Protein AF-0000000079762748 (afdb_homodimer)

InterPro domains:
  IPR027417 P-loop containing nucleoside triphosphate hydrolase [G3DSA:3.40.50.300] (1-261)
  IPR027417 P-loop containing nucleoside triphosphate hydrolase [G3DSA:3.40.50.300] (298-510)
  IPR027417 P-loop containing nucleoside triphosphate hydrolase [SSF52540] (1-504)
  IPR027417 P-loop containing nucleoside triphosphate hydrolase [SSF52540] (238-505)
  IPR038729 Rad50/SbcC-type AAA domain [PF13476] (6-224)

Structure (mmCIF, N/CA/C/O backbone):
data_AF-0000000079762748-model_v1
#
loop_
_entity.id
_entity.type
_entity.pdbx_description
1 polymer 'Rad50/SbcC-type AAA domain-containing protein'
#
loop_
_atom_site.group_PDB
_atom_site.id
_atom_site.type_symbol
_atom_site.label_atom_id
_atom_site.label_alt_id
_atom_site.label_comp_id
_atom_site.label_asym_id
_atom_site.label_entity_id
_atom_site.label_seq_id
_atom_site.pdbx_PDB_ins_code
_atom_site.Cartn_x
_atom_site.Cartn_y
_atom_site.Cartn_z
_atom_site.occupancy
_atom_site.B_iso_or_equiv
_atom_site.auth_seq_id
_atom_site.auth_comp_id
_atom_site.auth_asym_id
_atom_site.auth_atom_id
_atom_site.pdbx_PDB_model_num
ATOM 1 N N . MET A 1 1 ? -28.141 -17.484 -10.062 1 89.75 1 MET A N 1
ATOM 2 C CA . MET A 1 1 ? -27.703 -16.922 -11.344 1 89.75 1 MET A CA 1
ATOM 3 C C . MET A 1 1 ? -26.578 -17.766 -11.953 1 89.75 1 MET A C 1
ATOM 5 O O . MET A 1 1 ? -25.688 -18.203 -11.242 1 89.75 1 MET A O 1
ATOM 9 N N . LYS A 1 2 ? -26.656 -18.016 -13.219 1 94.06 2 LYS A N 1
ATOM 10 C CA . LYS A 1 2 ? -25.625 -18.703 -13.984 1 94.06 2 LYS A CA 1
ATOM 11 C C . LYS A 1 2 ? -25.328 -17.953 -15.289 1 94.06 2 LYS A C 1
ATOM 13 O O . LYS A 1 2 ? -26.25 -17.641 -16.047 1 94.06 2 LYS A O 1
ATOM 18 N N . ILE A 1 3 ? -24.094 -17.672 -15.484 1 96.25 3 ILE A N 1
ATOM 19 C CA . ILE A 1 3 ? -23.703 -16.984 -16.703 1 96.25 3 ILE A CA 1
ATOM 20 C C . ILE A 1 3 ? -23.547 -18 -17.844 1 96.25 3 ILE A C 1
ATOM 22 O O . ILE A 1 3 ? -22.906 -19.047 -17.688 1 96.25 3 ILE A O 1
ATOM 26 N N . THR A 1 4 ? -24.094 -17.688 -18.984 1 96.62 4 THR A N 1
ATOM 27 C CA . THR A 1 4 ? -24.109 -18.672 -20.062 1 96.62 4 THR A CA 1
ATOM 28 C C . THR A 1 4 ? -23.266 -18.188 -21.25 1 96.62 4 THR A C 1
ATOM 30 O O . THR A 1 4 ? -22.672 -19 -21.969 1 96.62 4 THR A O 1
ATOM 33 N N . GLU A 1 5 ? -23.312 -16.875 -21.391 1 97.12 5 GLU A N 1
ATOM 34 C CA . GLU A 1 5 ? -22.625 -16.375 -22.578 1 97.12 5 GLU A CA 1
ATOM 35 C C . GLU A 1 5 ? -22.109 -14.961 -22.359 1 97.12 5 GLU A C 1
ATOM 37 O O . GLU A 1 5 ? -22.797 -14.125 -21.766 1 97.12 5 GLU A O 1
ATOM 42 N N . LEU A 1 6 ? -20.922 -14.758 -22.891 1 96.69 6 LEU A N 1
ATOM 43 C CA . LEU A 1 6 ? -20.312 -13.43 -22.922 1 96.69 6 LEU A CA 1
ATOM 44 C C . LEU A 1 6 ? -19.969 -13.031 -24.359 1 96.69 6 LEU A C 1
ATOM 46 O O . LEU A 1 6 ? -19.359 -13.805 -25.094 1 96.69 6 LEU A O 1
ATOM 50 N N . ILE A 1 7 ? -20.422 -11.922 -24.75 1 95.69 7 ILE A N 1
ATOM 51 C CA . ILE A 1 7 ? -20.078 -11.383 -26.062 1 95.69 7 ILE A CA 1
ATOM 52 C C . ILE A 1 7 ? -19.391 -10.031 -25.891 1 95.69 7 ILE A C 1
ATOM 54 O O . ILE A 1 7 ? -20.031 -9.047 -25.531 1 95.69 7 ILE A O 1
ATOM 58 N N . LEU A 1 8 ? -18.141 -10.023 -26.156 1 93.31 8 LEU A N 1
ATOM 59 C CA . LEU A 1 8 ? -17.391 -8.781 -26.109 1 93.31 8 LEU A CA 1
ATOM 60 C C . LEU A 1 8 ? -17.344 -8.117 -27.484 1 93.31 8 LEU A C 1
ATOM 62 O O . LEU A 1 8 ? -16.578 -8.531 -28.359 1 93.31 8 LEU A O 1
ATOM 66 N N . LYS A 1 9 ? -18.172 -7.203 -27.734 1 90.62 9 LYS A N 1
ATOM 67 C CA . LYS A 1 9 ? -18.141 -6.488 -29.016 1 90.62 9 LYS A CA 1
ATOM 68 C C . LYS A 1 9 ? -16.844 -5.723 -29.188 1 90.62 9 LYS A C 1
ATOM 70 O O . LYS A 1 9 ? -16.062 -6.012 -30.109 1 90.62 9 LYS A O 1
ATOM 75 N N . ASN A 1 10 ? -16.625 -4.789 -28.344 1 88.19 10 ASN A N 1
ATOM 76 C CA . ASN A 1 10 ? -15.359 -4.082 -28.219 1 88.19 10 ASN A CA 1
ATOM 77 C C . ASN A 1 10 ? -15.023 -3.766 -26.766 1 88.19 10 ASN A C 1
ATOM 79 O O . ASN A 1 10 ? -15.711 -2.967 -26.125 1 88.19 10 ASN A O 1
ATOM 83 N N . PHE A 1 11 ? -13.984 -4.434 -26.297 1 88.12 11 PHE A N 1
ATOM 84 C CA . PHE A 1 11 ? -13.578 -4.258 -24.906 1 88.12 11 PHE A CA 1
ATOM 85 C C . PHE A 1 11 ? -12.102 -4.605 -24.734 1 88.12 11 PHE A C 1
ATOM 87 O O . PHE A 1 11 ? -11.711 -5.762 -24.891 1 88.12 11 PHE A O 1
ATOM 94 N N . GLY A 1 12 ? -11.352 -3.615 -24.422 1 82 12 GLY A N 1
ATOM 95 C CA . GLY A 1 12 ? -9.922 -3.854 -24.328 1 82 12 GLY A CA 1
ATOM 96 C C . GLY A 1 12 ? -9.328 -4.398 -25.625 1 82 12 GLY A C 1
ATOM 97 O O . GLY A 1 12 ? -9.516 -3.824 -26.688 1 82 12 GLY A O 1
ATOM 98 N N . LYS A 1 13 ? -8.68 -5.508 -25.516 1 82.44 13 LYS A N 1
ATOM 99 C CA . LYS A 1 13 ? -8.023 -6.082 -26.688 1 82.44 13 LYS A CA 1
ATOM 100 C C . LYS A 1 13 ? -8.984 -6.941 -27.484 1 82.44 13 LYS A C 1
ATOM 102 O O . LYS A 1 13 ? -8.672 -7.352 -28.609 1 82.44 13 LYS A O 1
ATOM 107 N N . PHE A 1 14 ? -10.188 -7.18 -26.938 1 89 14 PHE A N 1
ATOM 108 C CA . PHE A 1 14 ? -11.125 -8.094 -27.578 1 89 14 PHE A CA 1
ATOM 109 C C . PHE A 1 14 ? -12.062 -7.336 -28.516 1 89 14 PHE A C 1
ATOM 111 O O . PHE A 1 14 ? -12.516 -6.238 -28.188 1 89 14 PHE A O 1
ATOM 118 N N . THR A 1 15 ? -12.219 -7.863 -29.688 1 89.5 15 THR A N 1
ATOM 119 C CA . THR A 1 15 ? -13.211 -7.41 -30.656 1 89.5 15 THR A CA 1
ATOM 120 C C . THR A 1 15 ? -14.078 -8.57 -31.125 1 89.5 15 THR A C 1
ATOM 122 O O . THR A 1 15 ? -13.57 -9.539 -31.703 1 89.5 15 THR A O 1
ATOM 125 N N . ASN A 1 16 ? -15.289 -8.523 -30.828 1 89.75 16 ASN A N 1
ATOM 126 C CA . ASN A 1 16 ? -16.281 -9.508 -31.234 1 89.75 16 ASN A CA 1
ATOM 127 C C . ASN A 1 16 ? -15.891 -10.914 -30.781 1 89.75 16 ASN A C 1
ATOM 129 O O . ASN A 1 16 ? -15.836 -11.844 -31.594 1 89.75 16 ASN A O 1
ATOM 133 N N . LYS A 1 17 ? -15.555 -11.039 -29.547 1 93.25 17 LYS A N 1
ATOM 134 C CA . LYS A 1 17 ? -15.219 -12.328 -28.938 1 93.25 17 LYS A CA 1
ATOM 135 C C . LYS A 1 17 ? -16.406 -12.922 -28.203 1 93.25 17 LYS A C 1
ATOM 137 O O . LYS A 1 17 ? -17.062 -12.25 -27.406 1 93.25 17 LYS A O 1
ATOM 142 N N . GLN A 1 18 ? -16.734 -14.102 -28.625 1 95.62 18 GLN A N 1
ATOM 143 C CA . GLN A 1 18 ? -17.828 -14.812 -27.984 1 95.62 18 GLN A CA 1
ATOM 144 C C . GLN A 1 18 ? -17.328 -15.945 -27.094 1 95.62 18 GLN A C 1
ATOM 146 O O . GLN A 1 18 ? -16.5 -16.75 -27.531 1 95.62 18 GLN A O 1
ATOM 151 N N . ILE A 1 19 ? -17.766 -15.992 -25.875 1 96.81 19 ILE A N 1
ATOM 152 C CA . ILE A 1 19 ? -17.375 -17.031 -24.922 1 96.81 19 ILE A CA 1
ATOM 153 C C . ILE A 1 19 ? -18.609 -17.719 -24.359 1 96.81 19 ILE A C 1
ATOM 155 O O . ILE A 1 19 ? -19.5 -17.047 -23.828 1 96.81 19 ILE A O 1
ATOM 159 N N . LEU A 1 20 ? -18.656 -19.016 -24.484 1 97.31 20 LEU A N 1
ATOM 160 C CA . LEU A 1 20 ? -19.766 -19.797 -23.953 1 97.31 20 LEU A CA 1
ATOM 161 C C . LEU A 1 20 ? -19.359 -20.484 -22.656 1 97.31 20 LEU A C 1
ATOM 163 O O . LEU A 1 20 ? -18.266 -21.062 -22.562 1 97.31 20 LEU A O 1
ATOM 167 N N . LEU A 1 21 ? -20.188 -20.328 -21.656 1 97.25 21 LEU A N 1
ATOM 168 C CA . LEU A 1 21 ? -19.922 -20.953 -20.359 1 97.25 21 LEU A CA 1
ATOM 169 C C . LEU A 1 21 ? -20.969 -22 -20.031 1 97.25 21 LEU A C 1
ATOM 171 O O . LEU A 1 21 ? -22.031 -22.047 -20.656 1 97.25 21 LEU A O 1
ATOM 175 N N . THR A 1 22 ? -20.641 -22.938 -19.188 1 95.94 22 THR A N 1
ATOM 176 C CA . THR A 1 22 ? -21.547 -24 -18.75 1 95.94 22 THR A CA 1
ATOM 177 C C . THR A 1 22 ? -21.672 -24.016 -17.234 1 95.94 22 THR A C 1
ATOM 179 O O . THR A 1 22 ? -21 -23.25 -16.531 1 95.94 22 THR A O 1
ATOM 182 N N . ASP A 1 23 ? -22.609 -24.859 -16.828 1 93.5 23 ASP A N 1
ATOM 183 C CA . ASP A 1 23 ? -22.719 -25.062 -15.383 1 93.5 23 ASP A CA 1
ATOM 184 C C . ASP A 1 23 ? -21.531 -25.844 -14.844 1 93.5 23 ASP A C 1
ATOM 186 O O . ASP A 1 23 ? -20.875 -26.594 -15.586 1 93.5 23 ASP A O 1
ATOM 190 N N . GLY A 1 24 ? -21.141 -25.609 -13.703 1 94.62 24 GLY A N 1
ATOM 191 C CA . GLY A 1 24 ? -19.984 -26.266 -13.125 1 94.62 24 GLY A CA 1
ATOM 192 C C . GLY A 1 24 ? -18.703 -25.469 -13.281 1 94.62 24 GLY A C 1
ATOM 193 O O . GLY A 1 24 ? -18.734 -24.234 -13.25 1 94.62 24 GLY A O 1
ATOM 194 N N . ILE A 1 25 ? -17.609 -26.203 -13.422 1 96.94 25 ILE A N 1
ATOM 195 C CA . ILE A 1 25 ? -16.312 -25.547 -13.453 1 96.94 25 ILE A CA 1
ATOM 196 C C . ILE A 1 25 ? -15.953 -25.172 -14.891 1 96.94 25 ILE A C 1
ATOM 198 O O . ILE A 1 25 ? -15.961 -26.031 -15.773 1 96.94 25 ILE A O 1
ATOM 202 N N . ASN A 1 26 ? -15.734 -23.922 -15.172 1 98.12 26 ASN A N 1
ATOM 203 C CA . ASN A 1 26 ? -15.219 -23.391 -16.422 1 98.12 26 ASN A CA 1
ATOM 204 C C . ASN A 1 26 ? -13.797 -22.859 -16.266 1 98.12 26 ASN A C 1
ATOM 206 O O . ASN A 1 26 ? -13.539 -22.031 -15.383 1 98.12 26 ASN A O 1
ATOM 210 N N . ILE A 1 27 ? -12.898 -23.344 -17.031 1 97.88 27 ILE A N 1
ATOM 211 C CA . ILE A 1 27 ? -11.539 -22.828 -17 1 97.88 27 ILE A CA 1
ATOM 212 C C . ILE A 1 27 ? -11.25 -22.062 -18.297 1 97.88 27 ILE A C 1
ATOM 214 O O . ILE A 1 27 ? -11.289 -22.625 -19.391 1 97.88 27 ILE A O 1
ATOM 218 N N . ILE A 1 28 ? -11.086 -20.844 -18.172 1 97.62 28 ILE A N 1
ATOM 219 C CA . ILE A 1 28 ? -10.641 -19.984 -19.266 1 97.62 28 ILE A CA 1
ATOM 220 C C . ILE A 1 28 ? -9.117 -19.859 -19.234 1 97.62 28 ILE A C 1
ATOM 222 O O . ILE A 1 28 ? -8.57 -19.094 -18.438 1 97.62 28 ILE A O 1
ATOM 226 N N . TYR A 1 29 ? -8.484 -20.578 -20.062 1 96.75 29 TYR A N 1
ATOM 227 C CA . TYR A 1 29 ? -7.027 -20.641 -20.094 1 96.75 29 TYR A CA 1
ATOM 228 C C . TYR A 1 29 ? -6.465 -19.672 -21.141 1 96.75 29 TYR A C 1
ATOM 230 O O . TYR A 1 29 ? -6.996 -19.578 -22.25 1 96.75 29 TYR A O 1
ATOM 238 N N . GLY A 1 30 ? -5.438 -18.938 -20.781 1 95.62 30 GLY A N 1
ATOM 239 C CA . GLY A 1 30 ? -4.695 -18.062 -21.688 1 95.62 30 GLY A CA 1
ATOM 240 C C . GLY A 1 30 ? -3.338 -17.672 -21.141 1 95.62 30 GLY A C 1
ATOM 241 O O . GLY A 1 30 ? -3.178 -17.484 -19.922 1 95.62 30 GLY A O 1
ATOM 242 N N . GLU A 1 31 ? -2.398 -17.547 -22 1 94.62 31 GLU A N 1
ATOM 243 C CA . GLU A 1 31 ? -1.068 -17.094 -21.609 1 94.62 31 GLU A CA 1
ATOM 244 C C . GLU A 1 31 ? -1.104 -15.656 -21.109 1 94.62 31 GLU A C 1
ATOM 246 O O . GLU A 1 31 ? -2.156 -15.016 -21.109 1 94.62 31 GLU A O 1
ATOM 251 N N . ASN A 1 32 ? 0.036 -15.266 -20.547 1 92.12 32 ASN A N 1
ATOM 252 C CA . ASN A 1 32 ? 0.114 -13.883 -20.094 1 92.12 32 ASN A CA 1
ATOM 253 C C . ASN A 1 32 ? -0.262 -12.906 -21.203 1 92.12 32 ASN A C 1
ATOM 255 O O . ASN A 1 32 ? 0.153 -13.078 -22.344 1 92.12 32 ASN A O 1
ATOM 259 N N . GLU A 1 33 ? -1.134 -11.906 -20.953 1 89.62 33 GLU A N 1
ATOM 260 C CA . GLU A 1 33 ? -1.592 -10.844 -21.844 1 89.62 33 GLU A CA 1
ATOM 261 C C . GLU A 1 33 ? -2.598 -11.375 -22.859 1 89.62 33 GLU A C 1
ATOM 263 O O . GLU A 1 33 ? -2.795 -10.766 -23.922 1 89.62 33 GLU A O 1
ATOM 268 N N . SER A 1 34 ? -3.184 -12.547 -22.562 1 91.75 34 SER A N 1
ATOM 269 C CA . SER A 1 34 ? -4.188 -13.109 -23.453 1 91.75 34 SER A CA 1
ATOM 270 C C . SER A 1 34 ? -5.539 -12.43 -23.266 1 91.75 34 SER A C 1
ATOM 272 O O . SER A 1 34 ? -6.434 -12.562 -24.109 1 91.75 34 SER A O 1
ATOM 274 N N . GLY A 1 35 ? -5.746 -11.742 -22.125 1 91.19 35 GLY A N 1
ATOM 275 C CA . GLY A 1 35 ? -6.977 -11 -21.906 1 91.19 35 GLY A CA 1
ATOM 276 C C . GLY A 1 35 ? -7.82 -11.562 -20.781 1 91.19 35 GLY A C 1
ATOM 277 O O . GLY A 1 35 ? -9.008 -11.242 -20.656 1 91.19 35 GLY A O 1
ATOM 278 N N . LYS A 1 36 ? -7.293 -12.414 -19.984 1 93 36 LYS A N 1
ATOM 279 C CA . LYS A 1 36 ? -8.016 -13.008 -18.859 1 93 36 LYS A CA 1
ATOM 280 C C . LYS A 1 36 ? -8.547 -11.938 -17.906 1 93 36 LYS A C 1
ATOM 282 O O . LYS A 1 36 ? -9.734 -11.922 -17.578 1 93 36 LYS A O 1
ATOM 287 N N . THR A 1 37 ? -7.645 -11.07 -17.531 1 88.94 37 THR A N 1
ATOM 288 C CA . THR A 1 37 ? -8.039 -10 -16.625 1 88.94 37 THR A CA 1
ATOM 289 C C . THR A 1 37 ? -9.023 -9.047 -17.297 1 88.94 37 THR A C 1
ATOM 291 O O . THR A 1 37 ? -9.906 -8.5 -16.641 1 88.94 37 THR A O 1
ATOM 294 N N . THR A 1 38 ? -8.867 -8.859 -18.609 1 89.25 38 THR A N 1
ATOM 295 C CA . THR A 1 38 ? -9.82 -8.055 -19.359 1 89.25 38 THR A CA 1
ATOM 296 C C . THR A 1 38 ? -11.219 -8.648 -19.266 1 89.25 38 THR A C 1
ATOM 298 O O . THR A 1 38 ? -12.195 -7.926 -19.047 1 89.25 38 THR A O 1
ATOM 301 N N . LEU A 1 39 ? -11.258 -9.938 -19.391 1 93.5 39 LEU A N 1
ATOM 302 C CA . LEU A 1 39 ? -12.539 -10.625 -19.297 1 93.5 39 LEU A CA 1
ATOM 303 C C . LEU A 1 39 ? -13.117 -10.516 -17.891 1 93.5 39 LEU A C 1
ATOM 305 O O . LEU A 1 39 ? -14.32 -10.32 -17.719 1 93.5 39 LEU A O 1
ATOM 309 N N . HIS A 1 40 ? -12.242 -10.711 -16.922 1 93.25 40 HIS A N 1
ATOM 310 C CA . HIS A 1 40 ? -12.656 -10.562 -15.523 1 93.25 40 HIS A CA 1
ATOM 311 C C . HIS A 1 40 ? -13.25 -9.188 -15.273 1 93.25 40 HIS A C 1
ATOM 313 O O . HIS A 1 40 ? -14.305 -9.07 -14.648 1 93.25 40 HIS A O 1
ATOM 319 N N . THR A 1 41 ? -12.609 -8.164 -15.812 1 89.69 41 THR A N 1
ATOM 320 C CA . THR A 1 41 ? -13.07 -6.789 -15.664 1 89.69 41 THR A CA 1
ATOM 321 C C . THR A 1 41 ? -14.359 -6.559 -16.453 1 89.69 41 THR A C 1
ATOM 323 O O . THR A 1 41 ? -15.234 -5.812 -16.016 1 89.69 41 THR A O 1
ATOM 326 N N . PHE A 1 42 ? -14.445 -7.172 -17.578 1 91.94 42 PHE A N 1
ATOM 327 C CA . PHE A 1 42 ? -15.641 -7.09 -18.406 1 91.94 42 PHE A CA 1
ATOM 328 C C . PHE A 1 42 ? -16.859 -7.574 -17.641 1 91.94 42 PHE A C 1
ATOM 330 O O . PHE A 1 42 ? -17.906 -6.922 -17.656 1 91.94 42 PHE A O 1
ATOM 337 N N . LEU A 1 43 ? -16.688 -8.672 -17 1 94.06 43 LEU A N 1
ATOM 338 C CA . LEU A 1 43 ? -17.781 -9.242 -16.234 1 94.06 43 LEU A CA 1
ATOM 339 C C . LEU A 1 43 ? -18.25 -8.273 -15.148 1 94.06 43 LEU A C 1
ATOM 341 O O . LEU A 1 43 ? -19.453 -8.039 -14.992 1 94.06 43 LEU A O 1
ATOM 345 N N . LYS A 1 44 ? -17.359 -7.734 -14.453 1 91.81 44 LYS A N 1
ATOM 346 C CA . LYS A 1 44 ? -17.688 -6.762 -13.414 1 91.81 44 LYS A CA 1
ATOM 347 C C . LYS A 1 44 ? -18.375 -5.539 -14.008 1 91.81 44 LYS A C 1
ATOM 349 O O . LYS A 1 44 ? -19.391 -5.082 -13.477 1 91.81 44 LYS A O 1
ATOM 354 N N . GLY A 1 45 ? -17.859 -5.023 -15.094 1 90.12 45 GLY A N 1
ATOM 355 C CA . GLY A 1 45 ? -18.438 -3.873 -15.766 1 90.12 45 GLY A CA 1
ATOM 356 C C . GLY A 1 45 ? -19.844 -4.129 -16.266 1 90.12 45 GLY A C 1
ATOM 357 O O . GLY A 1 45 ? -20.703 -3.24 -16.219 1 90.12 45 GLY A O 1
ATOM 358 N N . MET A 1 46 ? -20.031 -5.277 -16.688 1 92.38 46 MET A N 1
ATOM 359 C CA . MET A 1 46 ? -21.359 -5.633 -17.188 1 92.38 46 MET A CA 1
ATOM 360 C C . MET A 1 46 ? -22.375 -5.691 -16.047 1 92.38 46 MET A C 1
ATOM 362 O O . MET A 1 46 ? -23.5 -5.203 -16.188 1 92.38 46 MET A O 1
ATOM 366 N N . LEU A 1 47 ? -21.953 -6.219 -14.984 1 91.88 47 LEU A N 1
ATOM 367 C CA . LEU A 1 47 ? -22.891 -6.441 -13.883 1 91.88 47 LEU A CA 1
ATOM 368 C C . LEU A 1 47 ? -23.141 -5.148 -13.117 1 91.88 47 LEU A C 1
ATOM 370 O O . LEU A 1 47 ? -24.266 -4.906 -12.656 1 91.88 47 LEU A O 1
ATOM 374 N N . PHE A 1 48 ? -22.188 -4.281 -13.031 1 89.12 48 PHE A N 1
ATOM 375 C CA . PHE A 1 48 ? -22.359 -3.15 -12.125 1 89.12 48 PHE A CA 1
ATOM 376 C C . PHE A 1 48 ? -22.062 -1.836 -12.844 1 89.12 48 PHE A C 1
ATOM 378 O O . PHE A 1 48 ? -22.266 -0.759 -12.273 1 89.12 48 PHE A O 1
ATOM 385 N N . GLY A 1 49 ? -21.641 -1.907 -13.992 1 85 49 GLY A N 1
ATOM 386 C CA . GLY A 1 49 ? -21.281 -0.697 -14.719 1 85 49 GLY A CA 1
ATOM 387 C C . GLY A 1 49 ? -19.875 -0.216 -14.438 1 85 49 GLY A C 1
ATOM 388 O O . GLY A 1 49 ? -19.188 -0.76 -13.562 1 85 49 GLY A O 1
ATOM 389 N N . MET A 1 50 ? -19.406 0.722 -15.273 1 81.69 50 MET A N 1
ATOM 390 C CA . MET A 1 50 ? -18.078 1.292 -15.109 1 81.69 50 MET A CA 1
ATOM 391 C C . MET A 1 50 ? -18.141 2.807 -14.945 1 81.69 50 MET A C 1
ATOM 393 O O . MET A 1 50 ? -18.734 3.498 -15.781 1 81.69 50 MET A O 1
ATOM 397 N N . GLU A 1 51 ? -17.719 3.207 -13.797 1 68.06 51 GLU A N 1
ATOM 398 C CA . GLU A 1 51 ? -17.734 4.648 -13.555 1 68.06 51 GLU A CA 1
ATOM 399 C C . GLU A 1 51 ? -16.422 5.297 -13.953 1 68.06 51 GLU A C 1
ATOM 401 O O . GLU A 1 51 ? -15.352 4.738 -13.711 1 68.06 51 GLU A O 1
ATOM 406 N N . ARG A 1 52 ? -16.594 6.398 -14.656 1 68.5 52 ARG A N 1
ATOM 407 C CA . ARG A 1 52 ? -15.422 7.195 -15.008 1 68.5 52 ARG A CA 1
ATOM 408 C C . ARG A 1 52 ? -15.023 8.125 -13.867 1 68.5 52 ARG A C 1
ATOM 410 O O . ARG A 1 52 ? -15.867 8.828 -13.312 1 68.5 52 ARG A O 1
ATOM 417 N N . LYS A 1 53 ? -13.828 7.883 -13.43 1 62.62 53 LYS A N 1
ATOM 418 C CA . LYS A 1 53 ? -13.344 8.812 -12.414 1 62.62 53 LYS A CA 1
ATOM 419 C C . LYS A 1 53 ? -12.969 10.164 -13.031 1 62.62 53 LYS A C 1
ATOM 421 O O . LYS A 1 53 ? -12.828 10.266 -14.25 1 62.62 53 LYS A O 1
ATOM 426 N N . ARG A 1 54 ? -13.172 11.352 -12.266 1 65 54 ARG A N 1
ATOM 427 C CA . ARG A 1 54 ? -12.875 12.703 -12.742 1 65 54 ARG A CA 1
ATOM 428 C C . ARG A 1 54 ? -11.484 13.148 -12.305 1 65 54 ARG A C 1
ATOM 430 O O . ARG A 1 54 ? -10.898 12.555 -11.398 1 65 54 ARG A O 1
ATOM 437 N N . GLY A 1 55 ? -10.844 14.016 -13.18 1 55.56 55 GLY A N 1
ATOM 438 C CA . GLY A 1 55 ? -9.578 14.633 -12.828 1 55.56 55 GLY A CA 1
ATOM 439 C C . GLY A 1 55 ? -8.391 13.719 -13.055 1 55.56 55 GLY A C 1
ATOM 440 O O . GLY A 1 55 ? -8.32 13.023 -14.07 1 55.56 55 GLY A O 1
ATOM 441 N N . ARG A 1 56 ? -7.469 13.836 -12.141 1 60.28 56 ARG A N 1
ATOM 442 C CA . ARG A 1 56 ? -6.207 13.109 -12.219 1 60.28 56 ARG A CA 1
ATOM 443 C C . ARG A 1 56 ? -6.43 11.609 -12.086 1 60.28 56 ARG A C 1
ATOM 445 O O . ARG A 1 56 ? -5.676 10.812 -12.641 1 60.28 56 ARG A O 1
ATOM 452 N N . ALA A 1 57 ? -7.406 11.273 -11.469 1 57.25 57 ALA A N 1
ATOM 453 C CA . ALA A 1 57 ? -7.707 9.867 -11.25 1 57.25 57 ALA A CA 1
ATOM 454 C C . ALA A 1 57 ? -8.227 9.211 -12.523 1 57.25 57 ALA A C 1
ATOM 456 O O . ALA A 1 57 ? -8.227 7.984 -12.648 1 57.25 57 ALA A O 1
ATOM 457 N N . ALA A 1 58 ? -8.57 9.945 -13.477 1 58.28 58 ALA A N 1
ATOM 458 C CA . ALA A 1 58 ? -9.125 9.461 -14.734 1 58.28 58 ALA A CA 1
ATOM 459 C C . ALA A 1 58 ? -8.055 8.758 -15.57 1 58.28 58 ALA A C 1
ATOM 461 O O . ALA A 1 58 ? -8.359 7.855 -16.359 1 58.28 58 ALA A O 1
ATOM 462 N N . ALA A 1 59 ? -6.883 9.164 -15.344 1 55.59 59 ALA A N 1
ATOM 463 C CA . ALA A 1 59 ? -5.797 8.633 -16.172 1 55.59 59 ALA A CA 1
ATOM 464 C C . ALA A 1 59 ? -5.562 7.152 -15.859 1 55.59 59 ALA A C 1
ATOM 466 O O . ALA A 1 59 ? -5.148 6.391 -16.734 1 55.59 59 ALA A O 1
ATOM 467 N N . THR A 1 60 ? -5.922 6.773 -14.711 1 57 60 THR A N 1
ATOM 468 C CA . THR A 1 60 ? -5.633 5.398 -14.328 1 57 60 THR A CA 1
ATOM 469 C C . THR A 1 60 ? -6.922 4.641 -14.031 1 57 60 THR A C 1
ATOM 471 O O . THR A 1 60 ? -6.898 3.598 -13.367 1 57 60 THR A O 1
ATOM 474 N N . ASP A 1 61 ? -7.906 5.18 -14.602 1 65.38 61 ASP A N 1
ATOM 475 C CA . ASP A 1 61 ? -9.195 4.562 -14.273 1 65.38 61 ASP A CA 1
ATOM 476 C C . ASP A 1 61 ? -9.422 3.303 -15.109 1 65.38 61 ASP A C 1
ATOM 478 O O . ASP A 1 61 ? -8.828 3.145 -16.172 1 65.38 61 ASP A O 1
ATOM 482 N N . THR A 1 62 ? -10.219 2.393 -14.555 1 69.56 62 THR A N 1
ATOM 483 C CA . THR A 1 62 ? -10.555 1.129 -15.203 1 69.56 62 THR A CA 1
ATOM 484 C C . THR A 1 62 ? -11.156 1.37 -16.578 1 69.56 62 THR A C 1
ATOM 486 O O . THR A 1 62 ? -10.891 0.613 -17.516 1 69.56 62 THR A O 1
ATOM 489 N N . PHE A 1 63 ? -11.812 2.453 -16.75 1 69.81 63 PHE A N 1
ATOM 490 C CA . PHE A 1 63 ? -12.477 2.775 -18 1 69.81 63 PHE A CA 1
ATOM 491 C C . PHE A 1 63 ? -11.453 3.021 -19.109 1 69.81 63 PHE A C 1
ATOM 493 O O . PHE A 1 63 ? -11.562 2.461 -20.203 1 69.81 63 PHE A O 1
ATOM 500 N N . ARG A 1 64 ? -10.531 3.773 -18.781 1 67.69 64 ARG A N 1
ATOM 501 C CA . ARG A 1 64 ? -9.523 4.137 -19.766 1 67.69 64 ARG A CA 1
ATOM 502 C C . ARG A 1 64 ? -8.594 2.963 -20.062 1 67.69 64 ARG A C 1
ATOM 504 O O . ARG A 1 64 ? -8.172 2.768 -21.203 1 67.69 64 ARG A O 1
ATOM 511 N N . THR A 1 65 ? -8.359 2.264 -19.141 1 69.5 65 THR A N 1
ATOM 512 C CA . THR A 1 65 ? -7.418 1.157 -19.266 1 69.5 65 THR A CA 1
ATOM 513 C C . THR A 1 65 ? -7.941 0.116 -20.25 1 69.5 65 THR A C 1
ATOM 515 O O . THR A 1 65 ? -7.164 -0.485 -21 1 69.5 65 THR A O 1
ATOM 518 N N . TYR A 1 66 ? -9.273 0.001 -20.281 1 72.88 66 TYR A N 1
ATOM 519 C CA . TYR A 1 66 ? -9.805 -1.08 -21.109 1 72.88 66 TYR A CA 1
ATOM 520 C C . TYR A 1 66 ? -10.594 -0.527 -22.297 1 72.88 66 TYR A C 1
ATOM 522 O O . TYR A 1 66 ? -11.43 -1.228 -22.875 1 72.88 66 TYR A O 1
ATOM 530 N N . GLU A 1 67 ? -10.328 0.72 -22.547 1 75.88 67 GLU A N 1
ATOM 531 C CA . GLU A 1 67 ? -10.852 1.27 -23.797 1 75.88 67 GLU A CA 1
ATOM 532 C C . GLU A 1 67 ? -10.367 0.465 -25 1 75.88 67 GLU A C 1
ATOM 534 O O . GLU A 1 67 ? -9.211 0.05 -25.047 1 75.88 67 GLU A O 1
ATOM 539 N N . PRO A 1 68 ? -11.359 0.161 -25.781 1 73.5 68 PRO A N 1
ATOM 540 C CA . PRO A 1 68 ? -10.992 -0.693 -26.906 1 73.5 68 PRO A CA 1
ATOM 541 C C . PRO A 1 68 ? -9.812 -0.148 -27.703 1 73.5 68 PRO A C 1
ATOM 543 O O . PRO A 1 68 ? -9.727 1.06 -27.953 1 73.5 68 PRO A O 1
ATOM 546 N N . TRP A 1 69 ? -8.977 -1.014 -27.938 1 67.31 69 TRP A N 1
ATOM 547 C CA . TRP A 1 69 ? -7.789 -0.64 -28.703 1 67.31 69 TRP A CA 1
ATOM 548 C C . TRP A 1 69 ? -8.156 -0.26 -30.125 1 67.31 69 TRP A C 1
ATOM 550 O O . TRP A 1 69 ? -7.562 0.654 -30.703 1 67.31 69 TRP A O 1
ATOM 560 N N . GLU A 1 70 ? -9.148 -1.062 -30.562 1 68.25 70 GLU A N 1
ATOM 561 C CA . GLU A 1 70 ? -9.672 -0.81 -31.891 1 68.25 70 GLU A CA 1
ATOM 562 C C . GLU A 1 70 ? -11.062 -0.174 -31.844 1 68.25 70 GLU A C 1
ATOM 564 O O . GLU A 1 70 ? -11.922 -0.622 -31.078 1 68.25 70 GLU A O 1
ATOM 569 N N . ASN A 1 71 ? -11.352 0.827 -32.531 1 67.38 71 ASN A N 1
ATOM 570 C CA . ASN A 1 71 ? -12.641 1.509 -32.594 1 67.38 71 ASN A CA 1
ATOM 571 C C . ASN A 1 71 ? -13.148 1.919 -31.219 1 67.38 71 ASN A C 1
ATOM 573 O O . ASN A 1 71 ? -14.109 1.342 -30.703 1 67.38 71 ASN A O 1
ATOM 577 N N . PRO A 1 72 ? -12.531 2.795 -30.625 1 65.38 72 PRO A N 1
ATOM 578 C CA . PRO A 1 72 ? -12.82 3.178 -29.234 1 65.38 72 PRO A CA 1
ATOM 579 C C . PRO A 1 72 ? -14.25 3.67 -29.047 1 65.38 72 PRO A C 1
ATOM 581 O O . PRO A 1 72 ? -14.766 3.664 -27.922 1 65.38 72 PRO A O 1
ATOM 584 N N . ASN A 1 73 ? -14.93 3.902 -30.078 1 66.75 73 ASN A N 1
ATOM 585 C CA . ASN A 1 73 ? -16.25 4.5 -29.969 1 66.75 73 ASN A CA 1
ATOM 586 C C . ASN A 1 73 ? -17.328 3.445 -29.734 1 66.75 73 ASN A C 1
ATOM 588 O O . ASN A 1 73 ? -18.469 3.775 -29.422 1 66.75 73 ASN A O 1
ATOM 592 N N . PHE A 1 74 ? -16.969 2.203 -29.906 1 77.94 74 PHE A N 1
ATOM 593 C CA . PHE A 1 74 ? -17.953 1.151 -29.672 1 77.94 74 PHE A CA 1
ATOM 594 C C . PHE A 1 74 ? -17.531 0.268 -28.5 1 77.94 74 PHE A C 1
ATOM 596 O O . PHE A 1 74 ? -17.156 -0.889 -28.703 1 77.94 74 PHE A O 1
ATOM 603 N N . TYR A 1 75 ? -17.562 0.822 -27.344 1 81.38 75 TYR A N 1
ATOM 604 C CA . TYR A 1 75 ? -17.25 0.16 -26.078 1 81.38 75 TYR A CA 1
ATOM 605 C C . TYR A 1 75 ? -18.484 -0.502 -25.5 1 81.38 75 TYR A C 1
ATOM 607 O O . TYR A 1 75 ? -19.266 0.146 -24.797 1 81.38 75 TYR A O 1
ATOM 615 N N . ALA A 1 76 ? -18.75 -1.814 -25.984 1 87.12 76 ALA A N 1
ATOM 616 C CA . ALA A 1 76 ? -20 -2.451 -25.625 1 87.12 76 ALA A CA 1
ATOM 617 C C . ALA A 1 76 ? -19.828 -3.959 -25.469 1 87.12 76 ALA A C 1
ATOM 619 O O . ALA A 1 76 ? -18.797 -4.516 -25.844 1 87.12 76 ALA A O 1
ATOM 620 N N . GLY A 1 77 ? -20.828 -4.562 -24.797 1 92.69 77 GLY A N 1
ATOM 621 C CA . GLY A 1 77 ? -20.844 -6.008 -24.625 1 92.69 77 GLY A CA 1
ATOM 622 C C . GLY A 1 77 ? -22.219 -6.555 -24.266 1 92.69 77 GLY A C 1
ATOM 623 O O . GLY A 1 77 ? -23.156 -5.789 -24.062 1 92.69 77 GLY A O 1
ATOM 624 N N . ILE A 1 78 ? -22.312 -7.844 -24.391 1 94.94 78 ILE A N 1
ATOM 625 C CA . ILE A 1 78 ? -23.547 -8.539 -24.047 1 94.94 78 ILE A CA 1
ATOM 626 C C . ILE A 1 78 ? -23.25 -9.672 -23.062 1 94.94 78 ILE A C 1
ATOM 628 O O . ILE A 1 78 ? -22.25 -10.383 -23.219 1 94.94 78 ILE A O 1
ATOM 632 N N . LEU A 1 79 ? -24.047 -9.781 -22.078 1 96.12 79 LEU A N 1
ATOM 633 C CA . LEU A 1 79 ? -23.969 -10.852 -21.078 1 96.12 79 LEU A CA 1
ATOM 634 C C . LEU A 1 79 ? -25.297 -11.602 -21 1 96.12 79 LEU A C 1
ATOM 636 O O . LEU A 1 79 ? -26.359 -10.984 -20.828 1 96.12 79 LEU A O 1
ATOM 640 N N . ARG A 1 80 ? -25.25 -12.867 -21.188 1 96.56 80 ARG A N 1
ATOM 641 C CA . ARG A 1 80 ? -26.438 -13.703 -21.016 1 96.56 80 ARG A CA 1
ATOM 642 C C . ARG A 1 80 ? -26.328 -14.562 -19.75 1 96.56 80 ARG A C 1
ATOM 644 O O . ARG A 1 80 ? -25.266 -15.109 -19.469 1 96.56 80 ARG A O 1
ATOM 651 N N . PHE A 1 81 ? -27.344 -14.625 -18.953 1 95.5 81 PHE A N 1
ATOM 652 C CA . PHE A 1 81 ? -27.344 -15.422 -17.734 1 95.5 81 PHE A CA 1
ATOM 653 C C . PHE A 1 81 ? -28.734 -15.945 -17.422 1 95.5 81 PHE A C 1
ATOM 655 O O . PHE A 1 81 ? -29.719 -15.5 -18.016 1 95.5 81 PHE A O 1
ATOM 662 N N . THR A 1 82 ? -28.75 -16.906 -16.625 1 94.06 82 THR A N 1
ATOM 663 C CA . THR A 1 82 ? -30.016 -17.5 -16.188 1 94.06 82 THR A CA 1
ATOM 664 C C . THR A 1 82 ? -30.219 -17.266 -14.695 1 94.06 82 THR A C 1
ATOM 666 O O . THR A 1 82 ? -29.266 -17.266 -13.914 1 94.06 82 THR A O 1
ATOM 669 N N . CYS A 1 83 ? -31.312 -16.938 -14.297 1 89.75 83 CYS A N 1
ATOM 670 C CA . CYS A 1 83 ? -31.766 -16.859 -12.914 1 89.75 83 CYS A CA 1
ATOM 671 C C . CYS A 1 83 ? -33 -17.703 -12.695 1 89.75 83 CYS A C 1
ATOM 673 O O . CYS A 1 83 ? -34.062 -17.422 -13.258 1 89.75 83 CYS A O 1
ATOM 675 N N . GLY A 1 84 ? -32.812 -18.703 -11.883 1 83.12 84 GLY A N 1
ATOM 676 C CA . GLY A 1 84 ? -33.906 -19.656 -11.789 1 83.12 84 GLY A CA 1
ATOM 677 C C . GLY A 1 84 ? -34.156 -20.406 -13.086 1 83.12 84 GLY A C 1
ATOM 678 O O . GLY A 1 84 ? -33.25 -21.031 -13.633 1 83.12 84 GLY A O 1
ATOM 679 N N . ASP A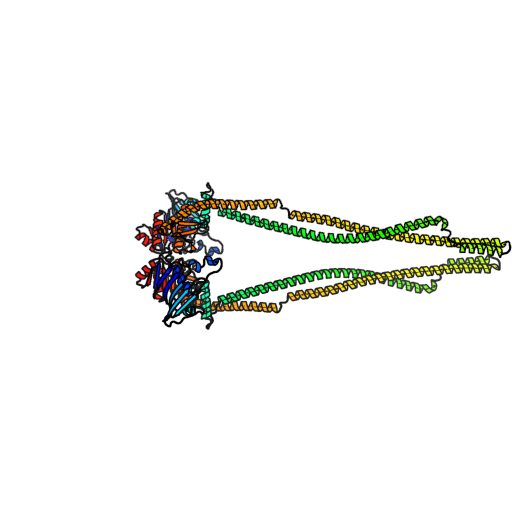 1 85 ? -35.344 -20.203 -13.727 1 86 85 ASP A N 1
ATOM 680 C CA . ASP A 1 85 ? -35.688 -20.891 -14.977 1 86 85 ASP A CA 1
ATOM 681 C C . ASP A 1 85 ? -35.844 -19.891 -16.109 1 86 85 ASP A C 1
ATOM 683 O O . ASP A 1 85 ? -36.344 -20.234 -17.188 1 86 85 ASP A O 1
ATOM 687 N N . ARG A 1 86 ? -35.438 -18.672 -15.898 1 92.88 86 ARG A N 1
ATOM 688 C CA . ARG A 1 86 ? -35.594 -17.641 -16.906 1 92.88 86 ARG A CA 1
ATOM 689 C C . ARG A 1 86 ? -34.219 -17.203 -17.469 1 92.88 86 ARG A C 1
ATOM 691 O O . ARG A 1 86 ? -33.219 -17.25 -16.766 1 92.88 86 ARG A O 1
ATOM 698 N N . ARG A 1 87 ? -34.312 -16.859 -18.75 1 95.31 87 ARG A N 1
ATOM 699 C CA . ARG A 1 87 ? -33.094 -16.422 -19.438 1 95.31 87 ARG A CA 1
ATOM 700 C C . ARG A 1 87 ? -33.094 -14.906 -19.609 1 95.31 87 ARG A C 1
ATOM 702 O O . ARG A 1 87 ? -34.094 -14.32 -20.016 1 95.31 87 ARG A O 1
ATOM 709 N N . PHE A 1 88 ? -31.891 -14.289 -19.297 1 95.56 88 PHE A N 1
ATOM 710 C CA . PHE A 1 88 ? -31.781 -12.836 -19.375 1 95.56 88 PHE A CA 1
ATOM 711 C C . PHE A 1 88 ? -30.609 -12.422 -20.25 1 95.56 88 PHE A C 1
ATOM 713 O O . PHE A 1 88 ? -29.578 -13.109 -20.297 1 95.56 88 PHE A O 1
ATOM 720 N N . ARG A 1 89 ? -30.844 -11.336 -20.953 1 96.19 89 ARG A N 1
ATOM 721 C CA . ARG A 1 89 ? -29.812 -10.727 -21.781 1 96.19 89 ARG A CA 1
ATOM 722 C C . ARG A 1 89 ? -29.516 -9.297 -21.328 1 96.19 89 ARG A C 1
ATOM 724 O O . ARG A 1 89 ? -30.406 -8.453 -21.328 1 96.19 89 ARG A O 1
ATOM 731 N N . LEU A 1 90 ? -28.266 -9.117 -20.953 1 95.25 90 LEU A N 1
ATOM 732 C CA . LEU A 1 90 ? -27.828 -7.797 -20.516 1 95.25 90 LEU A CA 1
ATOM 733 C C . LEU A 1 90 ? -26.891 -7.172 -21.547 1 95.25 90 LEU A C 1
ATOM 735 O O . LEU A 1 90 ? -25.859 -7.754 -21.891 1 95.25 90 LEU A O 1
ATOM 739 N N . GLU A 1 91 ? -27.281 -6.035 -22.109 1 93.81 91 GLU A N 1
ATOM 740 C CA . GLU A 1 91 ? -26.438 -5.281 -23.031 1 93.81 91 GLU A CA 1
ATOM 741 C C . GLU A 1 91 ? -26.031 -3.934 -22.438 1 93.81 91 GLU A C 1
ATOM 743 O O . GLU A 1 91 ? -26.875 -3.217 -21.891 1 93.81 91 GLU A O 1
ATOM 748 N N . ARG A 1 92 ? -24.734 -3.697 -22.453 1 91.38 92 ARG A N 1
ATOM 749 C CA . ARG A 1 92 ? -24.266 -2.418 -21.938 1 91.38 92 ARG A CA 1
ATOM 750 C C . ARG A 1 92 ? -23.344 -1.729 -22.938 1 91.38 92 ARG A C 1
ATOM 752 O O . ARG A 1 92 ? -22.609 -2.393 -23.672 1 91.38 92 ARG A O 1
ATOM 759 N N . ASN A 1 93 ? -23.547 -0.449 -22.969 1 87.25 93 ASN A N 1
ATOM 760 C CA . ASN A 1 93 ? -22.641 0.424 -23.703 1 87.25 93 ASN A CA 1
ATOM 761 C C . ASN A 1 93 ? -21.828 1.32 -22.75 1 87.25 93 ASN A C 1
ATOM 763 O O . ASN A 1 93 ? -22.406 2.107 -22 1 87.25 93 ASN A O 1
ATOM 767 N N . PHE A 1 94 ? -20.531 1.186 -22.797 1 82.94 94 PHE A N 1
ATOM 768 C CA . PHE A 1 94 ? -19.672 1.9 -21.859 1 82.94 94 PHE A CA 1
ATOM 769 C C . PHE A 1 94 ? -19.156 3.191 -22.484 1 82.94 94 PHE A C 1
ATOM 771 O O . PHE A 1 94 ? -18.312 3.873 -21.891 1 82.94 94 PHE A O 1
ATOM 778 N N . ASP A 1 95 ? -19.641 3.58 -23.516 1 75.69 95 ASP A N 1
ATOM 779 C CA . ASP A 1 95 ? -19.141 4.762 -24.203 1 75.69 95 ASP A CA 1
ATOM 780 C C . ASP A 1 95 ? -19.422 6.031 -23.391 1 75.69 95 ASP A C 1
ATOM 782 O O . ASP A 1 95 ? -20.359 6.078 -22.609 1 75.69 95 ASP A O 1
ATOM 786 N N . ARG A 1 96 ? -18.594 7.07 -23.547 1 69.38 96 ARG A N 1
ATOM 787 C CA . ARG A 1 96 ? -18.625 8.336 -22.812 1 69.38 96 ARG A CA 1
ATOM 788 C C . ARG A 1 96 ? -19.922 9.086 -23.078 1 69.38 96 ARG A C 1
ATOM 790 O O . ARG A 1 96 ? -20.484 9.695 -22.156 1 69.38 96 ARG A O 1
ATOM 797 N N . TYR A 1 97 ? -20.312 9.07 -24.172 1 63.97 97 TYR A N 1
ATOM 798 C CA . TYR A 1 97 ? -21.406 9.938 -24.578 1 63.97 97 TYR A CA 1
ATOM 799 C C . TYR A 1 97 ? -22.734 9.195 -24.547 1 63.97 97 TYR A C 1
ATOM 801 O O . TYR A 1 97 ? -23.812 9.812 -24.453 1 63.97 97 TYR A O 1
ATOM 809 N N . ALA A 1 98 ? -22.703 7.949 -24.609 1 64.62 98 ALA A N 1
ATOM 810 C CA . ALA A 1 98 ? -23.938 7.168 -24.656 1 64.62 98 ALA A CA 1
ATOM 811 C C . ALA A 1 98 ? -23.891 6.027 -23.641 1 64.62 98 ALA A C 1
ATOM 813 O O . ALA A 1 98 ? -23.875 4.855 -24.016 1 64.62 98 ALA A O 1
ATOM 814 N N . LYS A 1 99 ? -23.766 6.488 -22.375 1 69 99 LYS A N 1
ATOM 815 C CA . LYS A 1 99 ? -23.828 5.445 -21.359 1 69 99 LYS A CA 1
ATOM 816 C C . LYS A 1 99 ? -25.25 4.867 -21.25 1 69 99 LYS A C 1
ATOM 818 O O . LYS A 1 99 ? -26.219 5.613 -21.25 1 69 99 LYS A O 1
ATOM 823 N N . GLY A 1 100 ? -25.359 3.559 -21.641 1 78.62 100 GLY A N 1
ATOM 824 C CA . GLY A 1 100 ? -26.672 2.945 -21.516 1 78.62 100 GLY A CA 1
ATOM 825 C C . GLY A 1 100 ? -26.625 1.429 -21.531 1 78.62 100 GLY A C 1
ATOM 826 O O . GLY A 1 100 ? -25.562 0.837 -21.688 1 78.62 100 GLY A O 1
ATOM 827 N N . GLY A 1 101 ? -27.625 0.808 -21.031 1 86.19 101 GLY A N 1
ATOM 828 C CA . GLY A 1 101 ? -27.75 -0.641 -21.047 1 86.19 101 GLY A CA 1
ATOM 829 C C . GLY A 1 101 ? -29.203 -1.111 -21.062 1 86.19 101 GLY A C 1
ATOM 830 O O . GLY A 1 101 ? -30.125 -0.317 -20.859 1 86.19 101 GLY A O 1
ATOM 831 N N . SER A 1 102 ? -29.359 -2.254 -21.641 1 90.94 102 SER A N 1
ATOM 832 C CA . SER A 1 102 ? -30.688 -2.865 -21.672 1 90.94 102 SER A CA 1
ATOM 833 C C . SER A 1 102 ? -30.656 -4.27 -21.078 1 90.94 102 SER A C 1
ATOM 835 O O . SER A 1 102 ? -29.672 -4.992 -21.219 1 90.94 102 SER A O 1
ATOM 837 N N . LEU A 1 103 ? -31.641 -4.531 -20.297 1 94.06 103 LEU A N 1
ATOM 838 C CA . LEU A 1 103 ? -31.859 -5.852 -19.719 1 94.06 103 LEU A CA 1
ATOM 839 C C . LEU A 1 103 ? -33.188 -6.445 -20.203 1 94.06 103 LEU A C 1
ATOM 841 O O . LEU A 1 103 ? -34.25 -5.867 -20 1 94.06 103 LEU A O 1
ATOM 845 N N . ILE A 1 104 ? -33.031 -7.555 -20.891 1 95 104 ILE A N 1
ATOM 846 C CA . ILE A 1 104 ? -34.219 -8.156 -21.5 1 95 104 ILE A CA 1
ATOM 847 C C . ILE A 1 104 ? -34.375 -9.602 -21.031 1 95 104 ILE A C 1
ATOM 849 O O . ILE A 1 104 ? -33.375 -10.344 -20.969 1 95 104 ILE A O 1
ATOM 853 N N . CYS A 1 105 ? -35.5 -9.969 -20.641 1 94.44 105 CYS A N 1
ATOM 854 C CA . CYS A 1 105 ? -35.844 -11.375 -20.422 1 94.44 105 CYS A CA 1
ATOM 855 C C . CYS A 1 105 ? -36.156 -12.07 -21.734 1 94.44 105 CYS A C 1
ATOM 857 O O . CYS A 1 105 ? -37.125 -11.742 -22.406 1 94.44 105 CYS A O 1
ATOM 859 N N . GLU A 1 106 ? -35.375 -12.945 -22.047 1 93.38 106 GLU A N 1
ATOM 860 C CA . GLU A 1 106 ? -35.469 -13.555 -23.359 1 93.38 106 GLU A CA 1
ATOM 861 C C . GLU A 1 106 ? -36.656 -14.523 -23.438 1 93.38 106 GLU A C 1
ATOM 863 O O . GLU A 1 106 ? -37.125 -14.844 -24.531 1 93.38 106 GLU A O 1
ATOM 868 N N . ASP A 1 107 ? -37.125 -14.969 -22.344 1 91.69 107 ASP A N 1
ATOM 869 C CA . ASP A 1 107 ? -38.25 -15.906 -22.328 1 91.69 107 ASP A CA 1
ATOM 870 C C . ASP A 1 107 ? -39.531 -15.188 -22.672 1 91.69 107 ASP A C 1
ATOM 872 O O . ASP A 1 107 ? -40.375 -15.711 -23.422 1 91.69 107 ASP A O 1
ATOM 876 N N . ASP A 1 108 ? -39.844 -14.016 -22.156 1 89.69 108 ASP A N 1
ATOM 877 C CA . ASP A 1 108 ? -41.094 -13.312 -22.375 1 89.69 108 ASP A CA 1
ATOM 878 C C . ASP A 1 108 ? -40.875 -11.992 -23.109 1 89.69 108 ASP A C 1
ATOM 880 O O . ASP A 1 108 ? -41.812 -11.305 -23.484 1 89.69 108 ASP A O 1
ATOM 884 N N . GLY A 1 109 ? -39.688 -11.594 -23.328 1 88.75 109 GLY A N 1
ATOM 885 C CA . GLY A 1 109 ? -39.344 -10.383 -24.047 1 88.75 109 GLY A CA 1
ATOM 886 C C . GLY A 1 109 ? -39.5 -9.125 -23.219 1 88.75 109 GLY A C 1
ATOM 887 O O . GLY A 1 109 ? -39.406 -8.016 -23.734 1 88.75 109 GLY A O 1
ATOM 888 N N . GLU A 1 110 ? -39.75 -9.25 -21.984 1 91 110 GLU A N 1
ATOM 889 C CA . GLU A 1 110 ? -39.938 -8.102 -21.094 1 91 110 GLU A CA 1
ATOM 890 C C . GLU A 1 110 ? -38.625 -7.344 -20.891 1 91 110 GLU A C 1
ATOM 892 O O . GLU A 1 110 ? -37.562 -7.949 -20.688 1 91 110 GLU A O 1
ATOM 897 N N . GLU A 1 111 ? -38.75 -6.066 -21.062 1 91.44 111 GLU A N 1
ATOM 898 C CA . GLU A 1 111 ? -37.594 -5.211 -20.812 1 91.44 111 GLU A CA 1
ATOM 899 C C . GLU A 1 111 ? -37.562 -4.703 -19.375 1 91.44 111 GLU A C 1
ATOM 901 O O . GLU A 1 111 ? -38.531 -4.121 -18.906 1 91.44 111 GLU A O 1
ATOM 906 N N . LEU A 1 112 ? -36.5 -5.02 -18.734 1 90.62 112 LEU A N 1
ATOM 907 C CA . LEU A 1 112 ? -36.344 -4.598 -17.359 1 90.62 112 LEU A CA 1
ATOM 908 C C . LEU A 1 112 ? -35.5 -3.328 -17.266 1 90.62 112 LEU A C 1
ATOM 910 O O . LEU A 1 112 ? -34.719 -3.033 -18.172 1 90.62 112 LEU A O 1
ATOM 914 N N . SER A 1 113 ? -35.719 -2.623 -16.25 1 87.81 113 SER A N 1
ATOM 915 C CA . SER A 1 113 ? -35.031 -1.345 -16.109 1 87.81 113 SER A CA 1
ATOM 916 C C . SER A 1 113 ? -33.75 -1.496 -15.289 1 87.81 113 SER A C 1
ATOM 918 O O . SER A 1 113 ? -33.781 -1.917 -14.133 1 87.81 113 SER A O 1
ATOM 920 N N . LEU A 1 114 ? -32.688 -1.062 -15.805 1 85.81 114 LEU A N 1
ATOM 921 C CA . LEU A 1 114 ? -31.406 -1.076 -15.094 1 85.81 114 LEU A CA 1
ATOM 922 C C . LEU A 1 114 ? -31.328 0.05 -14.07 1 85.81 114 LEU A C 1
ATOM 924 O O . LEU A 1 114 ? -30.734 -0.109 -13.008 1 85.81 114 LEU A O 1
ATOM 928 N N . GLU A 1 115 ? -32.031 1.157 -14.336 1 79.69 115 GLU A N 1
ATOM 929 C CA . GLU A 1 115 ? -31.984 2.35 -13.492 1 79.69 115 GLU A CA 1
ATOM 930 C C . GLU A 1 115 ? -32.781 2.141 -12.203 1 79.69 115 GLU A C 1
ATOM 932 O O . GLU A 1 115 ? -32.438 2.703 -11.164 1 79.69 115 GLU A O 1
ATOM 937 N N . HIS A 1 116 ? -33.719 1.309 -12.328 1 79.56 116 HIS A N 1
ATOM 938 C CA . HIS A 1 116 ? -34.594 1.142 -11.164 1 79.56 116 HIS A CA 1
ATOM 939 C C . HIS A 1 116 ? -34.156 -0.067 -10.336 1 79.56 116 HIS A C 1
ATOM 941 O O . HIS A 1 116 ? -34.938 -0.561 -9.508 1 79.56 116 HIS A O 1
ATOM 947 N N . GLY A 1 117 ? -33.094 -0.727 -10.664 1 84.88 117 GLY A N 1
ATOM 948 C CA . GLY A 1 117 ? -32.5 -1.708 -9.773 1 84.88 117 GLY A CA 1
ATOM 949 C C . GLY A 1 117 ? -32.969 -3.125 -10.047 1 84.88 117 GLY A C 1
ATOM 950 O O . GLY A 1 117 ? -32.875 -3.996 -9.18 1 84.88 117 GLY A O 1
ATOM 951 N N . ASP A 1 118 ? -33.531 -3.373 -11.227 1 88.19 118 ASP A N 1
ATOM 952 C CA . ASP A 1 118 ? -34 -4.723 -11.539 1 88.19 118 ASP A CA 1
ATOM 953 C C . ASP A 1 118 ? -32.844 -5.707 -11.594 1 88.19 118 ASP A C 1
ATOM 955 O O . ASP A 1 118 ? -32.969 -6.859 -11.172 1 88.19 118 ASP A O 1
ATOM 959 N N . LEU A 1 119 ? -31.812 -5.25 -12.055 1 89.56 119 LEU A N 1
ATOM 960 C CA . LEU A 1 119 ? -30.641 -6.121 -12.094 1 89.56 119 LEU A CA 1
ATOM 961 C C . LEU A 1 119 ? -30.156 -6.453 -10.68 1 89.56 119 LEU A C 1
ATOM 963 O O . LEU A 1 119 ? -29.797 -7.598 -10.398 1 89.56 119 LEU A O 1
ATOM 967 N N . GLU A 1 120 ? -30.188 -5.52 -9.859 1 86.25 120 GLU A N 1
ATOM 968 C CA . GLU A 1 120 ? -29.781 -5.73 -8.477 1 86.25 120 GLU A CA 1
ATOM 969 C C . GLU A 1 120 ? -30.656 -6.77 -7.789 1 86.25 120 GLU A C 1
ATOM 971 O O . GLU A 1 120 ? -30.172 -7.57 -6.988 1 86.25 120 GLU A O 1
ATOM 976 N N . ILE A 1 121 ? -31.859 -6.699 -8.148 1 84.44 121 ILE A N 1
ATOM 977 C CA . ILE A 1 121 ? -32.812 -7.652 -7.574 1 84.44 121 ILE A CA 1
ATOM 978 C C . ILE A 1 121 ? -32.5 -9.055 -8.086 1 84.44 121 ILE A C 1
ATOM 980 O O . ILE A 1 121 ? -32.5 -10.023 -7.324 1 84.44 121 ILE A O 1
ATOM 984 N N . LEU A 1 122 ? -32.188 -9.07 -9.336 1 86.12 122 LEU A N 1
ATOM 985 C CA . LEU A 1 122 ? -31.859 -10.367 -9.914 1 86.12 122 LEU A CA 1
ATOM 986 C C . LEU A 1 122 ? -30.578 -10.922 -9.289 1 86.12 122 LEU A C 1
ATOM 988 O O . LEU A 1 122 ? -30.422 -12.141 -9.172 1 86.12 122 LEU A O 1
ATOM 992 N N . LEU A 1 123 ? -29.734 -10.055 -8.891 1 86.56 123 LEU A N 1
ATOM 993 C CA . LEU A 1 123 ? -28.469 -10.453 -8.297 1 86.56 123 LEU A CA 1
ATOM 994 C C . LEU A 1 123 ? -28.625 -10.695 -6.797 1 86.56 123 LEU A C 1
ATOM 996 O O . LEU A 1 123 ? -27.641 -10.953 -6.102 1 86.56 123 LEU A O 1
ATOM 1000 N N . GLY A 1 124 ? -29.781 -10.617 -6.281 1 81.06 124 GLY A N 1
ATOM 1001 C CA . GLY A 1 124 ? -30.047 -10.859 -4.871 1 81.06 124 GLY A CA 1
ATOM 1002 C C . GLY A 1 124 ? -29.562 -9.734 -3.975 1 81.06 124 GLY A C 1
ATOM 1003 O O . GLY A 1 124 ? -29.109 -9.977 -2.854 1 81.06 124 GLY A O 1
ATOM 1004 N N . GLY A 1 125 ? -29.484 -8.555 -4.59 1 80.69 125 GLY A N 1
ATOM 1005 C CA . GLY A 1 125 ? -29.062 -7.41 -3.797 1 80.69 125 GLY A CA 1
ATOM 1006 C C . GLY A 1 125 ? -27.562 -7.281 -3.682 1 80.69 125 GLY A C 1
ATOM 1007 O O . GLY A 1 125 ? -27.047 -6.516 -2.854 1 80.69 125 GLY A O 1
ATOM 1008 N N . MET A 1 126 ? -26.859 -7.945 -4.516 1 83.81 126 MET A N 1
ATOM 1009 C CA . MET A 1 126 ? -25.391 -7.898 -4.469 1 83.81 126 MET A CA 1
ATOM 1010 C C . MET A 1 126 ? -24.875 -6.566 -5.008 1 83.81 126 MET A C 1
ATOM 1012 O O . MET A 1 126 ? -25.25 -6.156 -6.109 1 83.81 126 MET A O 1
ATOM 1016 N N . THR A 1 127 ? -24.109 -5.934 -4.152 1 82.81 127 THR A N 1
ATOM 1017 C CA . THR A 1 127 ? -23.469 -4.699 -4.586 1 82.81 127 THR A CA 1
ATOM 1018 C C . THR A 1 127 ? -22.109 -4.988 -5.215 1 82.81 127 THR A C 1
ATOM 1020 O O . THR A 1 127 ? -21.609 -6.109 -5.121 1 82.81 127 THR A O 1
ATOM 1023 N N . GLU A 1 128 ? -21.594 -3.994 -5.852 1 85.19 128 GLU A N 1
ATOM 1024 C CA . GLU A 1 128 ? -20.281 -4.125 -6.457 1 85.19 128 GLU A CA 1
ATOM 1025 C C . GLU A 1 128 ? -19.219 -4.469 -5.41 1 85.19 128 GLU A C 1
ATOM 1027 O O . GLU A 1 128 ? -18.344 -5.309 -5.652 1 85.19 128 GLU A O 1
ATOM 1032 N N . SER A 1 129 ? -19.359 -3.85 -4.328 1 79.56 129 SER A N 1
ATOM 1033 C CA . SER A 1 129 ? -18.422 -4.098 -3.244 1 79.56 129 SER A CA 1
ATOM 1034 C C . SER A 1 129 ? -18.547 -5.527 -2.725 1 79.56 129 SER A C 1
ATOM 1036 O O . SER A 1 129 ? -17.531 -6.188 -2.469 1 79.56 129 SER A O 1
ATOM 1038 N N . ASP A 1 130 ? -19.75 -6.02 -2.619 1 83 130 ASP A N 1
ATOM 1039 C CA . ASP A 1 130 ? -19.984 -7.402 -2.205 1 83 130 ASP A CA 1
ATOM 1040 C C . ASP A 1 130 ? -19.391 -8.383 -3.217 1 83 130 ASP A C 1
ATOM 1042 O O . ASP A 1 130 ? -18.734 -9.352 -2.836 1 83 130 ASP A O 1
ATOM 1046 N N . TYR A 1 131 ? -19.609 -8.016 -4.406 1 88.62 131 TYR A N 1
ATOM 1047 C CA . TYR A 1 131 ? -19.125 -8.852 -5.5 1 88.62 131 TYR A CA 1
ATOM 1048 C C . TYR A 1 131 ? -17.625 -9.008 -5.438 1 88.62 131 TYR A C 1
ATOM 1050 O O . TYR A 1 131 ? -17.109 -10.133 -5.488 1 88.62 131 TYR A O 1
ATOM 1058 N N . GLU A 1 132 ? -16.891 -8.008 -5.168 1 87.06 132 GLU A N 1
ATOM 1059 C CA . GLU A 1 132 ? -15.438 -7.984 -5.207 1 87.06 132 GLU A CA 1
ATOM 1060 C C . GLU A 1 132 ? -14.844 -8.594 -3.941 1 87.06 132 GLU A C 1
ATOM 1062 O O . GLU A 1 132 ? -13.672 -8.977 -3.924 1 87.06 132 GLU A O 1
ATOM 1067 N N . ASN A 1 133 ? -15.633 -8.672 -2.936 1 85.19 133 ASN A N 1
ATOM 1068 C CA . ASN A 1 133 ? -15.078 -9.125 -1.665 1 85.19 133 ASN A CA 1
ATOM 1069 C C . ASN A 1 133 ? -15.594 -10.508 -1.29 1 85.19 133 ASN A C 1
ATOM 1071 O O . ASN A 1 133 ? -15.266 -11.031 -0.224 1 85.19 133 ASN A O 1
ATOM 1075 N N . THR A 1 134 ? -16.375 -11.125 -2.16 1 88.75 134 THR A N 1
ATOM 1076 C CA . THR A 1 134 ? -16.891 -12.453 -1.854 1 88.75 134 THR A CA 1
ATOM 1077 C C . THR A 1 134 ? -16.656 -13.406 -3.021 1 88.75 134 THR A C 1
ATOM 1079 O O . THR A 1 134 ? -15.641 -14.109 -3.061 1 88.75 134 THR A O 1
ATOM 1082 N N . VAL A 1 135 ? -17.406 -13.195 -4.102 1 91 135 VAL A N 1
ATOM 1083 C CA . VAL A 1 135 ? -17.469 -14.234 -5.121 1 91 135 VAL A CA 1
ATOM 1084 C C . VAL A 1 135 ? -16.406 -13.977 -6.188 1 91 135 VAL A C 1
ATOM 1086 O O . VAL A 1 135 ? -16.016 -14.891 -6.922 1 91 135 VAL A O 1
ATOM 1089 N N . SER A 1 136 ? -16 -12.812 -6.352 1 92.38 136 SER A N 1
ATOM 1090 C CA . SER A 1 136 ? -15.008 -12.469 -7.363 1 92.38 136 SER A CA 1
ATOM 1091 C C . SER A 1 136 ? -13.641 -12.211 -6.734 1 92.38 136 SER A C 1
ATOM 1093 O O . SER A 1 136 ? -13.492 -11.273 -5.941 1 92.38 136 SER A O 1
ATOM 1095 N N . ILE A 1 137 ? -12.734 -13.047 -7.062 1 90.19 137 ILE A N 1
ATOM 1096 C CA . ILE A 1 137 ? -11.383 -12.875 -6.547 1 90.19 137 ILE A CA 1
ATOM 1097 C C . ILE A 1 137 ? -10.453 -12.445 -7.68 1 90.19 137 ILE A C 1
ATOM 1099 O O . ILE A 1 137 ? -10.219 -13.203 -8.625 1 90.19 137 ILE A O 1
ATOM 1103 N N . GLY A 1 138 ? -10.055 -11.219 -7.578 1 85.31 138 GLY A N 1
ATOM 1104 C CA . GLY A 1 138 ? -9.117 -10.703 -8.57 1 85.31 138 GLY A CA 1
ATOM 1105 C C . GLY A 1 138 ? -7.684 -11.117 -8.312 1 85.31 138 GLY A C 1
ATOM 1106 O O . GLY A 1 138 ? -7.371 -11.656 -7.246 1 85.31 138 GLY A O 1
ATOM 1107 N N . GLN A 1 139 ? -6.961 -10.797 -9.219 1 76.62 139 GLN A N 1
ATOM 1108 C CA . GLN A 1 139 ? -5.543 -11.125 -9.117 1 76.62 139 GLN A CA 1
ATOM 1109 C C . GLN A 1 139 ? -4.887 -10.383 -7.957 1 76.62 139 GLN A C 1
ATOM 1111 O O . GLN A 1 139 ? -4.965 -9.156 -7.879 1 76.62 139 GLN A O 1
ATOM 1116 N N . LEU A 1 140 ? -4.27 -11.031 -7.059 1 63.16 140 LEU A N 1
ATOM 1117 C CA . LEU A 1 140 ? -3.562 -10.531 -5.887 1 63.16 140 LEU A CA 1
ATOM 1118 C C . LEU A 1 140 ? -4.496 -9.711 -5 1 63.16 140 LEU A C 1
ATOM 1120 O O . LEU A 1 140 ? -4.047 -8.82 -4.27 1 63.16 140 LEU A O 1
ATOM 1124 N N . ARG A 1 141 ? -5.75 -9.828 -5.199 1 65.88 141 ARG A N 1
ATOM 1125 C CA . ARG A 1 141 ? -6.715 -9.07 -4.402 1 65.88 141 ARG A CA 1
ATOM 1126 C C . ARG A 1 141 ? -7.555 -10.008 -3.535 1 65.88 141 ARG A C 1
ATOM 1128 O O . ARG A 1 141 ? -8.773 -9.836 -3.432 1 65.88 141 ARG A O 1
ATOM 1135 N N . VAL A 1 142 ? -6.816 -10.867 -2.975 1 70.56 142 VAL A N 1
ATOM 1136 C CA . VAL A 1 142 ? -7.559 -11.852 -2.191 1 70.56 142 VAL A CA 1
ATOM 1137 C C . VAL A 1 142 ? -7.867 -11.281 -0.808 1 70.56 142 VAL A C 1
ATOM 1139 O O . VAL A 1 142 ? -8.82 -11.711 -0.151 1 70.56 142 VAL A O 1
ATOM 1142 N N . GLN A 1 143 ? -7.02 -10.305 -0.431 1 63.44 143 GLN A N 1
ATOM 1143 C CA . GLN A 1 143 ? -7.164 -9.766 0.916 1 63.44 143 GLN A CA 1
ATOM 1144 C C . GLN A 1 143 ? -8.438 -8.938 1.042 1 63.44 143 GLN A C 1
ATOM 1146 O O . GLN A 1 143 ? -8.75 -8.125 0.171 1 63.44 143 GLN A O 1
ATOM 1151 N N . THR A 1 144 ? -9.273 -9.484 1.864 1 64.44 144 THR A N 1
ATOM 1152 C CA . THR A 1 144 ? -10.484 -8.734 2.18 1 64.44 144 THR A CA 1
ATOM 1153 C C . THR A 1 144 ? -10.398 -8.125 3.576 1 64.44 144 THR A C 1
ATOM 1155 O O . THR A 1 144 ? -9.656 -8.625 4.43 1 64.44 144 THR A O 1
ATOM 1158 N N . GLY A 1 145 ? -10.523 -6.812 3.816 1 60.91 145 GLY A N 1
ATOM 1159 C CA . GLY A 1 145 ? -10.367 -6.309 5.172 1 60.91 145 GLY A CA 1
ATOM 1160 C C . GLY A 1 145 ? -11.578 -5.543 5.672 1 60.91 145 GLY A C 1
ATOM 1161 O O . GLY A 1 145 ? -12.625 -6.137 5.934 1 60.91 145 GLY A O 1
ATOM 1162 N N . GLU A 1 146 ? -11.398 -4.348 5.469 1 58.53 146 GLU A N 1
ATOM 1163 C CA . GLU A 1 146 ? -12.281 -3.447 6.199 1 58.53 146 GLU A CA 1
ATOM 1164 C C . GLU A 1 146 ? -13.664 -3.387 5.551 1 58.53 146 GLU A C 1
ATOM 1166 O O . GLU A 1 146 ? -14.68 -3.373 6.246 1 58.53 146 GLU A O 1
ATOM 1171 N N . ILE A 1 147 ? -13.656 -3.637 4.238 1 61.06 147 ILE A N 1
ATOM 1172 C CA . ILE A 1 147 ? -14.922 -3.486 3.529 1 61.06 147 ILE A CA 1
ATOM 1173 C C . ILE A 1 147 ? -15.797 -4.715 3.77 1 61.06 147 ILE A C 1
ATOM 1175 O O . ILE A 1 147 ? -17 -4.586 4.031 1 61.06 147 ILE A O 1
ATOM 1179 N N . LEU A 1 148 ? -15.227 -5.812 3.717 1 69.62 148 LEU A N 1
ATOM 1180 C CA . LEU A 1 148 ? -15.992 -7.031 3.955 1 69.62 148 LEU A CA 1
ATOM 1181 C C . LEU A 1 148 ? -16.469 -7.094 5.402 1 69.62 148 LEU A C 1
ATOM 1183 O O . LEU A 1 148 ? -17.594 -7.523 5.664 1 69.62 148 LEU A O 1
ATOM 1187 N N . ALA A 1 149 ? -15.586 -6.688 6.242 1 68.69 149 ALA A N 1
ATOM 1188 C CA . ALA A 1 149 ? -15.977 -6.668 7.652 1 68.69 149 ALA A CA 1
ATOM 1189 C C . ALA A 1 149 ? -17.203 -5.777 7.867 1 68.69 149 ALA A C 1
ATOM 1191 O O . ALA A 1 149 ? -18.109 -6.137 8.617 1 68.69 149 ALA A O 1
ATOM 1192 N N . ALA A 1 150 ? -17.203 -4.672 7.211 1 66.06 150 ALA A N 1
ATOM 1193 C CA . ALA A 1 150 ? -18.328 -3.742 7.32 1 66.06 150 ALA A CA 1
ATOM 1194 C C . ALA A 1 150 ? -19.594 -4.363 6.766 1 66.06 150 ALA A C 1
ATOM 1196 O O . ALA A 1 150 ? -20.672 -4.203 7.344 1 66.06 150 ALA A O 1
ATOM 1197 N N . GLU A 1 151 ? -19.422 -5.02 5.672 1 67.69 151 GLU A N 1
ATOM 1198 C CA . GLU A 1 151 ? -20.578 -5.66 5.047 1 67.69 151 GLU A CA 1
ATOM 1199 C C . GLU A 1 151 ? -21.156 -6.754 5.938 1 67.69 151 GLU A C 1
ATOM 1201 O O . GLU A 1 151 ? -22.375 -6.91 6.031 1 67.69 151 GLU A O 1
ATOM 1206 N N . LEU A 1 152 ? -20.328 -7.414 6.539 1 68.44 152 LEU A N 1
ATOM 1207 C CA . LEU A 1 152 ? -20.766 -8.484 7.43 1 68.44 152 LEU A CA 1
ATOM 1208 C C . LEU A 1 152 ? -21.453 -7.918 8.664 1 68.44 152 LEU A C 1
ATOM 1210 O O . LEU A 1 152 ? -22.438 -8.477 9.148 1 68.44 152 LEU A O 1
ATOM 1214 N N . LYS A 1 153 ? -20.906 -6.863 9.094 1 66.75 153 LYS A N 1
ATOM 1215 C CA . LYS A 1 153 ? -21.516 -6.184 10.234 1 66.75 153 LYS A CA 1
ATOM 1216 C C . LYS A 1 153 ? -22.922 -5.68 9.883 1 66.75 153 LYS A C 1
ATOM 1218 O O . LYS A 1 153 ? -23.844 -5.805 10.68 1 66.75 153 LYS A O 1
ATOM 1223 N N . ASN A 1 154 ? -23.016 -5.102 8.719 1 65 154 ASN A N 1
ATOM 1224 C CA . ASN A 1 154 ? -24.312 -4.617 8.258 1 65 154 ASN A CA 1
ATOM 1225 C C . ASN A 1 154 ? -25.312 -5.754 8.102 1 65 154 ASN A C 1
ATOM 1227 O O . ASN A 1 154 ? -26.484 -5.602 8.445 1 65 154 ASN A O 1
ATOM 1231 N N . TYR A 1 155 ? -24.891 -6.75 7.562 1 63.94 155 TYR A N 1
ATOM 1232 C CA . TYR A 1 155 ? -25.75 -7.922 7.414 1 63.94 155 TYR A CA 1
ATOM 1233 C C . TYR A 1 155 ? -26.25 -8.406 8.766 1 63.94 155 TYR A C 1
ATOM 1235 O O . TYR A 1 155 ? -27.438 -8.695 8.93 1 63.94 155 TYR A O 1
ATOM 1243 N N . ALA A 1 156 ? -25.328 -8.539 9.664 1 63.59 156 ALA A N 1
ATOM 1244 C CA . ALA A 1 156 ? -25.688 -8.992 11 1 63.59 156 ALA A CA 1
ATOM 1245 C C . ALA A 1 156 ? -26.734 -8.07 11.633 1 63.59 156 ALA A C 1
ATOM 1247 O O . ALA A 1 156 ? -27.672 -8.531 12.289 1 63.59 156 ALA A O 1
ATOM 1248 N N . ALA A 1 157 ? -26.5 -6.891 11.367 1 60.59 157 ALA A N 1
ATOM 1249 C CA . ALA A 1 157 ? -27.422 -5.898 11.914 1 60.59 157 ALA A CA 1
ATOM 1250 C C . ALA A 1 157 ? -28.812 -6.039 11.297 1 60.59 157 ALA A C 1
ATOM 1252 O O . ALA A 1 157 ? -29.812 -5.926 12 1 60.59 157 ALA A O 1
ATOM 1253 N N . ASN A 1 158 ? -28.766 -6.195 10.023 1 57.81 158 ASN A N 1
ATOM 1254 C CA . ASN A 1 158 ? -30.031 -6.297 9.312 1 57.81 158 ASN A CA 1
ATOM 1255 C C . ASN A 1 158 ? -30.734 -7.621 9.602 1 57.81 158 ASN A C 1
ATOM 1257 O O . ASN A 1 158 ? -31.953 -7.672 9.68 1 57.81 158 ASN A O 1
ATOM 1261 N N . TYR A 1 159 ? -29.922 -8.609 9.445 1 55.22 159 TYR A N 1
ATOM 1262 C CA . TYR A 1 159 ? -30.484 -9.938 9.648 1 55.22 159 TYR A CA 1
ATOM 1263 C C . TYR A 1 159 ? -31.125 -10.047 11.023 1 55.22 159 TYR A C 1
ATOM 1265 O O . TYR A 1 159 ? -32.219 -10.625 11.156 1 55.22 159 TYR A O 1
ATOM 1273 N N . TYR A 1 160 ? -30.328 -9.641 12.047 1 51.94 160 TYR A N 1
ATOM 1274 C CA . TYR A 1 160 ? -30.859 -9.828 13.391 1 51.94 160 TYR A CA 1
ATOM 1275 C C . TYR A 1 160 ? -31.812 -8.695 13.773 1 51.94 160 TYR A C 1
ATOM 1277 O O . TYR A 1 160 ? -32.594 -8.828 14.711 1 51.94 160 TYR A O 1
ATOM 1285 N N . ALA A 1 161 ? -31.469 -7.531 13.211 1 48.91 161 ALA A N 1
ATOM 1286 C CA . ALA A 1 161 ? -32.531 -6.555 13.375 1 48.91 161 ALA A CA 1
ATOM 1287 C C . ALA A 1 161 ? -33.812 -6.984 12.633 1 48.91 161 ALA A C 1
ATOM 1289 O O . ALA A 1 161 ? -33.719 -7.719 11.648 1 48.91 161 ALA A O 1
ATOM 1290 N N . THR A 1 162 ? -34.875 -7.094 13.227 1 43.22 162 THR A N 1
ATOM 1291 C CA . THR A 1 162 ? -36.094 -7.664 12.664 1 43.22 162 THR A CA 1
ATOM 1292 C C . THR A 1 162 ? -36.094 -7.566 11.141 1 43.22 162 THR A C 1
ATOM 1294 O O . THR A 1 162 ? -36.312 -8.562 10.453 1 43.22 162 THR A O 1
ATOM 1297 N N . GLY A 1 163 ? -37.094 -6.633 10.477 1 36.22 163 GLY A N 1
ATOM 1298 C CA . GLY A 1 163 ? -37.781 -6.484 9.195 1 36.22 163 GLY A CA 1
ATOM 1299 C C . GLY A 1 163 ? -36.844 -6.082 8.07 1 36.22 163 GLY A C 1
ATOM 1300 O O . GLY A 1 163 ? -35.625 -5.973 8.273 1 36.22 163 GLY A O 1
ATOM 1301 N N . ASN A 1 164 ? -37.438 -5.52 6.852 1 38.38 164 ASN A N 1
ATOM 1302 C CA . ASN A 1 164 ? -37.125 -5.113 5.488 1 38.38 164 ASN A CA 1
ATOM 1303 C C . ASN A 1 164 ? -36 -4.082 5.457 1 38.38 164 ASN A C 1
ATOM 1305 O O . ASN A 1 164 ? -35.781 -3.422 4.441 1 38.38 164 ASN A O 1
ATOM 1309 N N . SER A 1 165 ? -35.531 -3.357 6.602 1 41.72 165 SER A N 1
ATOM 1310 C CA . SER A 1 165 ? -34.875 -2.064 6.43 1 41.72 165 SER A CA 1
ATOM 1311 C C . SER A 1 165 ? -33.375 -2.227 6.293 1 41.72 165 SER A C 1
ATOM 1313 O O . SER A 1 165 ? -32.75 -2.99 7.035 1 41.72 165 SER A O 1
ATOM 1315 N N . GLU A 1 166 ? -32.781 -2.1 5.176 1 51 166 GLU A N 1
ATOM 1316 C CA . GLU A 1 166 ? -31.375 -1.962 4.781 1 51 166 GLU A CA 1
ATOM 1317 C C . GLU A 1 166 ? -30.625 -1.018 5.715 1 51 166 GLU A C 1
ATOM 1319 O O . GLU A 1 166 ? -30.719 0.204 5.574 1 51 166 GLU A O 1
ATOM 1324 N N . ILE A 1 167 ? -30.375 -1.396 6.977 1 53.5 167 ILE A N 1
ATOM 1325 C CA . ILE A 1 167 ? -29.672 -0.535 7.922 1 53.5 167 ILE A CA 1
ATOM 1326 C C . ILE A 1 167 ? -28.172 -0.509 7.59 1 53.5 167 ILE A C 1
ATOM 1328 O O . ILE A 1 167 ? -27.531 -1.559 7.504 1 53.5 167 ILE A O 1
ATOM 1332 N N . ASP A 1 168 ? -27.703 0.456 6.996 1 60.03 168 ASP A N 1
ATOM 1333 C CA . ASP A 1 168 ? -26.281 0.769 6.828 1 60.03 168 ASP A CA 1
ATOM 1334 C C . ASP A 1 168 ? -25.688 1.3 8.125 1 60.03 168 ASP A C 1
ATOM 1336 O O . ASP A 1 168 ? -25.734 2.5 8.398 1 60.03 168 ASP A O 1
ATOM 1340 N N . LEU A 1 169 ? -25.25 0.356 8.969 1 64.19 169 LEU A N 1
ATOM 1341 C CA . LEU A 1 169 ? -24.75 0.751 10.281 1 64.19 169 LEU A CA 1
ATOM 1342 C C . LEU A 1 169 ? -23.5 1.629 10.141 1 64.19 169 LEU A C 1
ATOM 1344 O O . LEU A 1 169 ? -23.359 2.617 10.859 1 64.19 169 LEU A O 1
ATOM 1348 N N . GLU A 1 170 ? -22.641 1.233 9.289 1 62.12 170 GLU A N 1
ATOM 1349 C CA . GLU A 1 170 ? -21.422 2.021 9.125 1 62.12 170 GLU A CA 1
ATOM 1350 C C . GLU A 1 170 ? -21.734 3.428 8.617 1 62.12 170 GLU A C 1
ATOM 1352 O O . GLU A 1 170 ? -21.141 4.402 9.078 1 62.12 170 GLU A O 1
ATOM 1357 N N . GLY A 1 171 ? -22.594 3.352 7.754 1 65.5 171 GLY A N 1
ATOM 1358 C CA . GLY A 1 171 ? -23.016 4.66 7.277 1 65.5 171 GLY A CA 1
ATOM 1359 C C . GLY A 1 171 ? -23.672 5.504 8.352 1 65.5 171 GLY A C 1
ATOM 1360 O O . GLY A 1 171 ? -23.422 6.703 8.461 1 65.5 171 GLY A O 1
ATOM 1361 N N . ALA A 1 172 ? -24.5 4.816 9.117 1 71.31 172 ALA A N 1
ATOM 1362 C CA . ALA A 1 172 ? -25.188 5.52 10.195 1 71.31 172 ALA A CA 1
ATOM 1363 C C . ALA A 1 172 ? -24.188 6.035 11.227 1 71.31 172 ALA A C 1
ATOM 1365 O O . ALA A 1 172 ? -24.297 7.168 11.703 1 71.31 172 ALA A O 1
ATOM 1366 N N . LEU A 1 173 ? -23.188 5.254 11.445 1 73.81 173 LEU A N 1
ATOM 1367 C CA . LEU A 1 173 ? -22.188 5.664 12.422 1 73.81 173 LEU A CA 1
ATOM 1368 C C . LEU A 1 173 ? -21.312 6.785 11.867 1 73.81 173 LEU A C 1
ATOM 1370 O O . LEU A 1 173 ? -20.938 7.711 12.594 1 73.81 173 LEU A O 1
ATOM 1374 N N . ALA A 1 174 ? -21.062 6.609 10.641 1 71.12 174 ALA A N 1
ATOM 1375 C CA . ALA A 1 174 ? -20.281 7.672 10.008 1 71.12 174 ALA A CA 1
ATOM 1376 C C . ALA A 1 174 ? -21.047 8.992 10.016 1 71.12 174 ALA A C 1
ATOM 1378 O O . ALA A 1 174 ? -20.469 10.055 10.281 1 71.12 174 ALA A O 1
ATOM 1379 N N . LEU A 1 175 ? -22.297 8.93 9.781 1 74.69 175 LEU A N 1
ATOM 1380 C CA . LEU A 1 175 ? -23.141 10.117 9.812 1 74.69 175 LEU A CA 1
ATOM 1381 C C . LEU A 1 175 ? -23.203 10.711 11.219 1 74.69 175 LEU A C 1
ATOM 1383 O O . LEU A 1 175 ? -23.156 11.93 11.383 1 74.69 175 LEU A O 1
ATOM 1387 N N . LEU A 1 176 ? -23.281 9.852 12.117 1 78.38 176 LEU A N 1
ATOM 1388 C CA . LEU A 1 176 ? -23.344 10.32 13.5 1 78.38 176 LEU A CA 1
ATOM 1389 C C . LEU A 1 176 ? -22.016 10.906 13.93 1 78.38 176 LEU A C 1
ATOM 1391 O O . LEU A 1 176 ? -21.969 11.906 14.656 1 78.38 176 LEU A O 1
ATOM 1395 N N . LYS A 1 177 ? -21 10.328 13.438 1 81.19 177 LYS A N 1
ATOM 1396 C CA . LYS A 1 177 ? -19.672 10.859 13.75 1 81.19 177 LYS A CA 1
ATOM 1397 C C . LYS A 1 177 ? -19.469 12.234 13.109 1 81.19 177 LYS A C 1
ATOM 1399 O O . LYS A 1 177 ? -18.906 13.133 13.734 1 81.19 177 LYS A O 1
ATOM 1404 N N . GLU A 1 178 ? -19.906 12.336 11.969 1 80.75 178 GLU A N 1
ATOM 1405 C CA . GLU A 1 178 ? -19.828 13.633 11.297 1 80.75 178 GLU A CA 1
ATOM 1406 C C . GLU A 1 178 ? -20.672 14.672 12.016 1 80.75 178 GLU A C 1
ATOM 1408 O O . GLU A 1 178 ? -20.25 15.82 12.18 1 80.75 178 GLU A O 1
ATOM 1413 N N . ARG A 1 179 ? -21.797 14.258 12.375 1 82.62 179 ARG A N 1
ATOM 1414 C CA . ARG A 1 179 ? -22.672 15.156 13.117 1 82.62 179 ARG A CA 1
ATOM 1415 C C . ARG A 1 179 ? -22.047 15.555 14.445 1 82.62 179 ARG A C 1
ATOM 1417 O O . ARG A 1 179 ? -22.141 16.703 14.867 1 82.62 179 ARG A O 1
ATOM 1424 N N . LYS A 1 180 ? -21.453 14.656 15.07 1 85.75 180 LYS A N 1
ATOM 1425 C CA . LYS A 1 180 ? -20.766 14.953 16.328 1 85.75 180 LYS A CA 1
ATOM 1426 C C . LYS A 1 180 ? -19.625 15.953 16.109 1 85.75 180 LYS A C 1
ATOM 1428 O O . LYS A 1 180 ? -19.469 16.891 16.891 1 85.75 180 LYS A O 1
ATOM 1433 N N . LYS A 1 181 ? -18.969 15.781 15.086 1 84.38 181 LYS A N 1
ATOM 1434 C CA . LYS A 1 181 ? -17.875 16.688 14.766 1 84.38 181 LYS A CA 1
ATOM 1435 C C . LYS A 1 181 ? -18.391 18.094 14.477 1 84.38 181 LYS A C 1
ATOM 1437 O O . LYS A 1 181 ? -17.797 19.094 14.898 1 84.38 181 LYS A O 1
ATOM 1442 N N . GLU A 1 182 ? -19.438 18.094 13.781 1 82.94 182 GLU A N 1
ATOM 1443 C CA . GLU A 1 182 ? -20.062 19.375 13.484 1 82.94 182 GLU A CA 1
ATOM 1444 C C . GLU A 1 182 ? -20.516 20.078 14.758 1 82.94 182 GLU A C 1
ATOM 1446 O O . GLU A 1 182 ? -20.328 21.281 14.922 1 82.94 182 GLU A O 1
ATOM 1451 N N . LEU A 1 183 ? -21.125 19.312 15.555 1 83.81 183 LEU A N 1
ATOM 1452 C CA . LEU A 1 183 ? -21.625 19.859 16.812 1 83.81 183 LEU A CA 1
ATOM 1453 C C . LEU A 1 183 ? -20.469 20.312 17.703 1 83.81 183 LEU A C 1
ATOM 1455 O O . LEU A 1 183 ? -20.562 21.359 18.359 1 83.81 183 LEU A O 1
ATOM 1459 N N . GLU A 1 184 ? -19.453 19.641 17.641 1 86.81 184 GLU A N 1
ATOM 1460 C CA . GLU A 1 184 ? -18.281 20.016 18.422 1 86.81 184 GLU A CA 1
ATOM 1461 C C . GLU A 1 184 ? -17.609 21.266 17.875 1 86.81 184 GLU A C 1
ATOM 1463 O O . GLU A 1 184 ? -17.172 22.125 18.641 1 86.81 184 GLU A O 1
ATOM 1468 N N . LYS A 1 185 ? -17.578 21.328 16.672 1 83.56 185 LYS A N 1
ATOM 1469 C CA . LYS A 1 185 ? -17.031 22.531 16.047 1 83.56 185 LYS A CA 1
ATOM 1470 C C . LYS A 1 185 ? -17.875 23.75 16.375 1 83.56 185 LYS A C 1
ATOM 1472 O O . LYS A 1 185 ? -17.344 24.797 16.719 1 83.56 185 LYS A O 1
ATOM 1477 N N . GLU A 1 186 ? -19.125 23.578 16.172 1 81.25 186 GLU A N 1
ATOM 1478 C CA . GLU A 1 186 ? -20.047 24.672 16.516 1 81.25 186 GLU A CA 1
ATOM 1479 C C . GLU A 1 186 ? -19.891 25.078 17.984 1 81.25 186 GLU A C 1
ATOM 1481 O O . GLU A 1 186 ? -19.906 26.281 18.297 1 81.25 186 GLU A O 1
ATOM 1486 N N . GLU A 1 187 ? -19.734 24.094 18.766 1 82.12 187 GLU A N 1
ATOM 1487 C CA . GLU A 1 187 ? -19.562 24.359 20.188 1 82.12 187 GLU A CA 1
ATOM 1488 C C . GLU A 1 187 ? -18.25 25.109 20.453 1 82.12 187 GLU A C 1
ATOM 1490 O O . GLU A 1 187 ? -18.219 26.031 21.266 1 82.12 187 GLU A O 1
ATOM 1495 N N . ARG A 1 188 ? -17.312 24.75 19.828 1 81.19 188 ARG A N 1
ATOM 1496 C CA . ARG A 1 188 ? -16.016 25.391 20.016 1 81.19 188 ARG A CA 1
ATOM 1497 C C . ARG A 1 188 ? -16.047 26.828 19.516 1 81.19 188 ARG A C 1
ATOM 1499 O O . ARG A 1 188 ? -15.508 27.719 20.172 1 81.19 188 ARG A O 1
ATOM 1506 N N . GLU A 1 189 ? -16.609 27 18.438 1 82.44 189 GLU A N 1
ATOM 1507 C CA . GLU A 1 189 ? -16.719 28.359 17.875 1 82.44 189 GLU A CA 1
ATOM 1508 C C . GLU A 1 189 ? -17.531 29.266 18.797 1 82.44 189 GLU A C 1
ATOM 1510 O O . GLU A 1 189 ? -17.141 30.406 19.047 1 82.44 189 GLU A O 1
ATOM 1515 N N . LYS A 1 190 ? -18.578 28.766 19.219 1 81.56 190 LYS A N 1
ATOM 1516 C CA . LYS A 1 190 ? -19.422 29.562 20.109 1 81.56 190 LYS A CA 1
ATOM 1517 C C . LYS A 1 190 ? -18.734 29.812 21.438 1 81.56 190 LYS A C 1
ATOM 1519 O O . LYS A 1 190 ? -18.844 30.922 22 1 81.56 190 LYS A O 1
ATOM 1524 N N . ARG A 1 191 ? -18.047 28.859 21.875 1 80.62 191 ARG A N 1
ATOM 1525 C CA . ARG A 1 191 ? -17.312 29.031 23.125 1 80.62 191 ARG A CA 1
ATOM 1526 C C . ARG A 1 191 ? -16.188 30.047 22.953 1 80.62 191 ARG A C 1
ATOM 1528 O O . ARG A 1 191 ? -15.914 30.828 23.875 1 80.62 191 ARG A O 1
ATOM 1535 N N . GLN A 1 192 ? -15.641 30.016 21.891 1 82.06 192 GLN A N 1
ATOM 1536 C CA . GLN A 1 192 ? -14.586 31 21.625 1 82.06 192 GLN A CA 1
ATOM 1537 C C . GLN A 1 192 ? -15.156 32.406 21.531 1 82.06 192 GLN A C 1
ATOM 1539 O O . GLN A 1 192 ? -14.57 33.344 22.062 1 82.06 192 GLN A O 1
ATOM 1544 N N . LEU A 1 193 ? -16.219 32.469 20.875 1 79.25 193 LEU A N 1
ATOM 1545 C CA . LEU A 1 193 ? -16.875 33.781 20.781 1 79.25 193 LEU A CA 1
ATOM 1546 C C . LEU A 1 193 ? -17.266 34.281 22.156 1 79.25 193 LEU A C 1
ATOM 1548 O O . LEU A 1 193 ? -17.094 35.469 22.453 1 79.25 193 LEU A O 1
ATOM 1552 N N . ILE A 1 194 ? -17.797 33.406 22.938 1 80.19 194 ILE A N 1
ATOM 1553 C CA . ILE A 1 194 ? -18.203 33.781 24.297 1 80.19 194 ILE A CA 1
ATOM 1554 C C . ILE A 1 194 ? -16.984 34.156 25.125 1 80.19 194 ILE A C 1
ATOM 1556 O O . ILE A 1 194 ? -17 35.125 25.891 1 80.19 194 ILE A O 1
ATOM 1560 N N . SER A 1 195 ? -15.977 33.531 24.906 1 81 195 SER A N 1
ATOM 1561 C CA . SER A 1 195 ? -14.75 33.812 25.641 1 81 195 SER A CA 1
ATOM 1562 C C . SER A 1 195 ? -14.148 35.125 25.234 1 81 195 SER A C 1
ATOM 1564 O O . SER A 1 195 ? -13.672 35.906 26.078 1 81 195 SER A O 1
ATOM 1566 N N . GLU A 1 196 ? -14.266 35.344 24.031 1 78.94 196 GLU A N 1
ATOM 1567 C CA . GLU A 1 196 ? -13.773 36.625 23.547 1 78.94 196 GLU A CA 1
ATOM 1568 C C . GLU A 1 196 ? -14.609 37.781 24.094 1 78.94 196 GLU A C 1
ATOM 1570 O O . GLU A 1 196 ? -14.062 38.812 24.516 1 78.94 196 GLU A O 1
ATOM 1575 N N . LYS A 1 197 ? -15.844 37.562 24.031 1 79.81 197 LYS A N 1
ATOM 1576 C CA . LYS A 1 197 ? -16.734 38.594 24.562 1 79.81 197 LYS A CA 1
ATOM 1577 C C . LYS A 1 197 ? -16.516 38.781 26.062 1 79.81 197 LYS A C 1
ATOM 1579 O O . LYS A 1 197 ? -16.531 39.938 26.562 1 79.81 197 LYS A O 1
ATOM 1584 N N . LYS A 1 198 ? -16.266 37.75 26.688 1 80.31 198 LYS A N 1
ATOM 1585 C CA . LYS A 1 198 ? -15.992 37.812 28.125 1 80.31 198 LYS A CA 1
ATOM 1586 C C . LYS A 1 198 ? -14.672 38.531 28.406 1 80.31 198 LYS A C 1
ATOM 1588 O O . LYS A 1 198 ? -14.602 39.375 29.312 1 80.31 198 LYS A O 1
ATOM 1593 N N . GLU A 1 199 ? -13.773 38.219 27.656 1 78.38 199 GLU A N 1
ATOM 1594 C CA . GLU A 1 199 ? -12.477 38.844 27.844 1 78.38 199 GLU A CA 1
ATOM 1595 C C . GLU A 1 199 ? -12.562 40.344 27.594 1 78.38 199 GLU A C 1
ATOM 1597 O O . GLU A 1 199 ? -11.953 41.156 28.312 1 78.38 199 GLU A O 1
ATOM 1602 N N . ARG A 1 200 ? -13.273 40.625 26.656 1 77.44 200 ARG A N 1
ATOM 1603 C CA . ARG A 1 200 ? -13.461 42.062 26.359 1 77.44 200 ARG A CA 1
ATOM 1604 C C . ARG A 1 200 ? -14.18 42.75 27.516 1 77.44 200 ARG A C 1
ATOM 1606 O O . ARG A 1 200 ? -13.797 43.844 27.922 1 77.44 200 ARG A O 1
ATOM 1613 N N . ALA A 1 201 ? -15.203 42.094 27.953 1 77.75 201 ALA A N 1
ATOM 1614 C CA . ALA A 1 201 ? -15.953 42.688 29.062 1 77.75 201 ALA A CA 1
ATOM 1615 C C . ALA A 1 201 ? -15.102 42.75 30.328 1 77.75 201 ALA A C 1
ATOM 1617 O O . ALA A 1 201 ? -15.172 43.75 31.078 1 77.75 201 ALA A O 1
ATOM 1618 N N . GLU A 1 202 ? -14.242 41.938 30.469 1 80.69 202 GLU A N 1
ATOM 1619 C CA . GLU A 1 202 ? -13.352 41.938 31.625 1 80.69 202 GLU A CA 1
ATOM 1620 C C . GLU A 1 202 ? -12.289 43.031 31.516 1 80.69 202 GLU A C 1
ATOM 1622 O O . GLU A 1 202 ? -11.953 43.688 32.5 1 80.69 202 GLU A O 1
ATOM 1627 N N . MET A 1 203 ? -11.898 43.156 30.375 1 78 203 MET A N 1
ATOM 1628 C CA . MET A 1 203 ? -10.914 44.219 30.156 1 78 203 MET A CA 1
ATOM 1629 C C . MET A 1 203 ? -11.539 45.562 30.406 1 78 203 MET A C 1
ATOM 1631 O O . MET A 1 203 ? -10.922 46.438 31.031 1 78 203 MET A O 1
ATOM 1635 N N . GLU A 1 204 ? -12.68 45.75 29.875 1 76.44 204 GLU A N 1
ATOM 1636 C CA . GLU A 1 204 ? -13.383 47.031 30.125 1 76.44 204 GLU A CA 1
ATOM 1637 C C . GLU A 1 204 ? -13.633 47.219 31.609 1 76.44 204 GLU A C 1
ATOM 1639 O O . GLU A 1 204 ? -13.469 48.344 32.125 1 76.44 204 GLU A O 1
ATOM 1644 N N . ALA A 1 205 ? -13.977 46.188 32.25 1 79.38 205 ALA A N 1
ATOM 1645 C CA . ALA A 1 205 ? -14.227 46.25 33.688 1 79.38 205 ALA A CA 1
ATOM 1646 C C . ALA A 1 205 ? -12.938 46.562 34.438 1 79.38 205 ALA A C 1
ATOM 1648 O O . ALA A 1 205 ? -12.953 47.344 35.406 1 79.38 205 ALA A O 1
ATOM 1649 N N . SER A 1 206 ? -11.922 46.125 34 1 79.5 206 SER A N 1
ATOM 1650 C CA . SER A 1 206 ? -10.641 46.375 34.656 1 79.5 206 SER A CA 1
ATOM 1651 C C . SER A 1 206 ? -10.219 47.844 34.469 1 79.5 206 SER A C 1
ATOM 1653 O O . SER A 1 206 ? -9.688 48.438 35.406 1 79.5 206 SER A O 1
ATOM 1655 N N . TYR A 1 207 ? -10.508 48.344 33.344 1 76.25 207 TYR A N 1
ATOM 1656 C CA . TYR A 1 207 ? -10.211 49.75 33.094 1 76.25 207 TYR A CA 1
ATOM 1657 C C . TYR A 1 207 ? -11.055 50.656 34 1 76.25 207 TYR A C 1
ATOM 1659 O O . TYR A 1 207 ? -10.539 51.594 34.594 1 76.25 207 TYR A O 1
ATOM 1667 N N . VAL A 1 208 ? -12.281 50.281 34.062 1 79.38 208 VAL A N 1
ATOM 1668 C CA . VAL A 1 208 ? -13.18 51.062 34.906 1 79.38 208 VAL A CA 1
ATOM 1669 C C . VAL A 1 208 ? -12.797 50.938 36.375 1 79.38 208 VAL A C 1
ATOM 1671 O O . VAL A 1 208 ? -12.844 51.906 37.125 1 79.38 208 VAL A O 1
ATOM 1674 N N . TRP A 1 209 ? -12.289 49.844 36.688 1 83.31 209 TRP A N 1
ATOM 1675 C CA . TRP A 1 209 ? -11.828 49.594 38.062 1 83.31 209 TRP A CA 1
ATOM 1676 C C . TRP A 1 209 ? -10.609 50.469 38.375 1 83.31 209 TRP A C 1
ATOM 1678 O O . TRP A 1 209 ? -10.523 51.031 39.469 1 83.31 209 TRP A O 1
ATOM 1688 N N . ARG A 1 210 ? -9.789 50.625 37.5 1 80.62 210 ARG A N 1
ATOM 1689 C CA . ARG A 1 210 ? -8.609 51.438 37.719 1 80.62 210 ARG A CA 1
ATOM 1690 C C . ARG A 1 210 ? -9 52.906 37.844 1 80.62 210 ARG A C 1
ATOM 1692 O O . ARG A 1 210 ? -8.477 53.625 38.719 1 80.62 210 ARG A O 1
ATOM 1699 N N . ASP A 1 211 ? -9.938 53.312 36.969 1 78.19 211 ASP A N 1
ATOM 1700 C CA . ASP A 1 211 ? -10.43 54.656 37.062 1 78.19 211 ASP A CA 1
ATOM 1701 C C . ASP A 1 211 ? -11.125 54.906 38.406 1 78.19 211 ASP A C 1
ATOM 1703 O O . ASP A 1 211 ? -10.961 56 39 1 78.19 211 ASP A O 1
ATOM 1707 N N . LEU A 1 212 ? -11.82 53.969 38.844 1 82.5 212 LEU A N 1
ATOM 1708 C CA . LEU A 1 212 ? -12.531 54.062 40.125 1 82.5 212 LEU A CA 1
ATOM 1709 C C . LEU A 1 212 ? -11.555 54.156 41.281 1 82.5 212 LEU A C 1
ATOM 1711 O O . LEU A 1 212 ? -11.766 54.969 42.188 1 82.5 212 LEU A O 1
ATOM 1715 N N . HIS A 1 213 ? -10.555 53.469 41.188 1 83.06 213 HIS A N 1
ATOM 1716 C CA . HIS A 1 213 ? -9.578 53.5 42.25 1 83.06 213 HIS A CA 1
ATOM 1717 C C . HIS A 1 213 ? -8.805 54.812 42.25 1 83.06 213 HIS A C 1
ATOM 1719 O O . HIS A 1 213 ? -8.484 55.375 43.312 1 83.06 213 HIS A O 1
ATOM 1725 N N . GLN A 1 214 ? -8.617 55.406 41.188 1 79.88 214 GLN A N 1
ATOM 1726 C CA . GLN A 1 214 ? -7.98 56.719 41.094 1 79.88 214 GLN A CA 1
ATOM 1727 C C . GLN A 1 214 ? -8.898 57.812 41.625 1 79.88 214 GLN A C 1
ATOM 1729 O O . GLN A 1 214 ? -8.461 58.688 42.344 1 79.88 214 GLN A O 1
ATOM 1734 N N . LEU A 1 215 ? -10.125 57.625 41.281 1 80.38 215 LEU A N 1
ATOM 1735 C CA . LEU A 1 215 ? -11.102 58.594 41.75 1 80.38 215 LEU A CA 1
ATOM 1736 C C . LEU A 1 215 ? -11.32 58.5 43.25 1 80.38 215 LEU A C 1
ATOM 1738 O O . LEU A 1 215 ? -11.492 59.5 43.938 1 80.38 215 LEU A O 1
ATOM 1742 N N . GLU A 1 216 ? -11.18 57.375 43.688 1 83.94 216 GLU A N 1
ATOM 1743 C CA . GLU A 1 216 ? -11.297 57.156 45.125 1 83.94 216 GLU A CA 1
ATOM 1744 C C . GLU A 1 216 ? -10.133 57.781 45.906 1 83.94 216 GLU A C 1
ATOM 1746 O O . GLU A 1 216 ? -10.336 58.438 46.938 1 83.94 216 GLU A O 1
ATOM 1751 N N . ASN A 1 217 ? -9.031 57.719 45.281 1 81.25 217 ASN A N 1
ATOM 1752 C CA . ASN A 1 217 ? -7.855 58.312 45.906 1 81.25 217 ASN A CA 1
ATOM 1753 C C . ASN A 1 217 ? -7.922 59.844 45.844 1 81.25 217 ASN A C 1
ATOM 1755 O O . ASN A 1 217 ? -7.582 60.5 46.812 1 81.25 217 ASN A O 1
ATOM 1759 N N . GLU A 1 218 ? -8.453 60.281 44.812 1 80.12 218 GLU A N 1
ATOM 1760 C CA . GLU A 1 218 ? -8.625 61.719 44.688 1 80.12 218 GLU A CA 1
ATOM 1761 C C . GLU A 1 218 ? -9.695 62.25 45.625 1 80.12 218 GLU A C 1
ATOM 1763 O O . GLU A 1 218 ? -9.523 63.312 46.25 1 80.12 218 GLU A O 1
ATOM 1768 N N . ALA A 1 219 ? -10.719 61.531 45.75 1 80.62 219 ALA A N 1
ATOM 1769 C CA . ALA A 1 219 ? -11.789 61.906 46.656 1 80.62 219 ALA A CA 1
ATOM 1770 C C . ALA A 1 219 ? -11.312 61.875 48.125 1 80.62 219 ALA A C 1
ATOM 1772 O O . ALA A 1 219 ? -11.656 62.75 48.906 1 80.62 219 ALA A O 1
ATOM 1773 N N . GLU A 1 220 ? -10.445 61 48.344 1 82.19 220 GLU A N 1
ATOM 1774 C CA . GLU A 1 220 ? -9.914 60.906 49.719 1 82.19 220 GLU A CA 1
ATOM 1775 C C . GLU A 1 220 ? -8.977 62.094 50 1 82.19 220 GLU A C 1
ATOM 1777 O O . GLU A 1 220 ? -9.008 62.625 51.125 1 82.19 220 GLU A O 1
ATOM 1782 N N . GLN A 1 221 ? -8.273 62.5 49.125 1 80.69 221 GLN A N 1
ATOM 1783 C CA . GLN A 1 221 ? -7.379 63.625 49.281 1 80.69 221 GLN A CA 1
ATOM 1784 C C . GLN A 1 221 ? -8.164 64.938 49.438 1 80.69 221 GLN A C 1
ATOM 1786 O O . GLN A 1 221 ? -7.863 65.75 50.281 1 80.69 221 GLN A O 1
ATOM 1791 N N . LEU A 1 222 ? -9.195 64.938 48.656 1 80.62 222 LEU A N 1
ATOM 1792 C CA . LEU A 1 222 ? -10.023 66.188 48.719 1 80.62 222 LEU A CA 1
ATOM 1793 C C . LEU A 1 222 ? -10.82 66.188 50 1 80.62 222 LEU A C 1
ATOM 1795 O O . LEU A 1 222 ? -11.016 67.25 50.594 1 80.62 222 LEU A O 1
ATOM 1799 N N . LYS A 1 223 ? -11.141 65.125 50.531 1 82.44 223 LYS A N 1
ATOM 1800 C CA . LYS A 1 223 ? -11.828 65.062 51.812 1 82.44 223 LYS A CA 1
ATOM 1801 C C . LYS A 1 223 ? -10.922 65.438 52.938 1 82.44 223 LYS A C 1
ATOM 1803 O O . LYS A 1 223 ? -11.344 66.188 53.844 1 82.44 223 LYS A O 1
ATOM 1808 N N . ARG A 1 224 ? -9.711 65.188 52.812 1 81.19 224 ARG A N 1
ATOM 1809 C CA . ARG A 1 224 ? -8.734 65.562 53.812 1 81.19 224 ARG A CA 1
ATOM 1810 C C . ARG A 1 224 ? -8.484 67.062 53.781 1 81.19 224 ARG A C 1
ATOM 1812 O O . ARG A 1 224 ? -8.438 67.75 54.844 1 81.19 224 ARG A O 1
ATOM 1819 N N . SER A 1 225 ? -8.477 67.5 52.594 1 79.31 225 SER A N 1
ATOM 1820 C CA . SER A 1 225 ? -8.258 68.938 52.438 1 79.31 225 SER A CA 1
ATOM 1821 C C . SER A 1 225 ? -9.477 69.75 52.906 1 79.31 225 SER A C 1
ATOM 1823 O O . SER A 1 225 ? -9.328 70.75 53.531 1 79.31 225 SER A O 1
ATOM 1825 N N . CYS A 1 226 ? -10.648 69.25 52.656 1 78.38 226 CYS A N 1
ATOM 1826 C CA . CYS A 1 226 ? -11.883 69.875 53.094 1 78.38 226 CYS A CA 1
ATOM 1827 C C . CYS A 1 226 ? -11.992 69.875 54.625 1 78.38 226 CYS A C 1
ATOM 1829 O O . CYS A 1 226 ? -12.406 70.812 55.219 1 78.38 226 CYS A O 1
ATOM 1831 N N . GLU A 1 227 ? -11.516 68.875 55.188 1 81.31 227 GLU A N 1
ATOM 1832 C CA . GLU A 1 227 ? -11.562 68.75 56.625 1 81.31 227 GLU A CA 1
ATOM 1833 C C . GLU A 1 227 ? -10.57 69.75 57.281 1 81.31 227 GLU A C 1
ATOM 1835 O O . GLU A 1 227 ? -10.875 70.312 58.312 1 81.31 227 GLU A O 1
ATOM 1840 N N . GLU A 1 228 ? -9.539 69.938 56.656 1 80.56 228 GLU A N 1
ATOM 1841 C CA . GLU A 1 228 ? -8.539 70.875 57.156 1 80.56 228 GLU A CA 1
ATOM 1842 C C . GLU A 1 228 ? -9.039 72.312 57.062 1 80.56 228 GLU A C 1
ATOM 1844 O O . GLU A 1 228 ? -8.898 73.062 58.031 1 80.56 228 GLU A O 1
ATOM 1849 N N .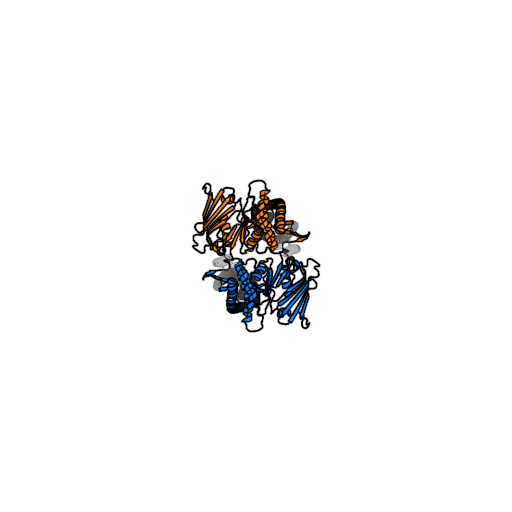 LYS A 1 229 ? -9.727 72.562 56.031 1 78.06 229 LYS A N 1
ATOM 1850 C CA . LYS A 1 229 ? -10.234 73.938 55.844 1 78.06 229 LYS A CA 1
ATOM 1851 C C . LYS A 1 229 ? -11.453 74.188 56.75 1 78.06 229 LYS A C 1
ATOM 1853 O O . LYS A 1 229 ? -11.648 75.25 57.25 1 78.06 229 LYS A O 1
ATOM 1858 N N . ARG A 1 230 ? -12.141 73.125 57 1 77.62 230 ARG A N 1
ATOM 1859 C CA . ARG A 1 230 ? -13.273 73.188 57.906 1 77.62 230 ARG A CA 1
ATOM 1860 C C . ARG A 1 230 ? -12.797 73.5 59.344 1 77.62 230 ARG A C 1
ATOM 1862 O O . ARG A 1 230 ? -13.359 74.312 60.031 1 77.62 230 ARG A O 1
ATOM 1869 N N . ARG A 1 231 ? -11.766 72.938 59.625 1 79.06 231 ARG A N 1
ATOM 1870 C CA . ARG A 1 231 ? -11.203 73.062 60.938 1 79.06 231 ARG A CA 1
ATOM 1871 C C . ARG A 1 231 ? -10.664 74.5 61.125 1 79.06 231 ARG A C 1
ATOM 1873 O O . ARG A 1 231 ? -10.844 75.125 62.188 1 79.06 231 ARG A O 1
ATOM 1880 N N . GLU A 1 232 ? -10.133 75 60.094 1 77.5 232 GLU A N 1
ATOM 1881 C CA . GLU A 1 232 ? -9.625 76.375 60.125 1 77.5 232 GLU A CA 1
ATOM 1882 C C . GLU A 1 232 ? -10.758 77.375 60.219 1 77.5 232 GLU A C 1
ATOM 1884 O O . GLU A 1 232 ? -10.672 78.312 61 1 77.5 232 GLU A O 1
ATOM 1889 N N . TRP A 1 233 ? -11.781 77.062 59.5 1 76.06 233 TRP A N 1
ATOM 1890 C CA . TRP A 1 233 ? -12.945 77.938 59.531 1 76.06 233 TRP A CA 1
ATOM 1891 C C . TRP A 1 233 ? -13.656 77.875 60.875 1 76.06 233 TRP A C 1
ATOM 1893 O O . TRP A 1 233 ? -14.039 78.875 61.438 1 76.06 233 TRP A O 1
ATOM 1903 N N . GLU A 1 234 ? -13.742 76.812 61.438 1 77.94 234 GLU A N 1
ATOM 1904 C CA . GLU A 1 234 ? -14.383 76.625 62.75 1 77.94 234 GLU A CA 1
ATOM 1905 C C . GLU A 1 234 ? -13.555 77.25 63.844 1 77.94 234 GLU A C 1
ATOM 1907 O O . GLU A 1 234 ? -14.102 77.875 64.75 1 77.94 234 GLU A O 1
ATOM 1912 N N . SER A 1 235 ? -12.344 77.188 63.656 1 77.56 235 SER A N 1
ATOM 1913 C CA . SER A 1 235 ? -11.461 77.875 64.625 1 77.56 235 SER A CA 1
ATOM 1914 C C . SER A 1 235 ? -11.578 79.375 64.5 1 77.56 235 SER A C 1
ATOM 1916 O O . SER A 1 235 ? -11.594 80.062 65.562 1 77.56 235 SER A O 1
ATOM 1918 N N . TRP A 1 236 ? -11.805 79.812 63.281 1 74.5 236 TRP A N 1
ATOM 1919 C CA . TRP A 1 236 ? -11.984 81.25 63.094 1 74.5 236 TRP A CA 1
ATOM 1920 C C . TRP A 1 236 ? -13.328 81.688 63.625 1 74.5 236 TRP A C 1
ATOM 1922 O O . TRP A 1 236 ? -13.406 82.688 64.312 1 74.5 236 TRP A O 1
ATOM 1932 N N . VAL A 1 237 ? -14.359 80.938 63.531 1 74.19 237 VAL A N 1
ATOM 1933 C CA . VAL A 1 237 ? -15.695 81.25 64 1 74.19 237 VAL A CA 1
ATOM 1934 C C . VAL A 1 237 ? -15.703 81.25 65.5 1 74.19 237 VAL A C 1
ATOM 1936 O O . VAL A 1 237 ? -16.281 82.188 66.125 1 74.19 237 VAL A O 1
ATOM 1939 N N . ASN A 1 238 ? -14.992 80.438 66.062 1 75.88 238 ASN A N 1
ATOM 1940 C CA . ASN A 1 238 ? -14.922 80.375 67.5 1 75.88 238 ASN A CA 1
ATOM 1941 C C . ASN A 1 238 ? -14.109 81.5 68.062 1 75.88 238 ASN A C 1
ATOM 1943 O O . ASN A 1 238 ? -14.477 82.125 69.125 1 75.88 238 ASN A O 1
ATOM 1947 N N . GLU A 1 239 ? -13.117 81.938 67.312 1 74.12 239 GLU A N 1
ATOM 1948 C CA . GLU A 1 239 ? -12.305 83.062 67.75 1 74.12 239 GLU A CA 1
ATOM 1949 C C . GLU A 1 239 ? -13.055 84.375 67.562 1 74.12 239 GLU A C 1
ATOM 1951 O O . GLU A 1 239 ? -12.953 85.25 68.375 1 74.12 239 GLU A O 1
ATOM 1956 N N . ASP A 1 240 ? -13.891 84.438 66.562 1 72.31 240 ASP A N 1
ATOM 1957 C CA . ASP A 1 240 ? -14.703 85.562 66.312 1 72.31 240 ASP A CA 1
ATOM 1958 C C . ASP A 1 240 ? -15.836 85.688 67.312 1 72.31 240 ASP A C 1
ATOM 1960 O O . ASP A 1 240 ? -16.141 86.812 67.812 1 72.31 240 ASP A O 1
ATOM 1964 N N . LYS A 1 241 ? -16.328 84.688 67.75 1 72.88 241 LYS A N 1
ATOM 1965 C CA . LYS A 1 241 ? -17.359 84.688 68.812 1 72.88 241 LYS A CA 1
ATOM 1966 C C . LYS A 1 241 ? -16.781 85.125 70.188 1 72.88 241 LYS A C 1
ATOM 1968 O O . LYS A 1 241 ? -17.406 85.875 70.875 1 72.88 241 LYS A O 1
ATOM 1973 N N . LYS A 1 242 ? -15.625 84.75 70.375 1 72.75 242 LYS A N 1
ATOM 1974 C CA . LYS A 1 242 ? -14.969 85.125 71.625 1 72.75 242 LYS A CA 1
ATOM 1975 C C . LYS A 1 242 ? -14.602 86.562 71.625 1 72.75 242 LYS A C 1
ATOM 1977 O O . LYS A 1 242 ? -14.773 87.312 72.625 1 72.75 242 LYS A O 1
ATOM 1982 N N . ARG A 1 243 ? -14.234 86.938 70.375 1 69.25 243 ARG A N 1
ATOM 1983 C CA . ARG A 1 243 ? -13.883 88.375 70.25 1 69.25 243 ARG A CA 1
ATOM 1984 C C . ARG A 1 243 ? -15.117 89.25 70.375 1 69.25 243 ARG A C 1
ATOM 1986 O O . ARG A 1 243 ? -15.078 90.312 71.062 1 69.25 243 ARG A O 1
ATOM 1993 N N . LYS A 1 244 ? -16.266 88.875 69.875 1 70.62 244 LYS A N 1
ATOM 1994 C CA . LYS A 1 244 ? -17.516 89.688 69.938 1 70.62 244 LYS A CA 1
ATOM 1995 C C . LYS A 1 244 ? -18.047 89.688 71.375 1 70.62 244 LYS A C 1
ATOM 1997 O O . LYS A 1 244 ? -18.516 90.688 71.875 1 70.62 244 LYS A O 1
ATOM 2002 N N . LYS A 1 245 ? -17.891 88.625 71.938 1 68.44 245 LYS A N 1
ATOM 2003 C CA . LYS A 1 245 ? -18.312 88.562 73.375 1 68.44 245 LYS A CA 1
ATOM 2004 C C . LYS A 1 245 ? -17.438 89.438 74.25 1 68.44 245 LYS A C 1
ATOM 2006 O O . LYS A 1 245 ? -17.922 90.125 75.125 1 68.44 245 LYS A O 1
ATOM 2011 N N . ARG A 1 246 ? -16.188 89.562 73.875 1 64.31 246 ARG A N 1
ATOM 2012 C CA . ARG A 1 246 ? -15.273 90.375 74.625 1 64.31 246 ARG A CA 1
ATOM 2013 C C . ARG A 1 246 ? -15.547 91.875 74.312 1 64.31 246 ARG A C 1
ATOM 2015 O O . ARG A 1 246 ? -15.492 92.688 75.25 1 64.31 246 ARG A O 1
ATOM 2022 N N . GLU A 1 247 ? -15.93 92.125 73.125 1 65.81 247 GLU A N 1
ATOM 2023 C CA . GLU A 1 247 ? -16.234 93.5 72.75 1 65.81 247 GLU A CA 1
ATOM 2024 C C . GLU A 1 247 ? -17.594 93.938 73.312 1 65.81 247 GLU A C 1
ATOM 2026 O O . GLU A 1 247 ? -17.75 95.062 73.75 1 65.81 247 GLU A O 1
ATOM 2031 N N . GLU A 1 248 ? -18.594 93.188 73.25 1 62.94 248 GLU A N 1
ATOM 2032 C CA . GLU A 1 248 ? -19.891 93.5 73.875 1 62.94 248 GLU A CA 1
ATOM 2033 C C . GLU A 1 248 ? -19.75 93.625 75.375 1 62.94 248 GLU A C 1
ATOM 2035 O O . GLU A 1 248 ? -20.391 94.5 76 1 62.94 248 GLU A O 1
ATOM 2040 N N . ALA A 1 249 ? -18.953 93 75.938 1 59.78 249 ALA A N 1
ATOM 2041 C CA . ALA A 1 249 ? -18.672 93.188 77.375 1 59.78 249 ALA A CA 1
ATOM 2042 C C . ALA A 1 249 ? -17.859 94.438 77.625 1 59.78 249 ALA A C 1
ATOM 2044 O O . ALA A 1 249 ? -18.078 95.125 78.625 1 59.78 249 ALA A O 1
ATOM 2045 N N . ALA A 1 250 ? -17.062 94.875 76.625 1 55.44 250 ALA A N 1
ATOM 2046 C CA . ALA A 1 250 ? -16.234 96.062 76.75 1 55.44 250 ALA A CA 1
ATOM 2047 C C . ALA A 1 250 ? -17 97.312 76.312 1 55.44 250 ALA A C 1
ATOM 2049 O O . ALA A 1 250 ? -16.531 98.438 76.5 1 55.44 250 ALA A O 1
ATOM 2050 N N . GLY A 1 251 ? -18.047 97.375 75.625 1 50.5 251 GLY A N 1
ATOM 2051 C CA . GLY A 1 251 ? -18.812 98.5 75.125 1 50.5 251 GLY A CA 1
ATOM 2052 C C . GLY A 1 251 ? -19.188 99.438 76.188 1 50.5 251 GLY A C 1
ATOM 2053 O O . GLY A 1 251 ? -19.453 100.625 75.938 1 50.5 251 GLY A O 1
ATOM 2054 N N . TYR A 1 252 ? -19.594 99.062 77.375 1 46.44 252 TYR A N 1
ATOM 2055 C CA . TYR A 1 252 ? -19.938 100.125 78.312 1 46.44 252 TYR A CA 1
ATOM 2056 C C . TYR A 1 252 ? -18.766 101.062 78.562 1 46.44 252 TYR A C 1
ATOM 2058 O O . TYR A 1 252 ? -18.938 102.312 78.625 1 46.44 252 TYR A O 1
ATOM 2066 N N . PHE A 1 253 ? -17.562 100.75 78.938 1 44.66 253 PHE A N 1
ATOM 2067 C CA . PHE A 1 253 ? -16.469 101.562 79.438 1 44.66 253 PHE A CA 1
ATOM 2068 C C . PHE A 1 253 ? -15.516 101.875 78.312 1 44.66 253 PHE A C 1
ATOM 2070 O O . PHE A 1 253 ? -14.625 102.75 78.438 1 44.66 253 PHE A O 1
ATOM 2077 N N . ALA A 1 254 ? -15.5 101.25 77.312 1 47.16 254 ALA A N 1
ATOM 2078 C CA . ALA A 1 254 ? -14.328 101.188 76.438 1 47.16 254 ALA A CA 1
ATOM 2079 C C . ALA A 1 254 ? -14.344 102.375 75.438 1 47.16 254 ALA A C 1
ATOM 2081 O O . ALA A 1 254 ? -13.445 102.5 74.625 1 47.16 254 ALA A O 1
ATOM 2082 N N . GLY A 1 255 ? -15.453 103.062 75.25 1 46.66 255 GLY A N 1
ATOM 2083 C CA . GLY A 1 255 ? -15.414 104.188 74.312 1 46.66 255 GLY A CA 1
ATOM 2084 C C . GLY A 1 255 ? -14.414 105.25 74.75 1 46.66 255 GLY A C 1
ATOM 2085 O O . GLY A 1 255 ? -14.188 106.25 74.062 1 46.66 255 GLY A O 1
ATOM 2086 N N . TRP A 1 256 ? -14.242 105.5 76.062 1 46.94 256 TRP A N 1
ATOM 2087 C CA . TRP A 1 256 ? -13.484 106.688 76.562 1 46.94 256 TRP A CA 1
ATOM 2088 C C . TRP A 1 256 ? -11.984 106.438 76.375 1 46.94 256 TRP A C 1
ATOM 2090 O O . TRP A 1 256 ? -11.367 105.75 77.188 1 46.94 256 TRP A O 1
ATOM 2100 N N . ARG A 1 257 ? -11.523 106.25 75.25 1 53.25 257 ARG A N 1
ATOM 2101 C CA . ARG A 1 257 ? -10.094 106 75.062 1 53.25 257 ARG A CA 1
ATOM 2102 C C . ARG A 1 257 ? -9.289 107.25 75.438 1 53.25 257 ARG A C 1
ATOM 2104 O O . ARG A 1 257 ? -8.141 107.375 75 1 53.25 257 ARG A O 1
ATOM 2111 N N . ILE A 1 258 ? -9.852 108.375 75.875 1 53.09 258 ILE A N 1
ATOM 2112 C CA . ILE A 1 258 ? -8.898 109.375 76.25 1 53.09 258 ILE A CA 1
ATOM 2113 C C . ILE A 1 258 ? -7.984 108.938 77.375 1 53.09 258 ILE A C 1
ATOM 2115 O O . ILE A 1 258 ? -8.461 108.438 78.375 1 53.09 258 ILE A O 1
ATOM 2119 N N . HIS A 1 259 ? -6.781 108.5 77.062 1 56.12 259 HIS A N 1
ATOM 2120 C CA . HIS A 1 259 ? -5.844 108.25 78.188 1 56.12 259 HIS A CA 1
ATOM 2121 C C . HIS A 1 259 ? -6.035 109.25 79.312 1 56.12 259 HIS A C 1
ATOM 2123 O O . HIS A 1 259 ? -6.23 110.438 79.125 1 56.12 259 HIS A O 1
ATOM 2129 N N . PRO A 1 260 ? -6.414 108.75 80.438 1 59.81 260 PRO A N 1
ATOM 2130 C CA . PRO A 1 260 ? -6.641 109.688 81.625 1 59.81 260 PRO A CA 1
ATOM 2131 C C . PRO A 1 260 ? -5.605 110.75 81.75 1 59.81 260 PRO A C 1
ATOM 2133 O O . PRO A 1 260 ? -5.934 111.875 82.125 1 59.81 260 PRO A O 1
ATOM 2136 N N . LEU A 1 261 ? -4.422 110.5 81.25 1 61.41 261 LEU A N 1
ATOM 2137 C CA . LEU A 1 261 ? -3.398 111.562 81.375 1 61.41 261 LEU A CA 1
ATOM 2138 C C . LEU A 1 261 ? -3.684 112.688 80.375 1 61.41 261 LEU A C 1
ATOM 2140 O O . LEU A 1 261 ? -3.424 113.875 80.688 1 61.41 261 LEU A O 1
ATOM 2144 N N . GLU A 1 262 ? -4.305 112.312 79.312 1 62.75 262 GLU A N 1
ATOM 2145 C CA . GLU A 1 262 ? -4.605 113.375 78.312 1 62.75 262 GLU A CA 1
ATOM 2146 C C . GLU A 1 262 ? -5.828 114.188 78.75 1 62.75 262 GLU A C 1
ATOM 2148 O O . GLU A 1 262 ? -5.875 115.438 78.562 1 62.75 262 GLU A O 1
ATOM 2153 N N . ALA A 1 263 ? -6.738 113.562 79.5 1 65.31 263 ALA A N 1
ATOM 2154 C CA . ALA A 1 263 ? -7.879 114.312 80.062 1 65.31 263 ALA A CA 1
ATOM 2155 C C . ALA A 1 263 ? -7.426 115.188 81.188 1 65.31 263 ALA A C 1
ATOM 2157 O O . ALA A 1 263 ? -7.914 116.312 81.312 1 65.31 263 ALA A O 1
ATOM 2158 N N . VAL A 1 264 ? -6.406 114.688 81.938 1 68.31 264 VAL A N 1
ATOM 2159 C CA . VAL A 1 264 ? -5.859 115.5 83.062 1 68.31 264 VAL A CA 1
ATOM 2160 C C . VAL A 1 264 ? -5.082 116.688 82.438 1 68.31 264 VAL A C 1
ATOM 2162 O O . VAL A 1 264 ? -5.191 117.812 82.938 1 68.31 264 VAL A O 1
ATOM 2165 N N . SER A 1 265 ? -4.332 116.375 81.438 1 66.5 265 SER A N 1
ATOM 2166 C CA . SER A 1 265 ? -3.545 117.5 80.875 1 66.5 265 SER A CA 1
ATOM 2167 C C . SER A 1 265 ? -4.434 118.5 80.188 1 66.5 265 SER A C 1
ATOM 2169 O O . SER A 1 265 ? -4.156 119.688 80.188 1 66.5 265 SER A O 1
ATOM 2171 N N . MET A 1 266 ? -5.664 118.188 79.688 1 69.31 266 MET A N 1
ATOM 2172 C CA . MET A 1 266 ? -6.621 119.125 79.062 1 69.31 266 MET A CA 1
ATOM 2173 C C . MET A 1 266 ? -7.375 119.938 80.125 1 69.31 266 MET A C 1
ATOM 2175 O O . MET A 1 266 ? -7.609 121.125 79.938 1 69.31 266 MET A O 1
ATOM 2179 N N . LEU A 1 267 ? -7.648 119.188 81.188 1 70.31 267 LEU A N 1
ATOM 2180 C CA . LEU A 1 267 ? -8.227 119.938 82.312 1 70.31 267 LEU A CA 1
ATOM 2181 C C . LEU A 1 267 ? -7.203 120.875 82.938 1 70.31 267 LEU A C 1
ATOM 2183 O O . LEU A 1 267 ? -7.547 122 83.375 1 70.31 267 LEU A O 1
ATOM 2187 N N . GLY A 1 268 ? -5.887 120.438 83.062 1 68.69 268 GLY A N 1
ATOM 2188 C CA . GLY A 1 268 ? -4.844 121.312 83.562 1 68.69 268 GLY A CA 1
ATOM 2189 C C . GLY A 1 268 ? -4.613 122.5 82.625 1 68.69 268 GLY A C 1
ATOM 2190 O O . GLY A 1 268 ? -4.453 123.625 83.125 1 68.69 268 GLY A O 1
ATOM 2191 N N . ALA A 1 269 ? -4.703 122.375 81.375 1 67.69 269 ALA A N 1
ATOM 2192 C CA . ALA A 1 269 ? -4.508 123.5 80.5 1 67.69 269 ALA A CA 1
ATOM 2193 C C . ALA A 1 269 ? -5.699 124.438 80.5 1 67.69 269 ALA A C 1
ATOM 2195 O O . ALA A 1 269 ? -5.527 125.688 80.438 1 67.69 269 ALA A O 1
ATOM 2196 N N . PHE A 1 270 ? -6.922 123.938 80.75 1 66.62 270 PHE A N 1
ATOM 2197 C CA . PHE A 1 270 ? -8.109 124.75 81 1 66.62 270 PHE A CA 1
ATOM 2198 C C . PHE A 1 270 ? -7.953 125.562 82.25 1 66.62 270 PHE A C 1
ATOM 2200 O O . PHE A 1 270 ? -8.219 126.75 82.25 1 66.62 270 PHE A O 1
ATOM 2207 N N . PHE A 1 271 ? -7.453 124.875 83.312 1 69.62 271 PHE A N 1
ATOM 2208 C CA . PHE A 1 271 ? -7.297 125.562 84.562 1 69.62 271 PHE A CA 1
ATOM 2209 C C . PHE A 1 271 ? -6.121 126.562 84.5 1 69.62 271 PHE A C 1
ATOM 2211 O O . PHE A 1 271 ? -6.199 127.688 85.062 1 69.62 271 PHE A O 1
ATOM 2218 N N . VAL A 1 272 ? -5.059 126.25 83.938 1 67.75 272 VAL A N 1
ATOM 2219 C CA . VAL A 1 272 ? -3.928 127.188 83.875 1 67.75 272 VAL A CA 1
ATOM 2220 C C . VAL A 1 272 ? -4.273 128.375 83 1 67.75 272 VAL A C 1
ATOM 2222 O O . VAL A 1 272 ? -3.961 129.5 83.375 1 67.75 272 VAL A O 1
ATOM 2225 N N . THR A 1 273 ? -5 128.25 81.938 1 63.56 273 THR A N 1
ATOM 2226 C CA . THR A 1 273 ? -5.367 129.375 81.125 1 63.56 273 THR A CA 1
ATOM 2227 C C . THR A 1 273 ? -6.445 130.125 81.812 1 63.56 273 THR A C 1
ATOM 2229 O O . THR A 1 273 ? -6.434 131.375 81.75 1 63.56 273 THR A O 1
ATOM 2232 N N . PHE A 1 274 ? -7.305 129.625 82.5 1 66 274 PHE A N 1
ATOM 2233 C CA . PHE A 1 274 ? -8.281 130.25 83.312 1 66 274 PHE A CA 1
ATOM 2234 C C . PHE A 1 274 ? -7.598 131.125 84.438 1 66 274 PHE A C 1
ATOM 2236 O O . PHE A 1 274 ? -7.996 132.25 84.75 1 66 274 PHE A O 1
ATOM 2243 N N . LEU A 1 275 ? -6.52 130.625 85.062 1 65.25 275 LEU A N 1
ATOM 2244 C CA . LEU A 1 275 ? -5.82 131.375 86.125 1 65.25 275 LEU A CA 1
ATOM 2245 C C . LEU A 1 275 ? -4.848 132.375 85.562 1 65.25 275 LEU A C 1
ATOM 2247 O O . LEU A 1 275 ? -4.605 133.375 86.125 1 65.25 275 LEU A O 1
ATOM 2251 N N . LEU A 1 276 ? -4.191 132.125 84.562 1 63.34 276 LEU A N 1
ATOM 2252 C CA . LEU A 1 276 ? -3.145 133.125 84.125 1 63.34 276 LEU A CA 1
ATOM 2253 C C . LEU A 1 276 ? -3.746 134.25 83.438 1 63.34 276 LEU A C 1
ATOM 2255 O O . LEU A 1 276 ? -3.168 135.375 83.438 1 63.34 276 LEU A O 1
ATOM 2259 N N . PHE A 1 277 ? -4.844 134.125 82.75 1 63.34 277 PHE A N 1
ATOM 2260 C CA . PHE A 1 277 ? -5.387 135.375 82.125 1 63.34 277 PHE A CA 1
ATOM 2261 C C . PHE A 1 277 ? -6.457 136 83 1 63.34 277 PHE A C 1
ATOM 2263 O O . PHE A 1 277 ? -7.152 135.375 83.75 1 63.34 277 PHE A O 1
ATOM 2270 N N . HIS A 1 278 ? -6.191 137.375 83.312 1 62.53 278 HIS A N 1
ATOM 2271 C CA . HIS A 1 278 ? -7.051 138.25 84.188 1 62.53 278 HIS A CA 1
ATOM 2272 C C . HIS A 1 278 ? -8.484 138.25 83.688 1 62.53 278 HIS A C 1
ATOM 2274 O O . HIS A 1 278 ? -8.734 138 82.5 1 62.53 278 HIS A O 1
ATOM 2280 N N . LYS A 1 279 ? -9.422 138.375 84.625 1 62.28 279 LYS A N 1
ATOM 2281 C CA . LYS A 1 279 ? -10.836 138.625 84.312 1 62.28 279 LYS A CA 1
ATOM 2282 C C . LYS A 1 279 ? -11.023 139.75 83.375 1 62.28 279 LYS A C 1
ATOM 2284 O O . LYS A 1 279 ? -10.195 140.75 83.312 1 62.28 279 LYS A O 1
ATOM 2289 N N . PRO A 1 280 ? -11.891 139.5 82.5 1 58.16 280 PRO A N 1
ATOM 2290 C CA . PRO A 1 280 ? -12.961 138.625 82.188 1 58.16 280 PRO A CA 1
ATOM 2291 C C . PRO A 1 280 ? -12.609 137.75 81.062 1 58.16 280 PRO A C 1
ATOM 2293 O O . PRO A 1 280 ? -13.445 136.875 80.562 1 58.16 280 PRO A O 1
ATOM 2296 N N . TRP A 1 281 ? -11.586 137.875 80.438 1 62.53 281 TRP A N 1
ATOM 2297 C CA . TRP A 1 281 ? -11.234 137.25 79.188 1 62.53 281 TRP A CA 1
ATOM 2298 C C . TRP A 1 281 ? -10.891 135.75 79.438 1 62.53 281 TRP A C 1
ATOM 2300 O O . TRP A 1 281 ? -10.789 135 78.5 1 62.53 281 TRP A O 1
ATOM 2310 N N . ASN A 1 282 ? -10.672 135.375 80.75 1 64.06 282 ASN A N 1
ATOM 2311 C CA . ASN A 1 282 ? -10.32 134 81.125 1 64.06 282 ASN A CA 1
ATOM 2312 C C . ASN A 1 282 ? -11.406 133 80.688 1 64.06 282 ASN A C 1
ATOM 2314 O O . ASN A 1 282 ? -11.102 131.875 80.312 1 64.06 282 ASN A O 1
ATOM 2318 N N . PHE A 1 283 ? -12.617 133.625 80.75 1 63.44 283 PHE A N 1
ATOM 2319 C CA . PHE A 1 283 ? -13.734 132.75 80.375 1 63.44 283 PHE A CA 1
ATOM 2320 C C . PHE A 1 283 ? -13.719 132.375 78.875 1 63.44 283 PHE A C 1
ATOM 2322 O O . PHE A 1 283 ? -13.977 131.25 78.5 1 63.44 283 PHE A O 1
ATOM 2329 N N . LEU A 1 284 ? -13.398 133.375 78.125 1 65.06 284 LEU A N 1
ATOM 2330 C CA . LEU A 1 284 ? -13.438 133.25 76.688 1 65.06 284 LEU A CA 1
ATOM 2331 C C . LEU A 1 284 ? -12.328 132.25 76.25 1 65.06 284 LEU A C 1
ATOM 2333 O O . LEU A 1 284 ? -12.555 131.375 75.375 1 65.06 284 LEU A O 1
ATOM 2337 N N . VAL A 1 285 ? -11.148 132.375 76.875 1 69.19 285 VAL A N 1
ATOM 2338 C CA . VAL A 1 285 ? -10.031 131.625 76.438 1 69.19 285 VAL A CA 1
ATOM 2339 C C . VAL A 1 285 ? -10.281 130.125 76.938 1 69.19 285 VAL A C 1
ATOM 2341 O O . VAL A 1 285 ? -9.977 129.25 76.25 1 69.19 285 VAL A O 1
ATOM 2344 N N . ALA A 1 286 ? -10.906 130 78.062 1 64.88 286 ALA A N 1
ATOM 2345 C CA . ALA A 1 286 ? -11.234 128.75 78.625 1 64.88 286 ALA A CA 1
ATOM 2346 C C . ALA A 1 286 ? -12.219 127.938 77.688 1 64.88 286 ALA A C 1
ATOM 2348 O O . ALA A 1 286 ? -12.102 126.75 77.438 1 64.88 286 ALA A O 1
ATOM 2349 N N . ILE A 1 287 ? -13.117 128.75 77.125 1 67.38 287 ILE A N 1
ATOM 2350 C CA . ILE A 1 287 ? -14.094 128.25 76.188 1 67.38 287 ILE A CA 1
ATOM 2351 C C . ILE A 1 287 ? -13.391 127.75 74.938 1 67.38 287 ILE A C 1
ATOM 2353 O O . ILE A 1 287 ? -13.68 126.688 74.375 1 67.38 287 ILE A O 1
ATOM 2357 N N . VAL A 1 288 ? -12.375 128.5 74.5 1 68.5 288 VAL A N 1
ATOM 2358 C CA . VAL A 1 288 ? -11.664 128.125 73.312 1 68.5 288 VAL A CA 1
ATOM 2359 C C . VAL A 1 288 ? -10.82 126.938 73.5 1 68.5 288 VAL A C 1
ATOM 2361 O O . VAL A 1 288 ? -10.773 126.062 72.625 1 68.5 288 VAL A O 1
ATOM 2364 N N . VAL A 1 289 ? -10.125 126.812 74.688 1 71.94 289 VAL A N 1
ATOM 2365 C CA . VAL A 1 289 ? -9.297 125.688 74.938 1 71.94 289 VAL A CA 1
ATOM 2366 C C . VAL A 1 289 ? -10.18 124.438 75.125 1 71.94 289 VAL A C 1
ATOM 2368 O O . VAL A 1 289 ? -9.852 123.375 74.625 1 71.94 289 VAL A O 1
ATOM 2371 N N . ALA A 1 290 ? -11.344 124.688 75.812 1 69.69 290 ALA A N 1
ATOM 2372 C CA . ALA A 1 290 ? -12.281 123.562 75.938 1 69.69 290 ALA A CA 1
ATOM 2373 C C . ALA A 1 290 ? -12.797 123.062 74.625 1 69.69 290 ALA A C 1
ATOM 2375 O O . ALA A 1 290 ? -12.945 121.875 74.375 1 69.69 290 ALA A O 1
ATOM 2376 N N . LEU A 1 291 ? -13.008 124 73.688 1 71 291 LEU A N 1
ATOM 2377 C CA . LEU A 1 291 ? -13.484 123.625 72.375 1 71 291 LEU A CA 1
ATOM 2378 C C . LEU A 1 291 ? -12.391 122.938 71.562 1 71 291 LEU A C 1
ATOM 2380 O O . LEU A 1 291 ? -12.664 121.938 70.875 1 71 291 LEU A O 1
ATOM 2384 N N . ALA A 1 292 ? -11.133 123.375 71.75 1 71.62 292 ALA A N 1
ATOM 2385 C CA . ALA A 1 292 ? -10.008 122.75 71.062 1 71.62 292 ALA A CA 1
ATOM 2386 C C . ALA A 1 292 ? -9.773 121.312 71.625 1 71.62 292 ALA A C 1
ATOM 2388 O O . ALA A 1 292 ? -9.5 120.438 70.812 1 71.62 292 ALA A O 1
ATOM 2389 N N . GLU A 1 293 ? -9.836 121.188 72.938 1 68.88 293 GLU A N 1
ATOM 2390 C CA . GLU A 1 293 ? -9.688 119.875 73.562 1 68.88 293 GLU A CA 1
ATOM 2391 C C . GLU A 1 293 ? -10.836 118.938 73.125 1 68.88 293 GLU A C 1
ATOM 2393 O O . GLU A 1 293 ? -10.633 117.75 72.875 1 68.88 293 GLU A O 1
ATOM 2398 N N . GLY A 1 294 ? -12.07 119.562 73.125 1 67.88 294 GLY A N 1
ATOM 2399 C CA . GLY A 1 294 ? -13.211 118.812 72.625 1 67.88 294 GLY A CA 1
ATOM 2400 C C . GLY A 1 294 ? -13.031 118.312 71.188 1 67.88 294 GLY A C 1
ATOM 2401 O O . GLY A 1 294 ? -13.383 117.188 70.875 1 67.88 294 GLY A O 1
ATOM 2402 N N . LEU A 1 295 ? -12.422 119.125 70.375 1 68.31 295 LEU A N 1
ATOM 2403 C CA . LEU A 1 295 ? -12.188 118.75 69 1 68.31 295 LEU A CA 1
ATOM 2404 C C . LEU A 1 295 ? -11.125 117.688 68.875 1 68.31 295 LEU A C 1
ATOM 2406 O O . LEU A 1 295 ? -11.242 116.75 68.062 1 68.31 295 LEU A O 1
ATOM 2410 N N . TYR A 1 296 ? -10.078 117.688 69.688 1 66.88 296 TYR A N 1
ATOM 2411 C CA . TYR A 1 296 ? -9.031 116.688 69.75 1 66.88 296 TYR A CA 1
ATOM 2412 C C . TYR A 1 296 ? -9.602 115.312 70.188 1 66.88 296 TYR A C 1
ATOM 2414 O O . TYR A 1 296 ? -9.32 114.312 69.562 1 66.88 296 TYR A O 1
ATOM 2422 N N . VAL A 1 297 ? -10.391 115.375 71.312 1 65.81 297 VAL A N 1
ATOM 2423 C CA . VAL A 1 297 ? -11.008 114.125 71.812 1 65.81 297 VAL A CA 1
ATOM 2424 C C . VAL A 1 297 ? -11.961 113.562 70.75 1 65.81 297 VAL A C 1
ATOM 2426 O O . VAL A 1 297 ? -12.008 112.375 70.562 1 65.81 297 VAL A O 1
ATOM 2429 N N . TRP A 1 298 ? -12.648 114.5 70 1 64.62 298 TRP A N 1
ATOM 2430 C CA . TRP A 1 298 ? -13.578 114.125 68.938 1 64.62 298 TRP A CA 1
ATOM 2431 C C . TRP A 1 298 ? -12.836 113.438 67.75 1 64.62 298 TRP A C 1
ATOM 2433 O O . TRP A 1 298 ? -13.289 112.438 67.25 1 64.62 298 TRP A O 1
ATOM 2443 N N . ASN A 1 299 ? -11.688 113.938 67.5 1 63.34 299 ASN A N 1
ATOM 2444 C CA . ASN A 1 299 ? -10.906 113.375 66.375 1 63.34 299 ASN A CA 1
ATOM 2445 C C . ASN A 1 299 ? -10.297 112 66.75 1 63.34 299 ASN A C 1
ATOM 2447 O O . ASN A 1 299 ? -10.242 111.125 65.938 1 63.34 299 ASN A O 1
ATOM 2451 N N . CYS A 1 300 ? -9.781 112 67.938 1 62.22 300 CYS A N 1
ATOM 2452 C CA . CYS A 1 300 ? -9.211 110.688 68.438 1 62.22 300 CYS A CA 1
ATOM 2453 C C . CYS A 1 300 ? -10.273 109.625 68.5 1 62.22 300 CYS A C 1
ATOM 2455 O O . CYS A 1 300 ? -10.016 108.5 68.125 1 62.22 300 CYS A O 1
ATOM 2457 N N . LEU A 1 301 ? -11.5 110 68.938 1 64.25 301 LEU A N 1
ATOM 2458 C CA . LEU A 1 301 ? -12.609 109.062 69 1 64.25 301 LEU A CA 1
ATOM 2459 C C . LEU A 1 301 ? -13.031 108.625 67.562 1 64.25 301 LEU A C 1
ATOM 2461 O O . LEU A 1 301 ? -13.352 107.438 67.375 1 64.25 301 LEU A O 1
ATOM 2465 N N . LYS A 1 302 ? -13 109.562 66.75 1 62.75 302 LYS A N 1
ATOM 2466 C CA . LYS A 1 302 ? -13.367 109.25 65.375 1 62.75 302 LYS A CA 1
ATOM 2467 C C . LYS A 1 302 ? -12.352 108.312 64.688 1 62.75 302 LYS A C 1
ATOM 2469 O O . LYS A 1 302 ? -12.727 107.375 64 1 62.75 302 LYS A O 1
ATOM 2474 N N . ASP A 1 303 ? -11.07 108.438 65 1 64.19 303 ASP A N 1
ATOM 2475 C CA . ASP A 1 303 ? -10.016 107.625 64.438 1 64.19 303 ASP A CA 1
ATOM 2476 C C . ASP A 1 303 ? -10.047 106.188 65.062 1 64.19 303 ASP A C 1
ATOM 2478 O O . ASP A 1 303 ? -9.789 105.188 64.375 1 64.19 303 ASP A O 1
ATOM 2482 N N . GLY A 1 304 ? -10.32 106.25 66.312 1 60.75 304 GLY A N 1
ATOM 2483 C CA . GLY A 1 304 ? -10.445 105 66.938 1 60.75 304 GLY A CA 1
ATOM 2484 C C . GLY A 1 304 ? -11.594 104.125 66.438 1 60.75 304 GLY A C 1
ATOM 2485 O O . GLY A 1 304 ? -11.453 102.938 66.25 1 60.75 304 GLY A O 1
ATOM 2486 N N . LYS A 1 305 ? -12.688 104.812 66.188 1 63.06 305 LYS A N 1
ATOM 2487 C CA . LYS A 1 305 ? -13.852 104.125 65.625 1 63.06 305 LYS A CA 1
ATOM 2488 C C . LYS A 1 305 ? -13.555 103.625 64.188 1 63.06 305 LYS A C 1
ATOM 2490 O O . LYS A 1 305 ? -13.977 102.562 63.812 1 63.06 305 LYS A O 1
ATOM 2495 N N . LYS A 1 306 ? -12.789 104.375 63.469 1 63.38 306 LYS A N 1
ATOM 2496 C CA . LYS A 1 306 ? -12.469 104 62.094 1 63.38 306 LYS A CA 1
ATOM 2497 C C . LYS A 1 306 ? -11.523 102.812 62.062 1 63.38 306 LYS A C 1
ATOM 2499 O O . LYS A 1 306 ? -11.695 101.875 61.25 1 63.38 306 LYS A O 1
ATOM 2504 N N . LYS A 1 307 ? -10.531 102.75 62.938 1 65 307 LYS A N 1
ATOM 2505 C CA . LYS A 1 307 ? -9.602 101.625 62.969 1 65 307 LYS A CA 1
ATOM 2506 C C . LYS A 1 307 ? -10.305 100.375 63.438 1 65 307 LYS A C 1
ATOM 2508 O O . LYS A 1 307 ? -10.031 99.25 62.938 1 65 307 LYS A O 1
ATOM 2513 N N . LYS A 1 308 ? -11.148 100.5 64.312 1 62.84 308 LYS A N 1
ATOM 2514 C CA . LYS A 1 308 ? -11.93 99.312 64.812 1 62.84 308 LYS A CA 1
ATOM 2515 C C . LYS A 1 308 ? -12.844 98.812 63.688 1 62.84 308 LYS A C 1
ATOM 2517 O O . LYS A 1 308 ? -12.977 97.625 63.5 1 62.84 308 LYS A O 1
ATOM 2522 N N . LYS A 1 309 ? -13.445 99.75 63 1 64.94 309 LYS A N 1
ATOM 2523 C CA . LYS A 1 309 ? -14.289 99.312 61.875 1 64.94 309 LYS A CA 1
ATOM 2524 C C . LYS A 1 309 ? -13.469 98.625 60.781 1 64.94 309 LYS A C 1
ATOM 2526 O O . LYS A 1 309 ? -13.898 97.625 60.188 1 64.94 309 LYS A O 1
ATOM 2531 N N . ALA A 1 310 ? -12.312 99.062 60.562 1 66.75 310 ALA A N 1
ATOM 2532 C CA . ALA A 1 310 ? -11.445 98.438 59.531 1 66.75 310 ALA A CA 1
ATOM 2533 C C . ALA A 1 310 ? -10.977 97.062 59.938 1 66.75 310 ALA A C 1
ATOM 2535 O O . ALA A 1 310 ? -10.953 96.125 59.125 1 66.75 310 ALA A O 1
ATOM 2536 N N . ARG A 1 311 ? -10.531 96.938 61.156 1 64.75 311 ARG A N 1
ATOM 2537 C CA . ARG A 1 311 ? -10.094 95.625 61.625 1 64.75 311 ARG A CA 1
ATOM 2538 C C . ARG A 1 311 ? -11.242 94.625 61.625 1 64.75 311 ARG A C 1
ATOM 2540 O O . ARG A 1 311 ? -11.055 93.438 61.281 1 64.75 311 ARG A O 1
ATOM 2547 N N . LEU A 1 312 ? -12.352 95.125 62 1 66.88 312 LEU A N 1
ATOM 2548 C CA . LEU A 1 312 ? -13.531 94.25 62 1 66.88 312 LEU A CA 1
ATOM 2549 C C . LEU A 1 312 ? -13.883 93.875 60.562 1 66.88 312 LEU A C 1
ATOM 2551 O O . LEU A 1 312 ? -14.297 92.75 60.312 1 66.88 312 LEU A O 1
ATOM 2555 N N . GLN A 1 313 ? -13.742 94.75 59.688 1 70.81 313 GLN A N 1
ATOM 2556 C CA . GLN A 1 313 ? -14 94.438 58.281 1 70.81 313 GLN A CA 1
ATOM 2557 C C . GLN A 1 313 ? -12.969 93.5 57.719 1 70.81 313 GLN A C 1
ATOM 2559 O O . GLN A 1 313 ? -13.312 92.562 56.969 1 70.81 313 GLN A O 1
ATOM 2564 N N . GLU A 1 314 ? -11.758 93.562 58.156 1 70.62 314 GLU A N 1
ATOM 2565 C CA . GLU A 1 314 ? -10.711 92.625 57.719 1 70.62 314 GLU A CA 1
ATOM 2566 C C . GLU A 1 314 ? -10.977 91.188 58.25 1 70.62 314 GLU A C 1
ATOM 2568 O O . GLU A 1 314 ? -10.797 90.188 57.531 1 70.62 314 GLU A O 1
ATOM 2573 N N . ILE A 1 315 ? -11.312 91.125 59.438 1 67.38 315 ILE A N 1
ATOM 2574 C CA . ILE A 1 315 ? -11.633 89.812 60.031 1 67.38 315 ILE A CA 1
ATOM 2575 C C . ILE A 1 315 ? -12.852 89.188 59.344 1 67.38 315 ILE A C 1
ATOM 2577 O O . ILE A 1 315 ? -12.891 88 59.062 1 67.38 315 ILE A O 1
ATOM 2581 N N . LYS A 1 316 ? -13.766 90.188 59.125 1 71 316 LYS A N 1
ATOM 2582 C CA . LYS A 1 316 ? -14.945 89.688 58.406 1 71 316 LYS A CA 1
ATOM 2583 C C . LYS A 1 316 ? -14.586 89.25 57 1 71 316 LYS A C 1
ATOM 2585 O O . LYS A 1 316 ? -15.109 88.188 56.531 1 71 316 LYS A O 1
ATOM 2590 N N . GLU A 1 317 ? -13.719 89.812 56.406 1 74.25 317 GLU A N 1
ATOM 2591 C CA . GLU A 1 317 ? -13.312 89.5 55.031 1 74.25 317 GLU A CA 1
ATOM 2592 C C . GLU A 1 317 ? -12.484 88.188 55.031 1 74.25 317 GLU A C 1
ATOM 2594 O O . GLU A 1 317 ? -12.617 87.375 54.125 1 74.25 317 GLU A O 1
ATOM 2599 N N . GLN A 1 318 ? -11.68 88 56.062 1 73.25 318 GLN A N 1
ATOM 2600 C CA . GLN A 1 318 ? -10.938 86.75 56.188 1 73.25 318 GLN A CA 1
ATOM 2601 C C . GLN A 1 318 ? -11.883 85.562 56.406 1 73.25 318 GLN A C 1
ATOM 2603 O O . GLN A 1 318 ? -11.68 84.5 55.844 1 73.25 318 GLN A O 1
ATOM 2608 N N . GLY A 1 319 ? -12.844 85.812 57.219 1 71 319 GLY A N 1
ATOM 2609 C CA . GLY A 1 319 ? -13.852 84.812 57.469 1 71 319 GLY A CA 1
ATOM 2610 C C . GLY A 1 319 ? -14.625 84.438 56.219 1 71 319 GLY A C 1
ATOM 2611 O O . GLY A 1 319 ? -14.875 83.25 55.969 1 71 319 GLY A O 1
ATOM 2612 N N . ILE A 1 320 ? -14.977 85.375 55.438 1 76 320 ILE A N 1
ATOM 2613 C CA . ILE A 1 320 ? -15.711 85.188 54.188 1 76 320 ILE A CA 1
ATOM 2614 C C . ILE A 1 320 ? -14.828 84.438 53.188 1 76 320 ILE A C 1
ATOM 2616 O O . ILE A 1 320 ? -15.289 83.5 52.5 1 76 320 ILE A O 1
ATOM 2620 N N . SER A 1 321 ? -13.547 84.75 53.219 1 76.81 321 SER A N 1
ATOM 2621 C CA . SER A 1 321 ? -12.633 84.062 52.312 1 76.81 321 SER A CA 1
ATOM 2622 C C . SER A 1 321 ? -12.422 82.625 52.656 1 76.81 321 SER A C 1
ATOM 2624 O O . SER A 1 321 ? -12.406 81.75 51.781 1 76.81 321 SER A O 1
ATOM 2626 N N . LEU A 1 322 ? -12.297 82.375 53.906 1 75.38 322 LEU A N 1
ATOM 2627 C CA . LEU A 1 322 ? -12.109 81 54.344 1 75.38 322 LEU A CA 1
ATOM 2628 C C . LEU A 1 322 ? -13.359 80.188 54.094 1 75.38 322 LEU A C 1
ATOM 2630 O O . LEU A 1 322 ? -13.266 79 53.719 1 75.38 322 LEU A O 1
ATOM 2634 N N . LYS A 1 323 ? -14.461 80.812 54.344 1 76.44 323 LYS A N 1
ATOM 2635 C CA . LYS A 1 323 ? -15.719 80.125 54.062 1 76.44 323 LYS A CA 1
ATOM 2636 C C . LYS A 1 323 ? -15.883 79.875 52.562 1 76.44 323 LYS A C 1
ATOM 2638 O O . LYS A 1 323 ? -16.328 78.812 52.156 1 76.44 323 LYS A O 1
ATOM 2643 N N . ALA A 1 324 ? -15.5 80.75 51.812 1 78.88 324 ALA A N 1
ATOM 2644 C CA . ALA A 1 324 ? -15.594 80.625 50.375 1 78.88 324 ALA A CA 1
ATOM 2645 C C . ALA A 1 324 ? -14.664 79.5 49.875 1 78.88 324 ALA A C 1
ATOM 2647 O O . ALA A 1 324 ? -15.031 78.75 48.969 1 78.88 324 ALA A O 1
ATOM 2648 N N . ASP A 1 325 ? -13.523 79.312 50.5 1 77.94 325 ASP A N 1
ATOM 2649 C CA . ASP A 1 325 ? -12.578 78.25 50.125 1 77.94 325 ASP A CA 1
ATOM 2650 C C . ASP A 1 325 ? -13.102 76.875 50.531 1 77.94 325 ASP A C 1
ATOM 2652 O O . ASP A 1 325 ? -12.945 75.938 49.781 1 77.94 325 ASP A O 1
ATOM 2656 N N . TYR A 1 326 ? -13.703 76.875 51.594 1 77.31 326 TYR A N 1
ATOM 2657 C CA . TYR A 1 326 ? -14.305 75.625 52.062 1 77.31 326 TYR A CA 1
ATOM 2658 C C . TYR A 1 326 ? -15.438 75.188 51.125 1 77.31 326 TYR A C 1
ATOM 2660 O O . TYR A 1 326 ? -15.523 74 50.75 1 77.31 326 TYR A O 1
ATOM 2668 N N . GLU A 1 327 ? -16.219 76.125 50.844 1 79.75 327 GLU A N 1
ATOM 2669 C CA . GLU A 1 327 ? -17.344 75.812 50 1 79.75 327 GLU A CA 1
ATOM 2670 C C . GLU A 1 327 ? -16.875 75.438 48.594 1 79.75 327 GLU A C 1
ATOM 2672 O O . GLU A 1 327 ? -17.453 74.5 47.969 1 79.75 327 GLU A O 1
ATOM 2677 N N . ARG A 1 328 ? -15.805 75.875 48.188 1 79.38 328 ARG A N 1
ATOM 2678 C CA . ARG A 1 328 ? -15.242 75.5 46.875 1 79.38 328 ARG A CA 1
ATOM 2679 C C . ARG A 1 328 ? -14.68 74.125 46.906 1 79.38 328 ARG A C 1
ATOM 2681 O O . ARG A 1 328 ? -14.898 73.312 45.969 1 79.38 328 ARG A O 1
ATOM 2688 N N . GLN A 1 329 ? -13.984 73.875 47.906 1 79.25 329 GLN A N 1
ATOM 2689 C CA . GLN A 1 329 ? -13.414 72.5 48 1 79.25 329 GLN A CA 1
ATOM 2690 C C . GLN A 1 329 ? -14.508 71.438 48.219 1 79.25 329 GLN A C 1
ATOM 2692 O O . GLN A 1 329 ? -14.414 70.375 47.688 1 79.25 329 GLN A O 1
ATOM 2697 N N . LYS A 1 330 ? -15.508 71.875 48.906 1 79.81 330 LYS A N 1
ATOM 2698 C CA . LYS A 1 330 ? -16.672 71 49.094 1 79.81 330 LYS A CA 1
ATOM 2699 C C . LYS A 1 330 ? -17.391 70.75 47.781 1 79.81 330 LYS A C 1
ATOM 2701 O O . LYS A 1 330 ? -17.828 69.625 47.531 1 79.81 330 LYS A O 1
ATOM 2706 N N . GLY A 1 331 ? -17.438 71.75 47.031 1 81.12 331 GLY A N 1
ATOM 2707 C CA . GLY A 1 331 ? -18.031 71.625 45.688 1 81.12 331 GLY A CA 1
ATOM 2708 C C . GLY A 1 331 ? -17.234 70.688 44.781 1 81.12 331 GLY A C 1
ATOM 2709 O O . GLY A 1 331 ? -17.828 69.875 44.094 1 81.12 331 GLY A O 1
ATOM 2710 N N . LYS A 1 332 ? -15.938 70.75 44.844 1 81.44 332 LYS A N 1
ATOM 2711 C CA . LYS A 1 332 ? -15.086 69.812 44.062 1 81.44 332 LYS A CA 1
ATOM 2712 C C . LYS A 1 332 ? -15.234 68.375 44.531 1 81.44 332 LYS A C 1
ATOM 2714 O O . LYS A 1 332 ? -15.281 67.438 43.719 1 81.44 332 LYS A O 1
ATOM 2719 N N . LEU A 1 333 ? -15.297 68.188 45.719 1 80.38 333 LEU A N 1
ATOM 2720 C CA . LEU A 1 333 ? -15.469 66.875 46.281 1 80.38 333 LEU A CA 1
ATOM 2721 C C . LEU A 1 333 ? -16.797 66.25 45.875 1 80.38 333 LEU A C 1
ATOM 2723 O O . LEU A 1 333 ? -16.875 65.062 45.531 1 80.38 333 LEU A O 1
ATOM 2727 N N . ALA A 1 334 ? -17.781 67.062 45.938 1 81.56 334 ALA A N 1
ATOM 2728 C CA . ALA A 1 334 ? -19.109 66.625 45.562 1 81.56 334 ALA A CA 1
ATOM 2729 C C . ALA A 1 334 ? -19.125 66.188 44.094 1 81.56 334 ALA A C 1
ATOM 2731 O O . ALA A 1 334 ? -19.719 65.125 43.75 1 81.56 334 ALA A O 1
ATOM 2732 N N . LYS A 1 335 ? -18.375 66.812 43.312 1 82.12 335 LYS A N 1
ATOM 2733 C CA . LYS A 1 335 ? -18.312 66.438 41.906 1 82.12 335 LYS A CA 1
ATOM 2734 C C . LYS A 1 335 ? -17.547 65.125 41.688 1 82.12 335 LYS A C 1
ATOM 2736 O O . LYS A 1 335 ? -17.953 64.312 40.875 1 82.12 335 LYS A O 1
ATOM 2741 N N . VAL A 1 336 ? -16.516 65 42.344 1 81.56 336 VAL A N 1
ATOM 2742 C CA . VAL A 1 336 ? -15.703 63.781 42.219 1 81.56 336 VAL A CA 1
ATOM 2743 C C . VAL A 1 336 ? -16.484 62.594 42.75 1 81.56 336 VAL A C 1
ATOM 2745 O O . VAL A 1 336 ? -16.422 61.5 42.188 1 81.56 336 VAL A O 1
ATOM 2748 N N . GLN A 1 337 ? -17.234 62.812 43.719 1 80.62 337 GLN A N 1
ATOM 2749 C CA . GLN A 1 337 ? -18.031 61.75 44.312 1 80.62 337 GLN A CA 1
ATOM 2750 C C . GLN A 1 337 ? -19.156 61.344 43.344 1 80.62 337 GLN A C 1
ATOM 2752 O O . GLN A 1 337 ? -19.5 60.156 43.25 1 80.62 337 GLN A O 1
ATOM 2757 N N . GLU A 1 338 ? -19.672 62.312 42.719 1 81.56 338 GLU A N 1
ATOM 2758 C CA . GLU A 1 338 ? -20.703 62 41.75 1 81.56 338 GLU A CA 1
ATOM 2759 C C . GLU A 1 338 ? -20.141 61.188 40.594 1 81.56 338 GLU A C 1
ATOM 2761 O O . GLU A 1 338 ? -20.75 60.219 40.156 1 81.56 338 GLU A O 1
ATOM 2766 N N . THR A 1 339 ? -18.984 61.531 40.188 1 82.5 339 THR A N 1
ATOM 2767 C CA . THR A 1 339 ? -18.328 60.781 39.094 1 82.5 339 THR A CA 1
ATOM 2768 C C . THR A 1 339 ? -17.969 59.375 39.562 1 82.5 339 THR A C 1
ATOM 2770 O O . THR A 1 339 ? -18.047 58.406 38.781 1 82.5 339 THR A O 1
ATOM 2773 N N . TYR A 1 340 ? -17.609 59.281 40.75 1 82.5 340 TYR A N 1
ATOM 2774 C CA . TYR A 1 340 ? -17.297 57.969 41.312 1 82.5 340 TYR A CA 1
ATOM 2775 C C . TYR A 1 340 ? -18.516 57.062 41.312 1 82.5 340 TYR A C 1
ATOM 2777 O O . TYR A 1 340 ? -18.422 55.906 40.938 1 82.5 340 TYR A O 1
ATOM 2785 N N . HIS A 1 341 ? -19.609 57.625 41.719 1 82.06 341 HIS A N 1
ATOM 2786 C CA . HIS A 1 341 ? -20.828 56.812 41.781 1 82.06 341 HIS A CA 1
ATOM 2787 C C . HIS A 1 341 ? -21.281 56.375 40.375 1 82.06 341 HIS A C 1
ATOM 2789 O O . HIS A 1 341 ? -21.734 55.25 40.188 1 82.06 341 HIS A O 1
ATOM 2795 N N . GLU A 1 342 ? -21.078 57.219 39.469 1 81.5 342 GLU A N 1
ATOM 2796 C CA . GLU A 1 342 ? -21.438 56.875 38.094 1 81.5 342 GLU A CA 1
ATOM 2797 C C . GLU A 1 342 ? -20.578 55.75 37.562 1 81.5 342 GLU A C 1
ATOM 2799 O O . GLU A 1 342 ? -21.094 54.812 36.938 1 81.5 342 GLU A O 1
ATOM 2804 N N . LYS A 1 343 ? -19.359 55.812 37.844 1 81.75 343 LYS A N 1
ATOM 2805 C CA . LYS A 1 343 ? -18.438 54.781 37.375 1 81.75 343 LYS A CA 1
ATOM 2806 C C . LYS A 1 343 ? -18.609 53.469 38.156 1 81.75 343 LYS A C 1
ATOM 2808 O O . LYS A 1 343 ? -18.375 52.375 37.594 1 81.75 343 LYS A O 1
ATOM 2813 N N . GLU A 1 344 ? -19.016 53.625 39.344 1 81.75 344 GLU A N 1
ATOM 2814 C CA . GLU A 1 344 ? -19.297 52.438 40.156 1 81.75 344 GLU A CA 1
ATOM 2815 C C . GLU A 1 344 ? -20.469 51.656 39.562 1 81.75 344 GLU A C 1
ATOM 2817 O O . GLU A 1 344 ? -20.422 50.438 39.5 1 81.75 344 GLU A O 1
ATOM 2822 N N . VAL A 1 345 ? -21.484 52.312 39.219 1 82.75 345 VAL A N 1
ATOM 2823 C CA . VAL A 1 345 ? -22.641 51.688 38.594 1 82.75 345 VAL A CA 1
ATOM 2824 C C . VAL A 1 345 ? -22.234 51.031 37.281 1 82.75 345 VAL A C 1
ATOM 2826 O O . VAL A 1 345 ? -22.656 49.906 36.969 1 82.75 345 VAL A O 1
ATOM 2829 N N . LEU A 1 346 ? -21.375 51.656 36.562 1 82.75 346 LEU A N 1
ATOM 2830 C CA . LEU A 1 346 ? -20.875 51.094 35.312 1 82.75 346 LEU A CA 1
ATOM 2831 C C . LEU A 1 346 ? -20.078 49.812 35.562 1 82.75 346 LEU A C 1
ATOM 2833 O O . LEU A 1 346 ? -20.219 48.844 34.844 1 82.75 346 LEU A O 1
ATOM 2837 N N . TYR A 1 347 ? -19.328 49.844 36.562 1 83.81 347 TYR A N 1
ATOM 2838 C CA . TYR A 1 347 ? -18.516 48.656 36.938 1 83.81 347 TYR A CA 1
ATOM 2839 C C . TYR A 1 347 ? -19.406 47.5 37.344 1 83.81 347 TYR A C 1
ATOM 2841 O O . TYR A 1 347 ? -19.156 46.344 36.938 1 83.81 347 TYR A O 1
ATOM 2849 N N . GLU A 1 348 ? -20.375 47.75 38.031 1 80.69 348 GLU A N 1
ATOM 2850 C CA . GLU A 1 348 ? -21.297 46.688 38.469 1 80.69 348 GLU A CA 1
ATOM 2851 C C . GLU A 1 348 ? -22.031 46.094 37.281 1 80.69 348 GLU A C 1
ATOM 2853 O O . GLU A 1 348 ? -22.219 44.875 37.219 1 80.69 348 GLU A O 1
ATOM 2858 N N . ASN A 1 349 ? -22.406 46.906 36.375 1 81.44 349 ASN A N 1
ATOM 2859 C CA . ASN A 1 349 ? -23.078 46.438 35.156 1 81.44 349 ASN A CA 1
ATOM 2860 C C . ASN A 1 349 ? -22.156 45.562 34.312 1 81.44 349 ASN A C 1
ATOM 2862 O O . ASN A 1 349 ? -22.578 44.531 33.781 1 81.44 349 ASN A O 1
ATOM 2866 N N . LEU A 1 350 ? -20.969 45.938 34.312 1 81.12 350 LEU A N 1
ATOM 2867 C CA . LEU A 1 350 ? -19.984 45.188 33.531 1 81.12 350 LEU A CA 1
ATOM 2868 C C . LEU A 1 350 ? -19.688 43.844 34.219 1 81.12 350 LEU A C 1
ATOM 2870 O O . LEU A 1 350 ? -19.516 42.844 33.531 1 81.12 350 LEU A O 1
ATOM 2874 N N . GLN A 1 351 ? -19.656 43.844 35.438 1 79.31 351 GLN A N 1
ATOM 2875 C CA . GLN A 1 351 ? -19.438 42.625 36.188 1 79.31 351 GLN A CA 1
ATOM 2876 C C . GLN A 1 351 ? -20.609 41.656 36 1 79.31 351 GLN A C 1
ATOM 2878 O O . GLN A 1 351 ? -20.406 40.438 35.875 1 79.31 351 GLN A O 1
ATOM 2883 N N . GLU A 1 352 ? -21.703 42.188 35.969 1 79.88 352 GLU A N 1
ATOM 2884 C CA . GLU A 1 352 ? -22.891 41.375 35.719 1 79.88 352 GLU A CA 1
ATOM 2885 C C . GLU A 1 352 ? -22.875 40.781 34.312 1 79.88 352 GLU A C 1
ATOM 2887 O O . GLU A 1 352 ? -23.25 39.625 34.125 1 79.88 352 GLU A O 1
ATOM 2892 N N . ARG A 1 353 ? -22.438 41.562 33.438 1 79.75 353 ARG A N 1
ATOM 2893 C CA . ARG A 1 353 ? -22.328 41.094 32.062 1 79.75 353 ARG A CA 1
ATOM 2894 C C . ARG A 1 353 ? -21.312 39.969 31.922 1 79.75 353 ARG A C 1
ATOM 2896 O O . ARG A 1 353 ? -21.531 39 31.188 1 79.75 353 ARG A O 1
ATOM 2903 N N . VAL A 1 354 ? -20.281 40.094 32.656 1 79.56 354 VAL A N 1
ATOM 2904 C CA . VAL A 1 354 ? -19.25 39.062 32.656 1 79.56 354 VAL A CA 1
ATOM 2905 C C . VAL A 1 354 ? -19.797 37.781 33.281 1 79.56 354 VAL A C 1
ATOM 2907 O O . VAL A 1 354 ? -19.516 36.656 32.812 1 79.56 354 VAL A O 1
ATOM 2910 N N . GLY A 1 355 ? -20.516 37.906 34.281 1 76.81 355 GLY A N 1
ATOM 2911 C CA . GLY A 1 355 ? -21.141 36.781 34.969 1 76.81 355 GLY A CA 1
ATOM 2912 C C . GLY A 1 355 ? -22.141 36.062 34.094 1 76.81 355 GLY A C 1
ATOM 2913 O O . GLY A 1 355 ? -22.297 34.844 34.188 1 76.81 355 GLY A O 1
ATOM 2914 N N . GLU A 1 356 ? -22.719 36.812 33.219 1 76.69 356 GLU A N 1
ATOM 2915 C CA . GLU A 1 356 ? -23.703 36.25 32.312 1 76.69 356 GLU A CA 1
ATOM 2916 C C . GLU A 1 356 ? -23.047 35.312 31.297 1 76.69 356 GLU A C 1
ATOM 2918 O O . GLU A 1 356 ? -23.656 34.312 30.859 1 76.69 356 GLU A O 1
ATOM 2923 N N . PHE A 1 357 ? -21.812 35.625 31.078 1 77.25 357 PHE A N 1
ATOM 2924 C CA . PHE A 1 357 ? -21.094 34.781 30.125 1 77.25 357 PHE A CA 1
ATOM 2925 C C . PHE A 1 357 ? -20.75 33.438 30.734 1 77.25 357 PHE A C 1
ATOM 2927 O O . PHE A 1 357 ? -20.562 32.469 30.031 1 77.25 357 PHE A O 1
ATOM 2934 N N . ASP A 1 358 ? -20.625 33.438 32.031 1 67.44 358 ASP A N 1
ATOM 2935 C CA . ASP A 1 358 ? -20.25 32.188 32.688 1 67.44 358 ASP A CA 1
ATOM 2936 C C . ASP A 1 358 ? -21.453 31.266 32.844 1 67.44 358 ASP A C 1
ATOM 2938 O O . ASP A 1 358 ? -21.297 30.062 33 1 67.44 358 ASP A O 1
ATOM 2942 N N . GLU A 1 359 ? -22.641 31.812 32.812 1 64.94 359 GLU A N 1
ATOM 2943 C CA . GLU A 1 359 ? -23.844 30.984 32.938 1 64.94 359 GLU A CA 1
ATOM 2944 C C . GLU A 1 359 ? -24.203 30.328 31.609 1 64.94 359 GLU A C 1
ATOM 2946 O O . GLU A 1 359 ? -24.016 30.906 30.531 1 64.94 359 GLU A O 1
ATOM 2951 N N . MET A 1 360 ? -24.422 28.906 31.703 1 63.94 360 MET A N 1
ATOM 2952 C CA . MET A 1 360 ? -24.766 28.141 30.516 1 63.94 360 MET A CA 1
ATOM 2953 C C . MET A 1 360 ? -26.125 28.562 29.953 1 63.94 360 MET A C 1
ATOM 2955 O O . MET A 1 360 ? -27.094 28.641 30.703 1 63.94 360 MET A O 1
ATOM 2959 N N . ASN A 1 361 ? -26.047 29.234 28.844 1 66 361 ASN A N 1
ATOM 2960 C CA . ASN A 1 361 ? -27.281 29.656 28.172 1 66 361 ASN A CA 1
ATOM 2961 C C . ASN A 1 361 ? -28.094 28.453 27.703 1 66 361 ASN A C 1
ATOM 2963 O O . ASN A 1 361 ? -27.578 27.344 27.578 1 66 361 ASN A O 1
ATOM 2967 N N . SER A 1 362 ? -29.484 28.578 27.75 1 72.31 362 SER A N 1
ATOM 2968 C CA . SER A 1 362 ? -30.422 27.578 27.281 1 72.31 362 SER A CA 1
ATOM 2969 C C . SER A 1 362 ? -29.969 26.969 25.953 1 72.31 362 SER A C 1
ATOM 2971 O O . SER A 1 362 ? -30.078 25.766 25.734 1 72.31 362 SER A O 1
ATOM 2973 N N . GLU A 1 363 ? -29.312 27.812 25.203 1 76.25 363 GLU A N 1
ATOM 2974 C CA . GLU A 1 363 ? -28.844 27.328 23.906 1 76.25 363 GLU A CA 1
ATOM 2975 C C . GLU A 1 363 ? -27.672 26.375 24.062 1 76.25 363 GLU A C 1
ATOM 2977 O O . GLU A 1 363 ? -27.562 25.391 23.344 1 76.25 363 GLU A O 1
ATOM 2982 N N . GLU A 1 364 ? -26.938 26.578 25.094 1 77.38 364 GLU A N 1
ATOM 2983 C CA . GLU A 1 364 ? -25.797 25.703 25.344 1 77.38 364 GLU A CA 1
ATOM 2984 C C . GLU A 1 364 ? -26.234 24.344 25.875 1 77.38 364 GLU A C 1
ATOM 2986 O O . GLU A 1 364 ? -25.672 23.312 25.5 1 77.38 364 GLU A O 1
ATOM 2991 N N . ILE A 1 365 ? -27.234 24.438 26.688 1 77.44 365 ILE A N 1
ATOM 2992 C CA . ILE A 1 365 ? -27.75 23.188 27.25 1 77.44 365 ILE A CA 1
ATOM 2993 C C . ILE A 1 365 ? -28.344 22.328 26.125 1 77.44 365 ILE A C 1
ATOM 2995 O O . ILE A 1 365 ? -28.156 21.109 26.109 1 77.44 365 ILE A O 1
ATOM 2999 N N . GLU A 1 366 ? -29.031 23 25.312 1 79.69 366 GLU A N 1
ATOM 3000 C CA . GLU A 1 366 ? -29.625 22.266 24.188 1 79.69 366 GLU A CA 1
ATOM 3001 C C . GLU A 1 366 ? -28.547 21.656 23.297 1 79.69 366 GLU A C 1
ATOM 3003 O O . GLU A 1 366 ? -28.688 20.531 22.828 1 79.69 366 GLU A O 1
ATOM 3008 N N . ARG A 1 367 ? -27.531 22.312 23.109 1 80.75 367 ARG A N 1
ATOM 3009 C CA . ARG A 1 367 ? -26.438 21.812 22.281 1 80.75 367 ARG A CA 1
ATOM 3010 C C . ARG A 1 367 ? -25.75 20.625 22.953 1 80.75 367 ARG A C 1
ATOM 3012 O O . ARG A 1 367 ? -25.391 19.656 22.281 1 80.75 367 ARG A O 1
ATOM 3019 N N . LEU A 1 368 ? -25.688 20.75 24.234 1 80.31 368 LEU A N 1
ATOM 3020 C CA . LEU A 1 368 ? -25.078 19.641 24.969 1 80.31 368 LEU A CA 1
ATOM 3021 C C . LEU A 1 368 ? -25.969 18.406 24.922 1 80.31 368 LEU A C 1
ATOM 3023 O O . LEU A 1 368 ? -25.484 17.281 24.812 1 80.31 368 LEU A O 1
ATOM 3027 N N . LYS A 1 369 ? -27.188 18.656 25.016 1 83.12 369 LYS A N 1
ATOM 3028 C CA . LYS A 1 369 ? -28.141 17.547 24.938 1 83.12 369 LYS A CA 1
ATOM 3029 C C . LYS A 1 369 ? -28.078 16.875 23.562 1 83.12 369 LYS A C 1
ATOM 3031 O O . LYS A 1 369 ? -28.125 15.648 23.469 1 83.12 369 LYS A O 1
ATOM 3036 N N . ASN A 1 370 ? -28.016 17.734 22.609 1 83.69 370 ASN A N 1
ATOM 3037 C CA . ASN A 1 370 ? -27.906 17.188 21.25 1 83.69 370 ASN A CA 1
ATOM 3038 C C . ASN A 1 370 ? -26.625 16.391 21.078 1 83.69 370 ASN A C 1
ATOM 3040 O O . ASN A 1 370 ? -26.641 15.312 20.469 1 83.69 370 ASN A O 1
ATOM 3044 N N . LYS A 1 371 ? -25.594 16.844 21.625 1 84.56 371 LYS A N 1
ATOM 3045 C CA . LYS A 1 371 ? -24.312 16.125 21.562 1 84.56 371 LYS A CA 1
ATOM 3046 C C . LYS A 1 371 ? -24.391 14.797 22.312 1 84.56 371 LYS A C 1
ATOM 3048 O O . LYS A 1 371 ? -23.922 13.773 21.812 1 84.56 371 LYS A O 1
ATOM 3053 N N . GLN A 1 372 ? -24.984 14.891 23.438 1 84.69 372 GLN A N 1
ATOM 3054 C CA . GLN A 1 372 ? -25.141 13.672 24.234 1 84.69 372 GLN A CA 1
ATOM 3055 C C . GLN A 1 372 ? -26.047 12.672 23.531 1 84.69 372 GLN A C 1
ATOM 3057 O O . GLN A 1 372 ? -25.812 11.461 23.594 1 84.69 372 GLN A O 1
ATOM 3062 N N . GLY A 1 373 ? -27.062 13.203 22.938 1 84.5 373 GLY A N 1
ATOM 3063 C CA . GLY A 1 373 ? -27.938 12.336 22.156 1 84.5 373 GLY A CA 1
ATOM 3064 C C . GLY A 1 373 ? -27.203 11.602 21.062 1 84.5 373 GLY A C 1
ATOM 3065 O O . GLY A 1 373 ? -27.406 10.398 20.859 1 84.5 373 GLY A O 1
ATOM 3066 N N . VAL A 1 374 ? -26.406 12.305 20.328 1 85.12 374 VAL A N 1
ATOM 3067 C CA . VAL A 1 374 ? -25.625 11.703 19.25 1 85.12 374 VAL A CA 1
ATOM 3068 C C . VAL A 1 374 ? -24.656 10.672 19.812 1 85.12 374 VAL A C 1
ATOM 3070 O O . VAL A 1 374 ? -24.484 9.594 19.25 1 85.12 374 VAL A O 1
ATOM 3073 N N . GLU A 1 375 ? -24.109 10.945 20.922 1 83.75 375 GLU A N 1
ATOM 3074 C CA . GLU A 1 375 ? -23.172 10.031 21.562 1 83.75 375 GLU A CA 1
ATOM 3075 C C . GLU A 1 375 ? -23.875 8.766 22.047 1 83.75 375 GLU A C 1
ATOM 3077 O O . GLU A 1 375 ? -23.344 7.66 21.906 1 83.75 375 GLU A O 1
ATOM 3082 N N . LEU A 1 376 ? -25.047 8.984 22.609 1 83.5 376 LEU A N 1
ATOM 3083 C CA . LEU A 1 376 ? -25.844 7.844 23.062 1 83.5 376 LEU A CA 1
ATOM 3084 C C . LEU A 1 376 ? -26.266 6.973 21.891 1 83.5 376 LEU A C 1
ATOM 3086 O O . LEU A 1 376 ? -26.266 5.742 21.984 1 83.5 376 LEU A O 1
ATOM 3090 N N . ALA A 1 377 ? -26.688 7.598 20.875 1 82.69 377 ALA A N 1
ATOM 3091 C CA . ALA A 1 377 ? -27.062 6.871 19.656 1 82.69 377 ALA A CA 1
ATOM 3092 C C . ALA A 1 377 ? -25.891 6.055 19.125 1 82.69 377 ALA A C 1
ATOM 3094 O O . ALA A 1 377 ? -26.062 4.895 18.734 1 82.69 377 ALA A O 1
ATOM 3095 N N . MET A 1 378 ? -24.797 6.621 19.125 1 81 378 MET A N 1
ATOM 3096 C CA . MET A 1 378 ? -23.594 5.934 18.656 1 81 378 MET A CA 1
ATOM 3097 C C . MET A 1 378 ? -23.266 4.738 19.547 1 81 378 MET A C 1
ATOM 3099 O O . MET A 1 378 ? -22.922 3.666 19.047 1 81 378 MET A O 1
ATOM 3103 N N . GLU A 1 379 ? -23.375 4.98 20.797 1 78.56 379 GLU A N 1
ATOM 3104 C CA . GLU A 1 379 ? -23.094 3.916 21.75 1 78.56 379 GLU A CA 1
ATOM 3105 C C . GLU A 1 379 ? -24.078 2.758 21.594 1 78.56 379 GLU A C 1
ATOM 3107 O O . GLU A 1 379 ? -23.688 1.592 21.625 1 78.56 379 GLU A O 1
ATOM 3112 N N . GLN A 1 380 ? -25.312 3.129 21.484 1 79.62 380 GLN A N 1
ATOM 3113 C CA . GLN A 1 380 ? -26.344 2.1 21.312 1 79.62 380 GLN A CA 1
ATOM 3114 C C . GLN A 1 380 ? -26.156 1.335 20.016 1 79.62 380 GLN A C 1
ATOM 3116 O O . GLN A 1 380 ? -26.297 0.11 19.984 1 79.62 380 GLN A O 1
ATOM 3121 N N . LEU A 1 381 ? -25.859 2.051 19.047 1 74.19 381 LEU A N 1
ATOM 3122 C CA . LEU A 1 381 ? -25.641 1.414 17.75 1 74.19 381 LEU A CA 1
ATOM 3123 C C . LEU A 1 381 ? -24.422 0.493 17.812 1 74.19 381 LEU A C 1
ATOM 3125 O O . LEU A 1 381 ? -24.438 -0.603 17.234 1 74.19 381 LEU A O 1
ATOM 3129 N N . THR A 1 382 ? -23.469 0.972 18.453 1 71.56 382 THR A N 1
ATOM 3130 C CA . THR A 1 382 ? -22.266 0.172 18.594 1 71.56 382 THR A CA 1
ATOM 3131 C C . THR A 1 382 ? -22.531 -1.089 19.406 1 71.56 382 THR A C 1
ATOM 3133 O O . THR A 1 382 ? -22.031 -2.166 19.078 1 71.56 382 THR A O 1
ATOM 3136 N N . ARG A 1 383 ? -23.312 -0.933 20.453 1 72.56 383 ARG A N 1
ATOM 3137 C CA . ARG A 1 383 ? -23.672 -2.076 21.297 1 72.56 383 ARG A CA 1
ATOM 3138 C C . ARG A 1 383 ? -24.484 -3.098 20.5 1 72.56 383 ARG A C 1
ATOM 3140 O O . ARG A 1 383 ? -24.234 -4.301 20.594 1 72.56 383 ARG A O 1
ATOM 3147 N N . LEU A 1 384 ? -25.453 -2.645 19.844 1 68.25 384 LEU A N 1
ATOM 3148 C CA . LEU A 1 384 ? -26.266 -3.521 19.016 1 68.25 384 LEU A CA 1
ATOM 3149 C C . LEU A 1 384 ? -25.422 -4.191 17.938 1 68.25 384 LEU A C 1
ATOM 3151 O O . LEU A 1 384 ? -25.594 -5.379 17.656 1 68.25 384 LEU A O 1
ATOM 3155 N N . ALA A 1 385 ? -24.625 -3.404 17.391 1 66.44 385 ALA A N 1
ATOM 3156 C CA . ALA A 1 385 ? -23.703 -3.928 16.375 1 66.44 385 ALA A CA 1
ATOM 3157 C C . ALA A 1 385 ? -22.812 -5.027 16.953 1 66.44 385 ALA A C 1
ATOM 3159 O O . ALA A 1 385 ? -22.578 -6.047 16.297 1 66.44 385 ALA A O 1
ATOM 3160 N N . ALA A 1 386 ? -22.453 -4.848 18.156 1 66.56 386 ALA A N 1
ATOM 3161 C CA . ALA A 1 386 ? -21.562 -5.809 18.812 1 66.56 386 ALA A CA 1
ATOM 3162 C C . ALA A 1 386 ? -22.281 -7.133 19.047 1 66.56 386 ALA A C 1
ATOM 3164 O O . ALA A 1 386 ? -21.688 -8.203 18.875 1 66.56 386 ALA A O 1
ATOM 3165 N N . GLN A 1 387 ? -23.531 -7.113 19.516 1 67.5 387 GLN A N 1
ATOM 3166 C CA . GLN A 1 387 ? -24.297 -8.328 19.766 1 67.5 387 GLN A CA 1
ATOM 3167 C C . GLN A 1 387 ? -24.562 -9.086 18.469 1 67.5 387 GLN A C 1
ATOM 3169 O O . GLN A 1 387 ? -24.469 -10.312 18.422 1 67.5 387 GLN A O 1
ATOM 3174 N N . MET A 1 388 ? -24.922 -8.391 17.578 1 65.19 388 MET A N 1
ATOM 3175 C CA . MET A 1 388 ? -25.188 -8.984 16.281 1 65.19 388 MET A CA 1
ATOM 3176 C C . MET A 1 388 ? -23.906 -9.555 15.664 1 65.19 388 MET A C 1
ATOM 3178 O O . MET A 1 388 ? -23.938 -10.602 15.023 1 65.19 388 MET A O 1
ATOM 3182 N N . GLN A 1 389 ? -22.984 -8.875 15.914 1 68.44 389 GLN A N 1
ATOM 3183 C CA . GLN A 1 389 ? -21.688 -9.266 15.391 1 68.44 389 GLN A CA 1
ATOM 3184 C C . GLN A 1 389 ? -21.219 -10.578 16.016 1 68.44 389 GLN A C 1
ATOM 3186 O O . GLN A 1 389 ? -20.578 -11.398 15.344 1 68.44 389 GLN A O 1
ATOM 3191 N N . SER A 1 390 ? -21.609 -10.812 17.281 1 71.12 390 SER A N 1
ATOM 3192 C CA . SER A 1 390 ? -21.172 -12.039 17.938 1 71.12 390 SER A CA 1
ATOM 3193 C C . SER A 1 390 ? -21.797 -13.266 17.281 1 71.12 390 SER A C 1
ATOM 3195 O O . SER A 1 390 ? -21.125 -14.281 17.094 1 71.12 390 SER A O 1
ATOM 3197 N N . ARG A 1 391 ? -23.047 -13.281 16.938 1 69.31 391 ARG A N 1
ATOM 3198 C CA . ARG A 1 391 ? -23.703 -14.414 16.281 1 69.31 391 ARG A CA 1
ATOM 3199 C C . ARG A 1 391 ? -23.141 -14.633 14.883 1 69.31 391 ARG A C 1
ATOM 3201 O O . ARG A 1 391 ? -22.922 -15.773 14.469 1 69.31 391 ARG A O 1
ATOM 3208 N N . THR A 1 392 ? -23.109 -13.617 14.242 1 75.44 392 THR A N 1
ATOM 3209 C CA . THR A 1 392 ? -22.562 -13.711 12.891 1 75.44 392 THR A CA 1
ATOM 3210 C C . THR A 1 392 ? -21.125 -14.203 12.922 1 75.44 392 THR A C 1
ATOM 3212 O O . THR A 1 392 ? -20.703 -14.953 12.039 1 75.44 392 THR A O 1
ATOM 3215 N N . SER A 1 393 ? -20.562 -13.852 13.977 1 77.69 393 SER A N 1
ATOM 3216 C CA . SER A 1 393 ? -19.172 -14.273 14.125 1 77.69 393 SER A CA 1
ATOM 3217 C C . SER A 1 393 ? -19.062 -15.781 14.328 1 77.69 393 SER A C 1
ATOM 3219 O O . SER A 1 393 ? -18.172 -16.438 13.789 1 77.69 393 SER A O 1
ATOM 3221 N N . ASP A 1 394 ? -20.016 -16.312 15.078 1 82.44 394 ASP A N 1
ATOM 3222 C CA . ASP A 1 394 ? -20 -17.75 15.305 1 82.44 394 ASP A CA 1
ATOM 3223 C C . ASP A 1 394 ? -20.266 -18.516 14.008 1 82.44 394 ASP A C 1
ATOM 3225 O O . ASP A 1 394 ? -19.609 -19.531 13.734 1 82.44 394 ASP A O 1
ATOM 3229 N N . LEU A 1 395 ? -21.188 -17.969 13.289 1 83.75 395 LEU A N 1
ATOM 3230 C CA . LEU A 1 395 ? -21.469 -18.594 12 1 83.75 395 LEU A CA 1
ATOM 3231 C C . LEU A 1 395 ? -20.266 -18.484 11.07 1 83.75 395 LEU A C 1
ATOM 3233 O O . LEU A 1 395 ? -19.938 -19.438 10.367 1 83.75 395 LEU A O 1
ATOM 3237 N N . MET A 1 396 ? -19.75 -17.438 11.109 1 86.75 396 MET A N 1
ATOM 3238 C CA . MET A 1 396 ? -18.562 -17.203 10.281 1 86.75 396 MET A CA 1
ATOM 3239 C C . MET A 1 396 ? -17.438 -18.141 10.672 1 86.75 396 MET A C 1
ATOM 3241 O O . MET A 1 396 ? -16.797 -18.75 9.812 1 86.75 396 MET A O 1
ATOM 3245 N N . ASN A 1 397 ? -17.203 -18.281 11.953 1 89.81 397 ASN A N 1
ATOM 3246 C CA . ASN A 1 397 ? -16.141 -19.156 12.438 1 89.81 397 ASN A CA 1
ATOM 3247 C C . ASN A 1 397 ? -16.375 -20.609 12.016 1 89.81 397 ASN A C 1
ATOM 3249 O O . ASN A 1 397 ? -15.43 -21.281 11.602 1 89.81 397 ASN A O 1
ATOM 3253 N N . THR A 1 398 ? -17.594 -20.938 12.055 1 92.12 398 THR A N 1
ATOM 3254 C CA . THR A 1 398 ? -17.938 -22.312 11.695 1 92.12 398 THR A CA 1
ATOM 3255 C C . THR A 1 398 ? -17.719 -22.547 10.203 1 92.12 398 THR A C 1
ATOM 3257 O O . THR A 1 398 ? -17.094 -23.547 9.812 1 92.12 398 THR A O 1
ATOM 3260 N N . GLU A 1 399 ? -18.172 -21.656 9.414 1 92.31 399 GLU A N 1
ATOM 3261 C CA . GLU A 1 399 ? -18.078 -21.828 7.965 1 92.31 399 GLU A CA 1
ATOM 3262 C C . GLU A 1 399 ? -16.625 -21.719 7.488 1 92.31 399 GLU A C 1
ATOM 3264 O O . GLU A 1 399 ? -16.188 -22.516 6.645 1 92.31 399 GLU A O 1
ATOM 3269 N N . VAL A 1 400 ? -15.945 -20.812 7.988 1 93.19 400 VAL A N 1
ATOM 3270 C CA . VAL A 1 400 ? -14.547 -20.625 7.598 1 93.19 400 VAL A CA 1
ATOM 3271 C C . VAL A 1 400 ? -13.734 -21.859 8.008 1 93.19 400 VAL A C 1
ATOM 3273 O O . VAL A 1 400 ? -12.883 -22.328 7.254 1 93.19 400 VAL A O 1
ATOM 3276 N N . SER A 1 401 ? -13.977 -22.328 9.203 1 94.88 401 SER A N 1
ATOM 3277 C CA . SER A 1 401 ? -13.266 -23.5 9.695 1 94.88 401 SER A CA 1
ATOM 3278 C C . SER A 1 401 ? -13.539 -24.734 8.828 1 94.88 401 SER A C 1
ATOM 3280 O O . SER A 1 401 ? -12.641 -25.516 8.555 1 94.88 401 SER A O 1
ATOM 3282 N N . ALA A 1 402 ? -14.742 -24.812 8.359 1 95.31 402 ALA A N 1
ATOM 3283 C CA . ALA A 1 402 ? -15.109 -25.938 7.5 1 95.31 402 ALA A CA 1
ATOM 3284 C C . ALA A 1 402 ? -14.375 -25.875 6.168 1 95.31 402 ALA A C 1
ATOM 3286 O O . ALA A 1 402 ? -13.852 -26.891 5.691 1 95.31 402 ALA A O 1
ATOM 3287 N N . VAL A 1 403 ? -14.352 -24.75 5.574 1 95.5 403 VAL A N 1
ATOM 3288 C CA . VAL A 1 403 ? -13.672 -24.562 4.293 1 95.5 403 VAL A CA 1
ATOM 3289 C C . VAL A 1 403 ? -12.18 -24.828 4.461 1 95.5 403 VAL A C 1
ATOM 3291 O O . VAL A 1 403 ? -11.57 -25.547 3.67 1 95.5 403 VAL A O 1
ATOM 3294 N N . MET A 1 404 ? -11.578 -24.266 5.543 1 95.56 404 MET A N 1
ATOM 3295 C CA . MET A 1 404 ? -10.141 -24.406 5.777 1 95.56 404 MET A CA 1
ATOM 3296 C C . MET A 1 404 ? -9.789 -25.859 6.074 1 95.56 404 MET A C 1
ATOM 3298 O O . MET A 1 404 ? -8.75 -26.359 5.645 1 95.56 404 MET A O 1
ATOM 3302 N N . ASP A 1 405 ? -10.648 -26.5 6.762 1 95.5 405 ASP A N 1
ATOM 3303 C CA . ASP A 1 405 ? -10.438 -27.906 7.055 1 95.5 405 ASP A CA 1
ATOM 3304 C C . ASP A 1 405 ? -10.391 -28.734 5.773 1 95.5 405 ASP A C 1
ATOM 3306 O O . ASP A 1 405 ? -9.516 -29.578 5.605 1 95.5 405 ASP A O 1
ATOM 3310 N N . ALA A 1 406 ? -11.266 -28.438 4.863 1 95.94 406 ALA A N 1
ATOM 3311 C CA . ALA A 1 406 ? -11.352 -29.172 3.596 1 95.94 406 ALA A CA 1
ATOM 3312 C C . ALA A 1 406 ? -10.133 -28.875 2.721 1 95.94 406 ALA A C 1
ATOM 3314 O O . ALA A 1 406 ? -9.555 -29.797 2.127 1 95.94 406 ALA A O 1
ATOM 3315 N N . ILE A 1 407 ? -9.695 -27.656 2.662 1 95.75 407 ILE A N 1
ATOM 3316 C CA . ILE A 1 407 ? -8.648 -27.219 1.743 1 95.75 407 ILE A CA 1
ATOM 3317 C C . ILE A 1 407 ? -7.281 -27.656 2.271 1 95.75 407 ILE A C 1
ATOM 3319 O O . ILE A 1 407 ? -6.379 -27.984 1.494 1 95.75 407 ILE A O 1
ATOM 3323 N N . THR A 1 408 ? -7.117 -27.703 3.666 1 95.25 408 THR A N 1
ATOM 3324 C CA . THR A 1 408 ? -5.82 -28.016 4.254 1 95.25 408 THR A CA 1
ATOM 3325 C C . THR A 1 408 ? -5.754 -29.484 4.66 1 95.25 408 THR A C 1
ATOM 3327 O O . THR A 1 408 ? -4.824 -29.906 5.355 1 95.25 408 THR A O 1
ATOM 3330 N N . ASP A 1 409 ? -6.758 -30.219 4.223 1 93.06 409 ASP A N 1
ATOM 3331 C CA . ASP A 1 409 ? -6.82 -31.641 4.531 1 93.06 409 ASP A CA 1
ATOM 3332 C C . ASP A 1 409 ? -6.711 -31.875 6.035 1 93.06 409 ASP A C 1
ATOM 3334 O O . ASP A 1 409 ? -5.918 -32.719 6.484 1 93.06 409 ASP A O 1
ATOM 3338 N N . GLY A 1 410 ? -7.32 -31.016 6.805 1 91.94 410 GLY A N 1
ATOM 3339 C CA . GLY A 1 410 ? -7.469 -31.219 8.242 1 91.94 410 GLY A CA 1
ATOM 3340 C C . GLY A 1 410 ? -6.379 -30.547 9.055 1 91.94 410 GLY A C 1
ATOM 3341 O O . GLY A 1 410 ? -6.371 -30.641 10.281 1 91.94 410 GLY A O 1
ATOM 3342 N N . LYS A 1 411 ? -5.414 -29.891 8.492 1 91.94 411 LYS A N 1
ATOM 3343 C CA . LYS A 1 411 ? -4.34 -29.25 9.25 1 91.94 411 LYS A CA 1
ATOM 3344 C C . LYS A 1 411 ? -4.887 -28.141 10.141 1 91.94 411 LYS A C 1
ATOM 3346 O O . LYS A 1 411 ? -4.469 -28 11.297 1 91.94 411 LYS A O 1
ATOM 3351 N N . TYR A 1 412 ? -5.754 -27.375 9.523 1 92.69 412 TYR A N 1
ATOM 3352 C CA . TYR A 1 412 ? -6.43 -26.312 10.273 1 92.69 412 TYR A CA 1
ATOM 3353 C C . TYR A 1 412 ? -7.926 -26.578 10.367 1 92.69 412 TYR A C 1
ATOM 3355 O O . TYR A 1 412 ? -8.641 -26.5 9.367 1 92.69 412 TYR A O 1
ATOM 3363 N N . ASN A 1 413 ? -8.383 -26.812 11.57 1 90.12 413 ASN A N 1
ATOM 3364 C CA . ASN A 1 413 ? -9.781 -27.219 11.711 1 90.12 413 ASN A CA 1
ATOM 3365 C C . ASN A 1 413 ? -10.57 -26.203 12.539 1 90.12 413 ASN A C 1
ATOM 3367 O O . ASN A 1 413 ? -11.789 -26.328 12.664 1 90.12 413 ASN A O 1
ATOM 3371 N N . ARG A 1 414 ? -9.875 -25.359 13.219 1 90.69 414 ARG A N 1
ATOM 3372 C CA . ARG A 1 414 ? -10.562 -24.344 14 1 90.69 414 ARG A CA 1
ATOM 3373 C C . ARG A 1 414 ? -9.922 -22.969 13.789 1 90.69 414 ARG A C 1
ATOM 3375 O O . ARG A 1 414 ? -8.727 -22.797 14 1 90.69 414 ARG A O 1
ATOM 3382 N N . LEU A 1 415 ? -10.719 -22.078 13.25 1 91.31 415 LEU A N 1
ATOM 3383 C CA . LEU A 1 415 ? -10.281 -20.703 13.031 1 91.31 415 LEU A CA 1
ATOM 3384 C C . LEU A 1 415 ? -11.18 -19.719 13.789 1 91.31 415 LEU A C 1
ATOM 3386 O O . LEU A 1 415 ? -12.383 -19.953 13.938 1 91.31 415 LEU A O 1
ATOM 3390 N N . TRP A 1 416 ? -10.602 -18.734 14.328 1 88.31 416 TRP A N 1
ATOM 3391 C CA . TRP A 1 416 ? -11.336 -17.656 14.984 1 88.31 416 TRP A CA 1
ATOM 3392 C C . TRP A 1 416 ? -11.18 -16.344 14.219 1 88.31 416 TRP A C 1
ATOM 3394 O O . TRP A 1 416 ? -10.062 -15.875 14 1 88.31 416 TRP A O 1
ATOM 3404 N N . VAL A 1 417 ? -12.312 -15.836 13.773 1 83.81 417 VAL A N 1
ATOM 3405 C CA . VAL A 1 417 ? -12.312 -14.578 13.039 1 83.81 417 VAL A CA 1
ATOM 3406 C C . VAL A 1 417 ? -12.867 -13.461 13.93 1 83.81 417 VAL A C 1
ATOM 3408 O O . VAL A 1 417 ? -13.969 -13.578 14.469 1 83.81 417 VAL A O 1
ATOM 3411 N N . ASP A 1 418 ? -12.141 -12.477 14.086 1 77.44 418 ASP A N 1
ATOM 3412 C CA . ASP A 1 418 ? -12.594 -11.375 14.922 1 77.44 418 ASP A CA 1
ATOM 3413 C C . ASP A 1 418 ? -13.445 -10.391 14.125 1 77.44 418 ASP A C 1
ATOM 3415 O O . ASP A 1 418 ? -13.766 -10.641 12.961 1 77.44 418 ASP A O 1
ATOM 3419 N N . GLU A 1 419 ? -13.781 -9.312 14.727 1 70 419 GLU A N 1
ATOM 3420 C CA . GLU A 1 419 ? -14.695 -8.344 14.117 1 70 419 GLU A CA 1
ATOM 3421 C C . GLU A 1 419 ? -14.039 -7.633 12.938 1 70 419 GLU A C 1
ATOM 3423 O O . GLU A 1 419 ? -14.727 -7.16 12.031 1 70 419 GLU A O 1
ATOM 3428 N N . ASN A 1 420 ? -12.836 -7.594 13 1 68.69 420 ASN A N 1
ATOM 3429 C CA . ASN A 1 420 ? -12.109 -6.934 11.922 1 68.69 420 ASN A CA 1
ATOM 3430 C C . ASN A 1 420 ? -11.562 -7.941 10.922 1 68.69 420 ASN A C 1
ATOM 3432 O O . ASN A 1 420 ? -10.719 -7.598 10.086 1 68.69 420 ASN A O 1
ATOM 3436 N N . LEU A 1 421 ? -11.977 -9.156 11.023 1 71.25 421 LEU A N 1
ATOM 3437 C CA . LEU A 1 421 ? -11.672 -10.266 10.133 1 71.25 421 LEU A CA 1
ATOM 3438 C C . LEU A 1 421 ? -10.219 -10.695 10.289 1 71.25 421 LEU A C 1
ATOM 3440 O O . LEU A 1 421 ? -9.617 -11.234 9.352 1 71.25 421 LEU A O 1
ATOM 3444 N N . HIS A 1 422 ? -9.664 -10.359 11.453 1 77.69 422 HIS A N 1
ATOM 3445 C CA . HIS A 1 422 ? -8.391 -10.984 11.789 1 77.69 422 HIS A CA 1
ATOM 3446 C C . HIS A 1 422 ? -8.586 -12.422 12.242 1 77.69 422 HIS A C 1
ATOM 3448 O O . HIS A 1 422 ? -9.539 -12.727 12.969 1 77.69 422 HIS A O 1
ATOM 3454 N N . VAL A 1 423 ? -7.789 -13.188 11.703 1 83.25 423 VAL A N 1
ATOM 3455 C CA . VAL A 1 423 ? -8.023 -14.609 11.898 1 83.25 423 VAL A CA 1
ATOM 3456 C C . VAL A 1 423 ? -6.914 -15.203 12.766 1 83.25 423 VAL A C 1
ATOM 3458 O O . VAL A 1 423 ? -5.746 -14.836 12.633 1 83.25 423 VAL A O 1
ATOM 3461 N N . GLN A 1 424 ? -7.305 -15.977 13.664 1 87.12 424 GLN A N 1
ATOM 3462 C CA . GLN A 1 424 ? -6.406 -16.828 14.438 1 87.12 424 GLN A CA 1
ATOM 3463 C C . GLN A 1 424 ? -6.668 -18.297 14.148 1 87.12 424 GLN A C 1
ATOM 3465 O O . GLN A 1 424 ? -7.82 -18.734 14.062 1 87.12 424 GLN A O 1
ATOM 3470 N N . LEU A 1 425 ? -5.59 -18.922 13.844 1 89.75 425 LEU A N 1
ATOM 3471 C CA . LEU A 1 425 ? -5.703 -20.344 13.523 1 89.75 425 LEU A CA 1
ATOM 3472 C C . LEU A 1 425 ? -5.25 -21.219 14.688 1 89.75 425 LEU A C 1
ATOM 3474 O O . LEU A 1 425 ? -4.379 -20.812 15.461 1 89.75 425 LEU A O 1
ATOM 3478 N N . MET A 1 426 ? -5.922 -22.266 14.797 1 85.75 426 MET A N 1
ATOM 3479 C CA . MET A 1 426 ? -5.508 -23.266 15.789 1 85.75 426 MET A CA 1
ATOM 3480 C C . MET A 1 426 ? -4.918 -24.484 15.109 1 85.75 426 MET A C 1
ATOM 3482 O O . MET A 1 426 ? -5.535 -25.078 14.219 1 85.75 426 MET A O 1
ATOM 3486 N N . SER A 1 427 ? -3.627 -24.688 15.359 1 80.81 427 SER A N 1
ATOM 3487 C CA . SER A 1 427 ? -2.965 -25.891 14.859 1 80.81 427 SER A CA 1
ATOM 3488 C C . SER A 1 427 ? -2.303 -26.656 15.992 1 80.81 427 SER A C 1
ATOM 3490 O O . SER A 1 427 ? -1.469 -26.109 16.719 1 80.81 427 SER A O 1
ATOM 3492 N N . ASN A 1 428 ? -2.615 -27.922 16.125 1 78.88 428 ASN A N 1
ATOM 3493 C CA . ASN A 1 428 ? -2.049 -28.781 17.156 1 78.88 428 ASN A CA 1
ATOM 3494 C C . ASN A 1 428 ? -2.098 -28.125 18.531 1 78.88 428 ASN A C 1
ATOM 3496 O O . ASN A 1 428 ? -1.104 -28.125 19.25 1 78.88 428 ASN A O 1
ATOM 3500 N N . GLY A 1 429 ? -3.178 -27.406 18.844 1 75.06 429 GLY A N 1
ATOM 3501 C CA . GLY A 1 429 ? -3.418 -26.828 20.156 1 75.06 429 GLY A CA 1
ATOM 3502 C C . GLY A 1 429 ? -2.785 -25.469 20.344 1 75.06 429 GLY A C 1
ATOM 3503 O O . GLY A 1 429 ? -2.91 -24.859 21.406 1 75.06 429 GLY A O 1
ATOM 3504 N N . LYS A 1 430 ? -2.078 -24.969 19.422 1 79 430 LYS A N 1
ATOM 3505 C CA . LYS A 1 430 ? -1.434 -23.656 19.531 1 79 430 LYS A CA 1
ATOM 3506 C C . LYS A 1 430 ? -2.115 -22.625 18.625 1 79 430 LYS A C 1
ATOM 3508 O O . LYS A 1 430 ? -2.543 -22.953 17.516 1 79 430 LYS A O 1
ATOM 3513 N N . LYS A 1 431 ? -2.182 -21.531 19.203 1 83.44 431 LYS A N 1
ATOM 3514 C CA . LYS A 1 431 ? -2.756 -20.422 18.438 1 83.44 431 LYS A CA 1
ATOM 3515 C C . LYS A 1 431 ? -1.701 -19.766 17.562 1 83.44 431 LYS A C 1
ATOM 3517 O O . LYS A 1 431 ? -0.597 -19.469 18.016 1 83.44 431 LYS A O 1
ATOM 3522 N N . ILE A 1 432 ? -2.059 -19.672 16.312 1 83.44 432 ILE A N 1
ATOM 3523 C CA . ILE A 1 432 ? -1.143 -19.078 15.344 1 83.44 432 ILE A CA 1
ATOM 3524 C C . ILE A 1 432 ? -1.787 -17.844 14.703 1 83.44 432 ILE A C 1
ATOM 3526 O O . ILE A 1 432 ? -2.943 -17.906 14.273 1 83.44 432 ILE A O 1
ATOM 3530 N N . SER A 1 433 ? -1.079 -16.859 14.664 1 77.94 433 SER A N 1
ATOM 3531 C CA . SER A 1 433 ? -1.595 -15.633 14.055 1 77.94 433 SER A CA 1
ATOM 3532 C C . SER A 1 433 ? -1.37 -15.633 12.547 1 77.94 433 SER A C 1
ATOM 3534 O O . SER A 1 433 ? -0.557 -16.406 12.031 1 77.94 433 SER A O 1
ATOM 3536 N N . MET A 1 434 ? -2.023 -14.75 11.805 1 80.12 434 MET A N 1
ATOM 3537 C CA . MET A 1 434 ? -1.963 -14.641 10.352 1 80.12 434 MET A CA 1
ATOM 3538 C C . MET A 1 434 ? -0.573 -14.211 9.891 1 80.12 434 MET A C 1
ATOM 3540 O O . MET A 1 434 ? -0.142 -14.547 8.789 1 80.12 434 MET A O 1
ATOM 3544 N N . ASP A 1 435 ? 0.07 -13.617 10.805 1 70.69 435 ASP A N 1
ATOM 3545 C CA . ASP A 1 435 ? 1.389 -13.094 10.453 1 70.69 435 ASP A CA 1
ATOM 3546 C C . ASP A 1 435 ? 2.439 -14.203 10.477 1 70.69 435 ASP A C 1
ATOM 3548 O O . ASP A 1 435 ? 3.539 -14.031 9.945 1 70.69 435 ASP A O 1
ATOM 3552 N N . GLN A 1 436 ? 2.062 -15.336 10.938 1 77 436 GLN A N 1
ATOM 3553 C CA . GLN A 1 436 ? 3.027 -16.406 11.125 1 77 436 GLN A CA 1
ATOM 3554 C C . GLN A 1 436 ? 2.867 -17.484 10.055 1 77 436 GLN A C 1
ATOM 3556 O O . GLN A 1 436 ? 3.646 -18.438 10.008 1 77 436 GLN A O 1
ATOM 3561 N N . VAL A 1 437 ? 1.851 -17.344 9.305 1 83.25 437 VAL A N 1
ATOM 3562 C CA . VAL A 1 437 ? 1.618 -18.359 8.297 1 83.25 437 VAL A CA 1
ATOM 3563 C C . VAL A 1 437 ? 2.186 -17.906 6.957 1 83.25 437 VAL A C 1
ATOM 3565 O O . VAL A 1 437 ? 2.521 -16.734 6.785 1 83.25 437 VAL A O 1
ATOM 3568 N N . SER A 1 438 ? 2.348 -18.812 6.074 1 84.94 438 SER A N 1
ATOM 3569 C CA . SER A 1 438 ? 2.904 -18.531 4.758 1 84.94 438 SER A CA 1
ATOM 3570 C C . SER A 1 438 ? 1.906 -17.766 3.895 1 84.94 438 SER A C 1
ATOM 3572 O O . SER A 1 438 ? 0.718 -17.703 4.215 1 84.94 438 SER A O 1
ATOM 3574 N N . ARG A 1 439 ? 2.406 -17.25 2.736 1 83.69 439 ARG A N 1
ATOM 3575 C CA . ARG A 1 439 ? 1.556 -16.516 1.802 1 83.69 439 ARG A CA 1
ATOM 3576 C C . ARG A 1 439 ? 0.474 -17.422 1.223 1 83.69 439 ARG A C 1
ATOM 3578 O O . ARG A 1 439 ? -0.683 -17.016 1.099 1 83.69 439 ARG A O 1
ATOM 3585 N N . GLY A 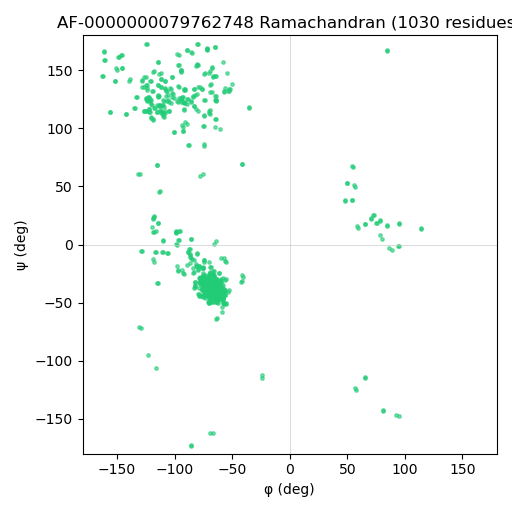1 440 ? 0.861 -18.609 0.895 1 87.81 440 GLY A N 1
ATOM 3586 C CA . GLY A 1 440 ? -0.125 -19.562 0.397 1 87.81 440 GLY A CA 1
ATOM 3587 C C . GLY A 1 440 ? -1.256 -19.812 1.376 1 87.81 440 GLY A C 1
ATOM 3588 O O . GLY A 1 440 ? -2.428 -19.781 0.997 1 87.81 440 GLY A O 1
ATOM 3589 N N . THR A 1 441 ? -0.906 -19.984 2.57 1 89.94 441 THR A N 1
ATOM 3590 C CA . THR A 1 441 ? -1.91 -20.234 3.6 1 89.94 441 THR A CA 1
ATOM 3591 C C . THR A 1 441 ? -2.768 -18.984 3.826 1 89.94 441 THR A C 1
ATOM 3593 O O . THR A 1 441 ? -3.98 -19.094 4.023 1 89.94 441 THR A O 1
ATOM 3596 N N . LEU A 1 442 ? -2.107 -17.922 3.779 1 86 442 LEU A N 1
ATOM 3597 C CA . LEU A 1 442 ? -2.842 -16.672 3.93 1 86 442 LEU A CA 1
ATOM 3598 C C . LEU A 1 442 ? -3.904 -16.531 2.846 1 86 442 LEU A C 1
ATOM 3600 O O . LEU A 1 442 ? -5.043 -16.156 3.131 1 86 442 LEU A O 1
ATOM 3604 N N . GLU A 1 443 ? -3.516 -16.797 1.658 1 88.38 443 GLU A N 1
ATOM 3605 C CA . GLU A 1 443 ? -4.465 -16.719 0.55 1 88.38 443 GLU A CA 1
ATOM 3606 C C . GLU A 1 443 ? -5.602 -17.719 0.726 1 88.38 443 GLU A C 1
ATOM 3608 O O . GLU A 1 443 ? -6.746 -17.422 0.37 1 88.38 443 GLU A O 1
ATOM 3613 N N . GLN A 1 444 ? -5.266 -18.828 1.271 1 92.62 444 GLN A N 1
ATOM 3614 C CA . GLN A 1 444 ? -6.285 -19.828 1.532 1 92.62 444 GLN A CA 1
ATOM 3615 C C . GLN A 1 444 ? -7.25 -19.375 2.621 1 92.62 444 GLN A C 1
ATOM 3617 O O . GLN A 1 444 ? -8.453 -19.641 2.547 1 92.62 444 GLN A O 1
ATOM 3622 N N . ILE A 1 445 ? -6.719 -18.688 3.619 1 90.12 445 ILE A N 1
ATOM 3623 C CA . ILE A 1 445 ? -7.559 -18.141 4.68 1 90.12 445 ILE A CA 1
ATOM 3624 C C . ILE A 1 445 ? -8.539 -17.141 4.09 1 90.12 445 ILE A C 1
ATOM 3626 O O . ILE A 1 445 ? -9.742 -17.203 4.363 1 90.12 445 ILE A O 1
ATOM 3630 N N . TYR A 1 446 ? -8.055 -16.297 3.25 1 87.75 446 TYR A N 1
ATOM 3631 C CA . TYR A 1 446 ? -8.914 -15.281 2.645 1 87.75 446 TYR A CA 1
ATOM 3632 C C . TYR A 1 446 ? -9.945 -15.914 1.725 1 87.75 446 TYR A C 1
ATOM 3634 O O . TYR A 1 446 ? -11.078 -15.445 1.638 1 87.75 446 TYR A O 1
ATOM 3642 N N . PHE A 1 447 ? -9.531 -16.891 1.054 1 92.56 447 PHE A N 1
ATOM 3643 C CA . PHE A 1 447 ? -10.477 -17.641 0.234 1 92.56 447 PHE A CA 1
ATOM 3644 C C . PHE A 1 447 ? -11.609 -18.203 1.087 1 92.56 447 PHE A C 1
ATOM 3646 O O . PHE A 1 447 ? -12.781 -18.062 0.74 1 92.56 447 PHE A O 1
ATOM 3653 N N . ALA A 1 448 ? -11.219 -18.766 2.174 1 92.75 448 ALA A N 1
ATOM 3654 C CA . ALA A 1 448 ? -12.188 -19.359 3.08 1 92.75 448 ALA A CA 1
ATOM 3655 C C . ALA A 1 448 ? -13.148 -18.312 3.633 1 92.75 448 ALA A C 1
ATOM 3657 O O . ALA A 1 448 ? -14.352 -18.547 3.723 1 92.75 448 ALA A O 1
ATOM 3658 N N . ILE A 1 449 ? -12.617 -17.203 3.973 1 88.31 449 ILE A N 1
ATOM 3659 C CA . ILE A 1 449 ? -13.422 -16.109 4.504 1 88.31 449 ILE A CA 1
ATOM 3660 C C . ILE A 1 449 ? -14.43 -15.648 3.451 1 88.31 449 ILE A C 1
ATOM 3662 O O . ILE A 1 449 ? -15.609 -15.477 3.746 1 88.31 449 ILE A O 1
ATOM 3666 N N . ARG A 1 450 ? -13.969 -15.523 2.252 1 89.12 450 ARG A N 1
ATOM 3667 C CA . ARG A 1 450 ? -14.82 -15.055 1.161 1 89.12 450 ARG A CA 1
ATOM 3668 C C . ARG A 1 450 ? -15.93 -16.062 0.876 1 89.12 450 ARG A C 1
ATOM 3670 O O . ARG A 1 450 ? -17.094 -15.672 0.697 1 89.12 450 ARG A O 1
ATOM 3677 N N . MET A 1 451 ? -15.586 -17.297 0.851 1 92 451 MET A N 1
ATOM 3678 C CA . MET A 1 451 ? -16.578 -18.328 0.58 1 92 451 MET A CA 1
ATOM 3679 C C . MET A 1 451 ? -17.609 -18.406 1.711 1 92 451 MET A C 1
ATOM 3681 O O . MET A 1 451 ? -18.797 -18.578 1.464 1 92 451 MET A O 1
ATOM 3685 N N . ALA A 1 452 ? -17.078 -18.266 2.92 1 89.56 452 ALA A N 1
ATOM 3686 C CA . ALA A 1 452 ? -17.984 -18.25 4.066 1 89.56 452 ALA A CA 1
ATOM 3687 C C . ALA A 1 452 ? -18.922 -17.047 4.02 1 89.56 452 ALA A C 1
ATOM 3689 O O . ALA A 1 452 ? -20.125 -17.172 4.262 1 89.56 452 ALA A O 1
ATOM 3690 N N . ALA A 1 453 ? -18.359 -15.922 3.73 1 86.38 453 ALA A N 1
ATOM 3691 C CA . ALA A 1 453 ? -19.141 -14.703 3.629 1 86.38 453 ALA A CA 1
ATOM 3692 C C . ALA A 1 453 ? -20.203 -14.82 2.529 1 86.38 453 ALA A C 1
ATOM 3694 O O . ALA A 1 453 ? -21.328 -14.344 2.688 1 86.38 453 ALA A O 1
ATOM 3695 N N . THR A 1 454 ? -19.812 -15.406 1.414 1 87.62 454 THR A N 1
ATOM 3696 C CA . THR A 1 454 ? -20.734 -15.617 0.306 1 87.62 454 THR A CA 1
ATOM 3697 C C . THR A 1 454 ? -21.922 -16.453 0.749 1 87.62 454 THR A C 1
ATOM 3699 O O . THR A 1 454 ? -23.078 -16.125 0.421 1 87.62 454 THR A O 1
ATOM 3702 N N . LYS A 1 455 ? -21.672 -17.438 1.49 1 86.25 455 LYS A N 1
ATOM 3703 C CA . LYS A 1 455 ? -22.719 -18.328 1.974 1 86.25 455 LYS A CA 1
ATOM 3704 C C . LYS A 1 455 ? -23.656 -17.594 2.939 1 86.25 455 LYS A C 1
ATOM 3706 O O . LYS A 1 455 ? -24.859 -17.797 2.912 1 86.25 455 LYS A O 1
ATOM 3711 N N . ILE A 1 456 ? -23.062 -16.766 3.721 1 81.5 456 ILE A N 1
ATOM 3712 C CA . ILE A 1 456 ? -23.812 -16.094 4.766 1 81.5 456 ILE A CA 1
ATOM 3713 C C . ILE A 1 456 ? -24.609 -14.938 4.156 1 81.5 456 ILE A C 1
ATOM 3715 O O . ILE A 1 456 ? -25.797 -14.766 4.465 1 81.5 456 ILE A O 1
ATOM 3719 N N . LEU A 1 457 ? -24 -14.18 3.299 1 78.38 457 LEU A N 1
ATOM 3720 C CA . LEU A 1 457 ? -24.594 -12.953 2.779 1 78.38 457 LEU A CA 1
ATOM 3721 C C . LEU A 1 457 ? -25.547 -13.266 1.625 1 78.38 457 LEU A C 1
ATOM 3723 O O . LEU A 1 457 ? -26.516 -12.523 1.392 1 78.38 457 LEU A O 1
ATOM 3727 N N . HIS A 1 458 ? -25.172 -14.273 0.844 1 78.12 458 HIS A N 1
ATOM 3728 C CA . HIS A 1 458 ? -25.938 -14.508 -0.374 1 78.12 458 HIS A CA 1
ATOM 3729 C C . HIS A 1 458 ? -26.578 -15.891 -0.361 1 78.12 458 HIS A C 1
ATOM 3731 O O . HIS A 1 458 ? -25.875 -16.906 -0.337 1 78.12 458 HIS A O 1
ATOM 3737 N N . GLU A 1 459 ? -27.812 -15.859 -0.19 1 71.31 459 GLU A N 1
ATOM 3738 C CA . GLU A 1 459 ? -28.578 -17.109 -0.174 1 71.31 459 GLU A CA 1
ATOM 3739 C C . GLU A 1 459 ? -28.656 -17.719 -1.569 1 71.31 459 GLU A C 1
ATOM 3741 O O . GLU A 1 459 ? -28.625 -18.938 -1.719 1 71.31 459 GLU A O 1
ATOM 3746 N N . GLU A 1 460 ? -28.719 -16.781 -2.549 1 72.62 460 GLU A N 1
ATOM 3747 C CA . GLU A 1 460 ? -28.859 -17.25 -3.924 1 72.62 460 GLU A CA 1
ATOM 3748 C C . GLU A 1 460 ? -27.531 -17.688 -4.508 1 72.62 460 GLU A C 1
ATOM 3750 O O . GLU A 1 460 ? -26.469 -17.234 -4.066 1 72.62 460 GLU A O 1
ATOM 3755 N N . GLU A 1 461 ? -27.672 -18.562 -5.465 1 81.5 461 GLU A N 1
ATOM 3756 C CA . GLU A 1 461 ? -26.484 -19.109 -6.102 1 81.5 461 GLU A CA 1
ATOM 3757 C C . GLU A 1 461 ? -25.844 -18.094 -7.039 1 81.5 461 GLU A C 1
ATOM 3759 O O . GLU A 1 461 ? -26.5 -17.562 -7.938 1 81.5 461 GLU A O 1
ATOM 3764 N N . CYS A 1 462 ? -24.75 -17.625 -6.707 1 88.06 462 CYS A N 1
ATOM 3765 C CA . CYS A 1 462 ? -23.938 -16.75 -7.559 1 88.06 462 CYS A CA 1
ATOM 3766 C C . CYS A 1 462 ? -22.656 -17.438 -8.008 1 88.06 462 CYS A C 1
ATOM 3768 O O . CYS A 1 462 ? -22.094 -18.25 -7.262 1 88.06 462 CYS A O 1
ATOM 3770 N N . PRO A 1 463 ? -22.281 -17.172 -9.211 1 94.44 463 PRO A N 1
ATOM 3771 C CA . PRO A 1 463 ? -21.047 -17.797 -9.703 1 94.44 463 PRO A CA 1
ATOM 3772 C C . PRO A 1 463 ? -19.797 -17.297 -8.977 1 94.44 463 PRO A C 1
ATOM 3774 O O . PRO A 1 463 ? -19.766 -16.141 -8.539 1 94.44 463 PRO A O 1
ATOM 3777 N N . ILE A 1 464 ? -18.891 -18.219 -8.805 1 95.38 464 ILE A N 1
ATOM 3778 C CA . ILE A 1 464 ? -17.594 -17.875 -8.242 1 95.38 464 ILE A CA 1
ATOM 3779 C C . ILE A 1 464 ? -16.609 -17.578 -9.375 1 95.38 464 ILE A C 1
ATOM 3781 O O . ILE A 1 464 ? -16.453 -18.391 -10.289 1 95.38 464 ILE A O 1
ATOM 3785 N N . ILE A 1 465 ? -16.016 -16.438 -9.406 1 96.5 465 ILE A N 1
ATOM 3786 C CA . ILE A 1 465 ? -15.078 -16.031 -10.445 1 96.5 465 ILE A CA 1
ATOM 3787 C C . ILE A 1 465 ? -13.688 -15.844 -9.852 1 96.5 465 ILE A C 1
ATOM 3789 O O . ILE A 1 465 ? -13.492 -15.023 -8.945 1 96.5 465 ILE A O 1
ATOM 3793 N N . LEU A 1 466 ? -12.773 -16.578 -10.344 1 95 466 LEU A N 1
ATOM 3794 C CA . LEU A 1 466 ? -11.414 -16.594 -9.805 1 95 466 LEU A CA 1
ATOM 3795 C C . LEU A 1 466 ? -10.398 -16.203 -10.875 1 95 466 LEU A C 1
ATOM 3797 O O . LEU A 1 466 ? -10.203 -16.938 -11.844 1 95 466 LEU A O 1
ATOM 3801 N N . ASP A 1 467 ? -9.734 -15.078 -10.734 1 93.56 467 ASP A N 1
ATOM 3802 C CA . ASP A 1 467 ? -8.711 -14.617 -11.68 1 93.56 467 ASP A CA 1
ATOM 3803 C C . ASP A 1 467 ? -7.309 -14.914 -11.156 1 93.56 467 ASP A C 1
ATOM 3805 O O . ASP A 1 467 ? -6.75 -14.125 -10.391 1 93.56 467 ASP A O 1
ATOM 3809 N N . ASP A 1 468 ? -6.758 -15.992 -11.602 1 91.25 468 ASP A N 1
ATOM 3810 C CA . ASP A 1 468 ? -5.43 -16.422 -11.188 1 91.25 468 ASP A CA 1
ATOM 3811 C C . ASP A 1 468 ? -5.297 -16.406 -9.664 1 91.25 468 ASP A C 1
ATOM 3813 O O . ASP A 1 468 ? -4.336 -15.859 -9.125 1 91.25 468 ASP A O 1
ATOM 3817 N N . ALA A 1 469 ? -6.199 -17.047 -9.031 1 89.44 469 ALA A N 1
ATOM 3818 C CA . ALA A 1 469 ? -6.352 -16.969 -7.582 1 89.44 469 ALA A CA 1
ATOM 3819 C C . ALA A 1 469 ? -5.5 -18.016 -6.879 1 89.44 469 ALA A C 1
ATOM 3821 O O . ALA A 1 469 ? -5.312 -17.969 -5.66 1 89.44 469 ALA A O 1
ATOM 3822 N N . PHE A 1 470 ? -4.855 -18.922 -7.648 1 92.31 470 PHE A N 1
ATOM 3823 C CA . PHE A 1 470 ? -4.223 -20.062 -6.992 1 92.31 470 PHE A CA 1
ATOM 3824 C C . PHE A 1 470 ? -2.715 -20.047 -7.223 1 92.31 470 PHE A C 1
ATOM 3826 O O . PHE A 1 470 ? -2.057 -21.078 -7.121 1 92.31 470 PHE A O 1
ATOM 3833 N N . GLY A 1 471 ? -2.188 -18.938 -7.48 1 87.88 471 GLY A N 1
ATOM 3834 C CA . GLY A 1 471 ? -0.786 -18.812 -7.848 1 87.88 471 GLY A CA 1
ATOM 3835 C C . GLY A 1 471 ? 0.158 -19.297 -6.762 1 87.88 471 GLY A C 1
ATOM 3836 O O . GLY A 1 471 ? 1.252 -19.781 -7.055 1 87.88 471 GLY A O 1
ATOM 3837 N N . TYR A 1 472 ? -0.251 -19.297 -5.5 1 89.88 472 TYR A N 1
ATOM 3838 C CA . TYR A 1 472 ? 0.659 -19.625 -4.402 1 89.88 472 TYR A CA 1
ATOM 3839 C C . TYR A 1 472 ? 0.194 -20.859 -3.654 1 89.88 472 TYR A C 1
ATOM 3841 O O . TYR A 1 472 ? 0.69 -21.156 -2.564 1 89.88 472 TYR A O 1
ATOM 3849 N N . TYR A 1 473 ? -0.78 -21.531 -4.242 1 93.94 473 TYR A N 1
ATOM 3850 C CA . TYR A 1 473 ? -1.219 -22.797 -3.664 1 93.94 473 TYR A CA 1
ATOM 3851 C C . TYR A 1 473 ? -0.266 -23.938 -4.039 1 93.94 473 TYR A C 1
ATOM 3853 O O . TYR A 1 473 ? 0.192 -24.016 -5.18 1 93.94 473 TYR A O 1
ATOM 3861 N N . ASP A 1 474 ? 0.067 -24.766 -3.074 1 95 474 ASP A N 1
ATOM 3862 C CA . ASP A 1 474 ? 0.784 -25.984 -3.434 1 95 474 ASP A CA 1
ATOM 3863 C C . ASP A 1 474 ? -0.137 -26.969 -4.145 1 95 474 ASP A C 1
ATOM 3865 O O . ASP A 1 474 ? -1.353 -26.766 -4.195 1 95 474 ASP A O 1
ATOM 3869 N N . ASP A 1 475 ? 0.438 -27.984 -4.727 1 95.19 475 ASP A N 1
ATOM 3870 C CA . ASP A 1 475 ? -0.32 -28.906 -5.566 1 95.19 475 ASP A CA 1
ATOM 3871 C C . ASP A 1 475 ? -1.385 -29.641 -4.754 1 95.19 475 ASP A C 1
ATOM 3873 O O . ASP A 1 475 ? -2.52 -29.812 -5.211 1 95.19 475 ASP A O 1
ATOM 3877 N N . ARG A 1 476 ? -1.088 -29.984 -3.57 1 95.44 476 ARG A N 1
ATOM 3878 C CA . ARG A 1 476 ? -2.02 -30.75 -2.742 1 95.44 476 ARG A CA 1
ATOM 3879 C C . ARG A 1 476 ? -3.219 -29.891 -2.344 1 95.44 476 ARG A C 1
ATOM 3881 O O . ARG A 1 476 ? -4.367 -30.312 -2.506 1 95.44 476 ARG A O 1
ATOM 3888 N N . ARG A 1 477 ? -2.967 -28.781 -1.855 1 96.12 477 ARG A N 1
ATOM 3889 C CA . ARG A 1 477 ? -4.043 -27.906 -1.4 1 96.12 477 ARG A CA 1
ATOM 3890 C C . ARG A 1 477 ? -4.867 -27.391 -2.576 1 96.12 477 ARG A C 1
ATOM 3892 O O . ARG A 1 477 ? -6.07 -27.141 -2.439 1 96.12 477 ARG A O 1
ATOM 3899 N N . LEU A 1 478 ? -4.215 -27.219 -3.699 1 96.94 478 LEU A N 1
ATOM 3900 C CA . LEU A 1 478 ? -4.961 -26.828 -4.887 1 96.94 478 LEU A CA 1
ATOM 3901 C C . LEU A 1 478 ? -5.957 -27.906 -5.289 1 96.94 478 LEU A C 1
ATOM 3903 O O . LEU A 1 478 ? -7.109 -27.609 -5.617 1 96.94 478 LEU A O 1
ATOM 3907 N N . ILE A 1 479 ? -5.508 -29.156 -5.258 1 96.88 479 ILE A N 1
ATOM 3908 C CA . ILE A 1 479 ? -6.383 -30.266 -5.594 1 96.88 479 ILE A CA 1
ATOM 3909 C C . ILE A 1 479 ? -7.586 -30.281 -4.656 1 96.88 479 ILE A C 1
ATOM 3911 O O . ILE A 1 479 ? -8.727 -30.438 -5.102 1 96.88 479 ILE A O 1
ATOM 3915 N N . GLN A 1 480 ? -7.348 -30.047 -3.383 1 96.69 480 GLN A N 1
ATOM 3916 C CA . GLN A 1 480 ? -8.422 -30.031 -2.398 1 96.69 480 GLN A CA 1
ATOM 3917 C C . GLN A 1 480 ? -9.367 -28.859 -2.637 1 96.69 480 GLN A C 1
ATOM 3919 O O . GLN A 1 480 ? -10.586 -28.984 -2.471 1 96.69 480 GLN A O 1
ATOM 3924 N N . THR A 1 481 ? -8.812 -27.781 -2.992 1 97.31 481 THR A N 1
ATOM 3925 C CA . THR A 1 481 ? -9.625 -26.594 -3.25 1 97.31 481 THR A CA 1
ATOM 3926 C C . THR A 1 481 ? -10.516 -26.812 -4.477 1 97.31 481 THR A C 1
ATOM 3928 O O . THR A 1 481 ? -11.695 -26.469 -4.461 1 97.31 481 THR A O 1
ATOM 3931 N N . LEU A 1 482 ? -9.938 -27.359 -5.535 1 97.06 482 LEU A N 1
ATOM 3932 C CA . LEU A 1 482 ? -10.711 -27.656 -6.742 1 97.06 482 LEU A CA 1
ATOM 3933 C C . LEU A 1 482 ? -11.82 -28.656 -6.453 1 97.06 482 LEU A C 1
ATOM 3935 O O . LEU A 1 482 ? -12.93 -28.516 -6.98 1 97.06 482 LEU A O 1
ATOM 3939 N N . ARG A 1 483 ? -11.531 -29.578 -5.633 1 95.88 483 ARG A N 1
ATOM 3940 C CA . ARG A 1 483 ? -12.547 -30.531 -5.215 1 95.88 483 ARG A CA 1
ATOM 3941 C C . ARG A 1 483 ? -13.672 -29.844 -4.445 1 95.88 483 ARG A C 1
ATOM 3943 O O . ARG A 1 483 ? -14.852 -30.125 -4.676 1 95.88 483 ARG A O 1
ATOM 3950 N N . TRP A 1 484 ? -13.234 -29 -3.557 1 96 484 TRP A N 1
ATOM 3951 C CA . TRP A 1 484 ? -14.219 -28.266 -2.779 1 96 484 TRP A CA 1
ATOM 3952 C C . TRP A 1 484 ? -15.109 -27.422 -3.691 1 96 484 TRP A C 1
ATOM 3954 O O . TRP A 1 484 ? -16.328 -27.375 -3.5 1 96 484 TRP A O 1
ATOM 3964 N N . LEU A 1 485 ? -14.555 -26.766 -4.691 1 95.75 485 LEU A N 1
ATOM 3965 C CA . LEU A 1 485 ? -15.297 -25.953 -5.641 1 95.75 485 LEU A CA 1
ATOM 3966 C C . LEU A 1 485 ? -16.281 -26.797 -6.441 1 95.75 485 LEU A C 1
ATOM 3968 O O . LEU A 1 485 ? -17.406 -26.359 -6.707 1 95.75 485 LEU A O 1
ATOM 3972 N N . LYS A 1 486 ? -15.875 -27.938 -6.82 1 94.56 486 LYS A N 1
ATOM 3973 C CA . LYS A 1 486 ? -16.75 -28.859 -7.547 1 94.56 486 LYS A CA 1
ATOM 3974 C C . LYS A 1 486 ? -17.953 -29.266 -6.699 1 94.56 486 LYS A C 1
ATOM 3976 O O . LYS A 1 486 ? -19.078 -29.281 -7.18 1 94.56 486 LYS A O 1
ATOM 3981 N N . ASP A 1 487 ? -17.672 -29.484 -5.449 1 92.62 487 ASP A N 1
ATOM 3982 C CA . ASP A 1 487 ? -18.688 -29.984 -4.539 1 92.62 487 ASP A CA 1
ATOM 3983 C C . ASP A 1 487 ? -19.656 -28.875 -4.133 1 92.62 487 ASP A C 1
ATOM 3985 O O . ASP A 1 487 ? -20.75 -29.141 -3.645 1 92.62 487 ASP A O 1
ATOM 3989 N N . SER A 1 488 ? -19.266 -27.625 -4.277 1 88.88 488 SER A N 1
ATOM 3990 C CA . SER A 1 488 ? -20.125 -26.5 -3.918 1 88.88 488 SER A CA 1
ATOM 3991 C C . SER A 1 488 ? -21.312 -26.391 -4.859 1 88.88 488 SER A C 1
ATOM 3993 O O . SER A 1 488 ? -22.297 -25.719 -4.547 1 88.88 488 SER A O 1
ATOM 3995 N N . LYS A 1 489 ? -21.375 -26.938 -6.047 1 85.44 489 LYS A N 1
ATOM 3996 C CA . LYS A 1 489 ? -22.438 -26.984 -7.051 1 85.44 489 LYS A CA 1
ATOM 3997 C C . LYS A 1 489 ? -22.734 -25.594 -7.605 1 85.44 489 LYS A C 1
ATOM 3999 O O . LYS A 1 489 ? -23.844 -25.344 -8.102 1 85.44 489 LYS A O 1
ATOM 4004 N N . ARG A 1 490 ? -21.875 -24.703 -7.422 1 91.62 490 ARG A N 1
ATOM 4005 C CA . ARG A 1 490 ? -21.969 -23.375 -8.023 1 91.62 490 ARG A CA 1
ATOM 4006 C C . ARG A 1 490 ? -21.188 -23.312 -9.328 1 91.62 490 ARG A C 1
ATOM 4008 O O . ARG A 1 490 ? -20.297 -24.141 -9.57 1 91.62 490 ARG A O 1
ATOM 4015 N N . GLN A 1 491 ? -21.672 -22.469 -10.18 1 95.88 491 GLN A N 1
ATOM 4016 C CA . GLN A 1 491 ? -20.859 -22.203 -11.359 1 95.88 491 GLN A CA 1
ATOM 4017 C C . GLN A 1 491 ? -19.531 -21.547 -10.977 1 95.88 491 GLN A C 1
ATOM 4019 O O . GLN A 1 491 ? -19.5 -20.594 -10.188 1 95.88 491 GLN A O 1
ATOM 4024 N N . VAL A 1 492 ? -18.469 -22.125 -11.453 1 96.75 492 VAL A N 1
ATOM 4025 C CA . VAL A 1 492 ? -17.141 -21.625 -11.141 1 96.75 492 VAL A CA 1
ATOM 4026 C C . VAL A 1 492 ? -16.406 -21.25 -12.438 1 96.75 492 VAL A C 1
ATOM 4028 O O . VAL A 1 492 ? -16.359 -22.031 -13.375 1 96.75 492 VAL A O 1
ATOM 4031 N N . ILE A 1 493 ? -15.984 -20.016 -12.516 1 97.69 493 ILE A N 1
ATOM 4032 C CA . ILE A 1 493 ? -15.195 -19.531 -13.641 1 97.69 493 ILE A CA 1
ATOM 4033 C C . ILE A 1 493 ? -13.773 -19.234 -13.172 1 97.69 493 ILE A C 1
ATOM 4035 O O . ILE A 1 493 ? -13.562 -18.312 -12.367 1 97.69 493 ILE A O 1
ATOM 4039 N N . ILE A 1 494 ? -12.82 -20 -13.664 1 97.5 494 ILE A N 1
ATOM 4040 C CA . ILE A 1 494 ? -11.422 -19.844 -13.273 1 97.5 494 ILE A CA 1
ATOM 4041 C C . ILE A 1 494 ? -10.609 -19.328 -14.453 1 97.5 494 ILE A C 1
ATOM 4043 O O . ILE A 1 494 ? -10.562 -19.969 -15.508 1 97.5 494 ILE A O 1
ATOM 4047 N N . PHE A 1 495 ? -10.094 -18.156 -14.312 1 96.62 495 PHE A N 1
ATOM 4048 C CA . PHE A 1 495 ? -9.086 -17.672 -15.25 1 96.62 495 PHE A CA 1
ATOM 4049 C C . PHE A 1 495 ? -7.695 -18.125 -14.828 1 96.62 495 PHE A C 1
ATOM 4051 O O . PHE A 1 495 ? -7.281 -17.891 -13.688 1 96.62 495 PHE A O 1
ATOM 4058 N N . SER A 1 496 ? -6.98 -18.812 -15.68 1 94.75 496 SER A N 1
ATOM 4059 C CA . SER A 1 496 ? -5.668 -19.328 -15.289 1 94.75 496 SER A CA 1
ATOM 4060 C C . SER A 1 496 ? -4.66 -19.172 -16.422 1 94.75 496 SER A C 1
ATOM 4062 O O . SER A 1 496 ? -4.996 -19.375 -17.594 1 94.75 496 SER A O 1
ATOM 4064 N N . CYS A 1 497 ? -3.473 -18.828 -16.094 1 93.81 497 CYS A N 1
ATOM 4065 C CA . CYS A 1 497 ? -2.383 -18.781 -17.062 1 93.81 497 CYS A CA 1
ATOM 4066 C C . CYS A 1 497 ? -1.538 -20.047 -17.016 1 93.81 497 CYS A C 1
ATOM 4068 O O . CYS A 1 497 ? -0.589 -20.188 -17.781 1 93.81 497 CYS A O 1
ATOM 4070 N N . GLN A 1 498 ? -1.888 -20.953 -16.141 1 94.25 498 GLN A N 1
ATOM 4071 C CA . GLN A 1 498 ? -1.16 -22.203 -15.969 1 94.25 498 GLN A CA 1
ATOM 4072 C C . GLN A 1 498 ? -2.049 -23.406 -16.281 1 94.25 498 GLN A C 1
ATOM 4074 O O . GLN A 1 498 ? -3.256 -23.375 -16.031 1 94.25 498 GLN A O 1
ATOM 4079 N N . LYS A 1 499 ? -1.481 -24.438 -16.75 1 94.88 499 LYS A N 1
ATOM 4080 C CA . LYS A 1 499 ? -2.236 -25.609 -17.141 1 94.88 499 LYS A CA 1
ATOM 4081 C C . LYS A 1 499 ? -2.451 -26.547 -15.961 1 94.88 499 LYS A C 1
ATOM 4083 O O . LYS A 1 499 ? -3.193 -27.531 -16.062 1 94.88 499 LYS A O 1
ATOM 4088 N N . ARG A 1 500 ? -1.914 -26.25 -14.867 1 93.38 500 ARG A N 1
ATOM 4089 C CA . ARG A 1 500 ? -1.9 -27.172 -13.742 1 93.38 500 ARG A CA 1
ATOM 4090 C C . ARG A 1 500 ? -3.312 -27.422 -13.227 1 93.38 500 ARG A C 1
ATOM 4092 O O . ARG A 1 500 ? -3.639 -28.547 -12.812 1 93.38 500 ARG A O 1
ATOM 4099 N N . GLU A 1 501 ? -4.18 -26.375 -13.242 1 95.56 501 GLU A N 1
ATOM 4100 C CA . GLU A 1 501 ? -5.555 -26.562 -12.789 1 95.56 501 GLU A CA 1
ATOM 4101 C C . GLU A 1 501 ? -6.293 -27.578 -13.656 1 95.56 501 GLU A C 1
ATOM 4103 O O . GLU A 1 501 ? -6.988 -28.453 -13.133 1 95.56 501 GLU A O 1
ATOM 4108 N N . MET A 1 502 ? -6.113 -27.469 -14.945 1 96.25 502 MET A N 1
ATOM 4109 C CA . MET A 1 502 ? -6.758 -28.391 -15.875 1 96.25 502 MET A CA 1
ATOM 4110 C C . MET A 1 502 ? -6.223 -29.812 -15.688 1 96.25 502 MET A C 1
ATOM 4112 O O . MET A 1 502 ? -6.996 -30.766 -15.656 1 96.25 502 MET A O 1
ATOM 4116 N N . GLU A 1 503 ? -4.914 -29.906 -15.547 1 95.31 503 GLU A N 1
ATOM 4117 C CA . GLU A 1 503 ? -4.285 -31.219 -15.367 1 95.31 503 GLU A CA 1
ATOM 4118 C C . GLU A 1 503 ? -4.773 -31.891 -14.102 1 95.31 503 GLU A C 1
ATOM 4120 O O . GLU A 1 503 ? -5.039 -33.094 -14.102 1 95.31 503 GLU A O 1
ATOM 4125 N N . MET A 1 504 ? -4.914 -31.172 -13.07 1 95.88 504 MET A N 1
ATOM 4126 C CA . MET A 1 504 ? -5.352 -31.719 -11.789 1 95.88 504 MET A CA 1
ATOM 4127 C C . MET A 1 504 ? -6.809 -32.156 -11.859 1 95.88 504 MET A C 1
ATOM 4129 O O . MET A 1 504 ? -7.164 -33.219 -11.32 1 95.88 504 MET A O 1
ATOM 4133 N N . LEU A 1 505 ? -7.668 -31.375 -12.531 1 96.69 505 LEU A N 1
ATOM 4134 C CA . LEU A 1 505 ? -9.07 -31.75 -12.688 1 96.69 505 LEU A CA 1
ATOM 4135 C C . LEU A 1 505 ? -9.195 -33.031 -13.508 1 96.69 505 LEU A C 1
ATOM 4137 O O . LEU A 1 505 ? -10.031 -33.875 -13.203 1 96.69 505 LEU A O 1
ATOM 4141 N N . GLU A 1 506 ? -8.375 -33.156 -14.516 1 96.38 506 GLU A N 1
ATOM 4142 C CA . GLU A 1 506 ? -8.375 -34.375 -15.344 1 96.38 506 GLU A CA 1
ATOM 4143 C C . GLU A 1 506 ? -7.938 -35.594 -14.539 1 96.38 506 GLU A C 1
ATOM 4145 O O . GLU A 1 506 ? -8.547 -36.656 -14.641 1 96.38 506 GLU A O 1
ATOM 4150 N N . LYS A 1 507 ? -6.895 -35.375 -13.766 1 94.75 507 LYS A N 1
ATOM 4151 C CA . LYS A 1 507 ? -6.391 -36.469 -12.938 1 94.75 507 LYS A CA 1
ATOM 4152 C C . LYS A 1 507 ? -7.441 -36.938 -11.93 1 94.75 507 LYS A C 1
ATOM 4154 O O . LYS A 1 507 ? -7.527 -38.125 -11.609 1 94.75 507 LYS A O 1
ATOM 4159 N N . MET A 1 508 ? -8.273 -36 -11.469 1 94.56 508 MET A N 1
ATOM 4160 C CA . MET A 1 508 ? -9.305 -36.312 -10.484 1 94.56 508 MET A CA 1
ATOM 4161 C C . MET A 1 508 ? -10.562 -36.844 -11.156 1 94.56 508 MET A C 1
ATOM 4163 O O . MET A 1 508 ? -11.484 -37.312 -10.484 1 94.56 508 MET A O 1
ATOM 4167 N N . GLY A 1 509 ? -10.672 -36.719 -12.477 1 93.56 509 GLY A N 1
ATOM 4168 C CA . GLY A 1 509 ? -11.852 -37.156 -13.211 1 93.56 509 GLY A CA 1
ATOM 4169 C C . GLY A 1 509 ? -13.008 -36.188 -13.109 1 93.56 509 GLY A C 1
ATOM 4170 O O . GLY A 1 509 ? -14.172 -36.562 -13.195 1 93.56 509 GLY A O 1
ATOM 4171 N N . CYS A 1 510 ? -12.68 -35.031 -12.797 1 93.25 510 CYS A N 1
ATOM 4172 C CA . CYS A 1 510 ? -13.703 -34 -12.695 1 93.25 510 CYS A CA 1
ATOM 4173 C C . CYS A 1 510 ? -13.914 -33.312 -14.039 1 93.25 510 CYS A C 1
ATOM 4175 O O . CYS A 1 510 ? -12.961 -32.844 -14.656 1 93.25 510 CYS A O 1
ATOM 4177 N N . GLY A 1 511 ? -15.195 -33.312 -14.492 1 93.75 511 GLY A N 1
ATOM 4178 C CA . GLY A 1 511 ? -15.516 -32.625 -15.727 1 93.75 511 GLY A CA 1
ATOM 4179 C C . GLY A 1 511 ? -15.406 -31.109 -15.609 1 93.75 511 GLY A C 1
ATOM 4180 O O . GLY A 1 511 ? -15.719 -30.547 -14.562 1 93.75 511 GLY A O 1
ATOM 4181 N N . TYR A 1 512 ? -14.859 -30.516 -16.578 1 95.88 512 TYR A N 1
ATOM 4182 C CA . TYR A 1 512 ? -14.789 -29.062 -16.656 1 95.88 512 TYR A CA 1
ATOM 4183 C C . TYR A 1 512 ? -14.906 -28.578 -18.094 1 95.88 512 TYR A C 1
ATOM 4185 O O . TYR A 1 512 ? -14.688 -29.344 -19.031 1 95.88 512 TYR A O 1
ATOM 4193 N N . HIS A 1 513 ? -15.422 -27.375 -18.266 1 97.44 513 HIS A N 1
ATOM 4194 C CA . HIS A 1 513 ? -15.516 -26.75 -19.578 1 97.44 513 HIS A CA 1
ATOM 4195 C C . HIS A 1 513 ? -14.281 -25.906 -19.875 1 97.44 513 HIS A C 1
ATOM 4197 O O . HIS A 1 513 ? -13.984 -24.953 -19.141 1 97.44 513 HIS A O 1
ATOM 4203 N N . LYS A 1 514 ? -13.586 -26.312 -20.875 1 96.81 514 LYS A N 1
ATOM 4204 C CA . LYS A 1 514 ? -12.328 -25.672 -21.219 1 96.81 514 LYS A CA 1
ATOM 4205 C C . LYS A 1 514 ? -12.531 -24.594 -22.297 1 96.81 514 LYS A C 1
ATOM 4207 O O . LYS A 1 514 ? -13.133 -24.875 -23.344 1 96.81 514 LYS A O 1
ATOM 4212 N N . ILE A 1 515 ? -12.086 -23.375 -22.016 1 96.56 515 ILE A N 1
ATOM 4213 C CA . ILE A 1 515 ? -12.109 -22.266 -22.969 1 96.56 515 ILE A CA 1
ATOM 4214 C C . ILE A 1 515 ? -10.695 -21.734 -23.188 1 96.56 515 ILE A C 1
ATOM 4216 O O . ILE A 1 515 ? -10 -21.391 -22.219 1 96.56 515 ILE A O 1
ATOM 4220 N N . MET A 1 516 ? -10.227 -21.688 -24.344 1 94.62 516 MET A N 1
ATOM 4221 C CA . MET A 1 516 ? -8.898 -21.188 -24.688 1 94.62 516 MET A CA 1
ATOM 4222 C C . MET A 1 516 ? -8.961 -19.766 -25.234 1 94.62 516 MET A C 1
ATOM 4224 O O . MET A 1 516 ? -9.766 -19.469 -26.125 1 94.62 516 MET A O 1
ATOM 4228 N N . LEU A 1 517 ? -8.227 -18.922 -24.672 1 93.06 517 LEU A N 1
ATOM 4229 C CA . LEU A 1 517 ? -8.164 -17.547 -25.172 1 93.06 517 LEU A CA 1
ATOM 4230 C C . LEU A 1 517 ? -7.004 -17.375 -26.141 1 93.06 517 LEU A C 1
ATOM 4232 O O . LEU A 1 517 ? -5.934 -17.953 -25.953 1 93.06 517 LEU A O 1
ATOM 4236 N N . MET B 1 1 ? 30.719 -15.984 -5.77 1 89.69 1 MET B N 1
ATOM 4237 C CA . MET B 1 1 ? 30.312 -16.703 -4.566 1 89.69 1 MET B CA 1
ATOM 4238 C C . MET B 1 1 ? 29.297 -17.797 -4.902 1 89.69 1 MET B C 1
ATOM 4240 O O . MET B 1 1 ? 28.422 -17.594 -5.738 1 89.69 1 MET B O 1
ATOM 4244 N N . LYS B 1 2 ? 29.469 -18.922 -4.316 1 94.06 2 LYS B N 1
ATOM 4245 C CA . LYS B 1 2 ? 28.547 -20.047 -4.438 1 94.06 2 LYS B CA 1
ATOM 4246 C C . LYS B 1 2 ? 28.234 -20.656 -3.07 1 94.06 2 LYS B C 1
ATOM 4248 O O . LYS B 1 2 ? 29.156 -20.984 -2.312 1 94.06 2 LYS B O 1
ATOM 4253 N N . ILE B 1 3 ? 26.984 -20.766 -2.797 1 96.25 3 ILE B N 1
ATOM 4254 C CA . ILE B 1 3 ? 26.578 -21.344 -1.525 1 96.25 3 ILE B CA 1
ATOM 4255 C C . ILE B 1 3 ? 26.594 -22.875 -1.632 1 96.25 3 ILE B C 1
ATOM 4257 O O . ILE B 1 3 ? 26.047 -23.438 -2.582 1 96.25 3 ILE B O 1
ATOM 4261 N N . THR B 1 4 ? 27.172 -23.531 -0.65 1 96.62 4 THR B N 1
ATOM 4262 C CA . THR B 1 4 ? 27.328 -24.984 -0.767 1 96.62 4 THR B CA 1
ATOM 4263 C C . THR B 1 4 ? 26.5 -25.703 0.288 1 96.62 4 THR B C 1
ATOM 4265 O O . THR B 1 4 ? 26.031 -26.812 0.058 1 96.62 4 THR B O 1
ATOM 4268 N N . GLU B 1 5 ? 26.422 -25.016 1.419 1 97.12 5 GLU B N 1
ATOM 4269 C CA . GLU B 1 5 ? 25.734 -25.719 2.502 1 97.12 5 GLU B CA 1
ATOM 4270 C C . GLU B 1 5 ? 25.078 -24.75 3.469 1 97.12 5 GLU B C 1
ATOM 4272 O O . GLU B 1 5 ? 25.641 -23.703 3.795 1 97.12 5 GLU B O 1
ATOM 4277 N N . LEU B 1 6 ? 23.906 -25.141 3.889 1 96.69 6 LEU B N 1
ATOM 4278 C CA . LEU B 1 6 ? 23.172 -24.422 4.934 1 96.69 6 LEU B CA 1
ATOM 4279 C C . LEU B 1 6 ? 22.859 -25.344 6.105 1 96.69 6 LEU B C 1
ATOM 4281 O O . LEU B 1 6 ? 22.359 -26.453 5.914 1 96.69 6 LEU B O 1
ATOM 4285 N N . ILE B 1 7 ? 23.219 -24.938 7.246 1 95.62 7 ILE B N 1
ATOM 4286 C CA . ILE B 1 7 ? 22.891 -25.688 8.453 1 95.62 7 ILE B CA 1
ATOM 4287 C C . ILE B 1 7 ? 22.062 -24.797 9.391 1 95.62 7 ILE B C 1
ATOM 4289 O O . ILE B 1 7 ? 22.594 -23.844 9.969 1 95.62 7 ILE B O 1
ATOM 4293 N N . LEU B 1 8 ? 20.828 -25.125 9.508 1 93.31 8 LEU B N 1
ATOM 4294 C CA . LEU B 1 8 ? 19.953 -24.406 10.43 1 93.31 8 LEU B CA 1
ATOM 4295 C C . LEU B 1 8 ? 19.922 -25.094 11.789 1 93.31 8 LEU B C 1
ATOM 4297 O O . LEU B 1 8 ? 19.234 -26.109 11.961 1 93.31 8 LEU B O 1
ATOM 4301 N N . LYS B 1 9 ? 20.656 -24.656 12.695 1 90.56 9 LYS B N 1
ATOM 4302 C CA . LYS B 1 9 ? 20.625 -25.234 14.039 1 90.56 9 LYS B CA 1
ATOM 4303 C C . LYS B 1 9 ? 19.266 -25.031 14.688 1 90.56 9 LYS B C 1
ATOM 4305 O O . LYS B 1 9 ? 18.562 -26 14.977 1 90.56 9 LYS B O 1
ATOM 4310 N N . ASN B 1 10 ? 18.922 -23.812 14.906 1 88.12 10 ASN B N 1
ATOM 4311 C CA . ASN B 1 10 ? 17.578 -23.422 15.328 1 88.12 10 ASN B CA 1
ATOM 4312 C C . ASN B 1 10 ? 17.141 -22.109 14.664 1 88.12 10 ASN B C 1
ATOM 4314 O O . ASN B 1 10 ? 17.719 -21.062 14.938 1 88.12 10 ASN B O 1
ATOM 4318 N N . PHE B 1 11 ? 16.156 -22.25 13.805 1 88.12 11 PHE B N 1
ATOM 4319 C CA . PHE B 1 11 ? 15.664 -21.094 13.07 1 88.12 11 PHE B CA 1
ATOM 4320 C C . PHE B 1 11 ? 14.219 -21.312 12.617 1 88.12 11 PHE B C 1
ATOM 4322 O O . PHE B 1 11 ? 13.953 -22.172 11.789 1 88.12 11 PHE B O 1
ATOM 4329 N N . GLY B 1 12 ? 13.367 -20.531 13.172 1 82.12 12 GLY B N 1
ATOM 4330 C CA . GLY B 1 12 ? 11.961 -20.75 12.867 1 82.12 12 GLY B CA 1
ATOM 4331 C C . GLY B 1 12 ? 11.484 -22.156 13.188 1 82.12 12 GLY B C 1
ATOM 4332 O O . GLY B 1 12 ? 11.672 -22.641 14.312 1 82.12 12 GLY B O 1
ATOM 4333 N N . LYS B 1 13 ? 10.953 -22.812 12.219 1 82.38 13 LYS B N 1
ATOM 4334 C CA . LYS B 1 13 ? 10.406 -24.141 12.453 1 82.38 13 LYS B CA 1
ATOM 4335 C C . LYS B 1 13 ? 11.5 -25.203 12.32 1 82.38 13 LYS B C 1
ATOM 4337 O O . LYS B 1 13 ? 11.281 -26.375 12.672 1 82.38 13 LYS B O 1
ATOM 4342 N N . PHE B 1 14 ? 12.68 -24.797 11.836 1 89 14 PHE B N 1
ATOM 4343 C CA . PHE B 1 14 ? 13.734 -25.766 11.555 1 89 14 PHE B CA 1
ATOM 4344 C C . PHE B 1 14 ? 14.633 -25.953 12.766 1 89 14 PHE B C 1
ATOM 4346 O O . PHE B 1 14 ? 14.969 -24.984 13.445 1 89 14 PHE B O 1
ATOM 4353 N N . THR B 1 15 ? 14.906 -27.172 13.086 1 89.56 15 THR B N 1
ATOM 4354 C CA . THR B 1 15 ? 15.898 -27.562 14.086 1 89.56 15 THR B CA 1
ATOM 4355 C C . THR B 1 15 ? 16.891 -28.562 13.5 1 89.56 15 THR B C 1
ATOM 4357 O O . THR B 1 15 ? 16.516 -29.641 13.07 1 89.56 15 THR B O 1
ATOM 4360 N N . ASN B 1 16 ? 18.078 -28.172 13.414 1 89.75 16 ASN B N 1
ATOM 4361 C CA . ASN B 1 16 ? 19.188 -28.984 12.93 1 89.75 16 ASN B CA 1
ATOM 4362 C C . ASN B 1 16 ? 18.906 -29.531 11.523 1 89.75 16 ASN B C 1
ATOM 4364 O O . ASN B 1 16 ? 18.984 -30.734 11.297 1 89.75 16 ASN B O 1
ATOM 4368 N N . LYS B 1 17 ? 18.531 -28.656 10.648 1 93.25 17 LYS B N 1
ATOM 4369 C CA . LYS B 1 17 ? 18.281 -29 9.25 1 93.25 17 LYS B CA 1
ATOM 4370 C C . LYS B 1 17 ? 19.5 -28.672 8.383 1 93.25 17 LYS B C 1
ATOM 4372 O O . LYS B 1 17 ? 20.031 -27.562 8.453 1 93.25 17 LYS B O 1
ATOM 4377 N N . GLN B 1 18 ? 19.938 -29.688 7.723 1 95.62 18 GLN B N 1
ATOM 4378 C CA . GLN B 1 18 ? 21.078 -29.5 6.832 1 95.62 18 GLN B CA 1
ATOM 4379 C C . GLN B 1 18 ? 20.656 -29.547 5.371 1 95.62 18 GLN B C 1
ATOM 4381 O O . GLN B 1 18 ? 19.922 -30.453 4.961 1 95.62 18 GLN B O 1
ATOM 4386 N N . ILE B 1 19 ? 21.016 -28.562 4.605 1 96.81 19 ILE B N 1
ATOM 4387 C CA . ILE B 1 19 ? 20.688 -28.484 3.189 1 96.81 19 ILE B CA 1
ATOM 4388 C C . ILE B 1 19 ? 21.969 -28.328 2.363 1 96.81 19 ILE B C 1
ATOM 4390 O O . ILE B 1 19 ? 22.766 -27.422 2.605 1 96.81 19 ILE B O 1
ATOM 4394 N N . LEU B 1 20 ? 22.156 -29.219 1.412 1 97.38 20 LEU B N 1
ATOM 4395 C CA . LEU B 1 20 ? 23.297 -29.172 0.514 1 97.38 20 LEU B CA 1
ATOM 4396 C C . LEU B 1 20 ? 22.906 -28.594 -0.843 1 97.38 20 LEU B C 1
ATOM 4398 O O . LEU B 1 20 ? 21.875 -28.984 -1.407 1 97.38 20 LEU B O 1
ATOM 4402 N N . LEU B 1 21 ? 23.656 -27.641 -1.289 1 97.31 21 LEU B N 1
ATOM 4403 C CA . LEU B 1 21 ? 23.391 -27 -2.58 1 97.31 21 LEU B CA 1
ATOM 4404 C C . LEU B 1 21 ? 24.516 -27.297 -3.562 1 97.31 21 LEU B C 1
ATOM 4406 O O . LEU B 1 21 ? 25.609 -27.703 -3.158 1 97.31 21 LEU B O 1
ATOM 4410 N N . THR B 1 22 ? 24.25 -27.219 -4.848 1 95.94 22 THR B N 1
ATOM 4411 C CA . THR B 1 22 ? 25.234 -27.422 -5.91 1 95.94 22 THR B CA 1
ATOM 4412 C C . THR B 1 22 ? 25.281 -26.219 -6.848 1 95.94 22 THR B C 1
ATOM 4414 O O . THR B 1 22 ? 24.516 -25.281 -6.688 1 95.94 22 THR B O 1
ATOM 4417 N N . ASP B 1 23 ? 26.266 -26.312 -7.703 1 93.56 23 ASP B N 1
ATOM 4418 C CA . ASP B 1 23 ? 26.328 -25.297 -8.742 1 93.56 23 ASP B CA 1
ATOM 4419 C C . ASP B 1 23 ? 25.188 -25.453 -9.742 1 93.56 23 ASP B C 1
ATOM 4421 O O . ASP B 1 23 ? 24.641 -26.547 -9.891 1 93.56 23 ASP B O 1
ATOM 4425 N N . GLY B 1 24 ? 24.75 -24.453 -10.289 1 94.62 24 GLY B N 1
ATOM 4426 C CA . GLY B 1 24 ? 23.625 -24.5 -11.219 1 94.62 24 GLY B CA 1
ATOM 4427 C C . GLY B 1 24 ? 22.281 -24.266 -10.555 1 94.62 24 GLY B C 1
ATOM 4428 O O . GLY B 1 24 ? 22.188 -23.5 -9.594 1 94.62 24 GLY B O 1
ATOM 4429 N N . ILE B 1 25 ? 21.281 -24.938 -11.094 1 97 25 ILE B N 1
ATOM 4430 C CA . ILE B 1 25 ? 19.938 -24.688 -10.617 1 97 25 ILE B CA 1
ATOM 4431 C C . ILE B 1 25 ? 19.609 -25.641 -9.469 1 97 25 ILE B C 1
ATOM 4433 O O . ILE B 1 25 ? 19.75 -26.859 -9.602 1 97 25 ILE B O 1
ATOM 4437 N N . ASN B 1 26 ? 19.281 -25.125 -8.328 1 98.19 26 ASN B N 1
ATOM 4438 C CA . ASN B 1 26 ? 18.781 -25.844 -7.164 1 98.19 26 ASN B CA 1
ATOM 4439 C C . ASN B 1 26 ? 17.297 -25.531 -6.914 1 98.19 26 ASN B C 1
ATOM 4441 O O . ASN B 1 26 ? 16.922 -24.375 -6.809 1 98.19 26 ASN B O 1
ATOM 4445 N N . ILE B 1 27 ? 16.5 -26.531 -6.867 1 97.94 27 ILE B N 1
ATOM 4446 C CA . ILE B 1 27 ? 15.086 -26.328 -6.547 1 97.94 27 ILE B CA 1
ATOM 4447 C C . ILE B 1 27 ? 14.789 -26.906 -5.16 1 97.94 27 ILE B C 1
ATOM 4449 O O . ILE B 1 27 ? 14.938 -28.109 -4.934 1 97.94 27 ILE B O 1
ATOM 4453 N N . ILE B 1 28 ? 14.5 -26.078 -4.285 1 97.62 28 ILE B N 1
ATOM 4454 C CA . ILE B 1 28 ? 14.023 -26.484 -2.965 1 97.62 28 ILE B CA 1
ATOM 4455 C C . ILE B 1 28 ? 12.492 -26.516 -2.957 1 97.62 28 ILE B C 1
ATOM 4457 O O . ILE B 1 28 ? 11.844 -25.484 -2.873 1 97.62 28 ILE B O 1
ATOM 4461 N N . TYR B 1 29 ? 11.984 -27.688 -3.035 1 96.75 29 TYR B N 1
ATOM 4462 C CA . TYR B 1 29 ? 10.539 -27.875 -3.129 1 96.75 29 TYR B CA 1
ATOM 4463 C C . TYR B 1 29 ? 9.938 -28.172 -1.758 1 96.75 29 TYR B C 1
ATOM 4465 O O . TYR B 1 29 ? 10.516 -28.922 -0.971 1 96.75 29 TYR B O 1
ATOM 4473 N N . GLY B 1 30 ? 8.828 -27.547 -1.458 1 95.62 30 GLY B N 1
ATOM 4474 C CA . GLY B 1 30 ? 8.047 -27.797 -0.255 1 95.62 30 GLY B CA 1
ATOM 4475 C C . GLY B 1 30 ? 6.633 -27.266 -0.34 1 95.62 30 GLY B C 1
ATOM 4476 O O . GLY B 1 30 ? 6.395 -26.219 -0.947 1 95.62 30 GLY B O 1
ATOM 4477 N N . GLU B 1 31 ? 5.73 -27.969 0.246 1 94.62 31 GLU B N 1
ATOM 4478 C CA . GLU B 1 31 ? 4.344 -27.531 0.298 1 94.62 31 GLU B CA 1
ATOM 4479 C C . GLU B 1 31 ? 4.207 -26.25 1.124 1 94.62 31 GLU B C 1
ATOM 4481 O O . GLU B 1 31 ? 5.191 -25.75 1.68 1 94.62 31 GLU B O 1
ATOM 4486 N N . ASN B 1 32 ? 3.006 -25.688 1.036 1 92.12 32 ASN B N 1
ATOM 4487 C CA . ASN B 1 32 ? 2.768 -24.5 1.848 1 92.12 32 ASN B CA 1
ATOM 4488 C C . ASN B 1 32 ? 3.098 -24.75 3.316 1 92.12 32 ASN B C 1
ATOM 4490 O O . ASN B 1 32 ? 2.758 -25.797 3.865 1 92.12 32 ASN B O 1
ATOM 4494 N N . GLU B 1 33 ? 3.863 -23.844 3.988 1 89.62 33 GLU B N 1
ATOM 4495 C CA . GLU B 1 33 ? 4.258 -23.859 5.395 1 89.62 33 GLU B CA 1
ATOM 4496 C C . GLU B 1 33 ? 5.355 -24.891 5.652 1 89.62 33 GLU B C 1
ATOM 4498 O O . GLU B 1 33 ? 5.539 -25.344 6.785 1 89.62 33 GLU B O 1
ATOM 4503 N N . SER B 1 34 ? 6.043 -25.312 4.566 1 91.81 34 SER B N 1
ATOM 4504 C CA . SER B 1 34 ? 7.137 -26.25 4.727 1 91.81 34 SER B CA 1
ATOM 4505 C C . SER B 1 34 ? 8.406 -25.562 5.211 1 91.81 34 SER B C 1
ATOM 4507 O O . SER B 1 34 ? 9.352 -26.219 5.652 1 91.81 34 SER B O 1
ATOM 4509 N N . GLY B 1 35 ? 8.484 -24.219 5.066 1 91.25 35 GLY B N 1
ATOM 4510 C CA . GLY B 1 35 ? 9.625 -23.469 5.578 1 91.25 35 GLY B CA 1
ATOM 4511 C C . GLY B 1 35 ? 10.469 -22.844 4.48 1 91.25 35 GLY B C 1
ATOM 4512 O O . GLY B 1 35 ? 11.609 -22.453 4.719 1 91.25 35 GLY B O 1
ATOM 4513 N N . LYS B 1 36 ? 9.977 -22.781 3.301 1 92.94 36 LYS B N 1
ATOM 4514 C CA . LYS B 1 36 ? 10.703 -22.188 2.18 1 92.94 36 LYS B CA 1
ATOM 4515 C C . LYS B 1 36 ? 11.078 -20.734 2.469 1 92.94 36 LYS B C 1
ATOM 4517 O O . LYS B 1 36 ? 12.242 -20.359 2.338 1 92.94 36 LYS B O 1
ATOM 4522 N N . THR B 1 37 ? 10.078 -20 2.881 1 88.88 37 THR B N 1
ATOM 4523 C CA . THR B 1 37 ? 10.32 -18.594 3.182 1 88.88 37 THR B CA 1
ATOM 4524 C C . THR B 1 37 ? 11.234 -18.453 4.395 1 88.88 37 THR B C 1
ATOM 4526 O O . THR B 1 37 ? 12.031 -17.516 4.465 1 88.88 37 THR B O 1
ATOM 4529 N N . THR B 1 38 ? 11.133 -19.391 5.34 1 89.31 38 THR B N 1
ATOM 4530 C CA . THR B 1 38 ? 12.039 -19.391 6.484 1 89.31 38 THR B CA 1
ATOM 4531 C C . THR B 1 38 ? 13.484 -19.547 6.027 1 89.31 38 THR B C 1
ATOM 4533 O O . THR B 1 38 ? 14.367 -18.828 6.508 1 89.31 38 THR B O 1
ATOM 4536 N N . LEU B 1 39 ? 13.656 -20.422 5.09 1 93.5 39 LEU B N 1
ATOM 4537 C CA . LEU B 1 39 ? 14.992 -20.641 4.551 1 93.5 39 LEU B CA 1
ATOM 4538 C C . LEU B 1 39 ? 15.484 -19.406 3.803 1 93.5 39 LEU B C 1
ATOM 4540 O O . LEU B 1 39 ? 16.656 -19.031 3.914 1 93.5 39 LEU B O 1
ATOM 4544 N N . HIS B 1 40 ? 14.594 -18.844 3.008 1 93.25 40 HIS B N 1
ATOM 4545 C CA . HIS B 1 40 ? 14.922 -17.625 2.295 1 93.25 40 HIS B CA 1
ATOM 4546 C C . HIS B 1 40 ? 15.367 -16.531 3.256 1 93.25 40 HIS B C 1
ATOM 4548 O O . HIS B 1 40 ? 16.375 -15.852 3.016 1 93.25 40 HIS B O 1
ATOM 4554 N N . THR B 1 41 ? 14.656 -16.391 4.355 1 89.62 41 THR B N 1
ATOM 4555 C CA . THR B 1 41 ? 14.969 -15.391 5.375 1 89.62 41 THR B CA 1
ATOM 4556 C C . THR B 1 41 ? 16.266 -15.75 6.102 1 89.62 41 THR B C 1
ATOM 4558 O O . THR B 1 41 ? 17.031 -14.867 6.465 1 89.62 41 THR B O 1
ATOM 4561 N N . PHE B 1 42 ? 16.469 -17 6.312 1 91.94 42 PHE B N 1
ATOM 4562 C CA . PHE B 1 42 ? 17.688 -17.484 6.945 1 91.94 42 PHE B CA 1
ATOM 4563 C C . PHE B 1 42 ? 18.922 -17.062 6.152 1 91.94 42 PHE B C 1
ATOM 4565 O O . PHE B 1 42 ? 19.891 -16.562 6.723 1 91.94 42 PHE B O 1
ATOM 4572 N N . LEU B 1 43 ? 18.812 -17.234 4.891 1 94 43 LEU B N 1
ATOM 4573 C CA . LEU B 1 43 ? 19.922 -16.859 4.02 1 94 43 LEU B CA 1
ATOM 4574 C C . LEU B 1 43 ? 20.234 -15.375 4.145 1 94 43 LEU B C 1
ATOM 4576 O O . LEU B 1 43 ? 21.406 -15 4.297 1 94 43 LEU B O 1
ATOM 4580 N N . LYS B 1 44 ? 19.266 -14.594 4.094 1 91.75 44 LYS B N 1
ATOM 4581 C CA . LYS B 1 44 ? 19.438 -13.156 4.242 1 91.75 44 LYS B CA 1
ATOM 4582 C C . LYS B 1 44 ? 20.047 -12.812 5.598 1 91.75 44 LYS B C 1
ATOM 4584 O O . LYS B 1 44 ? 20.984 -12.016 5.684 1 91.75 44 LYS B O 1
ATOM 4589 N N . GLY B 1 45 ? 19.531 -13.398 6.645 1 90.06 45 GLY B N 1
ATOM 4590 C CA . GLY B 1 45 ? 20.031 -13.172 7.992 1 90.06 45 GLY B CA 1
ATOM 4591 C C . GLY B 1 45 ? 21.469 -13.586 8.164 1 90.06 45 GLY B C 1
ATOM 4592 O O . GLY B 1 45 ? 22.234 -12.922 8.875 1 90.06 45 GLY B O 1
ATOM 4593 N N . MET B 1 46 ? 21.781 -14.602 7.531 1 92.25 46 MET B N 1
ATOM 4594 C CA . MET B 1 46 ? 23.172 -15.086 7.621 1 92.25 46 MET B CA 1
ATOM 4595 C C . MET B 1 46 ? 24.125 -14.117 6.926 1 92.25 46 MET B C 1
ATOM 4597 O O . MET B 1 46 ? 25.203 -13.82 7.453 1 92.25 46 MET B O 1
ATOM 4601 N N . LEU B 1 47 ? 23.719 -13.633 5.84 1 91.75 47 LEU B N 1
ATOM 4602 C CA . LEU B 1 47 ? 24.609 -12.805 5.027 1 91.75 47 LEU B CA 1
ATOM 4603 C C . LEU B 1 47 ? 24.703 -11.398 5.598 1 91.75 47 LEU B C 1
ATOM 4605 O O . LEU B 1 47 ? 25.766 -10.781 5.559 1 91.75 47 LEU B O 1
ATOM 4609 N N . PHE B 1 48 ? 23.641 -10.898 6.176 1 89 48 PHE B N 1
ATOM 4610 C CA . PHE B 1 48 ? 23.656 -9.484 6.523 1 89 48 PHE B CA 1
ATOM 4611 C C . PHE B 1 48 ? 23.281 -9.281 7.984 1 89 48 PHE B C 1
ATOM 4613 O O . PHE B 1 48 ? 23.344 -8.156 8.492 1 89 48 PHE B O 1
ATOM 4620 N N . GLY B 1 49 ? 22.922 -10.273 8.617 1 84.81 49 GLY B N 1
ATOM 4621 C CA . GLY B 1 49 ? 22.484 -10.148 10 1 84.81 49 GLY B CA 1
ATOM 4622 C C . GLY B 1 49 ? 21.031 -9.766 10.141 1 84.81 49 GLY B C 1
ATOM 4623 O O . GLY B 1 49 ? 20.359 -9.477 9.141 1 84.81 49 GLY B O 1
ATOM 4624 N N . MET B 1 50 ? 20.516 -9.906 11.375 1 81.62 50 MET B N 1
ATOM 4625 C CA . MET B 1 50 ? 19.125 -9.555 11.656 1 81.62 50 MET B CA 1
ATOM 4626 C C . MET B 1 50 ? 19.031 -8.5 12.75 1 81.62 50 MET B C 1
ATOM 4628 O O . MET B 1 50 ? 19.594 -8.68 13.836 1 81.62 50 MET B O 1
ATOM 4632 N N . GLU B 1 51 ? 18.516 -7.395 12.336 1 67.81 51 GLU B N 1
ATOM 4633 C CA . GLU B 1 51 ? 18.391 -6.332 13.328 1 67.81 51 GLU B CA 1
ATOM 4634 C C . GLU B 1 51 ? 17.031 -6.375 14.016 1 67.81 51 GLU B C 1
ATOM 4636 O O . GLU B 1 51 ? 16.016 -6.629 13.367 1 67.81 51 GLU B O 1
ATOM 4641 N N . ARG B 1 52 ? 17.125 -6.25 15.32 1 68.25 52 ARG B N 1
ATOM 4642 C CA . ARG B 1 52 ? 15.898 -6.164 16.094 1 68.25 52 ARG B CA 1
ATOM 4643 C C . ARG B 1 52 ? 15.359 -4.734 16.109 1 68.25 52 ARG B C 1
ATOM 4645 O O . ARG B 1 52 ? 16.109 -3.787 16.359 1 68.25 52 ARG B O 1
ATOM 4652 N N . LYS B 1 53 ? 14.172 -4.676 15.578 1 62.19 53 LYS B N 1
ATOM 4653 C CA . LYS B 1 53 ? 13.555 -3.355 15.672 1 62.19 53 LYS B CA 1
ATOM 4654 C C . LYS B 1 53 ? 13.094 -3.059 17.094 1 62.19 53 LYS B C 1
ATOM 4656 O O . LYS B 1 53 ? 13 -3.965 17.922 1 62.19 53 LYS B O 1
ATOM 4661 N N . ARG B 1 54 ? 13.133 -1.692 17.578 1 63.56 54 ARG B N 1
ATOM 4662 C CA . ARG B 1 54 ? 12.734 -1.278 18.906 1 63.56 54 ARG B CA 1
ATOM 4663 C C . ARG B 1 54 ? 11.289 -0.807 18.938 1 63.56 54 ARG B C 1
ATOM 4665 O O . ARG B 1 54 ? 10.711 -0.501 17.891 1 63.56 54 ARG B O 1
ATOM 4672 N N . GLY B 1 55 ? 10.609 -1.025 20.141 1 55.66 55 GLY B N 1
ATOM 4673 C CA . GLY B 1 55 ? 9.273 -0.5 20.359 1 55.66 55 GLY B CA 1
ATOM 4674 C C . GLY B 1 55 ? 8.188 -1.354 19.734 1 55.66 55 GLY B C 1
ATOM 4675 O O . GLY B 1 55 ? 8.234 -2.584 19.797 1 55.66 55 GLY B O 1
ATOM 4676 N N . ARG B 1 56 ? 7.199 -0.641 19.234 1 60.38 56 ARG B N 1
ATOM 4677 C CA . ARG B 1 56 ? 6.02 -1.275 18.656 1 60.38 56 ARG B CA 1
ATOM 4678 C C . ARG B 1 56 ? 6.379 -2.059 17.391 1 60.38 56 ARG B C 1
ATOM 4680 O O . ARG B 1 56 ? 5.734 -3.059 17.078 1 60.38 56 ARG B O 1
ATOM 4687 N N . ALA B 1 57 ? 7.359 -1.664 16.797 1 56.97 57 ALA B N 1
ATOM 4688 C CA . ALA B 1 57 ? 7.785 -2.322 15.555 1 56.97 57 ALA B CA 1
ATOM 4689 C C . ALA B 1 57 ? 8.43 -3.674 15.852 1 56.97 57 ALA B C 1
ATOM 4691 O O . ALA B 1 57 ? 8.555 -4.516 14.961 1 56.97 57 ALA B O 1
ATOM 4692 N N . ALA B 1 58 ? 8.742 -3.941 17.016 1 58.12 58 ALA B N 1
ATOM 4693 C CA . ALA B 1 58 ? 9.398 -5.176 17.438 1 58.12 58 ALA B CA 1
ATOM 4694 C C . ALA B 1 58 ? 8.445 -6.363 17.344 1 58.12 58 ALA B C 1
ATOM 4696 O O . ALA B 1 58 ? 8.875 -7.5 17.141 1 58.12 58 ALA B O 1
ATOM 4697 N N . ALA B 1 59 ? 7.23 -6.047 17.484 1 55.84 59 ALA B N 1
ATOM 4698 C CA . ALA B 1 59 ? 6.242 -7.125 17.516 1 55.84 59 ALA B CA 1
ATOM 4699 C C . ALA B 1 59 ? 6.133 -7.809 16.156 1 55.84 59 ALA B C 1
ATOM 4701 O O . ALA B 1 59 ? 5.832 -9 16.078 1 55.84 59 ALA B O 1
ATOM 4702 N N . THR B 1 60 ? 6.465 -7.121 15.164 1 57 60 THR B N 1
ATOM 4703 C CA . THR B 1 60 ? 6.293 -7.684 13.828 1 57 60 THR B CA 1
ATOM 4704 C C . THR B 1 60 ? 7.633 -7.785 13.109 1 57 60 THR B C 1
ATOM 4706 O O . THR B 1 60 ? 7.672 -7.902 11.883 1 57 60 THR B O 1
ATOM 4709 N N . ASP B 1 61 ? 8.594 -7.793 13.914 1 65.19 61 ASP B N 1
ATOM 4710 C CA . ASP B 1 61 ? 9.914 -7.789 13.289 1 65.19 61 ASP B CA 1
ATOM 4711 C C . ASP B 1 61 ? 10.305 -9.188 12.82 1 65.19 61 ASP B C 1
ATOM 4713 O O . ASP B 1 61 ? 9.781 -10.188 13.32 1 65.19 61 ASP B O 1
ATOM 4717 N N . THR B 1 62 ? 11.164 -9.234 11.82 1 69.31 62 THR B N 1
ATOM 4718 C CA . THR B 1 62 ? 11.648 -10.477 11.234 1 69.31 62 THR B CA 1
ATOM 4719 C C . THR B 1 62 ? 12.289 -11.359 12.297 1 69.31 62 THR B C 1
ATOM 4721 O O . THR B 1 62 ? 12.148 -12.586 12.266 1 69.31 62 THR B O 1
ATOM 4724 N N . PHE B 1 63 ? 12.852 -10.766 13.281 1 69.5 63 PHE B N 1
ATOM 4725 C CA . PHE B 1 63 ? 13.539 -11.5 14.336 1 69.5 63 PHE B CA 1
ATOM 4726 C C . PHE B 1 63 ? 12.555 -12.32 15.156 1 69.5 63 PHE B C 1
ATOM 4728 O O . PHE B 1 63 ? 12.773 -13.508 15.383 1 69.5 63 PHE B O 1
ATOM 4735 N N . ARG B 1 64 ? 11.547 -11.688 15.492 1 67.44 64 ARG B N 1
ATOM 4736 C CA . ARG B 1 64 ? 10.555 -12.344 16.328 1 67.44 64 ARG B CA 1
ATOM 4737 C C . ARG B 1 64 ? 9.766 -13.383 15.539 1 67.44 64 ARG B C 1
ATOM 4739 O O . ARG B 1 64 ? 9.422 -14.445 16.062 1 67.44 64 ARG B O 1
ATOM 4746 N N . THR B 1 65 ? 9.547 -13.102 14.422 1 69.5 65 THR B N 1
ATOM 4747 C CA . THR B 1 65 ? 8.727 -13.969 13.586 1 69.5 65 THR B CA 1
ATOM 4748 C C . THR B 1 65 ? 9.398 -15.328 13.391 1 69.5 65 THR B C 1
ATOM 4750 O O . THR B 1 65 ? 8.727 -16.359 13.344 1 69.5 65 THR B O 1
ATOM 4753 N N . TYR B 1 66 ? 10.742 -15.297 13.375 1 72.88 66 TYR B N 1
ATOM 4754 C CA . TYR B 1 66 ? 11.414 -16.547 13.055 1 72.88 66 TYR B CA 1
ATOM 4755 C C . TYR B 1 66 ? 12.203 -17.062 14.25 1 72.88 66 TYR B C 1
ATOM 4757 O O . TYR B 1 66 ? 13.133 -17.859 14.094 1 72.88 66 TYR B O 1
ATOM 4765 N N . GLU B 1 67 ? 11.828 -16.531 15.375 1 75.81 67 GLU B N 1
ATOM 4766 C CA . GLU B 1 67 ? 12.359 -17.125 16.594 1 75.81 67 GLU B CA 1
ATOM 4767 C C . GLU B 1 67 ? 12.016 -18.609 16.672 1 75.81 67 GLU B C 1
ATOM 4769 O O . GLU B 1 67 ? 10.906 -19.016 16.328 1 75.81 67 GLU B O 1
ATOM 4774 N N . PRO B 1 68 ? 13.062 -19.328 16.984 1 73.31 68 PRO B N 1
ATOM 4775 C CA . PRO B 1 68 ? 12.836 -20.766 16.984 1 73.31 68 PRO B CA 1
ATOM 4776 C C . PRO B 1 68 ? 11.648 -21.188 17.844 1 73.31 68 PRO B C 1
ATOM 4778 O O . PRO B 1 68 ? 11.461 -20.641 18.938 1 73.31 68 PRO B O 1
ATOM 4781 N N . TRP B 1 69 ? 10.922 -21.984 17.266 1 67.25 69 TRP B N 1
ATOM 4782 C CA . TRP B 1 69 ? 9.734 -22.469 17.969 1 67.25 69 TRP B CA 1
ATOM 4783 C C . TRP B 1 69 ? 10.133 -23.328 19.156 1 67.25 69 TRP B C 1
ATOM 4785 O O . TRP B 1 69 ? 9.484 -23.281 20.203 1 67.25 69 TRP B O 1
ATOM 4795 N N . GLU B 1 70 ? 11.227 -24.062 18.844 1 68.06 70 GLU B N 1
ATOM 4796 C CA . GLU B 1 70 ? 11.789 -24.906 19.891 1 68.06 70 GLU B CA 1
ATOM 4797 C C . GLU B 1 70 ? 13.102 -24.344 20.422 1 68.06 70 GLU B C 1
ATOM 4799 O O . GLU B 1 70 ? 13.961 -23.922 19.641 1 68.06 70 GLU B O 1
ATOM 4804 N N . ASN B 1 71 ? 13.336 -24.234 21.641 1 67.25 71 ASN B N 1
ATOM 4805 C CA . ASN B 1 71 ? 14.547 -23.75 22.297 1 67.25 71 ASN B CA 1
ATOM 4806 C C . ASN B 1 71 ? 14.938 -22.359 21.797 1 67.25 71 ASN B C 1
ATOM 4808 O O . ASN B 1 71 ? 15.922 -22.219 21.078 1 67.25 71 ASN B O 1
ATOM 4812 N N . PRO B 1 72 ? 14.203 -21.422 22.062 1 65.25 72 PRO B N 1
ATOM 4813 C CA . PRO B 1 72 ? 14.383 -20.062 21.547 1 65.25 72 PRO B CA 1
ATOM 4814 C C . PRO B 1 72 ? 15.75 -19.469 21.891 1 65.25 72 PRO B C 1
ATOM 4816 O O . PRO B 1 72 ? 16.203 -18.547 21.219 1 65.25 72 PRO B O 1
ATOM 4819 N N . ASN B 1 73 ? 16.453 -20.078 22.734 1 66.81 73 ASN B N 1
ATOM 4820 C CA . ASN B 1 73 ? 17.703 -19.484 23.203 1 66.81 73 ASN B CA 1
ATOM 4821 C C . ASN B 1 73 ? 18.875 -19.844 22.281 1 66.81 73 ASN B C 1
ATOM 4823 O O . ASN B 1 73 ? 19.969 -19.281 22.406 1 66.81 73 ASN B O 1
ATOM 4827 N N . PHE B 1 74 ? 18.656 -20.766 21.391 1 78.12 74 PHE B N 1
ATOM 4828 C CA . PHE B 1 74 ? 19.719 -21.125 20.469 1 78.12 74 PHE B CA 1
ATOM 4829 C C .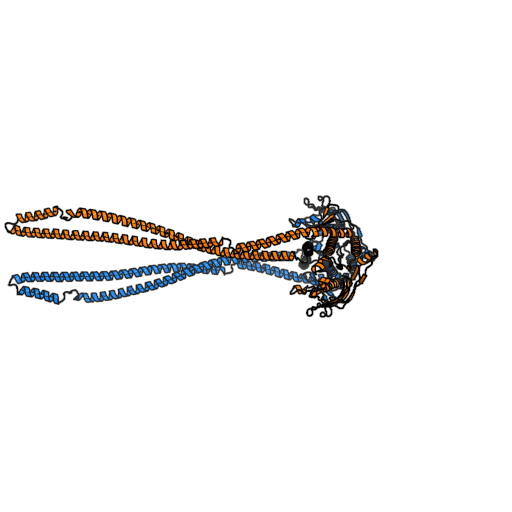 PHE B 1 74 ? 19.328 -20.781 19.031 1 78.12 74 PHE B C 1
ATOM 4831 O O . PHE B 1 74 ? 19.078 -21.688 18.219 1 78.12 74 PHE B O 1
ATOM 4838 N N . TYR B 1 75 ? 19.25 -19.531 18.766 1 81.06 75 TYR B N 1
ATOM 4839 C CA . TYR B 1 75 ? 18.938 -18.984 17.453 1 81.06 75 TYR B CA 1
ATOM 4840 C C . TYR B 1 75 ? 20.203 -18.797 16.625 1 81.06 75 TYR B C 1
ATOM 4842 O O . TYR B 1 75 ? 20.891 -17.781 16.734 1 81.06 75 TYR B O 1
ATOM 4850 N N . ALA B 1 76 ? 20.625 -19.953 15.906 1 87 76 ALA B N 1
ATOM 4851 C CA . ALA B 1 76 ? 21.922 -19.938 15.25 1 87 76 ALA B CA 1
ATOM 4852 C C . ALA B 1 76 ? 21.891 -20.734 13.953 1 87 76 ALA B C 1
ATOM 4854 O O . ALA B 1 76 ? 20.938 -21.469 13.695 1 87 76 ALA B O 1
ATOM 4855 N N . GLY B 1 77 ? 22.906 -20.484 13.109 1 92.62 77 GLY B N 1
ATOM 4856 C CA . GLY B 1 77 ? 23.047 -21.219 11.867 1 92.62 77 GLY B CA 1
ATOM 4857 C C . GLY B 1 77 ? 24.453 -21.141 11.281 1 92.62 77 GLY B C 1
ATOM 4858 O O . GLY B 1 77 ? 25.297 -20.406 11.797 1 92.62 77 GLY B O 1
ATOM 4859 N N . ILE B 1 78 ? 24.672 -22 10.336 1 94.94 78 ILE B N 1
ATOM 4860 C CA . ILE B 1 78 ? 25.969 -22.031 9.641 1 94.94 78 ILE B CA 1
ATOM 4861 C C . ILE B 1 78 ? 25.734 -21.984 8.133 1 94.94 78 ILE B C 1
ATOM 4863 O O . ILE B 1 78 ? 24.828 -22.625 7.613 1 94.94 78 ILE B O 1
ATOM 4867 N N . LEU B 1 79 ? 26.484 -21.188 7.477 1 96.12 79 LEU B N 1
ATOM 4868 C CA . LEU B 1 79 ? 26.469 -21.062 6.023 1 96.12 79 LEU B CA 1
ATOM 4869 C C . LEU B 1 79 ? 27.859 -21.312 5.441 1 96.12 79 LEU B C 1
ATOM 4871 O O . LEU B 1 79 ? 28.844 -20.703 5.871 1 96.12 79 LEU B O 1
ATOM 4875 N N . ARG B 1 80 ? 27.953 -22.234 4.555 1 96.62 80 ARG B N 1
ATOM 4876 C CA . ARG B 1 80 ? 29.203 -22.484 3.846 1 96.62 80 ARG B CA 1
ATOM 4877 C C . ARG B 1 80 ? 29.109 -22.016 2.395 1 96.62 80 ARG B C 1
ATOM 4879 O O . ARG B 1 80 ? 28.094 -22.234 1.734 1 96.62 80 ARG B O 1
ATOM 4886 N N . PHE B 1 81 ? 30.094 -21.344 1.903 1 95.5 81 PHE B N 1
ATOM 4887 C CA . PHE B 1 81 ? 30.109 -20.859 0.528 1 95.5 81 PHE B CA 1
ATOM 4888 C C . PHE B 1 81 ? 31.531 -20.797 -0.016 1 95.5 81 PHE B C 1
ATOM 4890 O O . PHE B 1 81 ? 32.5 -20.891 0.745 1 95.5 81 PHE B O 1
ATOM 4897 N N . THR B 1 82 ? 31.578 -20.75 -1.267 1 94 82 THR B N 1
ATOM 4898 C CA . THR B 1 82 ? 32.875 -20.641 -1.934 1 94 82 THR B CA 1
ATOM 4899 C C . THR B 1 82 ? 33 -19.297 -2.652 1 94 82 THR B C 1
ATOM 4901 O O . THR B 1 82 ? 32 -18.766 -3.176 1 94 82 THR B O 1
ATOM 4904 N N . CYS B 1 83 ? 34.031 -18.688 -2.584 1 89.75 83 CYS B N 1
ATOM 4905 C CA . CYS B 1 83 ? 34.406 -17.5 -3.342 1 89.75 83 CYS B CA 1
ATOM 4906 C C . CYS B 1 83 ? 35.719 -17.719 -4.082 1 89.75 83 CYS B C 1
ATOM 4908 O O . CYS B 1 83 ? 36.781 -17.891 -3.459 1 89.75 83 CYS B O 1
ATOM 4910 N N . GLY B 1 84 ? 35.594 -17.703 -5.387 1 83 84 GLY B N 1
ATOM 4911 C CA . GLY B 1 84 ? 36.781 -18.094 -6.145 1 83 84 GLY B CA 1
ATOM 4912 C C . GLY B 1 84 ? 37.156 -19.547 -5.926 1 83 84 GLY B C 1
ATOM 4913 O O . GLY B 1 84 ? 36.344 -20.453 -6.133 1 83 84 GLY B O 1
ATOM 4914 N N . ASP B 1 85 ? 38.312 -19.812 -5.305 1 85.88 85 ASP B N 1
ATOM 4915 C CA . ASP B 1 85 ? 38.781 -21.172 -5.066 1 85.88 85 ASP B CA 1
ATOM 4916 C C . ASP B 1 85 ? 38.938 -21.438 -3.57 1 85.88 85 ASP B C 1
ATOM 4918 O O . ASP B 1 85 ? 39.531 -22.453 -3.172 1 85.88 85 ASP B O 1
ATOM 4922 N N . ARG B 1 86 ? 38.375 -20.594 -2.775 1 92.88 86 ARG B N 1
ATOM 4923 C CA . ARG B 1 86 ? 38.469 -20.75 -1.328 1 92.88 86 ARG B CA 1
ATOM 4924 C C . ARG B 1 86 ? 37.094 -21.062 -0.711 1 92.88 86 ARG B C 1
ATOM 4926 O O . ARG B 1 86 ? 36.062 -20.641 -1.237 1 92.88 86 ARG B O 1
ATOM 4933 N N . ARG B 1 87 ? 37.219 -21.859 0.346 1 95.31 87 ARG B N 1
ATOM 4934 C CA . ARG B 1 87 ? 36 -22.25 1.06 1 95.31 87 ARG B CA 1
ATOM 4935 C C . ARG B 1 87 ? 35.844 -21.469 2.359 1 95.31 87 ARG B C 1
ATOM 4937 O O . ARG B 1 87 ? 36.812 -21.344 3.127 1 95.31 87 ARG B O 1
ATOM 4944 N N . PHE B 1 88 ? 34.594 -20.953 2.598 1 95.56 88 PHE B N 1
ATOM 4945 C CA . PHE B 1 88 ? 34.344 -20.141 3.783 1 95.56 88 PHE B CA 1
ATOM 4946 C C . PHE B 1 88 ? 33.188 -20.703 4.594 1 95.56 88 PHE B C 1
ATOM 4948 O O . PHE B 1 88 ? 32.219 -21.266 4.031 1 95.56 88 PHE B O 1
ATOM 4955 N N . ARG B 1 89 ? 33.344 -20.578 5.891 1 96.19 89 ARG B N 1
ATOM 4956 C CA . ARG B 1 89 ? 32.281 -20.953 6.824 1 96.19 89 ARG B CA 1
ATOM 4957 C C . ARG B 1 89 ? 31.844 -19.766 7.668 1 96.19 89 ARG B C 1
ATOM 4959 O O . ARG B 1 89 ? 32.656 -19.172 8.383 1 96.19 89 ARG B O 1
ATOM 4966 N N . LEU B 1 90 ? 30.562 -19.484 7.52 1 95.19 90 LEU B N 1
ATOM 4967 C CA . LEU B 1 90 ? 29.984 -18.375 8.281 1 95.19 90 LEU B CA 1
ATOM 4968 C C . LEU B 1 90 ? 29.031 -18.906 9.359 1 95.19 90 LEU B C 1
ATOM 4970 O O . LEU B 1 90 ? 28.078 -19.625 9.055 1 95.19 90 LEU B O 1
ATOM 4974 N N . GLU B 1 91 ? 29.312 -18.625 10.617 1 93.69 91 GLU B N 1
ATOM 4975 C CA . GLU B 1 91 ? 28.453 -18.984 11.734 1 93.69 91 GLU B CA 1
ATOM 4976 C C . GLU B 1 91 ? 27.891 -17.734 12.422 1 93.69 91 GLU B C 1
ATOM 4978 O O . GLU B 1 91 ? 28.625 -16.781 12.695 1 93.69 91 GLU B O 1
ATOM 4983 N N . ARG B 1 92 ? 26.594 -17.734 12.547 1 91.31 92 ARG B N 1
ATOM 4984 C CA . ARG B 1 92 ? 25.969 -16.594 13.211 1 91.31 92 ARG B CA 1
ATOM 4985 C C . ARG B 1 92 ? 25.031 -17.047 14.328 1 91.31 92 ARG B C 1
ATOM 4987 O O . ARG B 1 92 ? 24.391 -18.094 14.219 1 91.31 92 ARG B O 1
ATOM 4994 N N . ASN B 1 93 ? 25.109 -16.281 15.367 1 87.12 93 ASN B N 1
ATOM 4995 C CA . ASN B 1 93 ? 24.156 -16.422 16.453 1 87.12 93 ASN B CA 1
ATOM 4996 C C . ASN B 1 93 ? 23.219 -15.211 16.547 1 87.12 93 ASN B C 1
ATOM 4998 O O . ASN B 1 93 ? 23.688 -14.086 16.734 1 87.12 93 ASN B O 1
ATOM 5002 N N . PHE B 1 94 ? 21.953 -15.445 16.391 1 82.69 94 PHE B N 1
ATOM 5003 C CA . PHE B 1 94 ? 20.984 -14.359 16.344 1 82.69 94 PHE B CA 1
ATOM 5004 C C . PHE B 1 94 ? 20.375 -14.117 17.719 1 82.69 94 PHE B C 1
ATOM 5006 O O . PHE B 1 94 ? 19.438 -13.312 17.859 1 82.69 94 PHE B O 1
ATOM 5013 N N . ASP B 1 95 ? 20.859 -14.641 18.672 1 75.5 95 ASP B N 1
ATOM 5014 C CA . ASP B 1 95 ? 20.281 -14.523 20.016 1 75.5 95 ASP B CA 1
ATOM 5015 C C . ASP B 1 95 ? 20.406 -13.086 20.531 1 75.5 95 ASP B C 1
ATOM 5017 O O . ASP B 1 95 ? 21.297 -12.344 20.125 1 75.5 95 ASP B O 1
ATOM 5021 N N . ARG B 1 96 ? 19.5 -12.648 21.422 1 69.25 96 ARG B N 1
ATOM 5022 C CA . ARG B 1 96 ? 19.375 -11.305 21.984 1 69.25 96 ARG B CA 1
ATOM 5023 C C . ARG B 1 96 ? 20.609 -10.93 22.781 1 69.25 96 ARG B C 1
ATOM 5025 O O . ARG B 1 96 ? 21.078 -9.789 22.734 1 69.25 96 ARG B O 1
ATOM 5032 N N . TYR B 1 97 ? 21.047 -11.789 23.438 1 63.94 97 TYR B N 1
ATOM 5033 C CA . TYR B 1 97 ? 22.078 -11.477 24.422 1 63.94 97 TYR B CA 1
ATOM 5034 C C . TYR B 1 97 ? 23.469 -11.766 23.875 1 63.94 97 TYR B C 1
ATOM 5036 O O . TYR B 1 97 ? 24.469 -11.219 24.359 1 63.94 97 TYR B O 1
ATOM 5044 N N . ALA B 1 98 ? 23.562 -12.594 22.938 1 64.25 98 ALA B N 1
ATOM 5045 C CA . ALA B 1 98 ? 24.859 -12.977 22.406 1 64.25 98 ALA B CA 1
ATOM 5046 C C . ALA B 1 98 ? 24.875 -12.859 20.875 1 64.25 98 ALA B C 1
ATOM 5048 O O . ALA B 1 98 ? 24.969 -13.867 20.172 1 64.25 98 ALA B O 1
ATOM 5049 N N . LYS B 1 99 ? 24.641 -11.594 20.469 1 68.5 99 LYS B N 1
ATOM 5050 C CA . LYS B 1 99 ? 24.766 -11.414 19.031 1 68.5 99 LYS B CA 1
ATOM 5051 C C . LYS B 1 99 ? 26.203 -11.539 18.578 1 68.5 99 LYS B C 1
ATOM 5053 O O . LYS B 1 99 ? 27.109 -10.984 19.203 1 68.5 99 LYS B O 1
ATOM 5058 N N . GLY B 1 100 ? 26.484 -12.625 17.812 1 78.44 100 GLY B N 1
ATOM 5059 C CA . GLY B 1 100 ? 27.844 -12.766 17.297 1 78.44 100 GLY B CA 1
ATOM 5060 C C . GLY B 1 100 ? 27.953 -13.695 16.109 1 78.44 100 GLY B C 1
ATOM 5061 O O . GLY B 1 100 ? 26.953 -14.289 15.688 1 78.44 100 GLY B O 1
ATOM 5062 N N . GLY B 1 101 ? 28.953 -13.586 15.359 1 86.06 101 GLY B N 1
ATOM 5063 C CA . GLY B 1 101 ? 29.234 -14.453 14.219 1 86.06 101 GLY B CA 1
ATOM 5064 C C . GLY B 1 101 ? 30.719 -14.625 13.938 1 86.06 101 GLY B C 1
ATOM 5065 O O . GLY B 1 101 ? 31.547 -13.891 14.477 1 86.06 101 GLY B O 1
ATOM 5066 N N . SER B 1 102 ? 31.016 -15.75 13.406 1 90.75 102 SER B N 1
ATOM 5067 C CA . SER B 1 102 ? 32.375 -16.016 13.008 1 90.75 102 SER B CA 1
ATOM 5068 C C . SER B 1 102 ? 32.469 -16.406 11.531 1 90.75 102 SER B C 1
ATOM 5070 O O . SER B 1 102 ? 31.578 -17.047 11 1 90.75 102 SER B O 1
ATOM 5072 N N . LEU B 1 103 ? 33.438 -15.867 10.898 1 94.06 103 LEU B N 1
ATOM 5073 C CA . LEU B 1 103 ? 33.75 -16.188 9.516 1 94.06 103 LEU B CA 1
ATOM 5074 C C . LEU B 1 103 ? 35.156 -16.812 9.406 1 94.06 103 LEU B C 1
ATOM 5076 O O . LEU B 1 103 ? 36.156 -16.188 9.789 1 94.06 103 LEU B O 1
ATOM 5080 N N . ILE B 1 104 ? 35.156 -18.016 8.953 1 95 104 ILE B N 1
ATOM 5081 C CA . ILE B 1 104 ? 36.406 -18.734 8.898 1 95 104 ILE B CA 1
ATOM 5082 C C . ILE B 1 104 ? 36.656 -19.219 7.48 1 95 104 ILE B C 1
ATOM 5084 O O . ILE B 1 104 ? 35.75 -19.734 6.816 1 95 104 ILE B O 1
ATOM 5088 N N . CYS B 1 105 ? 37.844 -19.047 7.008 1 94.38 105 CYS B N 1
ATOM 5089 C CA . CYS B 1 105 ? 38.281 -19.703 5.781 1 94.38 105 CYS B CA 1
ATOM 5090 C C . CYS B 1 105 ? 38.719 -21.141 6.059 1 94.38 105 CYS B C 1
ATOM 5092 O O . CYS B 1 105 ? 39.688 -21.359 6.781 1 94.38 105 CYS B O 1
ATOM 5094 N N . GLU B 1 106 ? 38.031 -21.953 5.508 1 93.38 106 GLU B N 1
ATOM 5095 C CA . GLU B 1 106 ? 38.25 -23.359 5.852 1 93.38 106 GLU B CA 1
ATOM 5096 C C . GLU B 1 106 ? 39.531 -23.891 5.191 1 93.38 106 GLU B C 1
ATOM 5098 O O . GLU B 1 106 ? 40.094 -24.906 5.629 1 93.38 106 GLU B O 1
ATOM 5103 N N . ASP B 1 107 ? 40 -23.266 4.18 1 91.69 107 ASP B N 1
ATOM 5104 C CA . ASP B 1 107 ? 41.188 -23.719 3.492 1 91.69 107 ASP B CA 1
ATOM 5105 C C . ASP B 1 107 ? 42.438 -23.422 4.324 1 91.69 107 ASP B C 1
ATOM 5107 O O . ASP B 1 107 ? 43.344 -24.266 4.418 1 91.69 107 ASP B O 1
ATOM 5111 N N . ASP B 1 108 ? 42.594 -22.281 4.953 1 89.62 108 ASP B N 1
ATOM 5112 C CA . ASP B 1 108 ? 43.781 -21.906 5.707 1 89.62 108 ASP B CA 1
ATOM 5113 C C . ASP B 1 108 ? 43.469 -21.703 7.184 1 89.62 108 ASP B C 1
ATOM 5115 O O . ASP B 1 108 ? 44.375 -21.484 7.996 1 89.62 108 ASP B O 1
ATOM 5119 N N . GLY B 1 109 ? 42.25 -21.75 7.57 1 88.75 109 GLY B N 1
ATOM 5120 C CA . GLY B 1 109 ? 41.844 -21.625 8.961 1 88.75 109 GLY B CA 1
ATOM 5121 C C . GLY B 1 109 ? 41.812 -20.188 9.445 1 88.75 109 GLY B C 1
ATOM 5122 O O . GLY B 1 109 ? 41.656 -19.938 10.641 1 88.75 109 GLY B O 1
ATOM 5123 N N . GLU B 1 110 ? 42.031 -19.266 8.602 1 90.94 110 GLU B N 1
ATOM 5124 C CA . GLU B 1 110 ? 42.062 -17.844 8.977 1 90.94 110 GLU B CA 1
ATOM 5125 C C . GLU B 1 110 ? 40.688 -17.359 9.391 1 90.94 110 GLU B C 1
ATOM 5127 O O . GLU B 1 110 ? 39.688 -17.672 8.734 1 90.94 110 GLU B O 1
ATOM 5132 N N . GLU B 1 111 ? 40.688 -16.703 10.508 1 91.5 111 GLU B N 1
ATOM 5133 C CA . GLU B 1 111 ? 39.438 -16.094 10.977 1 91.5 111 GLU B CA 1
ATOM 5134 C C . GLU B 1 111 ? 39.312 -14.656 10.5 1 91.5 111 GLU B C 1
ATOM 5136 O O . GLU B 1 111 ? 40.188 -13.836 10.719 1 91.5 111 GLU B O 1
ATOM 5141 N N . LEU B 1 112 ? 38.25 -14.453 9.812 1 90.56 112 LEU B N 1
ATOM 5142 C CA . LEU B 1 112 ? 37.969 -13.125 9.281 1 90.56 112 LEU B CA 1
ATOM 5143 C C . LEU B 1 112 ? 37.031 -12.359 10.188 1 90.56 112 LEU B C 1
ATOM 5145 O O . LEU B 1 112 ? 36.25 -12.969 10.945 1 90.56 112 LEU B O 1
ATOM 5149 N N . SER B 1 113 ? 37.125 -11.109 10.117 1 87.81 113 SER B N 1
ATOM 5150 C CA . SER B 1 113 ? 36.312 -10.281 11 1 87.81 113 SER B CA 1
ATOM 5151 C C . SER B 1 113 ? 35 -9.852 10.32 1 87.81 113 SER B C 1
ATOM 5153 O O . SER B 1 113 ? 35.031 -9.18 9.289 1 87.81 113 SER B O 1
ATOM 5155 N N . LEU B 1 114 ? 33.906 -10.102 10.922 1 85.75 114 LEU B N 1
ATOM 5156 C CA . LEU B 1 114 ? 32.625 -9.68 10.414 1 85.75 114 LEU B CA 1
ATOM 5157 C C . LEU B 1 114 ? 32.375 -8.195 10.672 1 85.75 114 LEU B C 1
ATOM 5159 O O . LEU B 1 114 ? 31.75 -7.508 9.859 1 85.75 114 LEU B O 1
ATOM 5163 N N . GLU B 1 115 ? 32.969 -7.664 11.734 1 79.75 115 GLU B N 1
ATOM 5164 C CA . GLU B 1 115 ? 32.781 -6.277 12.156 1 79.75 115 GLU B CA 1
ATOM 5165 C C . GLU B 1 115 ? 33.531 -5.312 11.242 1 79.75 115 GLU B C 1
ATOM 5167 O O . GLU B 1 115 ? 33.062 -4.188 11.023 1 79.75 115 GLU B O 1
ATOM 5172 N N . HIS B 1 116 ? 34.562 -5.82 10.719 1 79.12 116 HIS B N 1
ATOM 5173 C CA . HIS B 1 116 ? 35.375 -4.918 9.906 1 79.12 116 HIS B CA 1
ATOM 5174 C C . HIS B 1 116 ? 35.031 -5.035 8.43 1 79.12 116 HIS B C 1
ATOM 5176 O O . HIS B 1 116 ? 35.812 -4.598 7.57 1 79.12 116 HIS B O 1
ATOM 5182 N N . GLY B 1 117 ? 34.062 -5.809 8.062 1 84.62 117 GLY B N 1
ATOM 5183 C CA . GLY B 1 117 ? 33.5 -5.766 6.715 1 84.62 117 GLY B CA 1
ATOM 5184 C C . GLY B 1 117 ? 34.125 -6.797 5.789 1 84.62 117 GLY B C 1
ATOM 5185 O O . GLY B 1 117 ? 34.062 -6.656 4.566 1 84.62 117 GLY B O 1
ATOM 5186 N N . ASP B 1 118 ? 34.781 -7.809 6.352 1 88 118 ASP B N 1
ATOM 5187 C CA . ASP B 1 118 ? 35.375 -8.828 5.504 1 88 118 ASP B CA 1
ATOM 5188 C C . ASP B 1 118 ? 34.344 -9.578 4.699 1 88 118 ASP B C 1
ATOM 5190 O O . ASP B 1 118 ? 34.562 -9.938 3.541 1 88 118 ASP B O 1
ATOM 5194 N N . LEU B 1 119 ? 33.281 -9.773 5.289 1 89.56 119 LEU B N 1
ATOM 5195 C CA . LEU B 1 119 ? 32.188 -10.453 4.566 1 89.56 119 LEU B CA 1
ATOM 5196 C C . LEU B 1 119 ? 31.688 -9.586 3.42 1 89.56 119 LEU B C 1
ATOM 5198 O O . LEU B 1 119 ? 31.422 -10.094 2.326 1 89.56 119 LEU B O 1
ATOM 5202 N N . GLU B 1 120 ? 31.594 -8.375 3.654 1 86.31 120 GLU B N 1
ATOM 5203 C CA . GLU B 1 120 ? 31.141 -7.449 2.619 1 86.31 120 GLU B CA 1
ATOM 5204 C C . GLU B 1 120 ? 32.094 -7.453 1.422 1 86.31 120 GLU B C 1
ATOM 5206 O O . GLU B 1 120 ? 31.641 -7.352 0.276 1 86.31 120 GLU B O 1
ATOM 5211 N N . ILE B 1 121 ? 33.281 -7.57 1.747 1 84.44 121 ILE B N 1
ATOM 5212 C CA . ILE B 1 121 ? 34.281 -7.602 0.69 1 84.44 121 ILE B CA 1
ATOM 5213 C C . ILE B 1 121 ? 34.125 -8.891 -0.119 1 84.44 121 ILE B C 1
ATOM 5215 O O . ILE B 1 121 ? 34.219 -8.867 -1.35 1 84.44 121 ILE B O 1
ATOM 5219 N N . LEU B 1 122 ? 33.906 -9.914 0.621 1 86.12 122 LEU B N 1
ATOM 5220 C CA . LEU B 1 122 ? 33.719 -11.188 -0.066 1 86.12 122 LEU B CA 1
ATOM 5221 C C . LEU B 1 122 ? 32.469 -11.164 -0.949 1 86.12 122 LEU B C 1
ATOM 5223 O O . LEU B 1 122 ? 32.438 -11.82 -1.989 1 86.12 122 LEU B O 1
ATOM 5227 N N . LEU B 1 123 ? 31.531 -10.406 -0.537 1 86.56 123 LEU B N 1
ATOM 5228 C CA . LEU B 1 123 ? 30.281 -10.297 -1.279 1 86.56 123 LEU B CA 1
ATOM 5229 C C . LEU B 1 123 ? 30.391 -9.25 -2.379 1 86.56 123 LEU B C 1
ATOM 5231 O O . LEU B 1 123 ? 29.406 -8.953 -3.059 1 86.56 123 LEU B O 1
ATOM 5235 N N . GLY B 1 124 ? 31.516 -8.68 -2.588 1 81.12 124 GLY B N 1
ATOM 5236 C CA . GLY B 1 124 ? 31.734 -7.684 -3.625 1 81.12 124 GLY B CA 1
ATOM 5237 C C . GLY B 1 124 ? 31.094 -6.344 -3.311 1 81.12 124 GLY B C 1
ATOM 5238 O O . GLY B 1 124 ? 30.609 -5.652 -4.211 1 81.12 124 GLY B O 1
ATOM 5239 N N . GLY B 1 125 ? 30.922 -6.125 -2.008 1 80.88 125 GLY B N 1
ATOM 5240 C CA . GLY B 1 125 ? 30.359 -4.848 -1.608 1 80.88 125 GLY B CA 1
ATOM 5241 C C . GLY B 1 125 ? 28.844 -4.828 -1.65 1 80.88 125 GLY B C 1
ATOM 5242 O O . GLY B 1 125 ? 28.219 -3.76 -1.58 1 80.88 125 GLY B O 1
ATOM 5243 N N . MET B 1 126 ? 28.25 -5.945 -1.706 1 83.88 126 MET B N 1
ATOM 5244 C CA . MET B 1 126 ? 26.781 -6.023 -1.769 1 83.88 126 MET B CA 1
ATOM 5245 C C . MET B 1 126 ? 26.172 -5.691 -0.415 1 83.88 126 MET B C 1
ATOM 5247 O O . MET B 1 126 ? 26.547 -6.277 0.604 1 83.88 126 MET B O 1
ATOM 5251 N N . THR B 1 127 ? 25.312 -4.711 -0.472 1 82.69 127 THR B N 1
ATOM 5252 C CA . THR B 1 127 ? 24.578 -4.367 0.736 1 82.69 127 THR B CA 1
ATOM 5253 C C . THR B 1 127 ? 23.281 -5.176 0.829 1 82.69 127 THR B C 1
ATOM 5255 O O . THR B 1 127 ? 22.891 -5.832 -0.136 1 82.69 127 THR B O 1
ATOM 5258 N N . GLU B 1 128 ? 22.703 -5.117 1.989 1 85.06 128 GLU B N 1
ATOM 5259 C CA . GLU B 1 128 ? 21.422 -5.805 2.195 1 85.06 128 GLU B CA 1
ATOM 5260 C C . GLU B 1 128 ? 20.359 -5.293 1.229 1 85.06 128 GLU B C 1
ATOM 5262 O O . GLU B 1 128 ? 19.594 -6.074 0.674 1 85.06 128 GLU B O 1
ATOM 5267 N N . SER B 1 129 ? 20.406 -4.051 1.062 1 79.25 129 SER B N 1
ATOM 5268 C CA . SER B 1 129 ? 19.438 -3.438 0.155 1 79.25 129 SER B CA 1
ATOM 5269 C C . SER B 1 129 ? 19.672 -3.887 -1.284 1 79.25 129 SER B C 1
ATOM 5271 O O . SER B 1 129 ? 18.719 -4.188 -2.006 1 79.25 129 SER B O 1
ATOM 5273 N N . ASP B 1 130 ? 20.906 -3.982 -1.69 1 82.88 130 ASP B N 1
ATOM 5274 C CA . ASP B 1 130 ? 21.25 -4.473 -3.023 1 82.88 130 ASP B CA 1
ATOM 5275 C C . ASP B 1 130 ? 20.812 -5.926 -3.203 1 82.88 130 ASP B C 1
ATOM 5277 O O . ASP B 1 130 ? 20.219 -6.277 -4.23 1 82.88 130 ASP B O 1
ATOM 5281 N N . TYR B 1 131 ? 21.062 -6.621 -2.168 1 88.5 131 TYR B N 1
ATOM 5282 C CA . TYR B 1 131 ? 20.719 -8.039 -2.176 1 88.5 131 TYR B CA 1
ATOM 5283 C C . TYR B 1 131 ? 19.219 -8.234 -2.412 1 88.5 131 TYR B C 1
ATOM 5285 O O . TYR B 1 131 ? 18.812 -9 -3.289 1 88.5 131 TYR B O 1
ATOM 5293 N N . GLU B 1 132 ? 18.391 -7.48 -1.829 1 86.81 132 GLU B N 1
ATOM 5294 C CA . GLU B 1 132 ? 16.938 -7.645 -1.854 1 86.81 132 GLU B CA 1
ATOM 5295 C C . GLU B 1 132 ? 16.344 -7.07 -3.137 1 86.81 132 GLU B C 1
ATOM 5297 O O . GLU B 1 132 ? 15.219 -7.41 -3.51 1 86.81 132 GLU B O 1
ATOM 5302 N N . ASN B 1 133 ? 17.078 -6.246 -3.779 1 84.94 133 ASN B N 1
ATOM 5303 C CA . ASN B 1 133 ? 16.516 -5.574 -4.941 1 84.94 133 ASN B CA 1
ATOM 5304 C C . ASN B 1 133 ? 17.141 -6.062 -6.238 1 84.94 133 ASN B C 1
ATOM 5306 O O . ASN B 1 133 ? 16.812 -5.57 -7.32 1 84.94 133 ASN B O 1
ATOM 5310 N N . THR B 1 134 ? 18.031 -7.035 -6.156 1 88.62 134 THR B N 1
ATOM 5311 C CA . THR B 1 134 ? 18.656 -7.551 -7.371 1 88.62 134 THR B CA 1
ATOM 5312 C C . THR B 1 134 ? 18.562 -9.07 -7.418 1 88.62 134 THR B C 1
ATOM 5314 O O . THR B 1 134 ? 17.625 -9.633 -7.996 1 88.62 134 THR B O 1
ATOM 5317 N N . VAL B 1 135 ? 19.344 -9.734 -6.559 1 90.94 135 VAL B N 1
ATOM 5318 C CA . VAL B 1 135 ? 19.547 -11.164 -6.746 1 90.94 135 VAL B CA 1
ATOM 5319 C C . VAL B 1 135 ? 18.516 -11.953 -5.941 1 90.94 135 VAL B C 1
ATOM 5321 O O . VAL B 1 135 ? 18.266 -13.125 -6.227 1 90.94 135 VAL B O 1
ATOM 5324 N N . SER B 1 136 ? 18.016 -11.414 -4.941 1 92.31 136 SER B N 1
ATOM 5325 C CA . SER B 1 136 ? 17.047 -12.102 -4.098 1 92.31 136 SER B CA 1
ATOM 5326 C C . SER B 1 136 ? 15.633 -11.578 -4.34 1 92.31 136 SER B C 1
ATOM 5328 O O . SER B 1 136 ? 15.352 -10.406 -4.09 1 92.31 136 SER B O 1
ATOM 5330 N N . ILE B 1 137 ? 14.836 -12.445 -4.836 1 89.94 137 ILE B N 1
ATOM 5331 C CA . ILE B 1 137 ? 13.445 -12.07 -5.078 1 89.94 137 ILE B CA 1
ATOM 5332 C C . ILE B 1 137 ? 12.539 -12.797 -4.09 1 89.94 137 ILE B C 1
ATOM 5334 O O . ILE B 1 137 ? 12.43 -14.023 -4.113 1 89.94 137 ILE B O 1
ATOM 5338 N N . GLY B 1 138 ? 12.008 -12 -3.211 1 85.12 138 GLY B N 1
ATOM 5339 C CA . GLY B 1 138 ? 11.078 -12.562 -2.242 1 85.12 138 GLY B CA 1
ATOM 5340 C C . GLY B 1 138 ? 9.68 -12.758 -2.797 1 85.12 138 GLY B C 1
ATOM 5341 O O . GLY B 1 138 ? 9.367 -12.281 -3.893 1 85.12 138 GLY B O 1
ATOM 5342 N N . GLN B 1 139 ? 8.969 -13.352 -2.016 1 76.62 139 GLN B N 1
ATOM 5343 C CA . GLN B 1 139 ? 7.586 -13.617 -2.408 1 76.62 139 GLN B CA 1
ATOM 5344 C C . GLN B 1 139 ? 6.801 -12.32 -2.561 1 76.62 139 GLN B C 1
ATOM 5346 O O . GLN B 1 139 ? 6.758 -11.5 -1.641 1 76.62 139 GLN B O 1
ATOM 5351 N N . LEU B 1 140 ? 6.203 -12.055 -3.645 1 63.09 140 LEU B N 1
ATOM 5352 C CA . LEU B 1 140 ? 5.387 -10.898 -3.994 1 63.09 140 LEU B CA 1
ATOM 5353 C C . LEU B 1 140 ? 6.195 -9.609 -3.865 1 63.09 140 LEU B C 1
ATOM 5355 O O . LEU B 1 140 ? 5.625 -8.531 -3.66 1 63.09 140 LEU B O 1
ATOM 5359 N N . ARG B 1 141 ? 7.473 -9.719 -3.771 1 64.81 141 ARG B N 1
ATOM 5360 C CA . ARG B 1 141 ? 8.32 -8.539 -3.635 1 64.81 141 ARG B CA 1
ATOM 5361 C C . ARG B 1 141 ? 9.195 -8.344 -4.871 1 64.81 141 ARG B C 1
ATOM 5363 O O . ARG B 1 141 ? 10.383 -8.047 -4.758 1 64.81 141 ARG B O 1
ATOM 5370 N N . VAL B 1 142 ? 8.492 -8.484 -5.926 1 69.62 142 VAL B N 1
ATOM 5371 C CA . VAL B 1 142 ? 9.273 -8.398 -7.152 1 69.62 142 VAL B CA 1
ATOM 5372 C C . VAL B 1 142 ? 9.461 -6.93 -7.539 1 69.62 142 VAL B C 1
ATOM 5374 O O . VAL B 1 142 ? 10.422 -6.582 -8.234 1 69.62 142 VAL B O 1
ATOM 5377 N N . GLN B 1 143 ? 8.5 -6.137 -7.043 1 62.69 143 GLN B N 1
ATOM 5378 C CA . GLN B 1 143 ? 8.531 -4.73 -7.43 1 62.69 143 GLN B CA 1
ATOM 5379 C C . GLN B 1 143 ? 9.719 -4.008 -6.793 1 62.69 143 GLN B C 1
ATOM 5381 O O . GLN B 1 143 ? 9.984 -4.184 -5.602 1 62.69 143 GLN B O 1
ATOM 5386 N N . THR B 1 144 ? 10.547 -3.602 -7.68 1 63.94 144 THR B N 1
ATOM 5387 C CA . THR B 1 144 ? 11.664 -2.785 -7.211 1 63.94 144 THR B CA 1
ATOM 5388 C C . THR B 1 144 ? 11.43 -1.312 -7.535 1 63.94 144 THR B C 1
ATOM 5390 O O . THR B 1 144 ? 10.68 -0.987 -8.461 1 63.94 144 THR B O 1
ATOM 5393 N N . GLY B 1 145 ? 11.406 -0.385 -6.598 1 60.31 145 GLY B N 1
ATOM 5394 C CA . GLY B 1 145 ? 11.078 0.995 -6.918 1 60.31 145 GLY B CA 1
ATOM 5395 C C . GLY B 1 145 ? 12.227 1.954 -6.656 1 60.31 145 GLY B C 1
ATOM 5396 O O . GLY B 1 145 ? 13.266 1.879 -7.309 1 60.31 145 GLY B O 1
ATOM 5397 N N . GLU B 1 146 ? 11.984 2.625 -5.641 1 58.56 146 GLU B N 1
ATOM 5398 C CA . GLU B 1 146 ? 12.758 3.836 -5.383 1 58.56 146 GLU B CA 1
ATOM 5399 C C . GLU B 1 146 ? 14.156 3.498 -4.875 1 58.56 146 GLU B C 1
ATOM 5401 O O . GLU B 1 146 ? 15.133 4.145 -5.254 1 58.56 146 GLU B O 1
ATOM 5406 N N . ILE B 1 147 ? 14.242 2.295 -4.281 1 60.5 147 ILE B N 1
ATOM 5407 C CA . ILE B 1 147 ? 15.523 1.956 -3.67 1 60.5 147 ILE B CA 1
ATOM 5408 C C . ILE B 1 147 ? 16.5 1.485 -4.746 1 60.5 147 ILE B C 1
ATOM 5410 O O . ILE B 1 147 ? 17.656 1.887 -4.754 1 60.5 147 ILE B O 1
ATOM 5414 N N . LEU B 1 148 ? 16.031 0.704 -5.609 1 69 148 LEU B N 1
ATOM 5415 C CA . LEU B 1 148 ? 16.891 0.228 -6.684 1 69 148 LEU B CA 1
ATOM 5416 C C . LEU B 1 148 ? 17.297 1.375 -7.598 1 69 148 LEU B C 1
ATOM 5418 O O . LEU B 1 148 ? 18.453 1.436 -8.047 1 69 148 LEU B O 1
ATOM 5422 N N . ALA B 1 149 ? 16.344 2.197 -7.82 1 68.44 149 ALA B N 1
ATOM 5423 C CA . ALA B 1 149 ? 16.656 3.357 -8.648 1 68.44 149 ALA B CA 1
ATOM 5424 C C . ALA B 1 149 ? 17.781 4.191 -8.031 1 68.44 149 ALA B C 1
ATOM 5426 O O . ALA B 1 149 ? 18.688 4.652 -8.734 1 68.44 149 ALA B O 1
ATOM 5427 N N . ALA B 1 150 ? 17.703 4.352 -6.77 1 65.88 150 ALA B N 1
ATOM 5428 C CA . ALA B 1 150 ? 18.734 5.117 -6.055 1 65.88 150 ALA B CA 1
ATOM 5429 C C . ALA B 1 150 ? 20.094 4.43 -6.145 1 65.88 150 ALA B C 1
ATOM 5431 O O . ALA B 1 150 ? 21.109 5.09 -6.332 1 65.88 150 ALA B O 1
ATOM 5432 N N . GLU B 1 151 ? 20.047 3.156 -6 1 66.69 151 GLU B N 1
ATOM 5433 C CA . GLU B 1 151 ? 21.281 2.389 -6.066 1 66.69 151 GLU B CA 1
ATOM 5434 C C . GLU B 1 151 ? 21.906 2.482 -7.453 1 66.69 151 GLU B C 1
ATOM 5436 O O . GLU B 1 151 ? 23.141 2.582 -7.578 1 66.69 151 GLU B O 1
ATOM 5441 N N . LEU B 1 152 ? 21.125 2.463 -8.375 1 68.19 152 LEU B N 1
ATOM 5442 C CA . LEU B 1 152 ? 21.609 2.555 -9.742 1 68.19 152 LEU B CA 1
ATOM 5443 C C . LEU B 1 152 ? 22.172 3.943 -10.031 1 68.19 152 LEU B C 1
ATOM 5445 O O . LEU B 1 152 ? 23.188 4.082 -10.727 1 68.19 152 LEU B O 1
ATOM 5449 N N . LYS B 1 153 ? 21.516 4.871 -9.484 1 66.44 153 LYS B N 1
ATOM 5450 C CA . LYS B 1 153 ? 22 6.238 -9.625 1 66.44 153 LYS B CA 1
ATOM 5451 C C . LYS B 1 153 ? 23.359 6.41 -8.953 1 66.44 153 LYS B C 1
ATOM 5453 O O . LYS B 1 153 ? 24.25 7.059 -9.5 1 66.44 153 LYS B O 1
ATOM 5458 N N . ASN B 1 154 ? 23.469 5.855 -7.773 1 64.69 154 ASN B N 1
ATOM 5459 C CA . ASN B 1 154 ? 24.734 5.914 -7.047 1 64.69 154 ASN B CA 1
ATOM 5460 C C . ASN B 1 154 ? 25.844 5.199 -7.809 1 64.69 154 ASN B C 1
ATOM 5462 O O . ASN B 1 154 ? 26.984 5.68 -7.844 1 64.69 154 ASN B O 1
ATOM 5466 N N . TYR B 1 155 ? 25.531 4.129 -8.273 1 63.69 155 TYR B N 1
ATOM 5467 C CA . TYR B 1 155 ? 26.5 3.387 -9.062 1 63.69 155 TYR B CA 1
ATOM 5468 C C . TYR B 1 155 ? 26.984 4.215 -10.25 1 63.69 155 TYR B C 1
ATOM 5470 O O . TYR B 1 155 ? 28.188 4.281 -10.523 1 63.69 155 TYR B O 1
ATOM 5478 N N . ALA B 1 156 ? 26.031 4.734 -10.961 1 63.31 156 ALA B N 1
ATOM 5479 C CA . ALA B 1 156 ? 26.375 5.551 -12.125 1 63.31 156 ALA B CA 1
ATOM 5480 C C . ALA B 1 156 ? 27.281 6.711 -11.734 1 63.31 156 ALA B C 1
ATOM 5482 O O . ALA B 1 156 ? 28.234 7.035 -12.453 1 63.31 156 ALA B O 1
ATOM 5483 N N . ALA B 1 157 ? 26.953 7.211 -10.656 1 60.19 157 ALA B N 1
ATOM 5484 C CA . ALA B 1 157 ? 27.75 8.336 -10.172 1 60.19 157 ALA B CA 1
ATOM 5485 C C . ALA B 1 157 ? 29.172 7.906 -9.836 1 60.19 157 ALA B C 1
ATOM 5487 O O . ALA B 1 157 ? 30.125 8.625 -10.133 1 60.19 157 ALA B O 1
ATOM 5488 N N . ASN B 1 158 ? 29.188 6.801 -9.164 1 57.22 158 ASN B N 1
ATOM 5489 C CA . ASN B 1 158 ? 30.5 6.309 -8.75 1 57.22 158 ASN B CA 1
ATOM 5490 C C . ASN B 1 158 ? 31.312 5.801 -9.93 1 57.22 158 ASN B C 1
ATOM 5492 O O . ASN B 1 158 ? 32.531 5.953 -9.961 1 57.22 158 ASN B O 1
ATOM 5496 N N . TYR B 1 159 ? 30.609 4.988 -10.648 1 55.03 159 TYR B N 1
ATOM 5497 C CA . TYR B 1 159 ? 31.297 4.395 -11.797 1 55.03 159 TYR B CA 1
ATOM 5498 C C . TYR B 1 159 ? 31.875 5.473 -12.695 1 55.03 159 TYR B C 1
ATOM 5500 O O . TYR B 1 159 ? 33 5.332 -13.188 1 55.03 159 TYR B O 1
ATOM 5508 N N . TYR B 1 160 ? 31.016 6.438 -13.055 1 51.5 160 TYR B N 1
ATOM 5509 C CA . TYR B 1 160 ? 31.5 7.426 -14.008 1 51.5 160 TYR B CA 1
ATOM 5510 C C . TYR B 1 160 ? 32.312 8.508 -13.312 1 51.5 160 TYR B C 1
ATOM 5512 O O . TYR B 1 160 ? 33.062 9.242 -13.953 1 51.5 160 TYR B O 1
ATOM 5520 N N . ALA B 1 161 ? 31.891 8.758 -12.07 1 48.88 161 ALA B N 1
ATOM 5521 C CA . ALA B 1 161 ? 32.844 9.594 -11.352 1 48.88 161 ALA B CA 1
ATOM 5522 C C . ALA B 1 161 ? 34.188 8.875 -11.172 1 48.88 161 ALA B C 1
ATOM 5524 O O . ALA B 1 161 ? 34.219 7.641 -11.148 1 48.88 161 ALA B O 1
ATOM 5525 N N . THR B 1 162 ? 35.219 9.367 -11.562 1 42.78 162 THR B N 1
ATOM 5526 C CA . THR B 1 162 ? 36.531 8.688 -11.586 1 42.78 162 THR B CA 1
ATOM 5527 C C . THR B 1 162 ? 36.562 7.562 -10.555 1 42.78 162 THR B C 1
ATOM 5529 O O . THR B 1 162 ? 36.906 6.422 -10.883 1 42.78 162 THR B O 1
ATOM 5532 N N . GLY B 1 163 ? 37.531 7.703 -9.383 1 35.97 163 GLY B N 1
ATOM 5533 C CA . GLY B 1 163 ? 38.25 6.852 -8.438 1 35.97 163 GLY B CA 1
ATOM 5534 C C . GLY B 1 163 ? 37.312 6.125 -7.477 1 35.97 163 GLY B C 1
ATOM 5535 O O . GLY B 1 163 ? 36.094 6.238 -7.578 1 35.97 163 GLY B O 1
ATOM 5536 N N . ASN B 1 164 ? 37.906 5.566 -6.242 1 38.28 164 ASN B N 1
ATOM 5537 C CA . ASN B 1 164 ? 37.594 4.727 -5.09 1 38.28 164 ASN B CA 1
ATOM 5538 C C . ASN B 1 164 ? 36.375 5.23 -4.32 1 38.28 164 ASN B C 1
ATOM 5540 O O . ASN B 1 164 ? 36.156 4.836 -3.174 1 38.28 164 ASN B O 1
ATOM 5544 N N . SER B 1 165 ? 35.812 6.531 -4.492 1 41.41 165 SER B N 1
ATOM 5545 C CA . SER B 1 165 ? 35.031 7.129 -3.412 1 41.41 165 SER B CA 1
ATOM 5546 C C . SER B 1 165 ? 33.531 6.762 -3.521 1 41.41 165 SER B C 1
ATOM 5548 O O . SER B 1 165 ? 32.969 6.812 -4.609 1 41.41 165 SER B O 1
ATOM 5550 N N . GLU B 1 166 ? 33 5.895 -2.762 1 50.66 166 GLU B N 1
ATOM 5551 C CA . GLU B 1 166 ? 31.625 5.52 -2.475 1 50.66 166 GLU B CA 1
ATOM 5552 C C . GLU B 1 166 ? 30.734 6.75 -2.346 1 50.66 166 GLU B C 1
ATOM 5554 O O . GLU B 1 166 ? 30.703 7.391 -1.293 1 50.66 166 GLU B O 1
ATOM 5559 N N . ILE B 1 167 ? 30.453 7.488 -3.439 1 53.31 167 ILE B N 1
ATOM 5560 C CA . ILE B 1 167 ? 29.625 8.68 -3.379 1 53.31 167 ILE B CA 1
ATOM 5561 C C . ILE B 1 167 ? 28.156 8.281 -3.221 1 53.31 167 ILE B C 1
ATOM 5563 O O . ILE B 1 167 ? 27.625 7.512 -4.023 1 53.31 167 ILE B O 1
ATOM 5567 N N . ASP B 1 168 ? 27.609 8.359 -2.111 1 59.91 168 ASP B N 1
ATOM 5568 C CA . ASP B 1 168 ? 26.188 8.273 -1.828 1 59.91 168 ASP B CA 1
ATOM 5569 C C . ASP B 1 168 ? 25.469 9.555 -2.238 1 59.91 168 ASP B C 1
ATOM 5571 O O . ASP B 1 168 ? 25.375 10.5 -1.455 1 59.91 168 ASP B O 1
ATOM 5575 N N . LEU B 1 169 ? 25.109 9.602 -3.531 1 64.06 169 LEU B N 1
ATOM 5576 C CA . LEU B 1 169 ? 24.484 10.82 -4.051 1 64.06 169 LEU B CA 1
ATOM 5577 C C . LEU B 1 169 ? 23.172 11.117 -3.332 1 64.06 169 LEU B C 1
ATOM 5579 O O . LEU B 1 169 ? 22.891 12.273 -3.002 1 64.06 169 LEU B O 1
ATOM 5583 N N . GLU B 1 170 ? 22.391 10.117 -3.17 1 62.19 170 GLU B N 1
ATOM 5584 C CA . GLU B 1 170 ? 21.109 10.352 -2.51 1 62.19 170 GLU B CA 1
ATOM 5585 C C . GLU B 1 170 ? 21.297 10.844 -1.08 1 62.19 170 GLU B C 1
ATOM 5587 O O . GLU B 1 170 ? 20.578 11.742 -0.624 1 62.19 170 GLU B O 1
ATOM 5592 N N . GLY B 1 171 ? 22.219 10.203 -0.568 1 65.38 171 GLY B N 1
ATOM 5593 C CA . GLY B 1 171 ? 22.516 10.672 0.773 1 65.38 171 GLY B CA 1
ATOM 5594 C C . GLY B 1 171 ? 23.047 12.102 0.801 1 65.38 171 GLY B C 1
ATOM 5595 O O . GLY B 1 171 ? 22.656 12.891 1.663 1 65.38 171 GLY B O 1
ATOM 5596 N N . ALA B 1 172 ? 23.891 12.367 -0.159 1 70.88 172 ALA B N 1
ATOM 5597 C CA . ALA B 1 172 ? 24.438 13.719 -0.242 1 70.88 172 ALA B CA 1
ATOM 5598 C C . ALA B 1 172 ? 23.344 14.742 -0.522 1 70.88 172 ALA B C 1
ATOM 5600 O O . ALA B 1 172 ? 23.312 15.812 0.083 1 70.88 172 ALA B O 1
ATOM 5601 N N . LEU B 1 173 ? 22.422 14.336 -1.328 1 73.5 173 LEU B N 1
ATOM 5602 C CA . LEU B 1 173 ? 21.328 15.258 -1.653 1 73.5 173 LEU B CA 1
ATOM 5603 C C . LEU B 1 173 ? 20.375 15.414 -0.472 1 73.5 173 LEU B C 1
ATOM 5605 O O . LEU B 1 173 ? 19.891 16.516 -0.21 1 73.5 173 LEU B O 1
ATOM 5609 N N . ALA B 1 174 ? 20.203 14.312 0.137 1 71.25 174 ALA B N 1
ATOM 5610 C CA . ALA B 1 174 ? 19.359 14.391 1.323 1 71.25 174 ALA B CA 1
ATOM 5611 C C . ALA B 1 174 ? 19.984 15.281 2.393 1 71.25 174 ALA B C 1
ATOM 5613 O O . ALA B 1 174 ? 19.297 16.078 3.033 1 71.25 174 ALA B O 1
ATOM 5614 N N . LEU B 1 175 ? 21.25 15.188 2.549 1 74.44 175 LEU B N 1
ATOM 5615 C CA . LEU B 1 175 ? 21.969 16.031 3.502 1 74.44 175 LEU B CA 1
ATOM 5616 C C . LEU B 1 175 ? 21.891 17.5 3.102 1 74.44 175 LEU B C 1
ATOM 5618 O O . LEU B 1 175 ? 21.703 18.375 3.955 1 74.44 175 LEU B O 1
ATOM 5622 N N . LEU B 1 176 ? 22.016 17.688 1.884 1 77.81 176 LEU B N 1
ATOM 5623 C CA . LEU B 1 176 ? 21.969 19.062 1.403 1 77.81 176 LEU B CA 1
ATOM 5624 C C . LEU B 1 176 ? 20.562 19.625 1.525 1 77.81 176 LEU B C 1
ATOM 5626 O O . LEU B 1 176 ? 20.375 20.797 1.857 1 77.81 176 LEU B O 1
ATOM 5630 N N . LYS B 1 177 ? 19.641 18.781 1.334 1 80.88 177 LYS B N 1
ATOM 5631 C CA . LYS B 1 177 ? 18.25 19.219 1.49 1 80.88 177 LYS B CA 1
ATOM 5632 C C . LYS B 1 177 ? 17.938 19.531 2.949 1 80.88 177 LYS B C 1
ATOM 5634 O O . LYS B 1 177 ? 17.25 20.516 3.244 1 80.88 177 LYS B O 1
ATOM 5639 N N . GLU B 1 178 ? 18.406 18.734 3.756 1 80.62 178 GLU B N 1
ATOM 5640 C CA . GLU B 1 178 ? 18.234 19 5.184 1 80.62 178 GLU B CA 1
ATOM 5641 C C . GLU B 1 178 ? 18.938 20.281 5.602 1 80.62 178 GLU B C 1
ATOM 5643 O O . GLU B 1 178 ? 18.391 21.062 6.379 1 80.62 178 GLU B O 1
ATOM 5648 N N . ARG B 1 179 ? 20.078 20.438 5.102 1 82.12 179 ARG B N 1
ATOM 5649 C CA . ARG B 1 179 ? 20.812 21.656 5.391 1 82.12 179 ARG B CA 1
ATOM 5650 C C . ARG B 1 179 ? 20.078 22.875 4.852 1 82.12 179 ARG B C 1
ATOM 5652 O O . ARG B 1 179 ? 20.047 23.922 5.5 1 82.12 179 ARG B O 1
ATOM 5659 N N . LYS B 1 180 ? 19.562 22.75 3.75 1 85.56 180 LYS B N 1
ATOM 5660 C CA . LYS B 1 180 ? 18.781 23.844 3.172 1 85.56 180 LYS B CA 1
ATOM 5661 C C . LYS B 1 180 ? 17.578 24.172 4.031 1 85.56 180 LYS B C 1
ATOM 5663 O O . LYS B 1 180 ? 17.281 25.344 4.285 1 85.56 180 LYS B O 1
ATOM 5668 N N . LYS B 1 181 ? 16.969 23.203 4.492 1 83.88 181 LYS B N 1
ATOM 5669 C CA . LYS B 1 181 ? 15.805 23.391 5.352 1 83.88 181 LYS B CA 1
ATOM 5670 C C . LYS B 1 181 ? 16.203 24.078 6.656 1 83.88 181 LYS B C 1
ATOM 5672 O O . LYS B 1 181 ? 15.484 24.953 7.145 1 83.88 181 LYS B O 1
ATOM 5677 N N . GLU B 1 182 ? 17.266 23.641 7.125 1 82.69 182 GLU B N 1
ATOM 5678 C CA . GLU B 1 182 ? 17.766 24.266 8.352 1 82.69 182 GLU B CA 1
ATOM 5679 C C . GLU B 1 182 ? 18.094 25.734 8.125 1 82.69 182 GLU B C 1
ATOM 5681 O O . GLU B 1 182 ? 17.781 26.594 8.961 1 82.69 182 GLU B O 1
ATOM 5686 N N . LEU B 1 183 ? 18.75 25.953 7.07 1 83.44 183 LEU B N 1
ATOM 5687 C CA . LEU B 1 183 ? 19.109 27.328 6.754 1 83.44 183 LEU B CA 1
ATOM 5688 C C . LEU B 1 183 ? 17.875 28.188 6.508 1 83.44 183 LEU B C 1
ATOM 5690 O O . LEU B 1 183 ? 17.828 29.359 6.914 1 83.44 183 LEU B O 1
ATOM 5694 N N . GLU B 1 184 ? 16.938 27.625 5.969 1 86.5 184 GLU B N 1
ATOM 5695 C CA . GLU B 1 184 ? 15.703 28.344 5.715 1 86.5 184 GLU B CA 1
ATOM 5696 C C . GLU B 1 184 ? 14.938 28.625 7.012 1 86.5 184 GLU B C 1
ATOM 5698 O O . GLU B 1 184 ? 14.367 29.70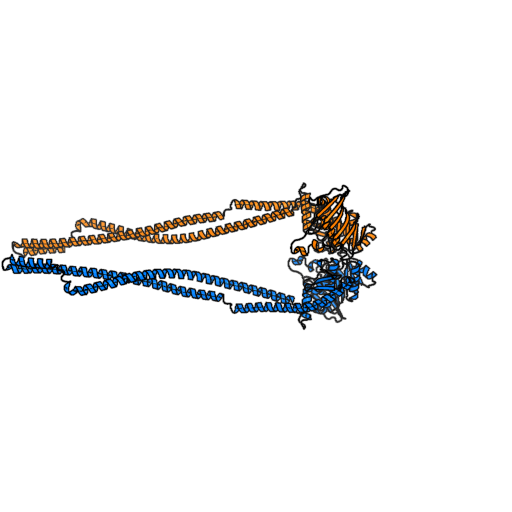3 7.191 1 86.5 184 GLU B O 1
ATOM 5703 N N . LYS B 1 185 ? 14.961 27.703 7.797 1 83.56 185 LYS B N 1
ATOM 5704 C CA . LYS B 1 185 ? 14.328 27.891 9.102 1 83.56 185 LYS B CA 1
ATOM 5705 C C . LYS B 1 185 ? 15.031 28.984 9.898 1 83.56 185 LYS B C 1
ATOM 5707 O O . LYS B 1 185 ? 14.383 29.844 10.484 1 83.56 185 LYS B O 1
ATOM 5712 N N . GLU B 1 186 ? 16.297 28.875 9.938 1 80.94 186 GLU B N 1
ATOM 5713 C CA . GLU B 1 186 ? 17.078 29.891 10.625 1 80.94 186 GLU B CA 1
ATOM 5714 C C . GLU B 1 186 ? 16.797 31.281 10.039 1 80.94 186 GLU B C 1
ATOM 5716 O O . GLU B 1 186 ? 16.672 32.25 10.773 1 80.94 186 GLU B O 1
ATOM 5721 N N . GLU B 1 187 ? 16.719 31.281 8.773 1 81.75 187 GLU B N 1
ATOM 5722 C CA . GLU B 1 187 ? 16.438 32.531 8.094 1 81.75 187 GLU B CA 1
ATOM 5723 C C . GLU B 1 187 ? 15.055 33.062 8.438 1 81.75 187 GLU B C 1
ATOM 5725 O O . GLU B 1 187 ? 14.883 34.281 8.68 1 81.75 187 GLU B O 1
ATOM 5730 N N . ARG B 1 188 ? 14.195 32.281 8.5 1 81.12 188 ARG B N 1
ATOM 5731 C CA . ARG B 1 188 ? 12.836 32.688 8.828 1 81.12 188 ARG B CA 1
ATOM 5732 C C . ARG B 1 188 ? 12.742 33.188 10.266 1 81.12 188 ARG B C 1
ATOM 5734 O O . ARG B 1 188 ? 12.086 34.188 10.539 1 81.12 188 ARG B O 1
ATOM 5741 N N . GLU B 1 189 ? 13.328 32.5 11.094 1 82.06 189 GLU B N 1
ATOM 5742 C CA . GLU B 1 189 ? 13.328 32.875 12.492 1 82.06 189 GLU B CA 1
ATOM 5743 C C . GLU B 1 189 ? 14 34.25 12.68 1 82.06 189 GLU B C 1
ATOM 5745 O O . GLU B 1 189 ? 13.484 35.094 13.406 1 82.06 189 GLU B O 1
ATOM 5750 N N . LYS B 1 190 ? 15.078 34.406 12.078 1 81.31 190 LYS B N 1
ATOM 5751 C CA . LYS B 1 190 ? 15.789 35.656 12.195 1 81.31 190 LYS B CA 1
ATOM 5752 C C . LYS B 1 190 ? 15.008 36.781 11.539 1 81.31 190 LYS B C 1
ATOM 5754 O O . LYS B 1 190 ? 14.977 37.906 12.055 1 81.31 190 LYS B O 1
ATOM 5759 N N . ARG B 1 191 ? 14.398 36.5 10.5 1 80.25 191 ARG B N 1
ATOM 5760 C CA . ARG B 1 191 ? 13.586 37.5 9.82 1 80.25 191 ARG B CA 1
ATOM 5761 C C . ARG B 1 191 ? 12.375 37.875 10.664 1 80.25 191 ARG B C 1
ATOM 5763 O O . ARG B 1 191 ? 11.984 39.031 10.695 1 80.25 191 ARG B O 1
ATOM 5770 N N . GLN B 1 192 ? 11.891 36.938 11.273 1 81.81 192 GLN B N 1
ATOM 5771 C CA . GLN B 1 192 ? 10.766 37.25 12.148 1 81.81 192 GLN B CA 1
ATOM 5772 C C . GLN B 1 192 ? 11.195 38.094 13.336 1 81.81 192 GLN B C 1
ATOM 5774 O O . GLN B 1 192 ? 10.492 39.031 13.719 1 81.81 192 GLN B O 1
ATOM 5779 N N . LEU B 1 193 ? 12.273 37.719 13.836 1 78.94 193 LEU B N 1
ATOM 5780 C CA . LEU B 1 193 ? 12.805 38.531 14.945 1 78.94 193 LEU B CA 1
ATOM 5781 C C . LEU B 1 193 ? 13.07 39.969 14.516 1 78.94 193 LEU B C 1
ATOM 5783 O O . LEU B 1 193 ? 12.75 40.906 15.242 1 78.94 193 LEU B O 1
ATOM 5787 N N . ILE B 1 194 ? 13.625 40.094 13.367 1 80 194 ILE B N 1
ATOM 5788 C CA . ILE B 1 194 ? 13.93 41.406 12.852 1 80 194 ILE B CA 1
ATOM 5789 C C . ILE B 1 194 ? 12.633 42.156 12.562 1 80 194 ILE B C 1
ATOM 5791 O O . ILE B 1 194 ? 12.523 43.344 12.844 1 80 194 ILE B O 1
ATOM 5795 N N . SER B 1 195 ? 11.719 41.5 12.133 1 81.06 195 SER B N 1
ATOM 5796 C CA . SER B 1 195 ? 10.438 42.125 11.836 1 81.06 195 SER B CA 1
ATOM 5797 C C . SER B 1 195 ? 9.727 42.562 13.109 1 81.06 195 SER B C 1
ATOM 5799 O O . SER B 1 195 ? 9.133 43.625 13.156 1 81.06 195 SER B O 1
ATOM 5801 N N . GLU B 1 196 ? 9.891 41.75 14.023 1 78.75 196 GLU B N 1
ATOM 5802 C CA . GLU B 1 196 ? 9.297 42.125 15.305 1 78.75 196 GLU B CA 1
ATOM 5803 C C . GLU B 1 196 ? 9.984 43.344 15.906 1 78.75 196 GLU B C 1
ATOM 5805 O O . GLU B 1 196 ? 9.32 44.25 16.422 1 78.75 196 GLU B O 1
ATOM 5810 N N . LYS B 1 197 ? 11.227 43.312 15.844 1 79.56 197 LYS B N 1
ATOM 5811 C CA . LYS B 1 197 ? 11.977 44.438 16.359 1 79.56 197 LYS B CA 1
ATOM 5812 C C . LYS B 1 197 ? 11.664 45.719 15.562 1 79.56 197 LYS B C 1
ATOM 5814 O O . LYS B 1 197 ? 11.531 46.781 16.125 1 79.56 197 LYS B O 1
ATOM 5819 N N . LYS B 1 198 ? 11.484 45.531 14.359 1 80.25 198 LYS B N 1
ATOM 5820 C CA . LYS B 1 198 ? 11.141 46.656 13.492 1 80.25 198 LYS B CA 1
ATOM 5821 C C . LYS B 1 198 ? 9.742 47.188 13.812 1 80.25 198 LYS B C 1
ATOM 5823 O O . LYS B 1 198 ? 9.539 48.406 13.906 1 80.25 198 LYS B O 1
ATOM 5828 N N . GLU B 1 199 ? 8.93 46.312 13.984 1 78.25 199 GLU B N 1
ATOM 5829 C CA . GLU B 1 199 ? 7.566 46.719 14.305 1 78.25 199 GLU B CA 1
ATOM 5830 C C . GLU B 1 199 ? 7.512 47.469 15.641 1 78.25 199 GLU B C 1
ATOM 5832 O O . GLU B 1 199 ? 6.793 48.469 15.781 1 78.25 199 GLU B O 1
ATOM 5837 N N . ARG B 1 200 ? 8.234 46.969 16.484 1 76.88 200 ARG B N 1
ATOM 5838 C CA . ARG B 1 200 ? 8.297 47.656 17.766 1 76.88 200 ARG B CA 1
ATOM 5839 C C . ARG B 1 200 ? 8.875 49.031 17.625 1 76.88 200 ARG B C 1
ATOM 5841 O O . ARG B 1 200 ? 8.367 50 18.219 1 76.88 200 ARG B O 1
ATOM 5848 N N . ALA B 1 201 ? 9.93 49.094 16.891 1 77.69 201 ALA B N 1
ATOM 5849 C CA . ALA B 1 201 ? 10.562 50.406 16.688 1 77.69 201 ALA B CA 1
ATOM 5850 C C . ALA B 1 201 ? 9.641 51.344 15.922 1 77.69 201 ALA B C 1
ATOM 5852 O O . ALA B 1 201 ? 9.57 52.531 16.219 1 77.69 201 ALA B O 1
ATOM 5853 N N . GLU B 1 202 ? 8.867 50.875 15.156 1 80.69 202 GLU B N 1
ATOM 5854 C CA . GLU B 1 202 ? 7.918 51.656 14.391 1 80.69 202 GLU B CA 1
ATOM 5855 C C . GLU B 1 202 ? 6.766 52.125 15.273 1 80.69 202 GLU B C 1
ATOM 5857 O O . GLU B 1 202 ? 6.312 53.281 15.148 1 80.69 202 GLU B O 1
ATOM 5862 N N . MET B 1 203 ? 6.41 51.281 16.047 1 77.81 203 MET B N 1
ATOM 5863 C CA . MET B 1 203 ? 5.344 51.656 16.969 1 77.81 203 MET B CA 1
ATOM 5864 C C . MET B 1 203 ? 5.812 52.75 17.906 1 77.81 203 MET B C 1
ATOM 5866 O O . MET B 1 203 ? 5.082 53.719 18.156 1 77.81 203 MET B O 1
ATOM 5870 N N . GLU B 1 204 ? 6.949 52.594 18.438 1 76 204 GLU B N 1
ATOM 5871 C CA . GLU B 1 204 ? 7.512 53.625 19.297 1 76 204 GLU B CA 1
ATOM 5872 C C . GLU B 1 204 ? 7.66 54.969 18.547 1 76 204 GLU B C 1
ATOM 5874 O O . GLU B 1 204 ? 7.363 56.031 19.078 1 76 204 GLU B O 1
ATOM 5879 N N . ALA B 1 205 ? 8.086 54.844 17.328 1 79.25 205 ALA B N 1
ATOM 5880 C CA . ALA B 1 205 ? 8.242 56.031 16.516 1 79.25 205 ALA B CA 1
ATOM 5881 C C . ALA B 1 205 ? 6.891 56.688 16.234 1 79.25 205 ALA B C 1
ATOM 5883 O O . ALA B 1 205 ? 6.781 57.906 16.234 1 79.25 205 ALA B O 1
ATOM 5884 N N . SER B 1 206 ? 5.961 55.938 16.094 1 79.38 206 SER B N 1
ATOM 5885 C CA . SER B 1 206 ? 4.629 56.469 15.836 1 79.38 206 SER B CA 1
ATOM 5886 C C . SER B 1 206 ? 4.07 57.188 17.062 1 79.38 206 SER B C 1
ATOM 5888 O O . SER B 1 206 ? 3.439 58.25 16.938 1 79.38 206 SER B O 1
ATOM 5890 N N . TYR B 1 207 ? 4.352 56.656 18.188 1 76 207 TYR B N 1
ATOM 5891 C CA . TYR B 1 207 ? 3.928 57.312 19.422 1 76 207 TYR B CA 1
ATOM 5892 C C . TYR B 1 207 ? 4.625 58.656 19.609 1 76 207 TYR B C 1
ATOM 5894 O O . TYR B 1 207 ? 3.986 59.656 19.953 1 76 207 TYR B O 1
ATOM 5902 N N . VAL B 1 208 ? 5.879 58.625 19.312 1 79 208 VAL B N 1
ATOM 5903 C CA . VAL B 1 208 ? 6.645 59.844 19.469 1 79 208 VAL B CA 1
ATOM 5904 C C . VAL B 1 208 ? 6.199 60.875 18.422 1 79 208 VAL B C 1
ATOM 5906 O O . VAL B 1 208 ? 6.105 62.062 18.719 1 79 208 VAL B O 1
ATOM 5909 N N . TRP B 1 209 ? 5.805 60.375 17.344 1 83.06 209 TRP B N 1
ATOM 5910 C CA . TRP B 1 209 ? 5.305 61.25 16.297 1 83.06 209 TRP B CA 1
ATOM 5911 C C . TRP B 1 209 ? 3.99 61.906 16.703 1 83.06 209 TRP B C 1
ATOM 5913 O O . TRP B 1 209 ? 3.791 63.094 16.469 1 83.06 209 TRP B O 1
ATOM 5923 N N . ARG B 1 210 ? 3.199 61.25 17.312 1 80.25 210 ARG B N 1
ATOM 5924 C CA . ARG B 1 210 ? 1.935 61.812 17.781 1 80.25 210 ARG B CA 1
ATOM 5925 C C . ARG B 1 210 ? 2.168 62.844 18.859 1 80.25 210 ARG B C 1
ATOM 5927 O O . ARG B 1 210 ? 1.533 63.906 18.844 1 80.25 210 ARG B O 1
ATOM 5934 N N . ASP B 1 211 ? 3.102 62.5 19.75 1 77.88 211 ASP B N 1
ATOM 5935 C CA . ASP B 1 211 ? 3.453 63.469 20.781 1 77.88 211 ASP B CA 1
ATOM 5936 C C . ASP B 1 211 ? 4.051 64.75 20.172 1 77.88 211 ASP B C 1
ATOM 5938 O O . ASP B 1 211 ? 3.748 65.875 20.625 1 77.88 211 ASP B O 1
ATOM 5942 N N . LEU B 1 212 ? 4.809 64.562 19.172 1 82.12 212 LEU B N 1
ATOM 5943 C CA . LEU B 1 212 ? 5.445 65.688 18.484 1 82.12 212 LEU B CA 1
ATOM 5944 C C . LEU B 1 212 ? 4.402 66.562 17.812 1 82.12 212 LEU B C 1
ATOM 5946 O O . LEU B 1 212 ? 4.48 67.812 17.875 1 82.12 212 LEU B O 1
ATOM 5950 N N . HIS B 1 213 ? 3.48 65.938 17.297 1 82.75 213 HIS B N 1
ATOM 5951 C CA . HIS B 1 213 ? 2.451 66.75 16.594 1 82.75 213 HIS B CA 1
ATOM 5952 C C . HIS B 1 213 ? 1.553 67.438 17.594 1 82.75 213 HIS B C 1
ATOM 5954 O O . HIS B 1 213 ? 1.128 68.562 17.328 1 82.75 213 HIS B O 1
ATOM 5960 N N . GLN B 1 214 ? 1.36 66.938 18.688 1 79.88 214 GLN B N 1
ATOM 5961 C CA . GLN B 1 214 ? 0.596 67.625 19.734 1 79.88 214 GLN B CA 1
ATOM 5962 C C . GLN B 1 214 ? 1.375 68.812 20.297 1 79.88 214 GLN B C 1
ATOM 5964 O O . GLN B 1 214 ? 0.815 69.875 20.516 1 79.88 214 GLN B O 1
ATOM 5969 N N . LEU B 1 215 ? 2.621 68.562 20.438 1 80.44 215 LEU B N 1
ATOM 5970 C CA . LEU B 1 215 ? 3.463 69.625 20.953 1 80.44 215 LEU B CA 1
ATOM 5971 C C . LEU B 1 215 ? 3.617 70.75 19.938 1 80.44 215 LEU B C 1
ATOM 5973 O O . LEU B 1 215 ? 3.652 71.938 20.297 1 80.44 215 LEU B O 1
ATOM 5977 N N . GLU B 1 216 ? 3.576 70.438 18.781 1 84.06 216 GLU B N 1
ATOM 5978 C CA . GLU B 1 216 ? 3.641 71.375 17.703 1 84.06 216 GLU B CA 1
ATOM 5979 C C . GLU B 1 216 ? 2.381 72.25 17.672 1 84.06 216 GLU B C 1
ATOM 5981 O O . GLU B 1 216 ? 2.463 73.5 17.531 1 84.06 216 GLU B O 1
ATOM 5986 N N . ASN B 1 217 ? 1.33 71.625 17.938 1 81.25 217 ASN B N 1
ATOM 5987 C CA . ASN B 1 217 ? 0.069 72.375 17.969 1 81.25 217 ASN B CA 1
ATOM 5988 C C . ASN B 1 217 ? -0.013 73.25 19.203 1 81.25 217 ASN B C 1
ATOM 5990 O O . ASN B 1 217 ? -0.468 74.375 19.094 1 81.25 217 ASN B O 1
ATOM 5994 N N . GLU B 1 218 ? 0.516 72.812 20.219 1 80.31 218 GLU B N 1
ATOM 5995 C CA . GLU B 1 218 ? 0.547 73.625 21.438 1 80.31 218 GLU B CA 1
ATOM 5996 C C . GLU B 1 218 ? 1.509 74.75 21.281 1 80.31 218 GLU B C 1
ATOM 5998 O O . GLU B 1 218 ? 1.209 75.875 21.719 1 80.31 218 GLU B O 1
ATOM 6003 N N . ALA B 1 219 ? 2.59 74.5 20.703 1 80.56 219 ALA B N 1
ATOM 6004 C CA . ALA B 1 219 ? 3.57 75.562 20.484 1 80.56 219 ALA B CA 1
ATOM 6005 C C . ALA B 1 219 ? 3.021 76.625 19.531 1 80.56 219 ALA B C 1
ATOM 6007 O O . ALA B 1 219 ? 3.238 77.875 19.734 1 80.56 219 ALA B O 1
ATOM 6008 N N . GLU B 1 220 ? 2.252 76.188 18.656 1 81.94 220 GLU B N 1
ATOM 6009 C CA . GLU B 1 220 ? 1.662 77.125 17.703 1 81.94 220 GLU B CA 1
ATOM 6010 C C . GLU B 1 220 ? 0.6 78 18.391 1 81.94 220 GLU B C 1
ATOM 6012 O O . GLU B 1 220 ? 0.523 79.188 18.141 1 81.94 220 GLU B O 1
ATOM 6017 N N . GLN B 1 221 ? -0.099 77.5 19.219 1 80.81 221 GLN B N 1
ATOM 6018 C CA . GLN B 1 221 ? -1.112 78.25 19.953 1 80.81 221 GLN B CA 1
ATOM 6019 C C . GLN B 1 221 ? -0.469 79.25 20.906 1 80.81 221 GLN B C 1
ATOM 6021 O O . GLN B 1 221 ? -0.894 80.375 21 1 80.81 221 GLN B O 1
ATOM 6026 N N . LEU B 1 222 ? 0.589 78.75 21.484 1 80.69 222 LEU B N 1
ATOM 6027 C CA . LEU B 1 222 ? 1.284 79.625 22.422 1 80.69 222 LEU B CA 1
ATOM 6028 C C . LEU B 1 222 ? 2.012 80.75 21.672 1 80.69 222 LEU B C 1
ATOM 6030 O O . LEU B 1 222 ? 2.07 81.875 22.141 1 80.69 222 LEU B O 1
ATOM 6034 N N . LYS B 1 223 ? 2.42 80.5 20.547 1 82.38 223 LYS B N 1
ATOM 6035 C CA . LYS B 1 223 ? 3.051 81.5 19.703 1 82.38 223 LYS B CA 1
ATOM 6036 C C . LYS B 1 223 ? 2.043 82.562 19.266 1 82.38 223 LYS B C 1
ATOM 6038 O O . LYS B 1 223 ? 2.348 83.812 19.297 1 82.38 223 LYS B O 1
ATOM 6043 N N . ARG B 1 224 ? 0.878 82.188 19.062 1 81 224 ARG B N 1
ATOM 6044 C CA . ARG B 1 224 ? -0.177 83.125 18.688 1 81 224 ARG B CA 1
ATOM 6045 C C . ARG B 1 224 ? -0.574 84 19.875 1 81 224 ARG B C 1
ATOM 6047 O O . ARG B 1 224 ? -0.735 85.188 19.719 1 81 224 ARG B O 1
ATOM 6054 N N . SER B 1 225 ? -0.575 83.312 20.953 1 79.56 225 SER B N 1
ATOM 6055 C CA . SER B 1 225 ? -0.923 84.062 22.156 1 79.56 225 SER B CA 1
ATOM 6056 C C . SER B 1 225 ? 0.181 85.062 22.531 1 79.56 225 SER B C 1
ATOM 6058 O O . SER B 1 225 ? -0.099 86.188 22.938 1 79.56 225 SER B O 1
ATOM 6060 N N . CYS B 1 226 ? 1.412 84.625 22.359 1 78.56 226 CYS B N 1
ATOM 6061 C CA . CYS B 1 226 ? 2.547 85.5 22.641 1 78.56 226 CYS B CA 1
ATOM 6062 C C . CYS B 1 226 ? 2.582 86.688 21.672 1 78.56 226 CYS B C 1
ATOM 6064 O O . CYS B 1 226 ? 2.863 87.812 22.062 1 78.56 226 CYS B O 1
ATOM 6066 N N . GLU B 1 227 ? 2.191 86.5 20.531 1 81.31 227 GLU B N 1
ATOM 6067 C CA . GLU B 1 227 ? 2.174 87.562 19.531 1 81.31 227 GLU B CA 1
ATOM 6068 C C . GLU B 1 227 ? 1.06 88.562 19.812 1 81.31 227 GLU B C 1
ATOM 6070 O O . GLU B 1 227 ? 1.249 89.75 19.656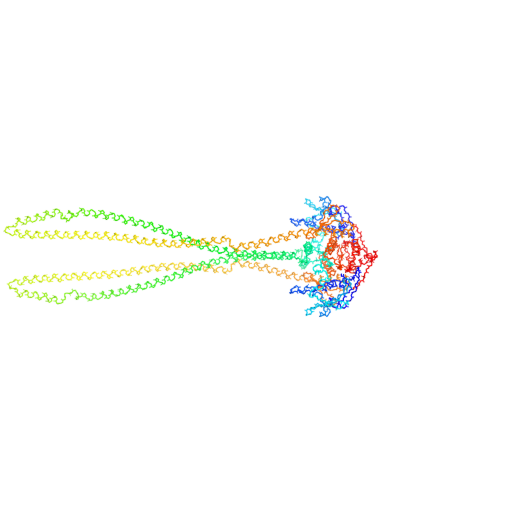 1 81.31 227 GLU B O 1
ATOM 6075 N N . GLU B 1 228 ? 0.046 88.062 20.328 1 80.69 228 GLU B N 1
ATOM 6076 C CA . GLU B 1 228 ? -1.061 89 20.672 1 80.69 228 GLU B CA 1
ATOM 6077 C C . GLU B 1 228 ? -0.702 89.875 21.875 1 80.69 228 GLU B C 1
ATOM 6079 O O . GLU B 1 228 ? -0.965 91.062 21.875 1 80.69 228 GLU B O 1
ATOM 6084 N N . LYS B 1 229 ? -0.01 89.25 22.766 1 78.31 229 LYS B N 1
ATOM 6085 C CA . LYS B 1 229 ? 0.37 90 23.953 1 78.31 229 LYS B CA 1
ATOM 6086 C C . LYS B 1 229 ? 1.516 91 23.641 1 78.31 229 LYS B C 1
ATOM 6088 O O . LYS B 1 229 ? 1.569 92.062 24.172 1 78.31 229 LYS B O 1
ATOM 6093 N N . ARG B 1 230 ? 2.289 90.625 22.703 1 77.69 230 ARG B N 1
ATOM 6094 C CA . ARG B 1 230 ? 3.355 91.5 22.234 1 77.69 230 ARG B CA 1
ATOM 6095 C C . ARG B 1 230 ? 2.787 92.688 21.516 1 77.69 230 ARG B C 1
ATOM 6097 O O . ARG B 1 230 ? 3.23 93.812 21.75 1 77.69 230 ARG B O 1
ATOM 6104 N N . ARG B 1 231 ? 1.819 92.438 20.844 1 79.31 231 ARG B N 1
ATOM 6105 C CA . ARG B 1 231 ? 1.174 93.562 20.125 1 79.31 231 ARG B CA 1
ATOM 6106 C C . ARG B 1 231 ? 0.483 94.5 21.094 1 79.31 231 ARG B C 1
ATOM 6108 O O . ARG B 1 231 ? 0.55 95.75 20.922 1 79.31 231 ARG B O 1
ATOM 6115 N N . GLU B 1 232 ? -0.036 93.938 22.078 1 77.88 232 GLU B N 1
ATOM 6116 C CA . GLU B 1 232 ? -0.684 94.812 23.094 1 77.88 232 GLU B CA 1
ATOM 6117 C C . GLU B 1 232 ? 0.339 95.625 23.859 1 77.88 232 GLU B C 1
ATOM 6119 O O . GLU B 1 232 ? 0.119 96.812 24.125 1 77.88 232 GLU B O 1
ATOM 6124 N N . TRP B 1 233 ? 1.421 95 24.125 1 76.44 233 TRP B N 1
ATOM 6125 C CA . TRP B 1 233 ? 2.488 95.625 24.859 1 76.44 233 TRP B CA 1
ATOM 6126 C C . TRP B 1 233 ? 3.135 96.75 23.984 1 76.44 233 TRP B C 1
ATOM 6128 O O . TRP B 1 233 ? 3.371 97.875 24.453 1 76.44 233 TRP B O 1
ATOM 6138 N N . GLU B 1 234 ? 3.295 96.5 22.797 1 78.06 234 GLU B N 1
ATOM 6139 C CA . GLU B 1 234 ? 3.885 97.5 21.875 1 78.06 234 GLU B CA 1
ATOM 6140 C C . GLU B 1 234 ? 2.938 98.625 21.641 1 78.06 234 GLU B C 1
ATOM 6142 O O . GLU B 1 234 ? 3.373 99.812 21.562 1 78.06 234 GLU B O 1
ATOM 6147 N N . SER B 1 235 ? 1.76 98.312 21.641 1 78.12 235 SER B N 1
ATOM 6148 C CA . SER B 1 235 ? 0.772 99.375 21.5 1 78.12 235 SER B CA 1
ATOM 6149 C C . SER B 1 235 ? 0.736 100.312 22.734 1 78.12 235 SER B C 1
ATOM 6151 O O . SER B 1 235 ? 0.643 101.5 22.625 1 78.12 235 SER B O 1
ATOM 6153 N N . TRP B 1 236 ? 0.964 99.625 23.844 1 75 236 TRP B N 1
ATOM 6154 C CA . TRP B 1 236 ? 1.016 100.375 25.078 1 75 236 TRP B CA 1
ATOM 6155 C C . TRP B 1 236 ? 2.275 101.25 25.141 1 75 236 TRP B C 1
ATOM 6157 O O . TRP B 1 236 ? 2.221 102.438 25.516 1 75 236 TRP B O 1
ATOM 6167 N N . VAL B 1 237 ? 3.385 100.75 24.672 1 74.12 237 VAL B N 1
ATOM 6168 C CA . VAL B 1 237 ? 4.652 101.5 24.688 1 74.12 237 VAL B CA 1
ATOM 6169 C C . VAL B 1 237 ? 4.586 102.688 23.734 1 74.12 237 VAL B C 1
ATOM 6171 O O . VAL B 1 237 ? 5.039 103.75 24.062 1 74.12 237 VAL B O 1
ATOM 6174 N N . ASN B 1 238 ? 3.945 102.5 22.719 1 75.94 238 ASN B N 1
ATOM 6175 C CA . ASN B 1 238 ? 3.809 103.562 21.75 1 75.94 238 ASN B CA 1
ATOM 6176 C C . ASN B 1 238 ? 2.854 104.625 22.25 1 75.94 238 ASN B C 1
ATOM 6178 O O . ASN B 1 238 ? 3.109 105.812 22.062 1 75.94 238 ASN B O 1
ATOM 6182 N N . GLU B 1 239 ? 1.86 104.25 22.938 1 74.62 239 GLU B N 1
ATOM 6183 C CA . GLU B 1 239 ? 0.92 105.188 23.516 1 74.62 239 GLU B CA 1
ATOM 6184 C C . GLU B 1 239 ? 1.542 105.938 24.688 1 74.62 239 GLU B C 1
ATOM 6186 O O . GLU B 1 239 ? 1.31 107.125 24.859 1 74.62 239 GLU B O 1
ATOM 6191 N N . ASP B 1 240 ? 2.412 105.25 25.391 1 72.56 240 ASP B N 1
ATOM 6192 C CA . ASP B 1 240 ? 3.111 105.938 26.5 1 72.56 240 ASP B CA 1
ATOM 6193 C C . ASP B 1 240 ? 4.172 106.875 26 1 72.56 240 ASP B C 1
ATOM 6195 O O . ASP B 1 240 ? 4.344 107.938 26.562 1 72.56 240 ASP B O 1
ATOM 6199 N N . LYS B 1 241 ? 4.746 106.625 24.953 1 73.12 241 LYS B N 1
ATOM 6200 C CA . LYS B 1 241 ? 5.715 107.562 24.344 1 73.12 241 LYS B CA 1
ATOM 6201 C C . LYS B 1 241 ? 5.035 108.812 23.781 1 73.12 241 LYS B C 1
ATOM 6203 O O . LYS B 1 241 ? 5.535 109.875 23.953 1 73.12 241 LYS B O 1
ATOM 6208 N N . LYS B 1 242 ? 3.936 108.625 23.25 1 73.25 242 LYS B N 1
ATOM 6209 C CA . LYS B 1 242 ? 3.184 109.75 22.734 1 73.25 242 LYS B CA 1
ATOM 6210 C C . LYS B 1 242 ? 2.668 110.625 23.859 1 73.25 242 LYS B C 1
ATOM 6212 O O . LYS B 1 242 ? 2.719 111.875 23.766 1 73.25 242 LYS B O 1
ATOM 6217 N N . ARG B 1 243 ? 2.334 109.875 24.891 1 70.56 243 ARG B N 1
ATOM 6218 C CA . ARG B 1 243 ? 1.85 110.625 26.047 1 70.56 243 ARG B CA 1
ATOM 6219 C C . ARG B 1 243 ? 2.979 111.438 26.703 1 70.56 243 ARG B C 1
ATOM 6221 O O . ARG B 1 243 ? 2.803 112.562 27.062 1 70.56 243 ARG B O 1
ATOM 6228 N N . LYS B 1 244 ? 4.168 110.875 26.828 1 71 244 LYS B N 1
ATOM 6229 C CA . LYS B 1 244 ? 5.32 111.562 27.406 1 71 244 LYS B CA 1
ATOM 6230 C C . LYS B 1 244 ? 5.777 112.75 26.531 1 71 244 LYS B C 1
ATOM 6232 O O . LYS B 1 244 ? 6.113 113.812 27.047 1 71 244 LYS B O 1
ATOM 6237 N N . LYS B 1 245 ? 5.707 112.5 25.344 1 69.44 245 LYS B N 1
ATOM 6238 C CA . LYS B 1 245 ? 6.078 113.625 24.422 1 69.44 245 LYS B CA 1
ATOM 6239 C C . LYS B 1 245 ? 5.066 114.75 24.484 1 69.44 245 LYS B C 1
ATOM 6241 O O . LYS B 1 245 ? 5.449 115.938 24.469 1 69.44 245 LYS B O 1
ATOM 6246 N N . ARG B 1 246 ? 3.85 114.375 24.688 1 64.56 246 ARG B N 1
ATOM 6247 C CA . ARG B 1 246 ? 2.818 115.438 24.812 1 64.56 246 ARG B CA 1
ATOM 6248 C C . ARG B 1 246 ? 2.949 116.188 26.141 1 64.56 246 ARG B C 1
ATOM 6250 O O . ARG B 1 246 ? 2.775 117.375 26.203 1 64.56 246 ARG B O 1
ATOM 6257 N N . GLU B 1 247 ? 3.357 115.438 27.109 1 66.19 247 GLU B N 1
ATOM 6258 C CA . GLU B 1 247 ? 3.547 116.062 28.406 1 66.19 247 GLU B CA 1
ATOM 6259 C C . GLU B 1 247 ? 4.816 116.875 28.453 1 66.19 247 GLU B C 1
ATOM 6261 O O . GLU B 1 247 ? 4.844 118 29.062 1 66.19 247 GLU B O 1
ATOM 6266 N N . GLU B 1 248 ? 5.887 116.5 27.906 1 63.28 248 GLU B N 1
ATOM 6267 C CA . GLU B 1 248 ? 7.105 117.25 27.812 1 63.28 248 GLU B CA 1
ATOM 6268 C C . GLU B 1 248 ? 6.883 118.5 26.969 1 63.28 248 GLU B C 1
ATOM 6270 O O . GLU B 1 248 ? 7.395 119.625 27.297 1 63.28 248 GLU B O 1
ATOM 6275 N N . ALA B 1 249 ? 6.145 118.438 26.047 1 60.16 249 ALA B N 1
ATOM 6276 C CA . ALA B 1 249 ? 5.793 119.625 25.234 1 60.16 249 ALA B CA 1
ATOM 6277 C C . ALA B 1 249 ? 4.848 120.562 26 1 60.16 249 ALA B C 1
ATOM 6279 O O . ALA B 1 249 ? 4.949 121.75 25.891 1 60.16 249 ALA B O 1
ATOM 6280 N N . ALA B 1 250 ? 4.027 120 26.844 1 55.53 250 ALA B N 1
ATOM 6281 C CA . ALA B 1 250 ? 3.076 120.75 27.625 1 55.53 250 ALA B CA 1
ATOM 6282 C C . ALA B 1 250 ? 3.727 121.312 28.891 1 55.53 250 ALA B C 1
ATOM 6284 O O . ALA B 1 250 ? 3.158 122.188 29.578 1 55.53 250 ALA B O 1
ATOM 6285 N N . GLY B 1 251 ? 4.777 120.875 29.406 1 51.31 251 GLY B N 1
ATOM 6286 C CA . GLY B 1 251 ? 5.449 121.312 30.609 1 51.31 251 GLY B CA 1
ATOM 6287 C C . GLY B 1 251 ? 5.727 122.812 30.609 1 51.31 251 GLY B C 1
ATOM 6288 O O . GLY B 1 251 ? 5.91 123.438 31.672 1 51.31 251 GLY B O 1
ATOM 6289 N N . TYR B 1 252 ? 6.109 123.438 29.516 1 46.91 252 TYR B N 1
ATOM 6290 C CA . TYR B 1 252 ? 6.328 124.875 29.703 1 46.91 252 TYR B CA 1
ATOM 6291 C C . TYR B 1 252 ? 5.062 125.562 30.203 1 46.91 252 TYR B C 1
ATOM 6293 O O . TYR B 1 252 ? 5.125 126.438 31.062 1 46.91 252 TYR B O 1
ATOM 6301 N N . PHE B 1 253 ? 3.871 125.562 29.578 1 45 253 PHE B N 1
ATOM 6302 C CA . PHE B 1 253 ? 2.688 126.375 29.859 1 45 253 PHE B CA 1
ATOM 6303 C C . PHE B 1 253 ? 1.74 125.625 30.797 1 45 253 PHE B C 1
ATOM 6305 O O . PHE B 1 253 ? 0.791 126.25 31.312 1 45 253 PHE B O 1
ATOM 6312 N N . ALA B 1 254 ? 1.767 124.438 30.906 1 47.25 254 ALA B N 1
ATOM 6313 C CA . ALA B 1 254 ? 0.637 123.625 31.391 1 47.25 254 ALA B CA 1
ATOM 6314 C C . ALA B 1 254 ? 0.579 123.625 32.906 1 47.25 254 ALA B C 1
ATOM 6316 O O . ALA B 1 254 ? -0.298 123 33.5 1 47.25 254 ALA B O 1
ATOM 6317 N N . GLY B 1 255 ? 1.613 124 33.656 1 46.97 255 GLY B N 1
ATOM 6318 C CA . GLY B 1 255 ? 1.471 124.062 35.094 1 46.97 255 GLY B CA 1
ATOM 6319 C C . GLY B 1 255 ? 0.344 125 35.531 1 46.97 255 GLY B C 1
ATOM 6320 O O . GLY B 1 255 ? 0.03 125.062 36.75 1 46.97 255 GLY B O 1
ATOM 6321 N N . TRP B 1 256 ? 0.057 126.125 34.844 1 47.53 256 TRP B N 1
ATOM 6322 C CA . TRP B 1 256 ? -0.862 127.125 35.344 1 47.53 256 TRP B CA 1
ATOM 6323 C C . TRP B 1 256 ? -2.312 126.688 35.156 1 47.53 256 TRP B C 1
ATOM 6325 O O . TRP B 1 256 ? -2.861 126.75 34.062 1 47.53 256 TRP B O 1
ATOM 6335 N N . ARG B 1 257 ? -2.713 125.625 35.688 1 53.59 257 ARG B N 1
ATOM 6336 C CA . ARG B 1 257 ? -4.094 125.188 35.531 1 53.59 257 ARG B CA 1
ATOM 6337 C C . ARG B 1 257 ? -5.055 126.188 36.188 1 53.59 257 ARG B C 1
ATOM 6339 O O . ARG B 1 257 ? -6.207 125.875 36.469 1 53.59 257 ARG B O 1
ATOM 6346 N N . ILE B 1 258 ? -4.648 127.312 36.75 1 53.06 258 ILE B N 1
ATOM 6347 C CA . ILE B 1 258 ? -5.738 128.125 37.219 1 53.06 258 ILE B CA 1
ATOM 6348 C C . ILE B 1 258 ? -6.605 128.625 36.062 1 53.06 258 ILE B C 1
ATOM 6350 O O . ILE B 1 258 ? -6.098 129.125 35.062 1 53.06 258 ILE B O 1
ATOM 6354 N N . HIS B 1 259 ? -7.758 128 35.812 1 56.5 259 HIS B N 1
ATOM 6355 C CA . HIS B 1 259 ? -8.68 128.5 34.812 1 56.5 259 HIS B CA 1
ATOM 6356 C C . HIS B 1 259 ? -8.648 130 34.812 1 56.5 259 HIS B C 1
ATOM 6358 O O . HIS B 1 259 ? -8.609 130.625 35.875 1 56.5 259 HIS B O 1
ATOM 6364 N N . PRO B 1 260 ? -8.273 130.625 33.75 1 60.41 260 PRO B N 1
ATOM 6365 C CA . PRO B 1 260 ? -8.203 132.125 33.688 1 60.41 260 PRO B CA 1
ATOM 6366 C C . PRO B 1 260 ? -9.375 132.875 34.375 1 60.41 260 PRO B C 1
ATOM 6368 O O . PRO B 1 260 ? -9.211 133.875 34.938 1 60.41 260 PRO B O 1
ATOM 6371 N N . LEU B 1 261 ? -10.516 132.125 34.375 1 61.28 261 LEU B N 1
ATOM 6372 C CA . LEU B 1 261 ? -11.664 132.75 35.031 1 61.28 261 LEU B CA 1
ATOM 6373 C C . LEU B 1 261 ? -11.484 132.875 36.562 1 61.28 261 LEU B C 1
ATOM 6375 O O . LEU B 1 261 ? -11.898 133.75 37.219 1 61.28 261 LEU B O 1
ATOM 6379 N N . GLU B 1 262 ? -10.773 131.875 37.062 1 62.78 262 GLU B N 1
ATOM 6380 C CA . GLU B 1 262 ? -10.555 131.875 38.5 1 62.78 262 GLU B CA 1
ATOM 6381 C C . GLU B 1 262 ? -9.461 132.875 38.906 1 62.78 262 GLU B C 1
ATOM 6383 O O . GLU B 1 262 ? -9.555 133.5 39.938 1 62.78 262 GLU B O 1
ATOM 6388 N N . ALA B 1 263 ? -8.516 133.125 38 1 65.5 263 ALA B N 1
ATOM 6389 C CA . ALA B 1 263 ? -7.496 134.125 38.219 1 65.5 263 ALA B CA 1
ATOM 6390 C C . ALA B 1 263 ? -8.102 135.5 38.125 1 65.5 263 ALA B C 1
ATOM 6392 O O . ALA B 1 263 ? -7.766 136.375 38.906 1 65.5 263 ALA B O 1
ATOM 6393 N N . VAL B 1 264 ? -9.086 135.625 37.188 1 69.12 264 VAL B N 1
ATOM 6394 C CA . VAL B 1 264 ? -9.773 136.875 37.062 1 69.12 264 VAL B CA 1
ATOM 6395 C C . VAL B 1 264 ? -10.672 137.125 38.281 1 69.12 264 VAL B C 1
ATOM 6397 O O . VAL B 1 264 ? -10.727 138.25 38.781 1 69.12 264 VAL B O 1
ATOM 6400 N N . SER B 1 265 ? -11.32 136.125 38.719 1 67.31 265 SER B N 1
ATOM 6401 C CA . SER B 1 265 ? -12.203 136.25 39.844 1 67.31 265 SER B CA 1
ATOM 6402 C C . SER B 1 265 ? -11.414 136.5 41.125 1 67.31 265 SER B C 1
ATOM 6404 O O . SER B 1 265 ? -11.844 137.25 42 1 67.31 265 SER B O 1
ATOM 6406 N N . MET B 1 266 ? -10.172 136 41.281 1 69 266 MET B N 1
ATOM 6407 C CA . MET B 1 266 ? -9.305 136.25 42.438 1 69 266 MET B CA 1
ATOM 6408 C C . MET B 1 266 ? -8.703 137.625 42.375 1 69 266 MET B C 1
ATOM 6410 O O . MET B 1 266 ? -8.609 138.375 43.406 1 69 266 MET B O 1
ATOM 6414 N N . LEU B 1 267 ? -8.359 138 41.125 1 70.88 267 LEU B N 1
ATOM 6415 C CA . LEU B 1 267 ? -7.918 139.5 40.969 1 70.88 267 LEU B CA 1
ATOM 6416 C C . LEU B 1 267 ? -9.078 140.375 41.156 1 70.88 267 LEU B C 1
ATOM 6418 O O . LEU B 1 267 ? -8.898 141.5 41.781 1 70.88 267 LEU B O 1
ATOM 6422 N N . GLY B 1 268 ? -10.336 140.125 40.719 1 69.44 268 GLY B N 1
ATOM 6423 C CA . GLY B 1 268 ? -11.508 140.875 40.969 1 69.44 268 GLY B CA 1
ATOM 6424 C C . GLY B 1 268 ? -11.852 141 42.438 1 69.44 268 GLY B C 1
ATOM 6425 O O . GLY B 1 268 ? -12.18 142 42.969 1 69.44 268 GLY B O 1
ATOM 6426 N N . ALA B 1 269 ? -11.695 140 43.188 1 68 269 ALA B N 1
ATOM 6427 C CA . ALA B 1 269 ? -11.984 140 44.625 1 68 269 ALA B CA 1
ATOM 6428 C C . ALA B 1 269 ? -10.922 140.75 45.375 1 68 269 ALA B C 1
ATOM 6430 O O . ALA B 1 269 ? -11.234 141.375 46.344 1 68 269 ALA B O 1
ATOM 6431 N N . PHE B 1 270 ? -9.68 140.625 44.906 1 67.06 270 PHE B N 1
ATOM 6432 C CA . PHE B 1 270 ? -8.609 141.5 45.438 1 67.06 270 PHE B CA 1
ATOM 6433 C C . PHE B 1 270 ? -8.906 143 45.188 1 67.06 270 PHE B C 1
ATOM 6435 O O . PHE B 1 270 ? -8.805 143.75 46.094 1 67.06 270 PHE B O 1
ATOM 6442 N N . PHE B 1 271 ? -9.336 143.25 43.938 1 70.44 271 PHE B N 1
ATOM 6443 C CA . PHE B 1 271 ? -9.625 144.75 43.625 1 70.44 271 PHE B CA 1
ATOM 6444 C C . PHE B 1 271 ? -10.906 145.125 44.281 1 70.44 271 PHE B C 1
ATOM 6446 O O . PHE B 1 271 ? -10.984 146.25 44.781 1 70.44 271 PHE B O 1
ATOM 6453 N N . VAL B 1 272 ? -11.93 144.375 44.375 1 68.88 272 VAL B N 1
ATOM 6454 C CA . VAL B 1 272 ? -13.164 144.875 45.031 1 68.88 272 VAL B CA 1
ATOM 6455 C C . VAL B 1 272 ? -12.93 145 46.531 1 68.88 272 VAL B C 1
ATOM 6457 O O . VAL B 1 272 ? -13.391 146 47.156 1 68.88 272 VAL B O 1
ATOM 6460 N N . THR B 1 273 ? -12.133 144.125 47.125 1 64.75 273 THR B N 1
ATOM 6461 C CA . THR B 1 273 ? -11.867 144.375 48.562 1 64.75 273 THR B CA 1
ATOM 6462 C C . THR B 1 273 ? -10.914 145.5 48.812 1 64.75 273 THR B C 1
ATOM 6464 O O . THR B 1 273 ? -11.07 146.25 49.781 1 64.75 273 THR B O 1
ATOM 6467 N N . PHE B 1 274 ? -10.008 145.75 47.938 1 67.25 274 PHE B N 1
ATOM 6468 C CA . PHE B 1 274 ? -9.148 146.875 48.031 1 67.25 274 PHE B CA 1
ATOM 6469 C C . PHE B 1 274 ? -9.969 148.125 47.844 1 67.25 274 PHE B C 1
ATOM 6471 O O . PHE B 1 274 ? -9.719 149.125 48.5 1 67.25 274 PHE B O 1
ATOM 6478 N N . LEU B 1 275 ? -11.016 148.25 47 1 66.38 275 LEU B N 1
ATOM 6479 C CA . LEU B 1 275 ? -11.844 149.5 46.781 1 66.38 275 LEU B CA 1
ATOM 6480 C C . LEU B 1 275 ? -12.922 149.625 47.875 1 66.38 275 LEU B C 1
ATOM 6482 O O . LEU B 1 275 ? -13.32 150.625 48.219 1 66.38 275 LEU B O 1
ATOM 6486 N N . LEU B 1 276 ? -13.523 148.625 48.344 1 63.66 276 LEU B N 1
ATOM 6487 C CA . LEU B 1 276 ? -14.656 148.75 49.25 1 63.66 276 LEU B CA 1
ATOM 6488 C C . LEU B 1 276 ? -14.172 149.125 50.656 1 63.66 276 LEU B C 1
ATOM 6490 O O . LEU B 1 276 ? -14.898 149.75 51.438 1 63.66 276 LEU B O 1
ATOM 6494 N N . PHE B 1 277 ? -13.031 148.625 51.062 1 64.5 277 PHE B N 1
ATOM 6495 C CA . PHE B 1 277 ? -12.602 149 52.406 1 64.5 277 PHE B CA 1
ATOM 6496 C C . PHE B 1 277 ? -11.672 150.25 52.406 1 64.5 277 PHE B C 1
ATOM 6498 O O . PHE B 1 277 ? -10.945 150.375 51.438 1 64.5 277 PHE B O 1
ATOM 6505 N N . HIS B 1 278 ? -12.102 151.25 53.25 1 63.81 278 HIS B N 1
ATOM 6506 C CA . HIS B 1 278 ? -11.414 152.625 53.344 1 63.81 278 HIS B CA 1
ATOM 6507 C C . HIS B 1 278 ? -9.945 152.375 53.719 1 63.81 278 HIS B C 1
ATOM 6509 O O . HIS B 1 278 ? -9.586 151.375 54.375 1 63.81 278 HIS B O 1
ATOM 6515 N N . LYS B 1 279 ? -9.078 153.375 53.375 1 63.06 279 LYS B N 1
ATOM 6516 C CA . LYS B 1 279 ? -7.676 153.5 53.781 1 63.06 279 LYS B CA 1
ATOM 6517 C C . LYS B 1 279 ? -7.527 153.5 55.281 1 63.06 279 LYS B C 1
ATOM 6519 O O . LYS B 1 279 ? -8.422 153.875 56 1 63.06 279 LYS B O 1
ATOM 6524 N N . PRO B 1 280 ? -6.602 152.75 55.688 1 59.94 280 PRO B N 1
ATOM 6525 C CA . PRO B 1 280 ? -5.43 152 55.219 1 59.94 280 PRO B CA 1
ATOM 6526 C C . PRO B 1 280 ? -5.613 150.5 55.25 1 59.94 280 PRO B C 1
ATOM 6528 O O . PRO B 1 280 ? -4.676 149.75 54.969 1 59.94 280 PRO B O 1
ATOM 6531 N N . TRP B 1 281 ? -6.609 150.125 55.75 1 62.75 281 TRP B N 1
ATOM 6532 C CA . TRP B 1 281 ? -6.828 148.75 56.062 1 62.75 281 TRP B CA 1
ATOM 6533 C C . TRP B 1 281 ? -7.027 147.875 54.75 1 62.75 281 TRP B C 1
ATOM 6535 O O . TRP B 1 281 ? -6.996 146.625 54.781 1 62.75 281 TRP B O 1
ATOM 6545 N N . ASN B 1 282 ? -7.285 148.625 53.594 1 64.19 282 ASN B N 1
ATOM 6546 C CA . ASN B 1 282 ? -7.5 148 52.312 1 64.19 282 ASN B CA 1
ATOM 6547 C C . ASN B 1 282 ? -6.293 147.125 51.906 1 64.19 282 ASN B C 1
ATOM 6549 O O . ASN B 1 282 ? -6.445 146 51.312 1 64.19 282 ASN B O 1
ATOM 6553 N N . PHE B 1 283 ? -5.133 147.625 52.469 1 66.38 283 PHE B N 1
ATOM 6554 C CA . PHE B 1 283 ? -3.904 146.875 52.125 1 66.38 283 PHE B CA 1
ATOM 6555 C C . PHE B 1 283 ? -3.816 145.625 52.844 1 66.38 283 PHE B C 1
ATOM 6557 O O . PHE B 1 283 ? -3.408 144.625 52.281 1 66.38 283 PHE B O 1
ATOM 6564 N N . LEU B 1 284 ? -4.223 145.625 54.094 1 67.19 284 LEU B N 1
ATOM 6565 C CA . LEU B 1 284 ? -4.102 144.5 54.906 1 67.19 284 LEU B CA 1
ATOM 6566 C C . LEU B 1 284 ? -5.074 143.375 54.438 1 67.19 284 LEU B C 1
ATOM 6568 O O . LEU B 1 284 ? -4.715 142.25 54.344 1 67.19 284 LEU B O 1
ATOM 6572 N N . VAL B 1 285 ? -6.27 143.75 54.094 1 69.5 285 VAL B N 1
ATOM 6573 C CA . VAL B 1 285 ? -7.273 142.875 53.656 1 69.5 285 VAL B CA 1
ATOM 6574 C C . VAL B 1 285 ? -6.891 142.25 52.281 1 69.5 285 VAL B C 1
ATOM 6576 O O . VAL B 1 285 ? -7.055 141.125 52.031 1 69.5 285 VAL B O 1
ATOM 6579 N N . ALA B 1 286 ? -6.297 143.125 51.469 1 66 286 ALA B N 1
ATOM 6580 C CA . ALA B 1 286 ? -5.836 142.625 50.156 1 66 286 ALA B CA 1
ATOM 6581 C C . ALA B 1 286 ? -4.734 141.625 50.281 1 66 286 ALA B C 1
ATOM 6583 O O . ALA B 1 286 ? -4.703 140.625 49.531 1 66 286 ALA B O 1
ATOM 6584 N N . ILE B 1 287 ? -3.932 141.875 51.344 1 67.94 287 ILE B N 1
ATOM 6585 C CA . ILE B 1 287 ? -2.857 140.875 51.562 1 67.94 287 ILE B CA 1
ATOM 6586 C C . ILE B 1 287 ? -3.443 139.5 52.031 1 67.94 287 ILE B C 1
ATOM 6588 O O . ILE B 1 287 ? -3.002 138.5 51.625 1 67.94 287 ILE B O 1
ATOM 6592 N N . VAL B 1 288 ? -4.492 139.625 52.812 1 69.25 288 VAL B N 1
ATOM 6593 C CA . VAL B 1 288 ? -5.094 138.375 53.344 1 69.25 288 VAL B CA 1
ATOM 6594 C C . VAL B 1 288 ? -5.805 137.625 52.25 1 69.25 288 VAL B C 1
ATOM 6596 O O . VAL B 1 288 ? -5.703 136.375 52.156 1 69.25 288 VAL B O 1
ATOM 6599 N N . VAL B 1 289 ? -6.547 138.375 51.375 1 72 289 VAL B N 1
ATOM 6600 C CA . VAL B 1 289 ? -7.25 137.75 50.25 1 72 289 VAL B CA 1
ATOM 6601 C C . VAL B 1 289 ? -6.238 137.125 49.281 1 72 289 VAL B C 1
ATOM 6603 O O . VAL B 1 289 ? -6.418 136.125 48.75 1 72 289 VAL B O 1
ATOM 6606 N N . ALA B 1 290 ? -5.148 138 49.094 1 71.5 290 ALA B N 1
ATOM 6607 C CA . ALA B 1 290 ? -4.094 137.5 48.219 1 71.5 290 ALA B CA 1
ATOM 6608 C C . ALA B 1 290 ? -3.455 136.125 48.781 1 71.5 290 ALA B C 1
ATOM 6610 O O . ALA B 1 290 ? -3.154 135.25 48.031 1 71.5 290 ALA B O 1
ATOM 6611 N N . LEU B 1 291 ? -3.301 136.125 50.062 1 71.5 291 LEU B N 1
ATOM 6612 C CA . LEU B 1 291 ? -2.721 135 50.719 1 71.5 291 LEU B CA 1
ATOM 6613 C C . LEU B 1 291 ? -3.686 133.75 50.656 1 71.5 291 LEU B C 1
ATOM 6615 O O . LEU B 1 291 ? -3.268 132.625 50.438 1 71.5 291 LEU B O 1
ATOM 6619 N N . ALA B 1 292 ? -5.008 134.125 50.812 1 71.69 292 ALA B N 1
ATOM 6620 C CA . ALA B 1 292 ? -6.02 133 50.75 1 71.69 292 ALA B CA 1
ATOM 6621 C C . ALA B 1 292 ? -6.109 132.5 49.344 1 71.69 292 ALA B C 1
ATOM 6623 O O . ALA B 1 292 ? -6.23 131.25 49.156 1 71.69 292 ALA B O 1
ATOM 6624 N N . GLU B 1 293 ? -6.066 133.375 48.344 1 69.75 293 GLU B N 1
ATOM 6625 C CA . GLU B 1 293 ? -6.086 133 46.969 1 69.75 293 GLU B CA 1
ATOM 6626 C C . GLU B 1 293 ? -4.812 132.125 46.625 1 69.75 293 GLU B C 1
ATOM 6628 O O . GLU B 1 293 ? -4.859 131.125 45.906 1 69.75 293 GLU B O 1
ATOM 6633 N N . GLY B 1 294 ? -3.688 132.625 47.188 1 68.56 294 GLY B N 1
ATOM 6634 C CA . GLY B 1 294 ? -2.445 132 47 1 68.56 294 GLY B CA 1
ATOM 6635 C C . GLY B 1 294 ? -2.496 130.5 47.562 1 68.56 294 GLY B C 1
ATOM 6636 O O . GLY B 1 294 ? -1.996 129.625 46.938 1 68.56 294 GLY B O 1
ATOM 6637 N N . LEU B 1 295 ? -3.113 130.375 48.688 1 68.75 295 LEU B N 1
ATOM 6638 C CA . LEU B 1 295 ? -3.236 129.125 49.312 1 68.75 295 LEU B CA 1
ATOM 6639 C C . LEU B 1 295 ? -4.152 128.125 48.531 1 68.75 295 LEU B C 1
ATOM 6641 O O . LEU B 1 295 ? -3.891 126.938 48.406 1 68.75 295 LEU B O 1
ATOM 6645 N N . TYR B 1 296 ? -5.258 128.75 47.938 1 67.56 296 TYR B N 1
ATOM 6646 C CA . TYR B 1 296 ? -6.172 127.938 47.094 1 67.56 296 TYR B CA 1
ATOM 6647 C C . TYR B 1 296 ? -5.461 127.438 45.844 1 67.56 296 TYR B C 1
ATOM 6649 O O . TYR B 1 296 ? -5.594 126.25 45.469 1 67.56 296 TYR B O 1
ATOM 6657 N N . VAL B 1 297 ? -4.727 128.375 45.156 1 67.19 297 VAL B N 1
ATOM 6658 C CA . VAL B 1 297 ? -3.984 128 43.938 1 67.19 297 VAL B CA 1
ATOM 6659 C C . VAL B 1 297 ? -2.928 127 44.281 1 67.19 297 VAL B C 1
ATOM 6661 O O . VAL B 1 297 ? -2.729 126.062 43.531 1 67.19 297 VAL B O 1
ATOM 6664 N N . TRP B 1 298 ? -2.334 127.062 45.531 1 64.94 298 TRP B N 1
ATOM 6665 C CA . TRP B 1 298 ? -1.315 126.125 46 1 64.94 298 TRP B CA 1
ATOM 6666 C C . TRP B 1 298 ? -1.92 124.75 46.219 1 64.94 298 TRP B C 1
ATOM 6668 O O . TRP B 1 298 ? -1.329 123.75 45.844 1 64.94 298 TRP B O 1
ATOM 6678 N N . ASN B 1 299 ? -3.086 124.75 46.719 1 62.94 299 ASN B N 1
ATOM 6679 C CA . ASN B 1 299 ? -3.742 123.438 47 1 62.94 299 ASN B CA 1
ATOM 6680 C C . ASN B 1 299 ? -4.211 122.812 45.688 1 62.94 299 ASN B C 1
ATOM 6682 O O . ASN B 1 299 ? -4.113 121.562 45.562 1 62.94 299 ASN B O 1
ATOM 6686 N N . CYS B 1 300 ? -4.773 123.625 44.844 1 62.66 300 CYS B N 1
ATOM 6687 C CA . CYS B 1 300 ? -5.203 123.062 43.562 1 62.66 300 CYS B CA 1
ATOM 6688 C C . CYS B 1 300 ? -4.02 122.5 42.75 1 62.66 300 CYS B C 1
ATOM 6690 O O . CYS B 1 300 ? -4.121 121.438 42.125 1 62.66 300 CYS B O 1
ATOM 6692 N N . LEU B 1 301 ? -2.879 123.188 42.875 1 65.06 301 LEU B N 1
ATOM 6693 C CA . LEU B 1 301 ? -1.664 122.812 42.188 1 65.06 301 LEU B CA 1
ATOM 6694 C C . LEU B 1 301 ? -1.133 121.5 42.812 1 65.06 301 LEU B C 1
ATOM 6696 O O . LEU B 1 301 ? -0.663 120.625 42.094 1 65.06 301 LEU B O 1
ATOM 6700 N N . LYS B 1 302 ? -1.231 121.438 44.094 1 62.78 302 LYS B N 1
ATOM 6701 C CA . LYS B 1 302 ? -0.756 120.25 44.781 1 62.78 302 LYS B CA 1
ATOM 6702 C C . LYS B 1 302 ? -1.623 119.062 44.438 1 62.78 302 LYS B C 1
ATOM 6704 O O . LYS B 1 302 ? -1.107 117.938 44.219 1 62.78 302 LYS B O 1
ATOM 6709 N N . ASP B 1 303 ? -2.957 119.188 44.281 1 64.25 303 ASP B N 1
ATOM 6710 C CA . ASP B 1 303 ? -3.877 118.062 43.969 1 64.25 303 ASP B CA 1
ATOM 6711 C C . ASP B 1 303 ? -3.707 117.625 42.5 1 64.25 303 ASP B C 1
ATOM 6713 O O . ASP B 1 303 ? -3.812 116.438 42.188 1 64.25 303 ASP B O 1
ATOM 6717 N N . GLY B 1 304 ? -3.459 118.625 41.75 1 60.72 304 GLY B N 1
ATOM 6718 C CA . GLY B 1 304 ? -3.213 118.312 40.344 1 60.72 304 GLY B CA 1
ATOM 6719 C C . GLY B 1 304 ? -1.951 117.5 40.125 1 60.72 304 GLY B C 1
ATOM 6720 O O . GLY B 1 304 ? -1.936 116.562 39.312 1 60.72 304 GLY B O 1
ATOM 6721 N N . LYS B 1 305 ? -0.962 117.875 40.906 1 62.91 305 LYS B N 1
ATOM 6722 C CA . LYS B 1 305 ? 0.293 117.125 40.812 1 62.91 305 LYS B CA 1
ATOM 6723 C C . LYS B 1 305 ? 0.124 115.75 41.375 1 62.91 305 LYS B C 1
ATOM 6725 O O . LYS B 1 305 ? 0.693 114.75 40.812 1 62.91 305 LYS B O 1
ATOM 6730 N N . LYS B 1 306 ? -0.666 115.562 42.344 1 63.44 306 LYS B N 1
ATOM 6731 C CA . LYS B 1 306 ? -0.872 114.188 42.938 1 63.44 306 LYS B CA 1
ATOM 6732 C C . LYS B 1 306 ? -1.676 113.312 42 1 63.44 306 LYS B C 1
ATOM 6734 O O . LYS B 1 306 ? -1.359 112.125 41.844 1 63.44 306 LYS B O 1
ATOM 6739 N N . LYS B 1 307 ? -2.713 113.812 41.375 1 64.69 307 LYS B N 1
ATOM 6740 C CA . LYS B 1 307 ? -3.504 113.062 40.438 1 64.69 307 LYS B CA 1
ATOM 6741 C C . LYS B 1 307 ? -2.676 112.625 39.219 1 64.69 307 LYS B C 1
ATOM 6743 O O . LYS B 1 307 ? -2.789 111.5 38.719 1 64.69 307 LYS B O 1
ATOM 6748 N N . LYS B 1 308 ? -1.897 113.5 38.781 1 63.31 308 LYS B N 1
ATOM 6749 C CA . LYS B 1 308 ? -1.011 113.188 37.688 1 63.31 308 LYS B CA 1
ATOM 6750 C C . LYS B 1 308 ? 0.004 112.125 38.062 1 63.31 308 LYS B C 1
ATOM 6752 O O . LYS B 1 308 ? 0.275 111.188 37.281 1 63.31 308 LYS B O 1
ATOM 6757 N N . LYS B 1 309 ? 0.523 112.188 39.219 1 65.62 309 LYS B N 1
ATOM 6758 C CA . LYS B 1 309 ? 1.461 111.188 39.688 1 65.62 309 LYS B CA 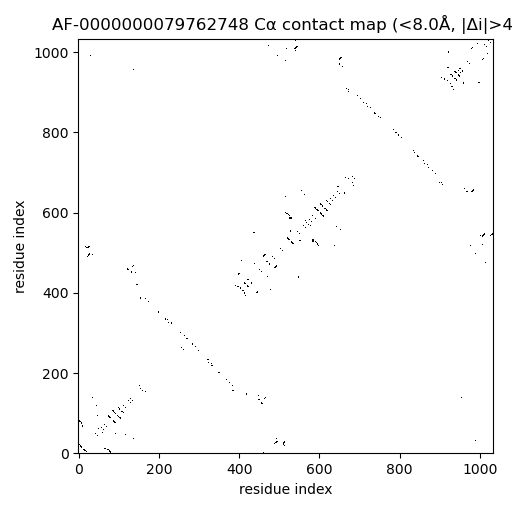1
ATOM 6759 C C . LYS B 1 309 ? 0.769 109.812 39.844 1 65.62 309 LYS B C 1
ATOM 6761 O O . LYS B 1 309 ? 1.334 108.812 39.469 1 65.62 309 LYS B O 1
ATOM 6766 N N . ALA B 1 310 ? -0.411 109.812 40.25 1 67.25 310 ALA B N 1
ATOM 6767 C CA . ALA B 1 310 ? -1.153 108.562 40.406 1 67.25 310 ALA B CA 1
ATOM 6768 C C . ALA B 1 310 ? -1.481 107.938 39.062 1 67.25 310 ALA B C 1
ATOM 6770 O O . ALA B 1 310 ? -1.369 106.688 38.875 1 67.25 310 ALA B O 1
ATOM 6771 N N . ARG B 1 311 ? -1.976 108.625 38.156 1 64.62 311 ARG B N 1
ATOM 6772 C CA . ARG B 1 311 ? -2.285 108.125 36.812 1 64.62 311 ARG B CA 1
ATOM 6773 C C . ARG B 1 311 ? -1.033 107.625 36.125 1 64.62 311 ARG B C 1
ATOM 6775 O O . ARG B 1 311 ? -1.079 106.625 35.438 1 64.62 311 ARG B O 1
ATOM 6782 N N . LEU B 1 312 ? -0.01 108.375 36.344 1 67.56 312 LEU B N 1
ATOM 6783 C CA . LEU B 1 312 ? 1.255 107.938 35.75 1 67.56 312 LEU B CA 1
ATOM 6784 C C . LEU B 1 312 ? 1.716 106.625 36.406 1 67.56 312 LEU B C 1
ATOM 6786 O O . LEU B 1 312 ? 2.256 105.75 35.719 1 67.56 312 LEU B O 1
ATOM 6790 N N . GLN B 1 313 ? 1.514 106.5 37.656 1 71.62 313 GLN B N 1
ATOM 6791 C CA . GLN B 1 313 ? 1.875 105.25 38.312 1 71.62 313 GLN B CA 1
ATOM 6792 C C . GLN B 1 313 ? 0.979 104.125 37.844 1 71.62 313 GLN B C 1
ATOM 6794 O O . GLN B 1 313 ? 1.448 103 37.656 1 71.62 313 GLN B O 1
ATOM 6799 N N . GLU B 1 314 ? -0.264 104.312 37.594 1 70.69 314 GLU B N 1
ATOM 6800 C CA . GLU B 1 314 ? -1.184 103.312 37.094 1 70.69 314 GLU B CA 1
ATOM 6801 C C . GLU B 1 314 ? -0.791 102.812 35.688 1 70.69 314 GLU B C 1
ATOM 6803 O O . GLU B 1 314 ? -0.832 101.625 35.406 1 70.69 314 GLU B O 1
ATOM 6808 N N . ILE B 1 315 ? -0.499 103.688 34.875 1 67.38 315 ILE B N 1
ATOM 6809 C CA . ILE B 1 315 ? -0.079 103.375 33.531 1 67.38 315 ILE B CA 1
ATOM 6810 C C . ILE B 1 315 ? 1.23 102.562 33.562 1 67.38 315 ILE B C 1
ATOM 6812 O O . ILE B 1 315 ? 1.408 101.625 32.812 1 67.38 315 ILE B O 1
ATOM 6816 N N . LYS B 1 316 ? 2.047 103.125 34.5 1 71.88 316 LYS B N 1
ATOM 6817 C CA . LYS B 1 316 ? 3.305 102.375 34.656 1 71.88 316 LYS B CA 1
ATOM 6818 C C . LYS B 1 316 ? 3.064 101 35.156 1 71.88 316 LYS B C 1
ATOM 6820 O O . LYS B 1 316 ? 3.709 100 34.719 1 71.88 316 LYS B O 1
ATOM 6825 N N . GLU B 1 317 ? 2.174 100.812 36 1 74.44 317 GLU B N 1
ATOM 6826 C CA . GLU B 1 317 ? 1.874 99.5 36.562 1 74.44 317 GLU B CA 1
ATOM 6827 C C . GLU B 1 317 ? 1.186 98.562 35.531 1 74.44 317 GLU B C 1
ATOM 6829 O O . GLU B 1 317 ? 1.45 97.375 35.469 1 74.44 317 GLU B O 1
ATOM 6834 N N . GLN B 1 318 ? 0.344 99.188 34.719 1 73.25 318 GLN B N 1
ATOM 6835 C CA . GLN B 1 318 ? -0.265 98.375 33.625 1 73.25 318 GLN B CA 1
ATOM 6836 C C . GLN B 1 318 ? 0.787 97.938 32.625 1 73.25 318 GLN B C 1
ATOM 6838 O O . GLN B 1 318 ? 0.725 96.812 32.125 1 73.25 318 GLN B O 1
ATOM 6843 N N . GLY B 1 319 ? 1.685 98.812 32.344 1 71.5 319 GLY B N 1
ATOM 6844 C CA . GLY B 1 319 ? 2.779 98.438 31.469 1 71.5 319 GLY B CA 1
ATOM 6845 C C . GLY B 1 319 ? 3.643 97.312 32.031 1 71.5 319 GLY B C 1
ATOM 6846 O O . GLY B 1 319 ? 4.027 96.438 31.281 1 71.5 319 GLY B O 1
ATOM 6847 N N . ILE B 1 320 ? 3.936 97.375 33.281 1 76.94 320 ILE B N 1
ATOM 6848 C CA . ILE B 1 320 ? 4.746 96.312 33.938 1 76.94 320 ILE B CA 1
ATOM 6849 C C . ILE B 1 320 ? 3.992 95 33.938 1 76.94 320 ILE B C 1
ATOM 6851 O O . ILE B 1 320 ? 4.582 93.938 33.688 1 76.94 320 ILE B O 1
ATOM 6855 N N . SER B 1 321 ? 2.691 95.125 34.094 1 77.25 321 SER B N 1
ATOM 6856 C CA . SER B 1 321 ? 1.895 93.875 34.125 1 77.25 321 SER B CA 1
ATOM 6857 C C . SER B 1 321 ? 1.82 93.25 32.75 1 77.25 321 SER B C 1
ATOM 6859 O O . SER B 1 321 ? 1.932 92 32.656 1 77.25 321 SER B O 1
ATOM 6861 N N . LEU B 1 322 ? 1.668 94 31.781 1 75.06 322 LEU B N 1
ATOM 6862 C CA . LEU B 1 322 ? 1.603 93.5 30.422 1 75.06 322 LEU B CA 1
ATOM 6863 C C . LEU B 1 322 ? 2.943 92.875 30 1 75.06 322 LEU B C 1
ATOM 6865 O O . LEU B 1 322 ? 2.988 91.875 29.344 1 75.06 322 LEU B O 1
ATOM 6869 N N . LYS B 1 323 ? 3.947 93.562 30.438 1 76.88 323 LYS B N 1
ATOM 6870 C CA . LYS B 1 323 ? 5.281 93.062 30.141 1 76.88 323 LYS B CA 1
ATOM 6871 C C . LYS B 1 323 ? 5.539 91.75 30.875 1 76.88 323 LYS B C 1
ATOM 6873 O O . LYS B 1 323 ? 6.105 90.812 30.312 1 76.88 323 LYS B O 1
ATOM 6878 N N . ALA B 1 324 ? 5.117 91.688 32.031 1 79.19 324 ALA B N 1
ATOM 6879 C CA . ALA B 1 324 ? 5.293 90.5 32.844 1 79.19 324 ALA B CA 1
ATOM 6880 C C . ALA B 1 324 ? 4.512 89.312 32.25 1 79.19 324 ALA B C 1
ATOM 6882 O O . ALA B 1 324 ? 4.996 88.188 32.219 1 79.19 324 ALA B O 1
ATOM 6883 N N . ASP B 1 325 ? 3.361 89.562 31.656 1 77.94 325 ASP B N 1
ATOM 6884 C CA . ASP B 1 325 ? 2.545 88.5 31.031 1 77.94 325 ASP B CA 1
ATOM 6885 C C . ASP B 1 325 ? 3.186 88 29.734 1 77.94 325 ASP B C 1
ATOM 6887 O O . ASP B 1 325 ? 3.164 86.812 29.453 1 77.94 325 ASP B O 1
ATOM 6891 N N . TYR B 1 326 ? 3.73 88.875 29.094 1 77.19 326 TYR B N 1
ATOM 6892 C CA . TYR B 1 326 ? 4.43 88.562 27.859 1 77.19 326 TYR B CA 1
ATOM 6893 C C . TYR B 1 326 ? 5.641 87.688 28.156 1 77.19 326 TYR B C 1
ATOM 6895 O O . TYR B 1 326 ? 5.863 86.625 27.484 1 77.19 326 TYR B O 1
ATOM 6903 N N . GLU B 1 327 ? 6.344 88.125 29.109 1 80.06 327 GLU B N 1
ATOM 6904 C CA . GLU B 1 327 ? 7.543 87.375 29.438 1 80.06 327 GLU B CA 1
ATOM 6905 C C . GLU B 1 327 ? 7.188 86 29.984 1 80.06 327 GLU B C 1
ATOM 6907 O O . GLU B 1 327 ? 7.887 85 29.703 1 80.06 327 GLU B O 1
ATOM 6912 N N . ARG B 1 328 ? 6.102 85.812 30.547 1 79.5 328 ARG B N 1
ATOM 6913 C CA . ARG B 1 328 ? 5.648 84.562 31.062 1 79.5 328 ARG B CA 1
ATOM 6914 C C . ARG B 1 328 ? 5.234 83.625 29.922 1 79.5 328 ARG B C 1
ATOM 6916 O O . ARG B 1 328 ? 5.578 82.438 29.922 1 79.5 328 ARG B O 1
ATOM 6923 N N . GLN B 1 329 ? 4.52 84.188 29.062 1 79.19 329 GLN B N 1
ATOM 6924 C CA . GLN B 1 329 ? 4.082 83.375 27.938 1 79.19 329 GLN B CA 1
ATOM 6925 C C . GLN B 1 329 ? 5.262 82.938 27.047 1 79.19 329 GLN B C 1
ATOM 6927 O O . GLN B 1 329 ? 5.309 81.875 26.516 1 79.19 329 GLN B O 1
ATOM 6932 N N . LYS B 1 330 ? 6.164 83.875 26.969 1 79.88 330 LYS B N 1
ATOM 6933 C CA . LYS B 1 330 ? 7.391 83.625 26.219 1 79.88 330 LYS B CA 1
ATOM 6934 C C . LYS B 1 330 ? 8.195 82.5 26.891 1 79.88 330 LYS B C 1
ATOM 6936 O O . LYS B 1 330 ? 8.766 81.625 26.219 1 79.88 330 LYS B O 1
ATOM 6941 N N . GLY B 1 331 ? 8.195 82.562 28.172 1 81.25 331 GLY B N 1
ATOM 6942 C CA . GLY B 1 331 ? 8.867 81.5 28.906 1 81.25 331 GLY B CA 1
ATOM 6943 C C . GLY B 1 331 ? 8.219 80.125 28.719 1 81.25 331 GLY B C 1
ATOM 6944 O O . GLY B 1 331 ? 8.914 79.125 28.547 1 81.25 331 GLY B O 1
ATOM 6945 N N . LYS B 1 332 ? 6.906 80.062 28.656 1 81.25 332 LYS B N 1
ATOM 6946 C CA . LYS B 1 332 ? 6.188 78.812 28.422 1 81.25 332 LYS B CA 1
ATOM 6947 C C . LYS B 1 332 ? 6.457 78.25 27 1 81.25 332 LYS B C 1
ATOM 6949 O O . LYS B 1 332 ? 6.645 77.062 26.812 1 81.25 332 LYS B O 1
ATOM 6954 N N . LEU B 1 333 ? 6.492 79.125 26.125 1 80.12 333 LEU B N 1
ATOM 6955 C CA . LEU B 1 333 ? 6.766 78.75 24.734 1 80.12 333 LEU B CA 1
ATOM 6956 C C . LEU B 1 333 ? 8.172 78.188 24.609 1 80.12 333 LEU B C 1
ATOM 6958 O O . LEU B 1 333 ? 8.375 77.188 23.891 1 80.12 333 LEU B O 1
ATOM 6962 N N . ALA B 1 334 ? 9.047 78.875 25.234 1 81.69 334 ALA B N 1
ATOM 6963 C CA . ALA B 1 334 ? 10.43 78.375 25.172 1 81.69 334 ALA B CA 1
ATOM 6964 C C . ALA B 1 334 ? 10.555 77 25.734 1 81.69 334 ALA B C 1
ATOM 6966 O O . ALA B 1 334 ? 11.273 76.125 25.188 1 81.69 334 ALA B O 1
ATOM 6967 N N . LYS B 1 335 ? 9.797 76.688 26.688 1 82.19 335 LYS B N 1
ATOM 6968 C CA . LYS B 1 335 ? 9.836 75.375 27.297 1 82.19 335 LYS B CA 1
ATOM 6969 C C . LYS B 1 335 ? 9.219 74.312 26.375 1 82.19 335 LYS B C 1
ATOM 6971 O O . LYS B 1 335 ? 9.758 73.188 26.234 1 82.19 335 LYS B O 1
ATOM 6976 N N . VAL B 1 336 ? 8.172 74.625 25.812 1 81.38 336 VAL B N 1
ATOM 6977 C CA . VAL B 1 336 ? 7.504 73.688 24.906 1 81.38 336 VAL B CA 1
ATOM 6978 C C . VAL B 1 336 ? 8.383 73.438 23.688 1 81.38 336 VAL B C 1
ATOM 6980 O O . VAL B 1 336 ? 8.461 72.312 23.188 1 81.38 336 VAL B O 1
ATOM 6983 N N . GLN B 1 337 ? 9.031 74.438 23.266 1 80.81 337 GLN B N 1
ATOM 6984 C CA . GLN B 1 337 ? 9.914 74.25 22.109 1 80.81 337 GLN B CA 1
ATOM 6985 C C . GLN B 1 337 ? 11.125 73.375 22.453 1 80.81 337 GLN B C 1
ATOM 6987 O O . GLN B 1 337 ? 11.578 72.625 21.609 1 80.81 337 GLN B O 1
ATOM 6992 N N . GLU B 1 338 ? 11.57 73.562 23.609 1 81.69 338 GLU B N 1
ATOM 6993 C CA . GLU B 1 338 ? 12.672 72.75 24.047 1 81.69 338 GLU B CA 1
ATOM 6994 C C . GLU B 1 338 ? 12.258 71.25 24.109 1 81.69 338 GLU B C 1
ATOM 6996 O O . GLU B 1 338 ? 12.992 70.375 23.656 1 81.69 338 GLU B O 1
ATOM 7001 N N . THR B 1 339 ? 11.109 71 24.578 1 82.62 339 THR B N 1
ATOM 7002 C CA . THR B 1 339 ? 10.594 69.688 24.641 1 82.62 339 THR B CA 1
ATOM 7003 C C . THR B 1 339 ? 10.352 69.125 23.234 1 82.62 339 THR B C 1
ATOM 7005 O O . THR B 1 339 ? 10.57 67.938 22.984 1 82.62 339 THR B O 1
ATOM 7008 N N . TYR B 1 340 ? 9.945 69.938 22.406 1 82.31 340 TYR B N 1
ATOM 7009 C CA . TYR B 1 340 ? 9.734 69.562 21 1 82.31 340 TYR B CA 1
ATOM 7010 C C . TYR B 1 340 ? 11.039 69.125 20.359 1 82.31 340 TYR B C 1
ATOM 7012 O O . TYR B 1 340 ? 11.086 68.062 19.688 1 82.31 340 TYR B O 1
ATOM 7020 N N . HIS B 1 341 ? 12.047 69.875 20.609 1 82.19 341 HIS B N 1
ATOM 7021 C CA . HIS B 1 341 ? 13.328 69.562 19.984 1 82.19 341 HIS B CA 1
ATOM 7022 C C . HIS B 1 341 ? 13.891 68.25 20.547 1 82.19 341 HIS B C 1
ATOM 7024 O O . HIS B 1 341 ? 14.461 67.438 19.797 1 82.19 341 HIS B O 1
ATOM 7030 N N . GLU B 1 342 ? 13.664 68 21.75 1 81.5 342 GLU B N 1
ATOM 7031 C CA . GLU B 1 342 ? 14.125 66.812 22.375 1 81.5 342 GLU B CA 1
ATOM 7032 C C . GLU B 1 342 ? 13.414 65.562 21.766 1 81.5 342 GLU B C 1
ATOM 7034 O O . GLU B 1 342 ? 14.055 64.562 21.453 1 81.5 342 GLU B O 1
ATOM 7039 N N . LYS B 1 343 ? 12.164 65.688 21.578 1 81.44 343 LYS B N 1
ATOM 7040 C CA . LYS B 1 343 ? 11.383 64.625 21.031 1 81.44 343 LYS B CA 1
ATOM 7041 C C . LYS B 1 343 ? 11.648 64.438 19.547 1 81.44 343 LYS B C 1
ATOM 7043 O O . LYS B 1 343 ? 11.555 63.312 19.031 1 81.44 343 LYS B O 1
ATOM 7048 N N . GLU B 1 344 ? 11.961 65.5 18.953 1 81.62 344 GLU B N 1
ATOM 7049 C CA . GLU B 1 344 ? 12.32 65.375 17.531 1 81.62 344 GLU B CA 1
ATOM 7050 C C . GLU B 1 344 ? 13.594 64.562 17.328 1 81.62 344 GLU B C 1
ATOM 7052 O O . GLU B 1 344 ? 13.672 63.75 16.422 1 81.62 344 GLU B O 1
ATOM 7057 N N . VAL B 1 345 ? 14.555 64.812 18.125 1 82.62 345 VAL B N 1
ATOM 7058 C CA . VAL B 1 345 ? 15.797 64.062 18.047 1 82.62 345 VAL B CA 1
ATOM 7059 C C . VAL B 1 345 ? 15.531 62.594 18.344 1 82.62 345 VAL B C 1
ATOM 7061 O O . VAL B 1 345 ? 16.078 61.719 17.688 1 82.62 345 VAL B O 1
ATOM 7064 N N . LEU B 1 346 ? 14.656 62.344 19.25 1 82.62 346 LEU B N 1
ATOM 7065 C CA . LEU B 1 346 ? 14.281 60.969 19.578 1 82.62 346 LEU B CA 1
ATOM 7066 C C . LEU B 1 346 ? 13.609 60.312 18.375 1 82.62 346 LEU B C 1
ATOM 7068 O O . LEU B 1 346 ? 13.867 59.125 18.094 1 82.62 346 LEU B O 1
ATOM 7072 N N . TYR B 1 347 ? 12.789 61 17.734 1 83.12 347 TYR B N 1
ATOM 7073 C CA . TYR B 1 347 ? 12.086 60.469 16.562 1 83.12 347 TYR B CA 1
ATOM 7074 C C . TYR B 1 347 ? 13.062 60.156 15.438 1 83.12 347 TYR B C 1
ATOM 7076 O O . TYR B 1 347 ? 12.953 59.125 14.789 1 83.12 347 TYR B O 1
ATOM 7084 N N . GLU B 1 348 ? 13.984 60.969 15.242 1 80.5 348 GLU B N 1
ATOM 7085 C CA . GLU B 1 348 ? 14.977 60.75 14.195 1 80.5 348 GLU B CA 1
ATOM 7086 C C . GLU B 1 348 ? 15.836 59.531 14.492 1 80.5 348 GLU B C 1
ATO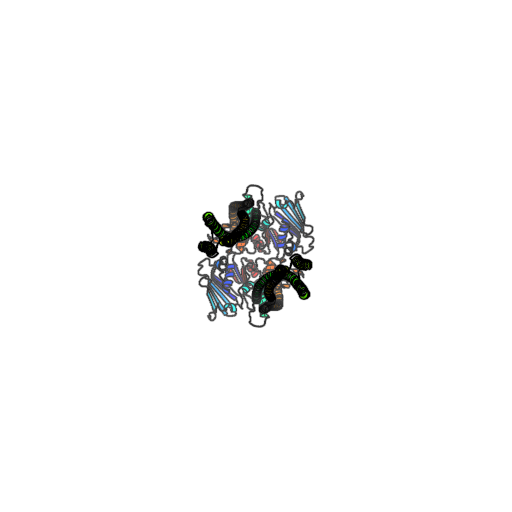M 7088 O O . GLU B 1 348 ? 16.141 58.719 13.594 1 80.5 348 GLU B O 1
ATOM 7093 N N . ASN B 1 349 ? 16.156 59.344 15.727 1 81.75 349 ASN B N 1
ATOM 7094 C CA . ASN B 1 349 ? 16.938 58.188 16.125 1 81.75 349 ASN B CA 1
ATOM 7095 C C . ASN B 1 349 ? 16.156 56.906 15.93 1 81.75 349 ASN B C 1
ATOM 7097 O O . ASN B 1 349 ? 16.719 55.875 15.492 1 81.75 349 ASN B O 1
ATOM 7101 N N . LEU B 1 350 ? 14.93 57 16.203 1 81 350 LEU B N 1
ATOM 7102 C CA . LEU B 1 350 ? 14.086 55.812 16.047 1 81 350 LEU B CA 1
ATOM 7103 C C . LEU B 1 350 ? 13.883 55.469 14.57 1 81 350 LEU B C 1
ATOM 7105 O O . LEU B 1 350 ? 13.859 54.312 14.195 1 81 350 LEU B O 1
ATOM 7109 N N . GLN B 1 351 ? 13.781 56.438 13.805 1 79 351 GLN B N 1
ATOM 7110 C CA . GLN B 1 351 ? 13.648 56.25 12.367 1 79 351 GLN B CA 1
ATOM 7111 C C . GLN B 1 351 ? 14.914 55.625 11.781 1 79 351 GLN B C 1
ATOM 7113 O O . GLN B 1 351 ? 14.852 54.781 10.891 1 79 351 GLN B O 1
ATOM 7118 N N . GLU B 1 352 ? 15.961 56.062 12.273 1 79.81 352 GLU B N 1
ATOM 7119 C CA . GLU B 1 352 ? 17.234 55.5 11.836 1 79.81 352 GLU B CA 1
ATOM 7120 C C . GLU B 1 352 ? 17.359 54.031 12.258 1 79.81 352 GLU B C 1
ATOM 7122 O O . GLU B 1 352 ? 17.844 53.188 11.492 1 79.81 352 GLU B O 1
ATOM 7127 N N . ARG B 1 353 ? 16.891 53.75 13.391 1 80.38 353 ARG B N 1
ATOM 7128 C CA . ARG B 1 353 ? 16.906 52.375 13.883 1 80.38 353 ARG B CA 1
ATOM 7129 C C . ARG B 1 353 ? 16 51.469 13.039 1 80.38 353 ARG B C 1
ATOM 7131 O O . ARG B 1 353 ? 16.359 50.344 12.742 1 80.38 353 ARG B O 1
ATOM 7138 N N . VAL B 1 354 ? 14.93 52.031 12.641 1 79.56 354 VAL B N 1
ATOM 7139 C CA . VAL B 1 354 ? 14.008 51.281 11.781 1 79.56 354 VAL B CA 1
ATOM 7140 C C . VAL B 1 354 ? 14.656 51.062 10.414 1 79.56 354 VAL B C 1
ATOM 7142 O O . VAL B 1 354 ? 14.516 49.969 9.836 1 79.56 354 VAL B O 1
ATOM 7145 N N . GLY B 1 355 ? 15.297 52 9.93 1 76.62 355 GLY B N 1
ATOM 7146 C CA . GLY B 1 355 ? 16 51.875 8.656 1 76.62 355 GLY B CA 1
ATOM 7147 C C . GLY B 1 355 ? 17.109 50.844 8.688 1 76.62 355 GLY B C 1
ATOM 7148 O O . GLY B 1 355 ? 17.391 50.188 7.684 1 76.62 355 GLY B O 1
ATOM 7149 N N . GLU B 1 356 ? 17.672 50.688 9.836 1 76.5 356 GLU B N 1
ATOM 7150 C CA . GLU B 1 356 ? 18.766 49.719 10.008 1 76.5 356 GLU B CA 1
ATOM 7151 C C . GLU B 1 356 ? 18.25 48.281 9.867 1 76.5 356 GLU B C 1
ATOM 7153 O O . GLU B 1 356 ? 18.969 47.406 9.406 1 76.5 356 GLU B O 1
ATOM 7158 N N . PHE B 1 357 ? 17 48.219 10.227 1 76.69 357 PHE B N 1
ATOM 7159 C CA . PHE B 1 357 ? 16.422 46.875 10.133 1 76.69 357 PHE B CA 1
ATOM 7160 C C . PHE B 1 357 ? 16.172 46.5 8.672 1 76.69 357 PHE B C 1
ATOM 7162 O O . PHE B 1 357 ? 16.125 45.312 8.336 1 76.69 357 PHE B O 1
ATOM 7169 N N . ASP B 1 358 ? 15.992 47.469 7.871 1 67.38 358 ASP B N 1
ATOM 7170 C CA . ASP B 1 358 ? 15.727 47.188 6.461 1 67.38 358 ASP B CA 1
ATOM 7171 C C . ASP B 1 358 ? 17.016 46.875 5.711 1 67.38 358 ASP B C 1
ATOM 7173 O O . ASP B 1 358 ? 16.969 46.219 4.66 1 67.38 358 ASP B O 1
ATOM 7177 N N . GLU B 1 359 ? 18.125 47.281 6.211 1 64.69 359 GLU B N 1
ATOM 7178 C CA . GLU B 1 359 ? 19.391 47 5.543 1 64.69 359 GLU B CA 1
ATOM 7179 C C . GLU B 1 359 ? 19.891 45.594 5.875 1 64.69 359 GLU B C 1
ATOM 7181 O O . GLU B 1 359 ? 19.688 45.094 6.988 1 64.69 359 GLU B O 1
ATOM 7186 N N . MET B 1 360 ? 20.234 44.812 4.734 1 64 360 MET B N 1
ATOM 7187 C CA . MET B 1 360 ? 20.719 43.438 4.883 1 64 360 MET B CA 1
ATOM 7188 C C . MET B 1 360 ? 22.047 43.406 5.629 1 64 360 MET B C 1
ATOM 7190 O O . MET B 1 360 ? 22.969 44.156 5.281 1 64 360 MET B O 1
ATOM 7194 N N . ASN B 1 361 ? 21.953 42.938 6.848 1 65.81 361 ASN B N 1
ATOM 7195 C CA . ASN B 1 361 ? 23.156 42.812 7.656 1 65.81 361 ASN B CA 1
ATOM 7196 C C . ASN B 1 361 ? 24.125 41.781 7.051 1 65.81 361 ASN B C 1
ATOM 7198 O O . ASN B 1 361 ? 23.719 40.969 6.227 1 65.81 361 ASN B O 1
ATOM 7202 N N . SER B 1 362 ? 25.5 42.062 7.191 1 71.75 362 SER B N 1
ATOM 7203 C CA . SER B 1 362 ? 26.547 41.156 6.742 1 71.75 362 SER B CA 1
ATOM 7204 C C . SER B 1 362 ? 26.219 39.688 7.07 1 71.75 362 SER B C 1
ATOM 7206 O O . SER B 1 362 ? 26.469 38.812 6.258 1 71.75 362 SER B O 1
ATOM 7208 N N . GLU B 1 363 ? 25.531 39.562 8.148 1 76 363 GLU B N 1
ATOM 7209 C CA . GLU B 1 363 ? 25.188 38.188 8.555 1 76 363 GLU B CA 1
ATOM 7210 C C . GLU B 1 363 ? 24.109 37.625 7.652 1 76 363 GLU B C 1
ATOM 7212 O O . GLU B 1 363 ? 24.141 36.438 7.32 1 76 363 GLU B O 1
ATOM 7217 N N . GLU B 1 364 ? 23.312 38.469 7.141 1 77.12 364 GLU B N 1
ATOM 7218 C CA . GLU B 1 364 ? 22.25 38.031 6.246 1 77.12 364 GLU B CA 1
ATOM 7219 C C . GLU B 1 364 ? 22.797 37.656 4.875 1 77.12 364 GLU B C 1
ATOM 7221 O O . GLU B 1 364 ? 22.359 36.656 4.273 1 77.12 364 GLU B O 1
ATOM 7226 N N . ILE B 1 365 ? 23.734 38.438 4.5 1 77.06 365 ILE B N 1
ATOM 7227 C CA . ILE B 1 365 ? 24.344 38.156 3.203 1 77.06 365 ILE B CA 1
ATOM 7228 C C . ILE B 1 365 ? 25.078 36.812 3.248 1 77.06 365 ILE B C 1
ATOM 7230 O O . ILE B 1 365 ? 25.016 36.031 2.301 1 77.06 365 ILE B O 1
ATOM 7234 N N . GLU B 1 366 ? 25.734 36.656 4.316 1 79.31 366 GLU B N 1
ATOM 7235 C CA . GLU B 1 366 ? 26.453 35.406 4.465 1 79.31 366 GLU B CA 1
ATOM 7236 C C . GLU B 1 366 ? 25.5 34.219 4.484 1 79.31 366 GLU B C 1
ATOM 7238 O O . GLU B 1 366 ? 25.766 33.156 3.893 1 79.31 366 GLU B O 1
ATOM 7243 N N . ARG B 1 367 ? 24.422 34.375 5.078 1 80.5 367 ARG B N 1
ATOM 7244 C CA . ARG B 1 367 ? 23.438 33.312 5.137 1 80.5 367 ARG B CA 1
ATOM 7245 C C . ARG B 1 367 ? 22.844 33.031 3.76 1 80.5 367 ARG B C 1
ATOM 7247 O O . ARG B 1 367 ? 22.609 31.875 3.396 1 80.5 367 ARG B O 1
ATOM 7254 N N . LEU B 1 368 ? 22.703 34.094 3.061 1 80.19 368 LEU B N 1
ATOM 7255 C CA . LEU B 1 368 ? 22.172 33.938 1.71 1 80.19 368 LEU B CA 1
ATOM 7256 C C . LEU B 1 368 ? 23.188 33.25 0.808 1 80.19 368 LEU B C 1
ATOM 7258 O O . LEU B 1 368 ? 22.812 32.406 -0.025 1 80.19 368 LEU B O 1
ATOM 7262 N N . LYS B 1 369 ? 24.359 33.594 1.017 1 82.81 369 LYS B N 1
ATOM 7263 C CA . LYS B 1 369 ? 25.422 32.938 0.242 1 82.81 369 LYS B CA 1
ATOM 7264 C C . LYS B 1 369 ? 25.5 31.469 0.555 1 82.81 369 LYS B C 1
ATOM 7266 O O . LYS B 1 369 ? 25.672 30.641 -0.348 1 82.81 369 LYS B O 1
ATOM 7271 N N . ASN B 1 370 ? 25.391 31.234 1.831 1 83 370 ASN B N 1
ATOM 7272 C CA . ASN B 1 370 ? 25.406 29.828 2.234 1 83 370 ASN B CA 1
ATOM 7273 C C . ASN B 1 370 ? 24.234 29.062 1.645 1 83 370 ASN B C 1
ATOM 7275 O O . ASN B 1 370 ? 24.391 27.938 1.188 1 83 370 ASN B O 1
ATOM 7279 N N . LYS B 1 371 ? 23.125 29.656 1.612 1 84.06 371 LYS B N 1
ATOM 7280 C CA . LYS B 1 371 ? 21.938 29.047 1.036 1 84.06 371 LYS B CA 1
ATOM 7281 C C . LYS B 1 371 ? 22.094 28.828 -0.465 1 84.06 371 LYS B C 1
ATOM 7283 O O . LYS B 1 371 ? 21.766 27.75 -0.983 1 84.06 371 LYS B O 1
ATOM 7288 N N . GLN B 1 372 ? 22.641 29.828 -1.069 1 84.31 372 GLN B N 1
ATOM 7289 C CA . GLN B 1 372 ? 22.875 29.719 -2.506 1 84.31 372 GLN B CA 1
ATOM 7290 C C . GLN B 1 372 ? 23.906 28.641 -2.812 1 84.31 372 GLN B C 1
ATOM 7292 O O . GLN B 1 372 ? 23.781 27.922 -3.809 1 84.31 372 GLN B O 1
ATOM 7297 N N . GLY B 1 373 ? 24.891 28.609 -1.975 1 83.75 373 GLY B N 1
ATOM 7298 C CA . GLY B 1 373 ? 25.891 27.562 -2.133 1 83.75 373 GLY B CA 1
ATOM 7299 C C . GLY B 1 373 ? 25.281 26.172 -2.062 1 83.75 373 GLY B C 1
ATOM 7300 O O . GLY B 1 373 ? 25.609 25.312 -2.881 1 83.75 373 GLY B O 1
ATOM 7301 N N . VAL B 1 374 ? 24.453 25.953 -1.09 1 84.69 374 VAL B N 1
ATOM 7302 C CA . VAL B 1 374 ? 23.812 24.656 -0.937 1 84.69 374 VAL B CA 1
ATOM 7303 C C . VAL B 1 374 ? 22.922 24.375 -2.148 1 84.69 374 VAL B C 1
ATOM 7305 O O . VAL B 1 374 ? 22.875 23.25 -2.652 1 84.69 374 VAL B O 1
ATOM 7308 N N . GLU B 1 375 ? 22.281 25.359 -2.639 1 83.38 375 GLU B N 1
ATOM 7309 C CA . GLU B 1 375 ? 21.406 25.188 -3.801 1 83.38 375 GLU B CA 1
ATOM 7310 C C . GLU B 1 375 ? 22.219 24.875 -5.055 1 83.38 375 GLU B C 1
ATOM 7312 O O . GLU B 1 375 ? 21.828 24.031 -5.859 1 83.38 375 GLU B O 1
ATOM 7317 N N . LEU B 1 376 ? 23.328 25.578 -5.188 1 83.12 376 LEU B N 1
ATOM 7318 C CA . LEU B 1 376 ? 24.203 25.328 -6.324 1 83.12 376 LEU B CA 1
ATOM 7319 C C . LEU B 1 376 ? 24.781 23.906 -6.258 1 83.12 376 LEU B C 1
ATOM 7321 O O . LEU B 1 376 ? 24.906 23.234 -7.281 1 83.12 376 LEU B O 1
ATOM 7325 N N . ALA B 1 377 ? 25.203 23.531 -5.117 1 82.38 377 ALA B N 1
ATOM 7326 C CA . ALA B 1 377 ? 25.719 22.188 -4.93 1 82.38 377 ALA B CA 1
ATOM 7327 C C . ALA B 1 377 ? 24.656 21.141 -5.297 1 82.38 377 ALA B C 1
ATOM 7329 O O . ALA B 1 377 ? 24.953 20.156 -5.965 1 82.38 377 ALA B O 1
ATOM 7330 N N . MET B 1 378 ? 23.516 21.375 -4.898 1 80.75 378 MET B N 1
ATOM 7331 C CA . MET B 1 378 ? 22.406 20.453 -5.207 1 80.75 378 MET B CA 1
ATOM 7332 C C . MET B 1 378 ? 22.156 20.391 -6.711 1 80.75 378 MET B C 1
ATOM 7334 O O . MET B 1 378 ? 21.953 19.312 -7.266 1 80.75 378 MET B O 1
ATOM 7338 N N . GLU B 1 379 ? 22.188 21.531 -7.285 1 78.38 379 GLU B N 1
ATOM 7339 C CA . GLU B 1 379 ? 21.953 21.609 -8.727 1 78.38 379 GLU B CA 1
ATOM 7340 C C . GLU B 1 379 ? 23.062 20.875 -9.492 1 78.38 379 GLU B C 1
ATOM 7342 O O . GLU B 1 379 ? 22.781 20.156 -10.453 1 78.38 379 GLU B O 1
ATOM 7347 N N . GLN B 1 380 ? 24.266 21.156 -9.07 1 79.38 380 GLN B N 1
ATOM 7348 C CA . GLN B 1 380 ? 25.391 20.5 -9.734 1 79.38 380 GLN B CA 1
ATOM 7349 C C . GLN B 1 380 ? 25.359 19 -9.539 1 79.38 380 GLN B C 1
ATOM 7351 O O . GLN B 1 380 ? 25.609 18.234 -10.477 1 79.38 380 GLN B O 1
ATOM 7356 N N . LEU B 1 381 ? 25.047 18.656 -8.375 1 73.88 381 LEU B N 1
ATOM 7357 C CA . LEU B 1 381 ? 24.953 17.219 -8.094 1 73.88 381 LEU B CA 1
ATOM 7358 C C . LEU B 1 381 ? 23.844 16.578 -8.906 1 73.88 381 LEU B C 1
ATOM 7360 O O . LEU B 1 381 ? 24 15.469 -9.422 1 73.88 381 LEU B O 1
ATOM 7364 N N . THR B 1 382 ? 22.812 17.281 -8.984 1 71.38 382 THR B N 1
ATOM 7365 C CA . THR B 1 382 ? 21.688 16.781 -9.75 1 71.38 382 THR B CA 1
ATOM 7366 C C . THR B 1 382 ? 22.031 16.672 -11.234 1 71.38 382 THR B C 1
ATOM 7368 O O . THR B 1 382 ? 21.656 15.711 -11.898 1 71.38 382 THR B O 1
ATOM 7371 N N . ARG B 1 383 ? 22.734 17.672 -11.727 1 72.19 383 ARG B N 1
ATOM 7372 C CA . ARG B 1 383 ? 23.172 17.672 -13.117 1 72.19 383 ARG B CA 1
ATOM 7373 C C . ARG B 1 383 ? 24.109 16.516 -13.398 1 72.19 383 ARG B C 1
ATOM 7375 O O . ARG B 1 383 ? 23.984 15.82 -14.414 1 72.19 383 ARG B O 1
ATOM 7382 N N . LEU B 1 384 ? 25.078 16.375 -12.594 1 67.81 384 LEU B N 1
ATOM 7383 C CA . LEU B 1 384 ? 26.016 15.266 -12.734 1 67.81 384 LEU B CA 1
ATOM 7384 C C . LEU B 1 384 ? 25.297 13.922 -12.633 1 67.81 384 LEU B C 1
ATOM 7386 O O . LEU B 1 384 ? 25.609 12.992 -13.375 1 67.81 384 LEU B O 1
ATOM 7390 N N . ALA B 1 385 ? 24.453 13.898 -11.711 1 65.81 385 ALA B N 1
ATOM 7391 C CA . ALA B 1 385 ? 23.641 12.688 -11.539 1 65.81 385 ALA B CA 1
ATOM 7392 C C . ALA B 1 385 ? 22.844 12.383 -12.805 1 65.81 385 ALA B C 1
ATOM 7394 O O . ALA B 1 385 ? 22.734 11.227 -13.211 1 65.81 385 ALA B O 1
ATOM 7395 N N . ALA B 1 386 ? 22.406 13.406 -13.43 1 66.19 386 ALA B N 1
ATOM 7396 C CA . ALA B 1 386 ? 21.594 13.242 -14.625 1 66.19 386 ALA B CA 1
ATOM 7397 C C . ALA B 1 386 ? 22.422 12.688 -15.781 1 66.19 386 ALA B C 1
ATOM 7399 O O . ALA B 1 386 ? 21.953 11.836 -16.531 1 66.19 386 ALA B O 1
ATOM 7400 N N . GLN B 1 387 ? 23.641 13.203 -15.992 1 66.88 387 GLN B N 1
ATOM 7401 C CA . GLN B 1 387 ? 24.516 12.727 -17.062 1 66.88 387 GLN B CA 1
ATOM 7402 C C . GLN B 1 387 ? 24.906 11.266 -16.844 1 66.88 387 GLN B C 1
ATOM 7404 O O . GLN B 1 387 ? 24.938 10.477 -17.781 1 66.88 387 GLN B O 1
ATOM 7409 N N . MET B 1 388 ? 25.266 11.031 -15.727 1 64.94 388 MET B N 1
ATOM 7410 C CA . MET B 1 388 ? 25.641 9.664 -15.367 1 64.94 388 MET B CA 1
ATOM 7411 C C . MET B 1 388 ? 24.453 8.719 -15.5 1 64.94 388 MET B C 1
ATOM 7413 O O . MET B 1 388 ? 24.625 7.57 -15.93 1 64.94 388 MET B O 1
ATOM 7417 N N . GLN B 1 389 ? 23.469 9.242 -15.156 1 68.25 389 GLN B N 1
ATOM 7418 C CA . GLN B 1 389 ? 22.234 8.461 -15.211 1 68.25 389 GLN B CA 1
ATOM 7419 C C . GLN B 1 389 ? 21.875 8.102 -16.641 1 68.25 389 GLN B C 1
ATOM 7421 O O . GLN B 1 389 ? 21.344 7.012 -16.906 1 68.25 389 GLN B O 1
ATOM 7426 N N . SER B 1 390 ? 22.25 8.992 -17.594 1 71 390 SER B N 1
ATOM 7427 C CA . SER B 1 390 ? 21.891 8.711 -18.969 1 71 390 SER B CA 1
ATOM 7428 C C . SER B 1 390 ? 22.672 7.512 -19.516 1 71 390 SER B C 1
ATOM 7430 O O . SER B 1 390 ? 22.109 6.68 -20.234 1 71 390 SER B O 1
ATOM 7432 N N . ARG B 1 391 ? 23.938 7.355 -19.234 1 69.5 391 ARG B N 1
ATOM 7433 C CA . ARG B 1 391 ? 24.734 6.219 -19.688 1 69.5 391 ARG B CA 1
ATOM 7434 C C . ARG B 1 391 ? 24.266 4.926 -19.031 1 69.5 391 ARG B C 1
ATOM 7436 O O . ARG B 1 391 ? 24.172 3.885 -19.688 1 69.5 391 ARG B O 1
ATOM 7443 N N . THR B 1 392 ? 24.156 5.047 -17.828 1 75.31 392 THR B N 1
ATOM 7444 C CA . THR B 1 392 ? 23.688 3.873 -17.109 1 75.31 392 THR B CA 1
ATOM 7445 C C . THR B 1 392 ? 22.312 3.453 -17.594 1 75.31 392 THR B C 1
ATOM 7447 O O . THR B 1 392 ? 22 2.26 -17.672 1 75.31 392 THR B O 1
ATOM 7450 N N . SER B 1 393 ? 21.656 4.445 -17.984 1 77.56 393 SER B N 1
ATOM 7451 C CA . SER B 1 393 ? 20.312 4.164 -18.484 1 77.56 393 SER B CA 1
ATOM 7452 C C . SER B 1 393 ? 20.359 3.402 -19.812 1 77.56 393 SER B C 1
ATOM 7454 O O . SER B 1 393 ? 19.547 2.496 -20.031 1 77.56 393 SER B O 1
ATOM 7456 N N . ASP B 1 394 ? 21.312 3.77 -20.641 1 82.25 394 ASP B N 1
ATOM 7457 C CA . ASP B 1 394 ? 21.453 3.072 -21.906 1 82.25 394 ASP B CA 1
ATOM 7458 C C . ASP B 1 394 ? 21.844 1.611 -21.703 1 82.25 394 ASP B C 1
ATOM 7460 O O . ASP B 1 394 ? 21.312 0.718 -22.375 1 82.25 394 ASP B O 1
ATOM 7464 N N . LEU B 1 395 ? 22.734 1.462 -20.781 1 83.5 395 LEU B N 1
ATOM 7465 C CA . LEU B 1 395 ? 23.141 0.097 -20.469 1 83.5 395 LEU B CA 1
ATOM 7466 C C . LEU B 1 395 ? 21.984 -0.692 -19.875 1 83.5 395 LEU B C 1
ATOM 7468 O O . LEU B 1 395 ? 21.781 -1.858 -20.203 1 83.5 395 LEU B O 1
ATOM 7472 N N . MET B 1 396 ? 21.344 -0.077 -19.078 1 86.56 396 MET B N 1
ATOM 7473 C CA . MET B 1 396 ? 20.188 -0.707 -18.453 1 86.56 396 MET B CA 1
ATOM 7474 C C . MET B 1 396 ? 19.141 -1.083 -19.5 1 86.56 396 MET B C 1
ATOM 7476 O O . MET B 1 396 ? 18.609 -2.195 -19.484 1 86.56 396 MET B O 1
ATOM 7480 N N . ASN B 1 397 ? 18.859 -0.181 -20.406 1 89.62 397 ASN B N 1
ATOM 7481 C CA . ASN B 1 397 ? 17.875 -0.432 -21.453 1 89.62 397 ASN B CA 1
ATOM 7482 C C . ASN B 1 397 ? 18.266 -1.626 -22.312 1 89.62 397 ASN B C 1
ATOM 7484 O O . ASN B 1 397 ? 17.422 -2.461 -22.641 1 89.62 397 ASN B O 1
ATOM 7488 N N . THR B 1 398 ? 19.516 -1.679 -22.547 1 91.94 398 THR B N 1
ATOM 7489 C CA . THR B 1 398 ? 20 -2.762 -23.391 1 91.94 398 THR B CA 1
ATOM 7490 C C . THR B 1 398 ? 19.891 -4.105 -22.672 1 91.94 398 THR B C 1
ATOM 7492 O O . THR B 1 398 ? 19.391 -5.074 -23.25 1 91.94 398 THR B O 1
ATOM 7495 N N . GLU B 1 399 ? 20.281 -4.141 -21.453 1 92.25 399 GLU B N 1
ATOM 7496 C CA . GLU B 1 399 ? 20.281 -5.391 -20.703 1 92.25 399 GLU B CA 1
ATOM 7497 C C . GLU B 1 399 ? 18.844 -5.848 -20.406 1 92.25 399 GLU B C 1
ATOM 7499 O O . GLU B 1 399 ? 18.531 -7.031 -20.531 1 92.25 399 GLU B O 1
ATOM 7504 N N . VAL B 1 400 ? 18.047 -4.965 -20.016 1 93.06 400 VAL B N 1
ATOM 7505 C CA . VAL B 1 400 ? 16.672 -5.301 -19.719 1 93.06 400 VAL B CA 1
ATOM 7506 C C . VAL B 1 400 ? 15.961 -5.801 -20.969 1 93.06 400 VAL B C 1
ATOM 7508 O O . VAL B 1 400 ? 15.203 -6.77 -20.922 1 93.06 400 VAL B O 1
ATOM 7511 N N . SER B 1 401 ? 16.203 -5.117 -22.078 1 94.81 401 SER B N 1
ATOM 7512 C CA . SER B 1 401 ? 15.586 -5.512 -23.344 1 94.81 401 SER B CA 1
ATOM 7513 C C . SER B 1 401 ? 16.031 -6.914 -23.75 1 94.81 401 SER B C 1
ATOM 7515 O O . SER B 1 401 ? 15.219 -7.699 -24.266 1 94.81 401 SER B O 1
ATOM 7517 N N . ALA B 1 402 ? 17.25 -7.219 -23.469 1 95.25 402 ALA B N 1
ATOM 7518 C CA . ALA B 1 402 ? 17.766 -8.539 -23.828 1 95.25 402 ALA B CA 1
ATOM 7519 C C . ALA B 1 402 ? 17.094 -9.625 -22.984 1 95.25 402 ALA B C 1
ATOM 7521 O O . ALA B 1 402 ? 16.688 -10.664 -23.516 1 95.25 402 ALA B O 1
ATOM 7522 N N . VAL B 1 403 ? 16.984 -9.414 -21.734 1 95.5 403 VAL B N 1
ATOM 7523 C CA . VAL B 1 403 ? 16.359 -10.383 -20.844 1 95.5 403 VAL B CA 1
ATOM 7524 C C . VAL B 1 403 ? 14.891 -10.555 -21.234 1 95.5 403 VAL B C 1
ATOM 7526 O O . VAL B 1 403 ? 14.398 -11.68 -21.344 1 95.5 403 VAL B O 1
ATOM 7529 N N . MET B 1 404 ? 14.18 -9.414 -21.469 1 95.5 404 MET B N 1
ATOM 7530 C CA . MET B 1 404 ? 12.758 -9.469 -21.797 1 95.5 404 MET B CA 1
ATOM 7531 C C . MET B 1 404 ? 12.539 -10.148 -23.141 1 95.5 404 MET B C 1
ATOM 7533 O O . MET B 1 404 ? 11.578 -10.891 -23.328 1 95.5 404 MET B O 1
ATOM 7537 N N . ASP B 1 405 ? 13.43 -9.891 -24.031 1 95.5 405 ASP B N 1
ATOM 7538 C CA . ASP B 1 405 ? 13.352 -10.539 -25.328 1 95.5 405 ASP B CA 1
ATOM 7539 C C . ASP B 1 405 ? 13.445 -12.055 -25.203 1 95.5 405 ASP B C 1
ATOM 7541 O O . ASP B 1 405 ? 12.664 -12.789 -25.812 1 95.5 405 ASP B O 1
ATOM 7545 N N . ALA B 1 406 ? 14.328 -12.516 -24.359 1 95.94 406 ALA B N 1
ATOM 7546 C CA . ALA B 1 406 ? 14.539 -13.945 -24.156 1 95.94 406 ALA B CA 1
ATOM 7547 C C . ALA B 1 406 ? 13.344 -14.578 -23.453 1 95.94 406 ALA B C 1
ATOM 7549 O O . ALA B 1 406 ? 12.891 -15.656 -23.844 1 95.94 406 ALA B O 1
ATOM 7550 N N . ILE B 1 407 ? 12.781 -13.938 -22.469 1 95.69 407 ILE B N 1
ATOM 7551 C CA . ILE B 1 407 ? 11.75 -14.5 -21.609 1 95.69 407 ILE B CA 1
ATOM 7552 C C . ILE B 1 407 ? 10.406 -14.477 -22.344 1 95.69 407 ILE B C 1
ATOM 7554 O O . ILE B 1 407 ? 9.578 -15.375 -22.172 1 95.69 407 ILE B O 1
ATOM 7558 N N . THR B 1 408 ? 10.18 -13.422 -23.234 1 95.25 408 THR B N 1
ATOM 7559 C CA . THR B 1 408 ? 8.891 -13.281 -23.906 1 95.25 408 THR B CA 1
ATOM 7560 C C . THR B 1 408 ? 8.953 -13.859 -25.328 1 95.25 408 THR B C 1
ATOM 7562 O O . THR B 1 408 ? 8.039 -13.648 -26.125 1 95.25 408 THR B O 1
ATOM 7565 N N . ASP B 1 409 ? 10.047 -14.547 -25.578 1 93.06 409 ASP B N 1
ATOM 7566 C CA . ASP B 1 409 ? 10.227 -15.164 -26.891 1 93.06 409 ASP B CA 1
ATOM 7567 C C . ASP B 1 409 ? 10.07 -14.133 -28.016 1 93.06 409 ASP B C 1
ATOM 7569 O O . ASP B 1 409 ? 9.344 -14.359 -28.969 1 93.06 409 ASP B O 1
ATOM 7573 N N . GLY B 1 410 ? 10.57 -12.945 -27.781 1 91.81 410 GLY B N 1
ATOM 7574 C CA . GLY B 1 410 ? 10.664 -11.922 -28.812 1 91.81 410 GLY B CA 1
ATOM 7575 C C . GLY B 1 410 ? 9.477 -10.984 -28.828 1 91.81 410 GLY B C 1
ATOM 7576 O O . GLY B 1 410 ? 9.422 -10.062 -29.656 1 91.81 410 GLY B O 1
ATOM 7577 N N . LYS B 1 411 ? 8.477 -11.109 -28.016 1 91.94 411 LYS B N 1
ATOM 7578 C CA . LYS B 1 411 ? 7.309 -10.234 -28.031 1 91.94 411 LYS B CA 1
ATOM 7579 C C . LYS B 1 411 ? 7.695 -8.797 -27.672 1 91.94 411 LYS B C 1
ATOM 7581 O O . LYS B 1 411 ? 7.211 -7.848 -28.281 1 91.94 411 LYS B O 1
ATOM 7586 N N . TYR B 1 412 ? 8.508 -8.734 -26.641 1 92.62 412 TYR B N 1
ATOM 7587 C CA . TYR B 1 412 ? 9.031 -7.438 -26.234 1 92.62 412 TYR B CA 1
ATOM 7588 C C . TYR B 1 412 ? 10.547 -7.379 -26.422 1 92.62 412 TYR B C 1
ATOM 7590 O O . TYR B 1 412 ? 11.297 -8.047 -25.719 1 92.62 412 TYR B O 1
ATOM 7598 N N . ASN B 1 413 ? 10.969 -6.523 -27.328 1 90 413 ASN B N 1
ATOM 7599 C CA . ASN B 1 413 ? 12.391 -6.523 -27.656 1 90 413 ASN B CA 1
ATOM 7600 C C . ASN B 1 413 ? 13.039 -5.18 -27.344 1 90 413 ASN B C 1
ATOM 7602 O O . ASN B 1 413 ? 14.266 -5.035 -27.438 1 90 413 ASN B O 1
ATOM 7606 N N . ARG B 1 414 ? 12.211 -4.211 -27.094 1 90.62 414 ARG B N 1
ATOM 7607 C CA . ARG B 1 414 ? 12.758 -2.904 -26.734 1 90.62 414 ARG B CA 1
ATOM 7608 C C . ARG B 1 414 ? 12.008 -2.299 -25.547 1 90.62 414 ARG B C 1
ATOM 7610 O O . ARG B 1 414 ? 10.781 -2.15 -25.594 1 90.62 414 ARG B O 1
ATOM 7617 N N . LEU B 1 415 ? 12.742 -2.105 -24.5 1 91.19 415 LEU B N 1
ATOM 7618 C CA . LEU B 1 415 ? 12.188 -1.48 -23.312 1 91.19 415 LEU B CA 1
ATOM 7619 C C . LEU B 1 415 ? 12.945 -0.205 -22.953 1 91.19 415 LEU B C 1
ATOM 7621 O O . LEU B 1 415 ? 14.156 -0.117 -23.188 1 91.19 415 LEU B O 1
ATOM 7625 N N . TRP B 1 416 ? 12.242 0.772 -22.547 1 88.06 416 TRP B N 1
ATOM 7626 C CA . TRP B 1 416 ? 12.836 2.014 -22.062 1 88.06 416 TRP B CA 1
ATOM 7627 C C . TRP B 1 416 ? 12.586 2.188 -20.562 1 88.06 416 TRP B C 1
ATOM 7629 O O . TRP B 1 416 ? 11.438 2.182 -20.109 1 88.06 416 TRP B O 1
ATOM 7639 N N . VAL B 1 417 ? 13.672 2.266 -19.828 1 83.5 417 VAL B N 1
ATOM 7640 C CA . VAL B 1 417 ? 13.586 2.453 -18.391 1 83.5 417 VAL B CA 1
ATOM 7641 C C . VAL B 1 417 ? 13.977 3.885 -18.031 1 83.5 417 VAL B C 1
ATOM 7643 O O . VAL B 1 417 ? 15.055 4.348 -18.391 1 83.5 417 VAL B O 1
ATOM 7646 N N . ASP B 1 418 ? 13.141 4.535 -17.391 1 76.94 418 ASP B N 1
ATOM 7647 C CA . ASP B 1 418 ? 13.445 5.914 -17.016 1 76.94 418 ASP B CA 1
ATOM 7648 C C . ASP B 1 418 ? 14.234 5.965 -15.703 1 76.94 418 ASP B C 1
ATOM 7650 O O . ASP B 1 418 ? 14.633 4.926 -15.172 1 76.94 418 ASP B O 1
ATOM 7654 N N . GLU B 1 419 ? 14.43 7.129 -15.211 1 69.69 419 GLU B N 1
ATOM 7655 C CA . GLU B 1 419 ? 15.266 7.336 -14.031 1 69.69 419 GLU B CA 1
ATOM 7656 C C . GLU B 1 419 ? 14.609 6.766 -12.781 1 69.69 419 GLU B C 1
ATOM 7658 O O . GLU B 1 419 ? 15.289 6.41 -11.82 1 69.69 419 GLU B O 1
ATOM 7663 N N . ASN B 1 420 ? 13.398 6.723 -12.844 1 68.5 420 ASN B N 1
ATOM 7664 C CA . ASN B 1 420 ? 12.664 6.203 -11.695 1 68.5 420 ASN B CA 1
ATOM 7665 C C . ASN B 1 420 ? 12.258 4.746 -11.898 1 68.5 420 ASN B C 1
ATOM 7667 O O . ASN B 1 420 ? 11.438 4.211 -11.156 1 68.5 420 ASN B O 1
ATOM 7671 N N . LEU B 1 421 ? 12.805 4.125 -12.898 1 70.5 421 LEU B N 1
ATOM 7672 C CA . LEU B 1 421 ? 12.648 2.715 -13.234 1 70.5 421 LEU B CA 1
ATOM 7673 C C . LEU B 1 421 ? 11.242 2.432 -13.742 1 70.5 421 LEU B C 1
ATOM 7675 O O . LEU B 1 421 ? 10.75 1.307 -13.625 1 70.5 421 LEU B O 1
ATOM 7679 N N . HIS B 1 422 ? 10.594 3.502 -14.227 1 77.31 422 HIS B N 1
ATOM 7680 C CA . HIS B 1 422 ? 9.375 3.262 -14.992 1 77.31 422 HIS B CA 1
ATOM 7681 C C . HIS B 1 422 ? 9.695 2.764 -16.391 1 77.31 422 HIS B C 1
ATOM 7683 O O . HIS B 1 422 ? 10.641 3.246 -17.031 1 77.31 422 HIS B O 1
ATOM 7689 N N . VAL B 1 423 ? 9 1.797 -16.703 1 83 423 VAL B N 1
ATOM 7690 C CA . VAL B 1 423 ? 9.367 1.104 -17.922 1 83 423 VAL B CA 1
ATOM 7691 C C . VAL B 1 423 ? 8.281 1.323 -18.984 1 83 423 VAL B C 1
ATOM 7693 O O . VAL B 1 423 ? 7.094 1.336 -18.672 1 83 423 VAL B O 1
ATOM 7696 N N . GLN B 1 424 ? 8.711 1.598 -20.125 1 86.75 424 GLN B N 1
ATOM 7697 C CA . GLN B 1 424 ? 7.867 1.6 -21.328 1 86.75 424 GLN B CA 1
ATOM 7698 C C . GLN B 1 424 ? 8.289 0.504 -22.297 1 86.75 424 GLN B C 1
ATOM 7700 O O . GLN B 1 424 ? 9.484 0.295 -22.531 1 86.75 424 GLN B O 1
ATOM 7705 N N . LEU B 1 425 ? 7.289 -0.222 -22.641 1 89.69 425 LEU B N 1
ATOM 7706 C CA . LEU B 1 425 ? 7.562 -1.328 -23.547 1 89.69 425 LEU B CA 1
ATOM 7707 C C . LEU B 1 425 ? 7.141 -0.978 -24.984 1 89.69 425 LEU B C 1
ATOM 7709 O O . LEU B 1 425 ? 6.195 -0.21 -25.172 1 89.69 425 LEU B O 1
ATOM 7713 N N . MET B 1 426 ? 7.918 -1.467 -25.844 1 85.56 426 MET B N 1
ATOM 7714 C CA . MET B 1 426 ? 7.555 -1.33 -27.25 1 85.56 426 MET B CA 1
ATOM 7715 C C . MET B 1 426 ? 7.121 -2.67 -27.844 1 85.56 426 MET B C 1
ATOM 7717 O O . MET B 1 426 ? 7.836 -3.666 -27.719 1 85.56 426 MET B O 1
ATOM 7721 N N . SER B 1 427 ? 5.848 -2.727 -28.188 1 80.88 427 SER B N 1
ATOM 7722 C CA . SER B 1 427 ? 5.328 -3.912 -28.875 1 80.88 427 SER B CA 1
ATOM 7723 C C . SER B 1 427 ? 4.695 -3.555 -30.203 1 80.88 427 SER B C 1
ATOM 7725 O O . SER B 1 427 ? 3.777 -2.734 -30.266 1 80.88 427 SER B O 1
ATOM 7727 N N . ASN B 1 428 ? 5.129 -4.191 -31.266 1 78.62 428 ASN B N 1
ATOM 7728 C CA . ASN B 1 428 ? 4.605 -3.963 -32.594 1 78.62 428 ASN B CA 1
ATOM 7729 C C . ASN B 1 428 ? 4.523 -2.475 -32.938 1 78.62 428 ASN B C 1
ATOM 7731 O O . ASN B 1 428 ? 3.502 -1.998 -33.438 1 78.62 428 ASN B O 1
ATOM 7735 N N . GLY B 1 429 ? 5.516 -1.675 -32.5 1 74.88 429 GLY B N 1
ATOM 7736 C CA . GLY B 1 429 ? 5.633 -0.268 -32.875 1 74.88 429 GLY B CA 1
ATOM 7737 C C . GLY B 1 429 ? 4.863 0.646 -31.922 1 74.88 429 GLY B C 1
ATOM 7738 O O . GLY B 1 429 ? 4.883 1.868 -32.094 1 74.88 429 GLY B O 1
ATOM 7739 N N . LYS B 1 430 ? 4.148 0.159 -31 1 78.94 430 LYS B N 1
ATOM 7740 C CA . LYS B 1 430 ? 3.375 0.98 -30.062 1 78.94 430 LYS B CA 1
ATOM 7741 C C . LYS B 1 430 ? 3.992 0.96 -28.672 1 78.94 430 LYS B C 1
ATOM 7743 O O . LYS B 1 430 ? 4.504 -0.07 -28.219 1 78.94 430 LYS B O 1
ATOM 7748 N N . LYS B 1 431 ? 3.92 2.094 -28.156 1 83.31 431 LYS B N 1
ATOM 7749 C CA . LYS B 1 431 ? 4.414 2.215 -26.781 1 83.31 431 LYS B CA 1
ATOM 7750 C C . LYS B 1 431 ? 3.342 1.82 -25.766 1 83.31 431 LYS B C 1
ATOM 7752 O O . LYS B 1 431 ? 2.193 2.258 -25.875 1 83.31 431 LYS B O 1
ATOM 7757 N N . ILE B 1 432 ? 3.748 0.927 -24.922 1 83.31 432 ILE B N 1
ATOM 7758 C CA . ILE B 1 432 ? 2.824 0.429 -23.906 1 83.31 432 ILE B CA 1
ATOM 7759 C C . ILE B 1 432 ? 3.367 0.738 -22.516 1 83.31 432 ILE B C 1
ATOM 7761 O O . ILE B 1 432 ? 4.543 0.487 -22.234 1 83.31 432 ILE B O 1
ATOM 7765 N N . SER B 1 433 ? 2.559 1.244 -21.75 1 77.69 433 SER B N 1
ATOM 7766 C CA . SER B 1 433 ? 2.975 1.558 -20.375 1 77.69 433 SER B CA 1
ATOM 7767 C C . SER B 1 433 ? 2.826 0.346 -19.469 1 77.69 433 SER B C 1
ATOM 7769 O O . SER B 1 433 ? 2.123 -0.61 -19.797 1 77.69 433 SER B O 1
ATOM 7771 N N . MET B 1 434 ? 3.434 0.354 -18.281 1 79.88 434 MET B N 1
ATOM 7772 C CA . MET B 1 434 ? 3.436 -0.733 -17.297 1 79.88 434 MET B CA 1
ATOM 7773 C C . MET B 1 434 ? 2.033 -0.97 -16.75 1 79.88 434 MET B C 1
ATOM 7775 O O . MET B 1 434 ? 1.696 -2.09 -16.359 1 79.88 434 MET B O 1
ATOM 7779 N N . ASP B 1 435 ? 1.283 0.048 -16.875 1 70.5 435 ASP B N 1
ATOM 7780 C CA . ASP B 1 435 ? -0.06 -0.045 -16.312 1 70.5 435 ASP B CA 1
ATOM 7781 C C . ASP B 1 435 ? -0.999 -0.802 -17.25 1 70.5 435 ASP B C 1
ATOM 7783 O O . ASP B 1 435 ? -2.08 -1.229 -16.844 1 70.5 435 ASP B O 1
ATOM 7787 N N . GLN B 1 436 ? -0.528 -1.096 -18.406 1 77 436 GLN B N 1
ATOM 7788 C CA . GLN B 1 436 ? -1.389 -1.693 -19.422 1 77 436 GLN B CA 1
ATOM 7789 C C . GLN B 1 436 ? -1.075 -3.176 -19.609 1 77 436 GLN B C 1
ATOM 7791 O O . GLN B 1 436 ? -1.749 -3.867 -20.375 1 77 436 GLN B O 1
ATOM 7796 N N . VAL B 1 437 ? -0.047 -3.57 -18.969 1 83.25 437 VAL B N 1
ATOM 7797 C CA . VAL B 1 437 ? 0.333 -4.969 -19.156 1 83.25 437 VAL B CA 1
ATOM 7798 C C . VAL B 1 437 ? -0.212 -5.805 -18 1 83.25 437 VAL B C 1
ATOM 7800 O O . VAL B 1 437 ? -0.654 -5.262 -16.984 1 83.25 437 VAL B O 1
ATOM 7803 N N . SER B 1 438 ? -0.238 -7.082 -18.188 1 85 438 SER B N 1
ATOM 7804 C CA . SER B 1 438 ? -0.755 -8 -17.188 1 85 438 SER B CA 1
ATOM 7805 C C . SER B 1 438 ? 0.203 -8.117 -16 1 85 438 SER B C 1
ATOM 7807 O O . SER B 1 438 ? 1.362 -7.711 -16.094 1 85 438 SER B O 1
ATOM 7809 N N . ARG B 1 439 ? -0.286 -8.758 -14.898 1 83.56 439 ARG B N 1
ATOM 7810 C CA . ARG B 1 439 ? 0.535 -8.969 -13.711 1 83.56 439 ARG B CA 1
ATOM 7811 C C . ARG B 1 439 ? 1.725 -9.867 -14.016 1 83.56 439 ARG B C 1
ATOM 7813 O O . ARG B 1 439 ? 2.842 -9.609 -13.562 1 83.56 439 ARG B O 1
ATOM 7820 N N . GLY B 1 440 ? 1.475 -10.898 -14.789 1 87.88 440 GLY B N 1
ATOM 7821 C CA . GLY B 1 440 ? 2.57 -11.766 -15.18 1 87.88 440 GLY B CA 1
ATOM 7822 C C . GLY B 1 440 ? 3.672 -11.039 -15.93 1 87.88 440 GLY B C 1
ATOM 7823 O O . GLY B 1 440 ? 4.855 -11.211 -15.617 1 87.88 440 GLY B O 1
ATOM 7824 N N . THR B 1 441 ? 3.287 -10.219 -16.812 1 89.94 441 THR B N 1
ATOM 7825 C CA . THR B 1 441 ? 4.258 -9.461 -17.578 1 89.94 441 THR B CA 1
ATOM 7826 C C . THR B 1 441 ? 4.977 -8.445 -16.703 1 89.94 441 THR B C 1
ATOM 7828 O O . THR B 1 441 ? 6.184 -8.234 -16.844 1 89.94 441 THR B O 1
ATOM 7831 N N . LEU B 1 442 ? 4.219 -7.906 -15.859 1 85.88 442 LEU B N 1
ATOM 7832 C CA . LEU B 1 442 ? 4.82 -6.957 -14.93 1 85.88 442 LEU B CA 1
ATOM 7833 C C . LEU B 1 442 ? 5.914 -7.621 -14.102 1 85.88 442 LEU B C 1
ATOM 7835 O O . LEU B 1 442 ? 6.996 -7.055 -13.922 1 85.88 442 LEU B O 1
ATOM 7839 N N . GLU B 1 443 ? 5.613 -8.75 -13.602 1 88.31 443 GLU B N 1
ATOM 7840 C CA . GLU B 1 443 ? 6.602 -9.484 -12.812 1 88.31 443 GLU B CA 1
ATOM 7841 C C . GLU B 1 443 ? 7.824 -9.844 -13.656 1 88.31 443 GLU B C 1
ATOM 7843 O O . GLU B 1 443 ? 8.953 -9.836 -13.156 1 88.31 443 GLU B O 1
ATOM 7848 N N . GLN B 1 444 ? 7.578 -10.117 -14.883 1 92.56 444 GLN B N 1
ATOM 7849 C CA . GLN B 1 444 ? 8.68 -10.414 -15.789 1 92.56 444 GLN B CA 1
ATOM 7850 C C . GLN B 1 444 ? 9.539 -9.18 -16.047 1 92.56 444 GLN B C 1
ATOM 7852 O O . GLN B 1 444 ? 10.758 -9.281 -16.141 1 92.56 444 GLN B O 1
ATOM 7857 N N . ILE B 1 445 ? 8.891 -8.039 -16.141 1 89.94 445 ILE B N 1
ATOM 7858 C CA . ILE B 1 445 ? 9.617 -6.781 -16.312 1 89.94 445 ILE B CA 1
ATOM 7859 C C . ILE B 1 445 ? 10.523 -6.539 -15.109 1 89.94 445 ILE B C 1
ATOM 7861 O O . ILE B 1 445 ? 11.711 -6.242 -15.266 1 89.94 445 ILE B O 1
ATOM 7865 N N . TYR B 1 446 ? 9.992 -6.742 -13.961 1 87.38 446 TYR B N 1
ATOM 7866 C CA . TYR B 1 446 ? 10.773 -6.52 -12.75 1 87.38 446 TYR B CA 1
ATOM 7867 C C . TYR B 1 446 ? 11.906 -7.527 -12.633 1 87.38 446 TYR B C 1
ATOM 7869 O O . TYR B 1 446 ? 12.992 -7.199 -12.156 1 87.38 446 TYR B O 1
ATOM 7877 N N . PHE B 1 447 ? 11.625 -8.695 -13.016 1 92.44 447 PHE B N 1
ATOM 7878 C CA . PHE B 1 447 ? 12.68 -9.703 -13.055 1 92.44 447 PHE B CA 1
ATOM 7879 C C . PHE B 1 447 ? 13.82 -9.258 -13.969 1 92.44 447 PHE B C 1
ATOM 7881 O O . PHE B 1 447 ? 14.992 -9.32 -13.586 1 92.44 447 PHE B O 1
ATOM 7888 N N . ALA B 1 448 ? 13.43 -8.781 -15.102 1 92.69 448 ALA B N 1
ATOM 7889 C CA . ALA B 1 448 ? 14.422 -8.328 -16.078 1 92.69 448 ALA B CA 1
ATOM 7890 C C . ALA B 1 448 ? 15.234 -7.16 -15.539 1 92.69 448 ALA B C 1
ATOM 7892 O O . ALA B 1 448 ? 16.453 -7.109 -15.719 1 92.69 448 ALA B O 1
ATOM 7893 N N . ILE B 1 449 ? 14.578 -6.27 -14.891 1 88.12 449 ILE B N 1
ATOM 7894 C CA . ILE B 1 449 ? 15.25 -5.109 -14.32 1 88.12 449 ILE B CA 1
ATOM 7895 C C . ILE B 1 449 ? 16.25 -5.562 -13.258 1 88.12 449 ILE B C 1
ATOM 7897 O O . ILE B 1 449 ? 17.391 -5.102 -13.242 1 88.12 449 ILE B O 1
ATOM 7901 N N . ARG B 1 450 ? 15.836 -6.477 -12.453 1 88.88 450 ARG B N 1
ATOM 7902 C CA . ARG B 1 450 ? 16.688 -6.973 -11.375 1 88.88 450 ARG B CA 1
ATOM 7903 C C . ARG B 1 450 ? 17.906 -7.691 -11.938 1 88.88 450 ARG B C 1
ATOM 7905 O O . ARG B 1 450 ? 19.031 -7.484 -11.461 1 88.88 450 ARG B O 1
ATOM 7912 N N . MET B 1 451 ? 17.688 -8.5 -12.914 1 91.88 451 MET B N 1
ATOM 7913 C CA . MET B 1 451 ? 18.797 -9.234 -13.508 1 91.88 451 MET B CA 1
ATOM 7914 C C . MET B 1 451 ? 19.766 -8.289 -14.211 1 91.88 451 MET B C 1
ATOM 7916 O O . MET B 1 451 ? 20.984 -8.469 -14.133 1 91.88 451 MET B O 1
ATOM 7920 N N . ALA B 1 452 ? 19.172 -7.301 -14.867 1 89.44 452 ALA B N 1
ATOM 7921 C CA . ALA B 1 452 ? 20.016 -6.301 -15.523 1 89.44 452 ALA B CA 1
ATOM 7922 C C . ALA B 1 452 ? 20.828 -5.512 -14.492 1 89.44 452 ALA B C 1
ATOM 7924 O O . ALA B 1 452 ? 22.016 -5.281 -14.68 1 89.44 452 ALA B O 1
ATOM 7925 N N . ALA B 1 453 ? 20.172 -5.121 -13.453 1 86.25 453 ALA B N 1
ATOM 7926 C CA . ALA B 1 453 ? 20.828 -4.383 -12.383 1 86.25 453 ALA B CA 1
ATOM 7927 C C . ALA B 1 453 ? 21.953 -5.219 -11.758 1 86.25 453 ALA B C 1
ATOM 7929 O O . ALA B 1 453 ? 23.016 -4.695 -11.422 1 86.25 453 ALA B O 1
ATOM 7930 N N . THR B 1 454 ? 21.672 -6.496 -11.562 1 87.44 454 THR B N 1
ATOM 7931 C CA . THR B 1 454 ? 22.672 -7.402 -11 1 87.44 454 THR B CA 1
ATOM 7932 C C . THR B 1 454 ? 23.906 -7.441 -11.875 1 87.44 454 THR B C 1
ATOM 7934 O O . THR B 1 454 ? 25.031 -7.387 -11.367 1 87.44 454 THR B O 1
ATOM 7937 N N . LYS B 1 455 ? 23.719 -7.477 -13.117 1 86.19 455 LYS B N 1
ATOM 7938 C CA . LYS B 1 455 ? 24.828 -7.531 -14.062 1 86.19 455 LYS B CA 1
ATOM 7939 C C . LYS B 1 455 ? 25.641 -6.234 -14.031 1 86.19 455 LYS B C 1
ATOM 7941 O O . LYS B 1 455 ? 26.875 -6.258 -14.117 1 86.19 455 LYS B O 1
ATOM 7946 N N . ILE B 1 456 ? 24.938 -5.18 -13.898 1 81.44 456 ILE B N 1
ATOM 7947 C CA . ILE B 1 456 ? 25.578 -3.867 -13.961 1 81.44 456 ILE B CA 1
ATOM 7948 C C . ILE B 1 456 ? 26.281 -3.57 -12.641 1 81.44 456 ILE B C 1
ATOM 7950 O O . ILE B 1 456 ? 27.422 -3.105 -12.633 1 81.44 456 ILE B O 1
ATOM 7954 N N . LEU B 1 457 ? 25.625 -3.848 -11.539 1 78.25 457 LEU B N 1
ATOM 7955 C CA . LEU B 1 457 ? 26.125 -3.455 -10.227 1 78.25 457 LEU B CA 1
ATOM 7956 C C . LEU B 1 457 ? 27.156 -4.457 -9.719 1 78.25 457 LEU B C 1
ATOM 7958 O O . LEU B 1 457 ? 28.047 -4.098 -8.953 1 78.25 457 LEU B O 1
ATOM 7962 N N . HIS B 1 458 ? 26.922 -5.719 -10.055 1 78 458 HIS B N 1
ATOM 7963 C CA . HIS B 1 458 ? 27.766 -6.746 -9.453 1 78 458 HIS B CA 1
ATOM 7964 C C . HIS B 1 458 ? 28.531 -7.512 -10.523 1 78 458 HIS B C 1
ATOM 7966 O O . HIS B 1 458 ? 27.938 -8.18 -11.367 1 78 458 HIS B O 1
ATOM 7972 N N . GLU B 1 459 ? 29.75 -7.242 -10.562 1 71.06 459 GLU B N 1
ATOM 7973 C CA . GLU B 1 459 ? 30.625 -7.91 -11.516 1 71.06 459 GLU B CA 1
ATOM 7974 C C . GLU B 1 459 ? 30.828 -9.375 -11.141 1 71.06 459 GLU B C 1
ATOM 7976 O O . GLU B 1 459 ? 30.922 -10.242 -12.016 1 71.06 459 GLU B O 1
ATOM 7981 N N . GLU B 1 460 ? 30.859 -9.578 -9.797 1 72.56 460 GLU B N 1
ATOM 7982 C CA . GLU B 1 460 ? 31.125 -10.93 -9.32 1 72.56 460 GLU B CA 1
ATOM 7983 C C . GLU B 1 460 ? 29.859 -11.789 -9.367 1 72.56 460 GLU B C 1
ATOM 7985 O O . GLU B 1 460 ? 28.75 -11.266 -9.328 1 72.56 460 GLU B O 1
ATOM 7990 N N . GLU B 1 461 ? 30.156 -13.062 -9.461 1 81.5 461 GLU B N 1
ATOM 7991 C CA . GLU B 1 461 ? 29.047 -14.016 -9.562 1 81.5 461 GLU B CA 1
ATOM 7992 C C . GLU B 1 461 ? 28.359 -14.203 -8.219 1 81.5 461 GLU B C 1
ATOM 7994 O O . GLU B 1 461 ? 29 -14.523 -7.215 1 81.5 461 GLU B O 1
ATOM 7999 N N . CYS B 1 462 ? 27.203 -13.758 -8.102 1 88.06 462 CYS B N 1
ATOM 8000 C CA . CYS B 1 462 ? 26.359 -13.969 -6.93 1 88.06 462 CYS B CA 1
ATOM 8001 C C . CYS B 1 462 ? 25.188 -14.875 -7.266 1 88.06 462 CYS B C 1
ATOM 8003 O O . CYS B 1 462 ? 24.656 -14.836 -8.383 1 88.06 462 CYS B O 1
ATOM 8005 N N . PRO B 1 463 ? 24.844 -15.703 -6.332 1 94.44 463 PRO B N 1
ATOM 8006 C CA . PRO B 1 463 ? 23.703 -16.594 -6.578 1 94.44 463 PRO B CA 1
ATOM 8007 C C . PRO B 1 463 ? 22.375 -15.828 -6.691 1 94.44 463 PRO B C 1
ATOM 8009 O O . PRO B 1 463 ? 22.203 -14.789 -6.055 1 94.44 463 PRO B O 1
ATOM 8012 N N . ILE B 1 464 ? 21.547 -16.344 -7.555 1 95.31 464 ILE B N 1
ATOM 8013 C CA . ILE B 1 464 ? 20.188 -15.82 -7.691 1 95.31 464 ILE B CA 1
ATOM 8014 C C . ILE B 1 464 ? 19.234 -16.641 -6.824 1 95.31 464 ILE B C 1
ATOM 8016 O O . ILE B 1 464 ? 19.203 -17.859 -6.906 1 95.31 464 ILE B O 1
ATOM 8020 N N . ILE B 1 465 ? 18.547 -16.016 -5.93 1 96.44 465 ILE B N 1
ATOM 8021 C CA . ILE B 1 465 ? 17.625 -16.672 -5.004 1 96.44 465 ILE B CA 1
ATOM 8022 C C . ILE B 1 465 ? 16.188 -16.234 -5.297 1 96.44 465 ILE B C 1
ATOM 8024 O O . ILE B 1 465 ? 15.875 -15.047 -5.211 1 96.44 465 ILE B O 1
ATOM 8028 N N . LEU B 1 466 ? 15.375 -17.172 -5.621 1 95 466 LEU B N 1
ATOM 8029 C CA . LEU B 1 466 ? 14.008 -16.875 -6.027 1 95 466 LEU B CA 1
ATOM 8030 C C . LEU B 1 466 ? 13.008 -17.594 -5.117 1 95 466 LEU B C 1
ATOM 8032 O O . LEU B 1 466 ? 12.938 -18.828 -5.113 1 95 466 LEU B O 1
ATOM 8036 N N . ASP B 1 467 ? 12.227 -16.859 -4.348 1 93.5 467 ASP B N 1
ATOM 8037 C CA . ASP B 1 467 ? 11.211 -17.422 -3.457 1 93.5 467 ASP B CA 1
ATOM 8038 C C . ASP B 1 467 ? 9.82 -17.328 -4.074 1 93.5 467 ASP B C 1
ATOM 8040 O O . ASP B 1 467 ? 9.156 -16.297 -3.949 1 93.5 467 ASP B O 1
ATOM 8044 N N . ASP B 1 468 ? 9.398 -18.391 -4.684 1 91.12 468 ASP B N 1
ATOM 8045 C CA . ASP B 1 468 ? 8.102 -18.453 -5.344 1 91.12 468 ASP B CA 1
ATOM 8046 C C . ASP B 1 468 ? 7.895 -17.266 -6.273 1 91.12 468 ASP B C 1
ATOM 8048 O O . ASP B 1 468 ? 6.863 -16.594 -6.215 1 91.12 468 ASP B O 1
ATOM 8052 N N . ALA B 1 469 ? 8.82 -17.062 -7.121 1 89.38 469 ALA B N 1
ATOM 8053 C CA . ALA B 1 469 ? 8.898 -15.852 -7.938 1 89.38 469 ALA B CA 1
ATOM 8054 C C . ALA B 1 469 ? 8.117 -16.016 -9.242 1 89.38 469 ALA B C 1
ATOM 8056 O O . ALA B 1 469 ? 7.863 -15.039 -9.945 1 89.38 469 ALA B O 1
ATOM 8057 N N . PHE B 1 470 ? 7.609 -17.234 -9.516 1 92.25 470 PHE B N 1
ATOM 8058 C CA . PHE B 1 470 ? 7.059 -17.469 -10.844 1 92.25 470 PHE B CA 1
ATOM 8059 C C . PHE B 1 470 ? 5.57 -17.797 -10.766 1 92.25 470 PHE B C 1
ATOM 8061 O O . PHE B 1 470 ? 5.012 -18.422 -11.672 1 92.25 470 PHE B O 1
ATOM 8068 N N . GLY B 1 471 ? 4.949 -17.375 -9.75 1 87.94 471 GLY B N 1
ATOM 8069 C CA . GLY B 1 471 ? 3.561 -17.734 -9.492 1 87.94 471 GLY B CA 1
ATOM 8070 C C . GLY B 1 471 ? 2.617 -17.266 -10.586 1 87.94 471 GLY B C 1
ATOM 8071 O O . GLY B 1 471 ? 1.593 -17.891 -10.844 1 87.94 471 GLY B O 1
ATOM 8072 N N . TYR B 1 472 ? 2.967 -16.234 -11.352 1 89.88 472 TYR B N 1
ATOM 8073 C CA . TYR B 1 472 ? 2.041 -15.656 -12.32 1 89.88 472 TYR B CA 1
ATOM 8074 C C . TYR B 1 472 ? 2.594 -15.766 -13.734 1 89.88 472 TYR B C 1
ATOM 8076 O O . TYR B 1 472 ? 2.08 -15.125 -14.656 1 89.88 472 TYR B O 1
ATOM 8084 N N . TYR B 1 473 ? 3.66 -16.531 -13.859 1 93.94 473 TYR B N 1
ATOM 8085 C CA . TYR B 1 473 ? 4.195 -16.812 -15.188 1 93.94 473 TYR B CA 1
ATOM 8086 C C . TYR B 1 473 ? 3.371 -17.875 -15.898 1 93.94 473 TYR B C 1
ATOM 8088 O O . TYR B 1 473 ? 2.979 -18.875 -15.289 1 93.94 473 TYR B O 1
ATOM 8096 N N . ASP B 1 474 ? 3.068 -17.656 -17.156 1 95.06 474 ASP B N 1
ATOM 8097 C CA . ASP B 1 474 ? 2.492 -18.75 -17.938 1 95.06 474 ASP B CA 1
ATOM 8098 C C . ASP B 1 474 ? 3.537 -19.812 -18.234 1 95.06 474 ASP B C 1
ATOM 8100 O O . ASP B 1 474 ? 4.73 -19.609 -18 1 95.06 474 ASP B O 1
ATOM 8104 N N . ASP B 1 475 ? 3.1 -20.953 -18.703 1 95.19 475 ASP B N 1
ATOM 8105 C CA . ASP B 1 475 ? 3.986 -22.109 -18.891 1 95.19 475 ASP B CA 1
ATOM 8106 C C . ASP B 1 475 ? 5.078 -21.812 -19.906 1 95.19 475 ASP B C 1
ATOM 8108 O O . ASP B 1 475 ? 6.242 -22.156 -19.703 1 95.19 475 ASP B O 1
ATOM 8112 N N . ARG B 1 476 ? 4.762 -21.109 -20.906 1 95.44 476 ARG B N 1
ATOM 8113 C CA . ARG B 1 476 ? 5.723 -20.828 -21.969 1 95.44 476 ARG B CA 1
ATOM 8114 C C . ARG B 1 476 ? 6.809 -19.875 -21.484 1 95.44 476 ARG B C 1
ATOM 8116 O O . ARG B 1 476 ? 8 -20.141 -21.656 1 95.44 476 ARG B O 1
ATOM 8123 N N . ARG B 1 477 ? 6.422 -18.828 -20.922 1 96.12 477 ARG B N 1
ATOM 8124 C CA . ARG B 1 477 ? 7.387 -17.844 -20.453 1 96.12 477 ARG B CA 1
ATOM 8125 C C . ARG B 1 477 ? 8.211 -18.375 -19.297 1 96.12 477 ARG B C 1
ATOM 8127 O O . ARG B 1 477 ? 9.375 -18 -19.125 1 96.12 477 ARG B O 1
ATOM 8134 N N . LEU B 1 478 ? 7.602 -19.234 -18.5 1 96.94 478 LEU B N 1
ATOM 8135 C CA . LEU B 1 478 ? 8.367 -19.859 -17.422 1 96.94 478 LEU B CA 1
ATOM 8136 C C . LEU B 1 478 ? 9.484 -20.734 -17.984 1 96.94 478 LEU B C 1
ATOM 8138 O O . LEU B 1 478 ? 10.609 -20.688 -17.484 1 96.94 478 LEU B O 1
ATOM 8142 N N . ILE B 1 479 ? 9.156 -21.5 -19.016 1 96.88 479 ILE B N 1
ATOM 8143 C CA . ILE B 1 479 ? 10.156 -22.359 -19.641 1 96.88 479 ILE B CA 1
ATOM 8144 C C . ILE B 1 479 ? 11.305 -21.5 -20.172 1 96.88 479 ILE B C 1
ATOM 8146 O O . ILE B 1 479 ? 12.477 -21.844 -19.969 1 96.88 479 ILE B O 1
ATOM 8150 N N . GLN B 1 480 ? 10.984 -20.391 -20.781 1 96.75 480 GLN B N 1
ATOM 8151 C CA . GLN B 1 480 ? 12.008 -19.5 -21.312 1 96.75 480 GLN B CA 1
ATOM 8152 C C . GLN B 1 480 ? 12.844 -18.875 -20.203 1 96.75 480 GLN B C 1
ATOM 8154 O O . GLN B 1 480 ? 14.055 -18.703 -20.344 1 96.75 480 GLN B O 1
ATOM 8159 N N . THR B 1 481 ? 12.195 -18.562 -19.156 1 97.31 481 THR B N 1
ATOM 8160 C CA . THR B 1 481 ? 12.898 -17.953 -18.031 1 97.31 481 THR B CA 1
ATOM 8161 C C . THR B 1 481 ? 13.859 -18.969 -17.391 1 97.31 481 THR B C 1
ATOM 8163 O O . THR B 1 481 ? 15 -18.625 -17.078 1 97.31 481 THR B O 1
ATOM 8166 N N . LEU B 1 482 ? 13.398 -20.188 -17.219 1 97.06 482 LEU B N 1
ATOM 8167 C CA . LEU B 1 482 ? 14.25 -21.234 -16.672 1 97.06 482 LEU B CA 1
ATOM 8168 C C . LEU B 1 482 ? 15.445 -21.516 -17.578 1 97.06 482 LEU B C 1
ATOM 8170 O O . LEU B 1 482 ? 16.547 -21.734 -17.094 1 97.06 482 LEU B O 1
ATOM 8174 N N . ARG B 1 483 ? 15.195 -21.469 -18.828 1 95.88 483 ARG B N 1
ATOM 8175 C CA . ARG B 1 483 ? 16.281 -21.625 -19.781 1 95.88 483 ARG B CA 1
ATOM 8176 C C . ARG B 1 483 ? 17.297 -20.484 -19.656 1 95.88 483 ARG B C 1
ATOM 8178 O O . ARG B 1 483 ? 18.5 -20.719 -19.688 1 95.88 483 ARG B O 1
ATOM 8185 N N . TRP B 1 484 ? 16.75 -19.312 -19.562 1 96.06 484 TRP B N 1
ATOM 8186 C CA . TRP B 1 484 ? 17.609 -18.156 -19.406 1 96.06 484 TRP B CA 1
ATOM 8187 C C . TRP B 1 484 ? 18.453 -18.281 -18.156 1 96.06 484 TRP B C 1
ATOM 8189 O O . TRP B 1 484 ? 19.656 -17.969 -18.172 1 96.06 484 TRP B O 1
ATOM 8199 N N . LEU B 1 485 ? 17.891 -18.719 -17.047 1 95.81 485 LEU B N 1
ATOM 8200 C CA . LEU B 1 485 ? 18.594 -18.891 -15.773 1 95.81 485 LEU B CA 1
ATOM 8201 C C . LEU B 1 485 ? 19.688 -19.938 -15.906 1 95.81 485 LEU B C 1
ATOM 8203 O O . LEU B 1 485 ? 20.781 -19.766 -15.344 1 95.81 485 LEU B O 1
ATOM 8207 N N . LYS B 1 486 ? 19.422 -20.969 -16.594 1 94.62 486 LYS B N 1
ATOM 8208 C CA . LYS B 1 486 ? 20.406 -22.016 -16.828 1 94.62 486 LYS B CA 1
ATOM 8209 C C . LYS B 1 486 ? 21.594 -21.469 -17.609 1 94.62 486 LYS B C 1
ATOM 8211 O O . LYS B 1 486 ? 22.75 -21.75 -17.281 1 94.62 486 LYS B O 1
ATOM 8216 N N . ASP B 1 487 ? 21.281 -20.656 -18.578 1 92.62 487 ASP B N 1
ATOM 8217 C CA . ASP B 1 487 ? 22.297 -20.141 -19.469 1 92.62 487 ASP B CA 1
ATOM 8218 C C . ASP B 1 487 ? 23.125 -19.047 -18.797 1 92.62 487 ASP B C 1
ATOM 8220 O O . ASP B 1 487 ? 24.219 -18.719 -19.266 1 92.62 487 ASP B O 1
ATOM 8224 N N . SER B 1 488 ? 22.641 -18.438 -17.734 1 88.94 488 SER B N 1
ATOM 8225 C CA . SER B 1 488 ? 23.359 -17.391 -17.031 1 88.94 488 SER B CA 1
ATOM 8226 C C . SER B 1 488 ? 24.578 -17.953 -16.312 1 88.94 488 SER B C 1
ATOM 8228 O O . SER B 1 488 ? 25.484 -17.203 -15.938 1 88.94 488 SER B O 1
ATOM 8230 N N . LYS B 1 489 ? 24.75 -19.203 -16.016 1 85.56 489 LYS B N 1
ATOM 8231 C CA . LYS B 1 489 ? 25.859 -19.922 -15.383 1 85.56 489 LYS B CA 1
ATOM 8232 C C . LYS B 1 489 ? 26.047 -19.484 -13.93 1 85.56 489 LYS B C 1
ATOM 8234 O O . LYS B 1 489 ? 27.125 -19.625 -13.367 1 85.56 489 LYS B O 1
ATOM 8239 N N . ARG B 1 490 ? 25.094 -18.891 -13.391 1 91.75 490 ARG B N 1
ATOM 8240 C CA . ARG B 1 490 ? 25.062 -18.547 -11.969 1 91.75 490 ARG B CA 1
ATOM 8241 C C . ARG B 1 490 ? 24.344 -19.625 -11.156 1 91.75 490 ARG B C 1
ATOM 8243 O O . ARG B 1 490 ? 23.562 -20.406 -11.703 1 91.75 490 ARG B O 1
ATOM 8250 N N . GLN B 1 491 ? 24.781 -19.719 -9.945 1 95.94 491 GLN B N 1
ATOM 8251 C CA . GLN B 1 491 ? 24.016 -20.578 -9.055 1 95.94 491 GLN B CA 1
ATOM 8252 C C . GLN B 1 491 ? 22.609 -20 -8.828 1 95.94 491 GLN B C 1
ATOM 8254 O O . GLN B 1 491 ? 22.453 -18.812 -8.578 1 95.94 491 GLN B O 1
ATOM 8259 N N . VAL B 1 492 ? 21.641 -20.844 -9.047 1 96.81 492 VAL B N 1
ATOM 8260 C CA . VAL B 1 492 ? 20.25 -20.422 -8.898 1 96.81 492 VAL B CA 1
ATOM 8261 C C . VAL B 1 492 ? 19.562 -21.281 -7.848 1 96.81 492 VAL B C 1
ATOM 8263 O O . VAL B 1 492 ? 19.625 -22.516 -7.898 1 96.81 492 VAL B O 1
ATOM 8266 N N . ILE B 1 493 ? 19.016 -20.641 -6.859 1 97.69 493 ILE B N 1
ATOM 8267 C CA . ILE B 1 493 ? 18.234 -21.312 -5.824 1 97.69 493 ILE B CA 1
ATOM 8268 C C . ILE B 1 493 ? 16.766 -20.906 -5.938 1 97.69 493 ILE B C 1
ATOM 8270 O O . ILE B 1 493 ? 16.422 -19.734 -5.727 1 97.69 493 ILE B O 1
ATOM 8274 N N . ILE B 1 494 ? 15.914 -21.859 -6.289 1 97.5 494 ILE B N 1
ATOM 8275 C CA . ILE B 1 494 ? 14.492 -21.578 -6.473 1 97.5 494 ILE B CA 1
ATOM 8276 C C . ILE B 1 494 ? 13.688 -22.281 -5.383 1 97.5 494 ILE B C 1
ATOM 8278 O O . ILE B 1 494 ? 13.75 -23.516 -5.246 1 97.5 494 ILE B O 1
ATOM 8282 N N . PHE B 1 495 ? 13.062 -21.5 -4.566 1 96.56 495 PHE B N 1
ATOM 8283 C CA . PHE B 1 495 ? 12.062 -22.047 -3.656 1 96.56 495 PHE B CA 1
ATOM 8284 C C . PHE B 1 495 ? 10.695 -22.125 -4.34 1 96.56 495 PHE B C 1
ATOM 8286 O O . PHE B 1 495 ? 10.203 -21.125 -4.871 1 96.56 495 PHE B O 1
ATOM 8293 N N . SER B 1 496 ? 10.102 -23.297 -4.398 1 94.75 496 SER B N 1
ATOM 8294 C CA . SER B 1 496 ? 8.82 -23.422 -5.094 1 94.75 496 SER B CA 1
ATOM 8295 C C . SER B 1 496 ? 7.863 -24.328 -4.332 1 94.75 496 SER B C 1
ATOM 8297 O O . SER B 1 496 ? 8.273 -25.344 -3.762 1 94.75 496 SER B O 1
ATOM 8299 N N . CYS B 1 497 ? 6.633 -23.984 -4.332 1 93.81 497 CYS B N 1
ATOM 8300 C CA . CYS B 1 497 ? 5.594 -24.828 -3.752 1 93.81 497 CYS B CA 1
ATOM 8301 C C . CYS B 1 497 ? 4.875 -25.625 -4.832 1 93.81 497 CYS B C 1
ATOM 8303 O O . CYS B 1 497 ? 3.986 -26.422 -4.531 1 93.81 497 CYS B O 1
ATOM 8305 N N . GLN B 1 498 ? 5.27 -25.469 -6.062 1 94.31 498 GLN B N 1
ATOM 8306 C CA . GLN B 1 498 ? 4.664 -26.156 -7.195 1 94.31 498 GLN B CA 1
ATOM 8307 C C . GLN B 1 498 ? 5.684 -27.047 -7.906 1 94.31 498 GLN B C 1
ATOM 8309 O O . GLN B 1 498 ? 6.867 -26.703 -7.977 1 94.31 498 GLN B O 1
ATOM 8314 N N . LYS B 1 499 ? 5.242 -28.094 -8.453 1 94.88 499 LYS B N 1
ATOM 8315 C CA . LYS B 1 499 ? 6.129 -29.047 -9.102 1 94.88 499 LYS B CA 1
ATOM 8316 C C . LYS B 1 499 ? 6.379 -28.656 -10.562 1 94.88 499 LYS B C 1
ATOM 8318 O O . LYS B 1 499 ? 7.223 -29.266 -11.227 1 94.88 499 LYS B O 1
ATOM 8323 N N . ARG B 1 500 ? 5.762 -27.672 -11.016 1 93.44 500 ARG B N 1
ATOM 8324 C CA . ARG B 1 500 ? 5.789 -27.359 -12.438 1 93.44 500 ARG B CA 1
ATOM 8325 C C . ARG B 1 500 ? 7.191 -26.953 -12.883 1 93.44 500 ARG B C 1
ATOM 8327 O O . ARG B 1 500 ? 7.609 -27.266 -14 1 93.44 500 ARG B O 1
ATOM 8334 N N . GLU B 1 501 ? 7.945 -26.234 -11.992 1 95.56 501 GLU B N 1
ATOM 8335 C CA . GLU B 1 501 ? 9.312 -25.844 -12.344 1 95.56 501 GLU B CA 1
ATOM 8336 C C . GLU B 1 501 ? 10.188 -27.078 -12.578 1 95.56 501 GLU B C 1
ATOM 8338 O O . GLU B 1 501 ? 10.945 -27.125 -13.555 1 95.56 501 GLU B O 1
ATOM 8343 N N . MET B 1 502 ? 10.062 -28.047 -11.719 1 96.25 502 MET B N 1
ATOM 8344 C CA . MET B 1 502 ? 10.836 -29.281 -11.852 1 96.25 502 MET B CA 1
ATOM 8345 C C . MET B 1 502 ? 10.438 -30.047 -13.102 1 96.25 502 MET B C 1
ATOM 8347 O O . MET B 1 502 ? 11.297 -30.531 -13.844 1 96.25 502 MET B O 1
ATOM 8351 N N . GLU B 1 503 ? 9.141 -30.125 -13.336 1 95.31 503 GLU B N 1
ATOM 8352 C CA . GLU B 1 503 ? 8.633 -30.844 -14.508 1 95.31 503 GLU B CA 1
ATOM 8353 C C . GLU B 1 503 ? 9.133 -30.203 -15.797 1 95.31 503 GLU B C 1
ATOM 8355 O O . GLU B 1 503 ? 9.516 -30.906 -16.734 1 95.31 503 GLU B O 1
ATOM 8360 N N . MET B 1 504 ? 9.148 -28.938 -15.844 1 95.94 504 MET B N 1
ATOM 8361 C CA . MET B 1 504 ? 9.578 -28.219 -17.031 1 95.94 504 MET B CA 1
ATOM 8362 C C . MET B 1 504 ? 11.07 -28.406 -17.281 1 95.94 504 MET B C 1
ATOM 8364 O O . MET B 1 504 ? 11.508 -28.578 -18.422 1 95.94 504 MET B O 1
ATOM 8368 N N . LEU B 1 505 ? 11.875 -28.359 -16.188 1 96.69 505 LEU B N 1
ATOM 8369 C CA . LEU B 1 505 ? 13.312 -28.578 -16.328 1 96.69 505 LEU B CA 1
ATOM 8370 C C . LEU B 1 505 ? 13.609 -29.984 -16.828 1 96.69 505 LEU B C 1
ATOM 8372 O O . LEU B 1 505 ? 14.508 -30.188 -17.641 1 96.69 505 LEU B O 1
ATOM 8376 N N . GLU B 1 506 ? 12.852 -30.938 -16.344 1 96.38 506 GLU B N 1
ATOM 8377 C CA . GLU B 1 506 ? 13.008 -32.312 -16.797 1 96.38 506 GLU B CA 1
ATOM 8378 C C . GLU B 1 506 ? 12.656 -32.469 -18.266 1 96.38 506 GLU B C 1
ATOM 8380 O O . GLU B 1 506 ? 13.375 -33.125 -19.016 1 96.38 506 GLU B O 1
ATOM 8385 N N . LYS B 1 507 ? 11.57 -31.844 -18.641 1 94.81 507 LYS B N 1
ATOM 8386 C CA . LYS B 1 507 ? 11.141 -31.906 -20.031 1 94.81 507 LYS B CA 1
ATOM 8387 C C . LYS B 1 507 ? 12.188 -31.281 -20.953 1 94.81 507 LYS B C 1
ATOM 8389 O O . LYS B 1 507 ? 12.375 -31.734 -22.094 1 94.81 507 LYS B O 1
ATOM 8394 N N . MET B 1 508 ? 12.891 -30.266 -20.469 1 94.56 508 MET B N 1
ATOM 8395 C CA . MET B 1 508 ? 13.898 -29.578 -21.25 1 94.56 508 MET B CA 1
ATOM 8396 C C . MET B 1 508 ? 15.234 -30.312 -21.203 1 94.56 508 MET B C 1
ATOM 8398 O O . MET B 1 508 ? 16.172 -29.969 -21.922 1 94.56 508 MET B O 1
ATOM 8402 N N . GLY B 1 509 ? 15.391 -31.266 -20.297 1 93.56 509 GLY B N 1
ATOM 8403 C CA . GLY B 1 509 ? 16.641 -32 -20.125 1 93.56 509 GLY B CA 1
ATOM 8404 C C . GLY B 1 509 ? 17.688 -31.219 -19.359 1 93.56 509 GLY B C 1
ATOM 8405 O O . GLY B 1 509 ? 18.891 -31.406 -19.578 1 93.56 509 GLY B O 1
ATOM 8406 N N . CYS B 1 510 ? 17.219 -30.297 -18.672 1 93.25 510 CYS B N 1
ATOM 8407 C CA . CYS B 1 510 ? 18.141 -29.484 -17.859 1 93.25 510 CYS B CA 1
ATOM 8408 C C . CYS B 1 510 ? 18.344 -30.109 -16.484 1 93.25 510 CYS B C 1
ATOM 8410 O O . CYS B 1 510 ? 17.391 -30.406 -15.781 1 93.25 510 CYS B O 1
ATOM 8412 N N . GLY B 1 511 ? 19.641 -30.344 -16.156 1 93.69 511 GLY B N 1
ATOM 8413 C CA . GLY B 1 511 ? 19.953 -30.859 -14.836 1 93.69 511 GLY B CA 1
ATOM 8414 C C . GLY B 1 511 ? 19.688 -29.859 -13.727 1 93.69 511 GLY B C 1
ATOM 8415 O O . GLY B 1 511 ? 19.891 -28.656 -13.898 1 93.69 511 GLY B O 1
ATOM 8416 N N . TYR B 1 512 ? 19.141 -30.328 -12.688 1 95.88 512 TYR B N 1
ATOM 8417 C CA . TYR B 1 512 ? 18.922 -29.516 -11.492 1 95.88 512 TYR B CA 1
ATOM 8418 C C . TYR B 1 512 ? 19.062 -30.344 -10.227 1 95.88 512 TYR B C 1
ATOM 8420 O O . TYR B 1 512 ? 18.953 -31.578 -10.273 1 95.88 512 TYR B O 1
ATOM 8428 N N . HIS B 1 513 ? 19.453 -29.703 -9.164 1 97.44 513 HIS B N 1
ATOM 8429 C CA . HIS B 1 513 ? 19.547 -30.344 -7.855 1 97.44 513 HIS B CA 1
ATOM 8430 C C . HIS B 1 513 ? 18.25 -30.188 -7.07 1 97.44 513 HIS B C 1
ATOM 8432 O O . HIS B 1 513 ? 17.828 -29.062 -6.785 1 97.44 513 HIS B O 1
ATOM 8438 N N . LYS B 1 514 ? 17.641 -31.281 -6.816 1 96.81 514 LYS B N 1
ATOM 8439 C CA . LYS B 1 514 ? 16.344 -31.281 -6.152 1 96.81 514 LYS B CA 1
ATOM 8440 C C . LYS B 1 514 ? 16.5 -31.469 -4.645 1 96.81 514 LYS B C 1
ATOM 8442 O O . LYS B 1 514 ? 17.156 -32.406 -4.191 1 96.81 514 LYS B O 1
ATOM 8447 N N . ILE B 1 515 ? 15.93 -30.547 -3.871 1 96.62 515 ILE B N 1
ATOM 8448 C CA . ILE B 1 515 ? 15.883 -30.625 -2.414 1 96.62 515 ILE B CA 1
ATOM 8449 C C . ILE B 1 515 ? 14.438 -30.609 -1.937 1 96.62 515 ILE B C 1
ATOM 8451 O O . ILE B 1 515 ? 13.664 -29.719 -2.293 1 96.62 515 ILE B O 1
ATOM 8455 N N . MET B 1 516 ? 14.031 -31.547 -1.19 1 94.62 516 MET B N 1
ATOM 8456 C CA . MET B 1 516 ? 12.672 -31.641 -0.663 1 94.62 516 MET B CA 1
ATOM 8457 C C . MET B 1 516 ? 12.617 -31.203 0.796 1 94.62 516 MET B C 1
ATOM 8459 O O . MET B 1 516 ? 13.43 -31.656 1.61 1 94.62 516 MET B O 1
ATOM 8463 N N . LEU B 1 517 ? 11.781 -30.328 1.083 1 93.12 517 LEU B N 1
ATOM 8464 C CA . LEU B 1 517 ? 11.594 -29.891 2.465 1 93.12 517 LEU B CA 1
ATOM 8465 C C . LEU B 1 517 ? 10.469 -30.672 3.135 1 93.12 517 LEU B C 1
ATOM 8467 O O . LEU B 1 517 ? 9.461 -30.969 2.5 1 93.12 517 LEU B O 1
#

pLDDT: mean 79.7, std 12.5, range [35.97, 98.19]

Nearest PDB structures (foldseek):
  3qf7-assembly3_A  TM=6.479E-01  e=1.792E-14  Thermotoga maritima
  6suf-assembly1_E  TM=4.088E-01  e=2.114E-03  Photorhabdus luminescens
  6l7e-assembly1_B  TM=3.774E-01  e=4.173E-02  Photorhabdus luminescens
  4o9y-assembly2_G  TM=4.291E-01  e=1.704E-01  Photorhabdus luminescens
  5nnv-assembly4_D  TM=3.172E-01  e=1.803E-01  Bacillus subtilis subsp. subtilis str. 168

Foldseek 3Di:
DFWAKKFFCFKAADHGDIDGFDFFFAEAAEAPPRCLVSVLVVVLCQLANADQDDDPVNVVGPLVNTQGPPPSQFRKMWIWGDQDHWIKIKIFGNGPVDGDIWIATPVVRDTDDVVVCPSCVSVVNQHSLLCDQFQADADVRLDDFQSLLQVLLQCLLVVPVDDDDSDNLVVVLVVLVVVLVVLVVVVVVVLVVLVVVLVVLVVVLVVLVVVLVVLVVVLVVLVVVLVVLVVVLVVLVVVVVVVVVVVVVCVVPPLQPPPVVLVVVLVVVLVVLLPPDDPDCNVVVSVVSVVVSVVVSVVVSVVVVVVVVVVVVVSVVVSVVSVVVSVVSVVVSVVSVVVSVVSVVVSVVSVVVSVVSVDQDPVNVVSVVVSVVSVVVSVVSVVSSVVSLVVSQVLLQQQLLVQLCQLVVRQWRGWGQDSRRFIWTDGPRDIDGLVPDDPQVNLSSSNSSSPSSCVSVPVDADEREAEQSRVPPDLRSLLSNSVVSSVVSGYYYYYHNDCSNVVSCVVVVHDYHYHYD/DFWAKKFFCFKAADHGDIDGFDFFFAEAAEAPPRCLVSVLVVVLCQLANADQDDDPVNVVGPLVNTQGPPPSQFRKMWIWGDQDHWIKIKIFGNGPVDGDIWIATPVVRDTDDVVVCPSCVSVVNQHSLLCDQFQADADVRLDDFQSLLQVLLQCLLVVPVDDDDSDSLVVVLVVLVVVLVVLVVVVVVVLVVLVVVLVVLVVVLVVLVVVLVVLVVVLVVLVVVLVVLVVVLVVLVVVVVVVVVVVVVCVVPPLQPPPVVLVVVLVVVLVVLLVPDDPDCSVVVSVVSVVVSVVVSVVVSVVVVVVVVVVVVVSVVVSVVSVVVSVVSVVVSVVSVVVSVVSVVVSVVSVVVSVVSVDQDPVNVVSVVVSVVSVVVSVVSVVSSVVSLVVSQVLLQQQLLVQLCQLVVRQWRGWGQDSRRFIWTDGPNDIDGLVPDDPQVNLSSSNSSSPSSCVSVPVDADEREAEQSRVPPDLRSLLSNSVVSSVVSGYYYYYHNDCSNVVSCVVVVHDYHYHYD

Sequence (1034 aa):
MKITELILKNFGKFTNKQILLTDGINIIYGENESGKTTLHTFLKGMLFGMERKRGRAAATDTFRTYEPWENPNFYAGILRFTCGDRRFRLERNFDRYAKGGSLICEDDGEELSLEHGDLEILLGGMTESDYENTVSIGQLRVQTGEILAAELKNYAANYYATGNSEIDLEGALALLKERKKELEKEEREKRQLISEKKERAEMEASYVWRDLHQLENEAEQLKRSCEEKRREWESWVNEDKKRKKREEAAGYFAGWRIHPLEAVSMLGAFFVTFLLFHKPWNFLVAIVVALAEGLYVWNCLKDGKKKKKARLQEIKEQGISLKADYERQKGKLAKVQETYHEKEVLYENLQERVGEFDEMNSEEIERLKNKQGVELAMEQLTRLAAQMQSRTSDLMNTEVSAVMDAITDGKYNRLWVDENLHVQLMSNGKKISMDQVSRGTLEQIYFAIRMAATKILHEEECPIILDDAFGYYDDRRLIQTLRWLKDSKRQVIIFSCQKREMEMLEKMGCGYHKIMLMKITELILKNFGKFTNKQILLTDGINIIYGENESGKTTLHTFLKGMLFGMERKRGRAAATDTFRTYEPWENPNFYAGILRFTCGDRRFRLERNFDRYAKGGSLICEDDGEELSLEHGDLEILLGGMTESDYENTVSIGQLRVQTGEILAAELKNYAANYYATGNSEIDLEGALALLKERKKELEKEEREKRQLISEKKERAEMEASYVWRDLHQLENEAEQLKRSCEEKRREWESWVNEDKKRKKREEAAGYFAGWRIHPLEAVSMLGAFFVTFLLFHKPWNFLVAIVVALAEGLYVWNCLKDGKKKKKARLQEIKEQGISLKADYERQKGKLAKVQETYHEKEVLYENLQERVGEFDEMNSEEIERLKNKQGVELAMEQLTRLAAQMQSRTSDLMNTEVSAVMDAITDGKYNRLWVDENLHVQLMSNGKKISMDQVSRGTLEQIYFAIRMAATKILHEEECPIILDDAFGYYDDRRLIQTLRWLKDSKRQVIIFSCQKREMEMLEKMGCGYHKIML

Radius of gyration: 61.1 Å; Cα contacts (8 Å, |Δi|>4): 1323; chains: 2; bounding box: 85×191×119 Å

Solvent-accessible surface area (backbone atoms only — not comparable to full-atom values): 53453 Å² total; per-residue (Å²): 66,42,63,38,35,40,34,33,47,14,42,24,91,41,63,66,40,75,46,80,49,60,83,35,44,27,38,41,38,29,48,69,76,53,44,62,67,56,50,56,49,46,53,50,32,68,75,66,50,77,75,76,52,71,74,80,54,30,76,75,20,74,54,58,72,36,43,18,75,64,65,58,78,50,26,29,36,37,42,31,32,31,50,89,92,44,41,36,39,38,35,40,31,70,28,90,87,56,67,47,64,48,35,32,30,68,77,81,64,50,73,49,49,69,89,78,41,47,57,35,55,72,56,71,63,58,44,68,68,51,40,52,49,29,41,31,31,46,65,91,42,53,79,61,43,70,66,49,31,48,51,51,45,25,46,24,40,26,67,69,38,79,71,95,59,88,52,54,52,66,57,50,49,49,50,43,49,50,49,47,50,50,52,48,48,54,48,48,52,52,50,49,52,49,48,49,53,35,50,50,37,47,50,53,33,50,52,44,49,52,52,46,53,50,46,48,52,50,42,51,52,43,50,51,52,36,50,52,41,46,50,52,43,51,52,48,52,53,50,49,51,50,48,49,54,50,44,65,70,39,57,82,71,58,76,67,67,67,52,67,67,58,53,48,51,50,50,47,51,34,50,51,47,38,64,70,39,62,89,70,56,16,59,58,52,28,51,49,47,48,49,51,48,50,49,50,55,49,49,53,50,51,50,50,52,49,53,51,52,48,52,51,48,49,52,50,49,50,51,51,50,44,50,51,50,37,53,48,44,46,51,52,38,52,50,49,50,52,52,41,53,54,50,49,54,52,38,52,53,34,51,50,54,40,51,55,63,71,49,82,46,73,68,51,52,50,51,48,49,52,49,49,48,47,51,49,50,48,50,50,50,50,50,51,42,48,57,27,37,51,57,49,33,52,53,42,23,52,42,23,13,51,46,36,17,54,31,51,73,56,61,36,56,46,41,46,51,49,81,66,60,51,49,34,37,36,44,95,89,38,81,39,52,66,85,73,50,38,70,32,52,46,52,49,51,33,49,21,46,15,52,29,46,35,58,71,75,36,84,64,60,57,51,37,36,31,34,51,69,59,47,57,44,16,64,67,40,42,52,33,40,54,50,51,50,61,70,64,74,38,34,31,39,34,30,32,42,50,66,61,66,59,53,50,32,55,75,70,67,48,82,63,47,81,42,81,93,67,44,62,39,35,40,36,33,47,14,43,24,90,42,64,65,41,74,47,82,49,59,82,35,42,27,38,41,37,27,51,68,78,51,44,60,68,55,50,56,49,46,53,50,32,68,75,66,49,76,73,78,53,72,74,80,53,30,75,73,21,72,55,58,72,38,44,19,76,63,65,57,81,51,26,30,37,38,41,30,32,30,51,91,92,42,42,37,38,36,36,40,31,68,28,90,87,55,68,48,66,47,35,32,31,67,77,79,62,50,74,49,47,66,88,79,41,47,58,34,55,73,57,71,64,57,44,68,67,51,39,52,50,31,40,32,31,44,65,91,41,53,76,64,45,71,65,50,32,49,51,52,44,24,45,23,39,27,66,68,40,80,73,96,60,86,52,52,51,65,56,50,47,50,50,46,50,51,49,47,51,49,51,48,48,54,47,48,53,51,48,49,52,49,48,50,54,34,50,50,38,47,50,54,34,50,52,46,47,52,53,46,53,51,45,49,53,49,43,50,52,41,49,52,52,36,49,52,41,46,50,53,43,51,51,49,52,53,51,49,49,53,49,49,52,51,46,63,68,37,57,81,71,58,77,66,68,67,52,67,65,56,52,49,51,51,51,47,51,35,50,49,47,35,67,71,39,65,87,71,55,16,58,58,52,29,49,51,50,49,49,53,50,50,51,50,54,50,50,53,52,52,51,52,51,50,52,50,51,49,52,51,49,50,52,50,50,50,50,51,50,44,48,51,50,34,53,48,45,47,51,52,39,53,51,49,50,52,53,43,52,54,49,48,54,51,38,52,53,34,50,50,53,38,53,54,63,71,49,82,46,74,68,50,53,51,50,48,48,52,49,49,47,48,50,49,51,49,51,51,51,49,50,53,44,50,57,28,37,50,55,49,33,52,52,44,24,52,41,23,14,51,44,37,17,55,29,52,72,55,58,37,57,47,39,46,51,48,81,69,62,50,48,36,36,36,44,94,90,38,82,40,51,66,85,74,50,39,70,32,51,46,51,49,51,33,50,21,46,15,53,29,46,36,57,71,74,37,85,65,61,58,51,36,34,31,34,50,69,59,45,56,43,16,64,67,40,42,52,31,41,53,50,50,51,62,69,65,73,38,34,31,40,35,31,32,40,50,65,60,66,58,52,51,33,55,74,69,68,48,82,64,47,81,41,81,94

Secondary structure (DSSP, 8-state):
-EEEEEEEEEETTEEEEEEE--SSEEEEE--TTSSHHHHHHHHHHHHH--PPPPGGGGGG-HHHHTS-SS-TT--EEEEEEEETTEEEEEEEE--SS--EEEEEETTT-PEEPTTTTHHHHHTTS--HHHHHHTTEE-TT-----HHHHHHHHHHHHHHHS-SS----HHHHHHHHHHHHHHHHHHHHHHHHHHHHHHHHHHHHHHHHHHHHHHHHHHHHHHHHHHHHHHHHHHHHHHHHHHHHHHHHHHTTTTT--S-HHHHHHHHHHHHHHHHHSPTTHHHHHHHHHHHHHHHHHHHHHHHHHHHHHHHHHHHHHHHHHHHHHHHHHHHHHHHHHHHHHHHHHHHHHHHHHHHHHHS--HHHHHHHHHHHHHHHHHHHHHHHHHHHHHHHHHHHHHHHHHHHHHHTTTS--EEEE-TT--EEEEETTEEEEGGGS-HHHHHHHHHHHHHHHHHHH--S---EEEESTTTT--HHHHHHHHHHHHHTTS-EEEEESSTHHHHHHHHHT---EEEE-/-EEEEEEEEEETTEEEEEEE--SSEEEEE--TTSSHHHHHHHHHHHHH--PPPPGGGGGG-HHHHTS-SS-TT--EEEEEEEETTEEEEEEEE--SS--EEEEEETTT-PEEPTTTTHHHHHTTS--HHHHHHTTEE-TT-----HHHHHHHHHHHHHHHS-SS----HHHHHHHHHHHHHHHHHHHHHHHHHHHHHHHHHHHHHHHHHHHHHHHHHHHHHHHHHHHHHHHHHHHHHHHHHHHHHHHHHHTTTTT--S-HHHHHHHHHHHHHHHHHSPTTHHHHHHHHHHHHHHHHHHHHHHHHHHHHHHHHHHHHHHHHHHHHHHHHHHHHHHHHHHHHHHHHHHHHHHHHHHHHHHS--HHHHHHHHHHHHHHHHHHHHHHHHHHHHHHHHHHHHHHHHHHHHHHTTTS--EEEE-TT--EEEEETTEEEEGGGS-HHHHHHHHHHHHHHHHHHH--S---EEEESTTTT--HHHHHHHHHHHHHTTS-EEEEESSTHHHHHHHHHT---EEEE-

Organism: NCBI:txid410072